Protein 1J4A (pdb70)

Structure (mmCIF, N/CA/C/O backbone):
data_1J4A
#
_entry.id   1J4A
#
_cell.length_a   94.300
_cell.length_b   188.000
_cell.length_c   193.400
_cell.angle_alpha   90.00
_cell.angle_beta   90.00
_cell.angle_gamma   90.00
#
_symmetry.space_group_name_H-M   'C 2 2 21'
#
loop_
_entity.id
_entity.type
_entity.pdbx_description
1 polymer 'D-LACTATE DEHYDROGENASE'
2 non-polymer 'SULFATE ION'
3 water water
#
loop_
_atom_site.group_PDB
_atom_site.id
_atom_site.type_symbol
_atom_site.label_atom_id
_atom_site.label_alt_id
_atom_site.label_comp_id
_atom_site.label_asym_id
_atom_site.label_entity_id
_atom_site.label_seq_id
_atom_site.pdbx_PDB_ins_code
_atom_site.Cartn_x
_atom_site.Cartn_y
_atom_site.Cartn_z
_atom_site.occupancy
_atom_site.B_iso_or_equiv
_atom_site.auth_seq_id
_atom_site.auth_comp_id
_atom_site.auth_asym_id
_atom_site.auth_atom_id
_atom_site.pdbx_PDB_model_num
ATOM 1 N N . THR A 1 2 ? -41.367 66.383 87.629 1.00 45.82 2 THR A N 1
ATOM 2 C CA . THR A 1 2 ? -40.376 67.493 87.503 1.00 44.87 2 THR A CA 1
ATOM 3 C C . THR A 1 2 ? -39.763 67.526 86.108 1.00 41.92 2 THR A C 1
ATOM 4 O O . THR A 1 2 ? -39.332 66.486 85.612 1.00 43.01 2 THR A O 1
ATOM 8 N N . LYS A 1 3 ? -39.804 68.684 85.458 1.00 40.30 3 LYS A N 1
ATOM 9 C CA . LYS A 1 3 ? -39.290 68.804 84.105 1.00 40.96 3 LYS A CA 1
ATOM 10 C C . LYS A 1 3 ? -38.380 70.024 83.931 1.00 40.48 3 LYS A C 1
ATOM 11 O O . LYS A 1 3 ? -38.703 71.138 84.354 1.00 40.16 3 LYS A O 1
ATOM 17 N N . ILE A 1 4 ? -37.297 69.812 83.188 1.00 37.47 4 ILE A N 1
ATOM 18 C CA . ILE A 1 4 ? -36.394 70.902 82.804 1.00 34.59 4 ILE A CA 1
ATOM 19 C C . ILE A 1 4 ? -36.213 70.912 81.291 1.00 31.34 4 ILE A C 1
ATOM 20 O O . ILE A 1 4 ? -35.973 69.839 80.720 1.00 34.75 4 ILE A O 1
ATOM 25 N N . PHE A 1 5 ? -36.405 72.032 80.622 1.00 28.33 5 PHE A N 1
ATOM 26 C CA . PHE A 1 5 ? -36.177 72.231 79.214 1.00 31.01 5 PHE A CA 1
ATOM 27 C C . PHE A 1 5 ? -34.907 73.056 78.946 1.00 31.22 5 PHE A C 1
ATOM 28 O O . PHE A 1 5 ? -34.825 74.241 79.304 1.00 30.75 5 PHE A O 1
ATOM 36 N N . ALA A 1 6 ? -34.031 72.522 78.093 1.00 30.77 6 ALA A N 1
ATOM 37 C CA . ALA A 1 6 ? -32.802 73.246 77.743 1.00 31.41 6 ALA A CA 1
ATOM 38 C C . ALA A 1 6 ? -32.807 73.818 76.340 1.00 29.62 6 ALA A C 1
ATOM 39 O O . ALA A 1 6 ? -33.283 73.177 75.396 1.00 30.36 6 ALA A O 1
ATOM 41 N N . TYR A 1 7 ? -32.198 74.992 76.174 1.00 28.32 7 TYR A N 1
ATOM 42 C CA . TYR A 1 7 ? -32.029 75.627 74.888 1.00 26.75 7 TYR A CA 1
ATOM 43 C C . TYR A 1 7 ? -30.568 75.641 74.406 1.00 28.55 7 TYR A C 1
ATOM 44 O O . TYR A 1 7 ? -29.654 75.626 75.221 1.00 25.71 7 TYR A O 1
ATOM 53 N N . ALA A 1 8 ? -30.401 75.807 73.106 1.00 30.38 8 ALA A N 1
ATOM 54 C CA . ALA A 1 8 ? -29.101 75.921 72.462 1.00 31.03 8 ALA A CA 1
ATOM 55 C C . ALA A 1 8 ? -28.166 74.765 72.766 1.00 29.96 8 ALA A C 1
ATOM 56 O O . ALA A 1 8 ? -26.945 74.953 72.815 1.00 30.78 8 ALA A O 1
ATOM 58 N N . ILE A 1 9 ? -28.720 73.571 72.944 1.00 29.71 9 ILE A N 1
ATOM 59 C CA . ILE A 1 9 ? -27.908 72.396 73.240 1.00 29.35 9 ILE A CA 1
ATOM 60 C C . ILE A 1 9 ? -27.112 71.990 72.002 1.00 30.68 9 ILE A C 1
ATOM 61 O O . ILE A 1 9 ? -27.624 72.047 70.879 1.00 30.34 9 ILE A O 1
ATOM 66 N N . ARG A 1 10 ? -25.797 71.848 72.197 1.00 28.75 10 ARG A N 1
ATOM 67 C CA . ARG A 1 10 ? -24.864 71.455 71.167 1.00 27.01 10 ARG A CA 1
ATOM 68 C C . ARG A 1 10 ? -24.621 69.952 71.224 1.00 24.69 10 ARG A C 1
ATOM 69 O O . ARG A 1 10 ? -24.737 69.309 72.278 1.00 24.61 10 ARG A O 1
ATOM 77 N N . GLU A 1 11 ? -24.177 69.398 70.099 1.00 25.03 11 GLU A N 1
ATOM 78 C CA . GLU A 1 11 ? -23.804 67.985 70.051 1.00 25.80 11 GLU A CA 1
ATOM 79 C C . GLU A 1 11 ? -22.831 67.639 71.176 1.00 23.21 11 GLU A C 1
ATOM 80 O O . GLU A 1 11 ? -22.912 66.626 71.868 1.00 26.09 11 GLU A O 1
ATOM 86 N N . ASP A 1 12 ? -21.862 68.536 71.360 1.00 24.01 12 ASP A N 1
ATOM 87 C CA . ASP A 1 12 ? -20.802 68.347 72.337 1.00 23.59 12 ASP A CA 1
ATOM 88 C C . ASP A 1 12 ? -21.305 68.418 73.773 1.00 23.78 12 ASP A C 1
ATOM 89 O O . ASP A 1 12 ? -20.691 67.795 74.645 1.00 20.97 12 ASP A O 1
ATOM 94 N N . GLU A 1 13 ? -22.498 68.968 73.990 1.00 26.44 13 GLU A N 1
ATOM 95 C CA . GLU A 1 13 ? -23.068 69.005 75.338 1.00 26.29 13 GLU A CA 1
ATOM 96 C C . GLU A 1 13 ? -23.935 67.786 75.650 1.00 27.19 13 GLU A C 1
ATOM 97 O O . GLU A 1 13 ? -24.141 67.441 76.817 1.00 27.81 13 GLU A O 1
ATOM 103 N N . LYS A 1 14 ? -24.322 67.042 74.620 1.00 28.78 14 LYS A N 1
ATOM 104 C CA . LYS A 1 14 ? -25.220 65.899 74.782 1.00 30.40 14 LYS A CA 1
ATOM 105 C C . LYS A 1 14 ? -24.770 64.827 75.731 1.00 29.42 14 LYS A C 1
ATOM 106 O O . LYS A 1 14 ? -25.542 64.364 76.588 1.00 32.26 14 LYS A O 1
ATOM 112 N N . PRO A 1 15 ? -23.516 64.402 75.701 1.00 28.65 15 PRO A N 1
ATOM 113 C CA . PRO A 1 15 ? -22.994 63.391 76.594 1.00 29.17 15 PRO A CA 1
ATOM 114 C C . PRO A 1 15 ? -23.147 63.746 78.064 1.00 28.90 15 PRO A C 1
ATOM 115 O O . PRO A 1 15 ? -23.394 62.897 78.928 1.00 28.59 15 PRO A O 1
ATOM 119 N N . PHE A 1 16 ? -22.994 65.027 78.394 1.00 27.26 16 PHE A N 1
ATOM 120 C CA . PHE A 1 16 ? -23.093 65.499 79.774 1.00 24.98 16 PHE A CA 1
ATOM 121 C C . PHE A 1 16 ? -24.545 65.629 80.228 1.00 26.40 16 PHE A C 1
ATOM 122 O O . PHE A 1 16 ? -24.845 65.421 81.403 1.00 27.28 16 PHE A O 1
ATOM 130 N N . LEU A 1 17 ? -25.431 66.027 79.344 1.00 29.58 17 LEU A N 1
ATOM 131 C CA . LEU A 1 17 ? -26.873 66.025 79.572 1.00 35.25 17 LEU A CA 1
ATOM 132 C C . LEU A 1 17 ? -27.336 64.613 79.944 1.00 36.94 17 LEU A C 1
ATOM 133 O O . LEU A 1 17 ? -28.031 64.403 80.940 1.00 36.69 17 LEU A O 1
ATOM 138 N N . LYS A 1 18 ? -26.848 63.633 79.177 1.00 38.91 18 LYS A N 1
ATOM 139 C CA . LYS A 1 18 ? -27.187 62.237 79.446 1.00 38.72 18 LYS A CA 1
ATOM 140 C C . LYS A 1 18 ? -26.699 61.863 80.841 1.00 40.18 18 LYS A C 1
ATOM 141 O O . LYS A 1 18 ? -27.398 61.214 81.619 1.00 39.94 18 LYS A O 1
ATOM 147 N N . GLU A 1 19 ? -25.452 62.244 81.131 1.00 36.01 19 GLU A N 1
ATOM 148 C CA . GLU A 1 19 ? -24.888 61.914 82.428 1.00 36.56 19 GLU A CA 1
ATOM 149 C C . GLU A 1 19 ? -25.755 62.504 83.539 1.00 35.52 19 GLU A C 1
ATOM 150 O O . GLU A 1 19 ? -26.064 61.777 84.489 1.00 36.79 19 GLU A O 1
ATOM 156 N N . TRP A 1 20 ? -26.214 63.744 83.405 1.00 34.07 20 TRP A N 1
ATOM 157 C CA . TRP A 1 20 ? -27.069 64.315 84.442 1.00 33.98 20 TRP A CA 1
ATOM 158 C C . TRP A 1 20 ? -28.410 63.572 84.518 1.00 35.00 20 TRP A C 1
ATOM 159 O O . TRP A 1 20 ? -28.904 63.291 85.610 1.00 32.88 20 TRP A O 1
ATOM 170 N N . GLU A 1 21 ? -28.982 63.262 83.366 1.00 37.62 21 GLU A N 1
ATOM 171 C CA . GLU A 1 21 ? -30.234 62.521 83.292 1.00 40.42 21 GLU A CA 1
ATOM 172 C C . GLU A 1 21 ? -30.117 61.175 84.004 1.00 42.10 21 GLU A C 1
ATOM 173 O O . GLU A 1 21 ? -30.892 60.914 84.923 1.00 44.49 21 GLU A O 1
ATOM 179 N N . ASP A 1 22 ? -29.128 60.373 83.624 1.00 43.20 22 ASP A N 1
ATOM 180 C CA . ASP A 1 22 ? -28.898 59.090 84.267 1.00 44.46 22 ASP A CA 1
ATOM 181 C C . ASP A 1 22 ? -28.787 59.206 85.786 1.00 45.30 22 ASP A C 1
ATOM 182 O O . ASP A 1 22 ? -29.054 58.215 86.483 1.00 45.22 22 ASP A O 1
ATOM 187 N N . ALA A 1 23 ? -28.372 60.359 86.299 1.00 43.45 23 ALA A N 1
ATOM 188 C CA . ALA A 1 23 ? -28.242 60.570 87.734 1.00 44.04 23 ALA A CA 1
ATOM 189 C C . ALA A 1 23 ? -29.493 61.142 88.396 1.00 43.98 23 ALA A C 1
ATOM 190 O O . ALA A 1 23 ? -29.541 61.314 89.618 1.00 43.24 23 ALA A O 1
ATOM 192 N N . HIS A 1 24 ? -30.460 61.573 87.603 1.00 45.69 24 HIS A N 1
ATOM 193 C CA . HIS A 1 24 ? -31.702 62.153 88.102 1.00 46.04 24 HIS A CA 1
ATOM 194 C C . HIS A 1 24 ? -32.879 61.544 87.344 1.00 46.70 24 HIS A C 1
ATOM 195 O O . HIS A 1 24 ? -33.641 62.251 86.687 1.00 46.83 24 HIS A O 1
ATOM 202 N N . LYS A 1 25 ? -32.978 60.217 87.375 1.00 49.65 25 LYS A N 1
ATOM 203 C CA . LYS A 1 25 ? -33.981 59.496 86.602 1.00 51.47 25 LYS A CA 1
ATOM 204 C C . LYS A 1 25 ? -35.407 59.950 86.896 1.00 52.16 25 LYS A C 1
ATOM 205 O O . LYS A 1 25 ? -36.279 59.813 86.033 1.00 52.37 25 LYS A O 1
ATOM 211 N N . ASP A 1 26 ? -35.634 60.535 88.067 1.00 50.90 26 ASP A N 1
ATOM 212 C CA . ASP A 1 26 ? -36.946 61.054 88.425 1.00 51.74 26 ASP A CA 1
ATOM 213 C C . ASP A 1 26 ? -37.267 62.397 87.783 1.00 50.92 26 ASP A C 1
ATOM 214 O O . ASP A 1 26 ? -38.345 62.958 88.012 1.00 51.28 26 ASP A O 1
ATOM 219 N N . VAL A 1 27 ? -36.353 62.957 86.998 1.00 48.52 27 VAL A N 1
ATOM 220 C CA . VAL A 1 27 ? -36.582 64.254 86.368 1.00 45.29 27 VAL A CA 1
ATOM 221 C C . VAL A 1 27 ? -36.657 64.093 84.852 1.00 44.76 27 VAL A C 1
ATOM 222 O O . VAL A 1 27 ? -35.826 63.391 84.266 1.00 44.71 27 VAL A O 1
ATOM 226 N N . GLU A 1 28 ? -37.640 64.718 84.221 1.00 42.88 28 GLU A N 1
ATOM 227 C CA . GLU A 1 28 ? -37.757 64.681 82.774 1.00 44.33 28 GLU A CA 1
ATOM 228 C C . GLU A 1 28 ? -36.927 65.801 82.149 1.00 41.72 28 GLU A C 1
ATOM 229 O O . GLU A 1 28 ? -37.113 66.967 82.500 1.00 42.94 28 GLU A O 1
ATOM 235 N N . VAL A 1 29 ? -36.102 65.470 81.157 1.00 41.19 29 VAL A N 1
ATOM 236 C CA . VAL A 1 29 ? -35.342 66.504 80.461 1.00 38.46 29 VAL A CA 1
ATOM 237 C C . VAL A 1 29 ? -35.598 66.482 78.963 1.00 36.06 29 VAL A C 1
ATOM 238 O O . VAL A 1 29 ? -35.518 65.426 78.341 1.00 37.39 29 VAL A O 1
ATOM 242 N N . GLU A 1 30 ? -36.015 67.603 78.398 1.00 33.25 30 GLU A N 1
ATOM 243 C CA . GLU A 1 30 ? -36.125 67.758 76.961 1.00 37.08 30 GLU A CA 1
ATOM 244 C C . GLU A 1 30 ? -35.336 69.005 76.552 1.00 37.85 30 GLU A C 1
ATOM 245 O O . GLU A 1 30 ? -35.030 69.860 77.385 1.00 35.32 30 GLU A O 1
ATOM 251 N N . TYR A 1 31 ? -34.983 69.082 75.272 1.00 35.95 31 TYR A N 1
ATOM 252 C CA . TYR A 1 31 ? -34.226 70.243 74.813 1.00 35.02 31 TYR A CA 1
ATOM 253 C C . TYR A 1 31 ? -34.385 70.485 73.324 1.00 34.35 31 TYR A C 1
ATOM 254 O O . TYR A 1 31 ? -34.822 69.612 72.572 1.00 34.41 31 TYR A O 1
ATOM 263 N N . THR A 1 32 ? -33.876 71.628 72.892 1.00 33.24 32 THR A N 1
ATOM 264 C CA . THR A 1 32 ? -33.728 71.991 71.498 1.00 34.06 32 THR A CA 1
ATOM 265 C C . THR A 1 32 ? -32.348 72.595 71.204 1.00 35.39 32 THR A C 1
ATOM 266 O O . THR A 1 32 ? -31.667 73.051 72.125 1.00 34.91 32 THR A O 1
ATOM 270 N N . ASP A 1 33 ? -31.987 72.685 69.926 1.00 35.16 33 ASP A N 1
ATOM 271 C CA . ASP A 1 33 ? -30.715 73.298 69.540 1.00 35.97 33 ASP A CA 1
ATOM 272 C C . ASP A 1 33 ? -30.920 74.776 69.243 1.00 33.32 33 ASP A C 1
ATOM 273 O O . ASP A 1 33 ? -29.988 75.560 69.129 1.00 29.59 33 ASP A O 1
ATOM 278 N N . LYS A 1 34 ? -32.189 75.172 69.142 1.00 31.61 34 LYS A N 1
ATOM 279 C CA . LYS A 1 34 ? -32.521 76.558 68.866 1.00 32.01 34 LYS A CA 1
ATOM 280 C C . LYS A 1 34 ? -32.209 77.437 70.081 1.00 31.02 34 LYS A C 1
ATOM 281 O O . LYS A 1 34 ? -32.166 76.982 71.221 1.00 32.03 34 LYS A O 1
ATOM 287 N N . LEU A 1 35 ? -32.017 78.718 69.799 1.00 30.20 35 LEU A N 1
ATOM 288 C CA . LEU A 1 35 ? -31.856 79.718 70.845 1.00 33.62 35 LEU A CA 1
ATOM 289 C C . LEU A 1 35 ? -33.213 80.032 71.483 1.00 36.62 35 LEU A C 1
ATOM 290 O O . LEU A 1 35 ? -34.272 79.681 70.951 1.00 34.98 35 LEU A O 1
ATOM 295 N N . LEU A 1 36 ? -33.179 80.669 72.645 1.00 37.00 36 LEU A N 1
ATOM 296 C CA . LEU A 1 36 ? -34.399 81.094 73.320 1.00 38.35 36 LEU A CA 1
ATOM 297 C C . LEU A 1 36 ? -34.810 82.470 72.802 1.00 39.97 36 LEU A C 1
ATOM 298 O O . LEU A 1 36 ? -34.043 83.432 72.876 1.00 40.24 36 LEU A O 1
ATOM 303 N N . THR A 1 37 ? -35.962 82.518 72.143 1.00 39.83 37 THR A N 1
ATOM 304 C CA . THR A 1 37 ? -36.544 83.747 71.615 1.00 41.08 37 THR A CA 1
ATOM 305 C C . THR A 1 37 ? -38.006 83.800 72.055 1.00 40.41 37 THR A C 1
ATOM 306 O O . THR A 1 37 ? -38.501 82.891 72.719 1.00 40.17 37 THR A O 1
ATOM 310 N N . PRO A 1 38 ? -38.703 84.853 71.711 1.00 41.51 38 PRO A N 1
ATOM 311 C CA . PRO A 1 38 ? -40.124 84.996 72.033 1.00 42.96 38 PRO A CA 1
ATOM 312 C C . PRO A 1 38 ? -40.919 83.924 71.307 1.00 42.20 38 PRO A C 1
ATOM 313 O O . PRO A 1 38 ? -41.943 83.461 71.804 1.00 42.24 38 PRO A O 1
ATOM 317 N N . GLU A 1 39 ? -40.399 83.459 70.174 1.00 44.49 39 GLU A N 1
ATOM 318 C CA . GLU A 1 39 ? -41.039 82.411 69.389 1.00 46.33 39 GLU A CA 1
ATOM 319 C C . GLU A 1 39 ? -40.723 81.013 69.902 1.00 45.75 39 GLU A C 1
ATOM 320 O O . GLU A 1 39 ? -41.554 80.109 69.739 1.00 45.81 39 GLU A O 1
ATOM 326 N N . THR A 1 40 ? -39.567 80.806 70.540 1.00 42.75 40 THR A N 1
ATOM 327 C CA . THR A 1 40 ? -39.211 79.470 71.002 1.00 38.55 40 THR A CA 1
ATOM 328 C C . THR A 1 40 ? -39.553 79.232 72.461 1.00 37.02 40 THR A C 1
ATOM 329 O O . THR A 1 40 ? -39.456 78.098 72.954 1.00 36.35 40 THR A O 1
ATOM 333 N N . VAL A 1 41 ? -40.006 80.272 73.158 1.00 37.27 41 VAL A N 1
ATOM 334 C CA . VAL A 1 41 ? -40.406 80.122 74.552 1.00 35.55 41 VAL A CA 1
ATOM 335 C C . VAL A 1 41 ? -41.475 79.064 74.782 1.00 35.47 41 VAL A C 1
ATOM 336 O O . VAL A 1 41 ? -41.441 78.396 75.822 1.00 33.75 41 VAL A O 1
ATOM 340 N N . ALA A 1 42 ? -42.376 78.814 73.835 1.00 36.45 42 ALA A N 1
ATOM 341 C CA . ALA A 1 42 ? -43.463 77.853 74.026 1.00 35.88 42 ALA A CA 1
ATOM 342 C C . ALA A 1 42 ? -42.969 76.419 74.166 1.00 38.11 42 ALA A C 1
ATOM 343 O O . ALA A 1 42 ? -43.588 75.598 74.867 1.00 33.52 42 ALA A O 1
ATOM 345 N N . LEU A 1 43 ? -41.774 76.151 73.615 1.00 35.82 43 LEU A N 1
ATOM 346 C CA . LEU A 1 43 ? -41.195 74.815 73.748 1.00 35.38 43 LEU A CA 1
ATOM 347 C C . LEU A 1 43 ? -41.000 74.473 75.221 1.00 35.59 43 LEU A C 1
ATOM 348 O O . LEU A 1 43 ? -40.861 73.303 75.589 1.00 33.98 43 LEU A O 1
ATOM 353 N N . ALA A 1 44 ? -40.932 75.505 76.067 1.00 34.18 44 ALA A N 1
ATOM 354 C CA . ALA A 1 44 ? -40.725 75.282 77.494 1.00 37.23 44 ALA A CA 1
ATOM 355 C C . ALA A 1 44 ? -42.033 75.032 78.243 1.00 36.52 44 ALA A C 1
ATOM 356 O O . ALA A 1 44 ? -42.033 74.514 79.361 1.00 34.47 44 ALA A O 1
ATOM 358 N N . LYS A 1 45 ? -43.153 75.402 77.627 1.00 39.03 45 LYS A N 1
ATOM 359 C CA . LYS A 1 45 ? -44.451 75.186 78.263 1.00 40.11 45 LYS A CA 1
ATOM 360 C C . LYS A 1 45 ? -44.554 73.799 78.871 1.00 39.91 45 LYS A C 1
ATOM 361 O O . LYS A 1 45 ? -44.363 72.775 78.202 1.00 43.32 45 LYS A O 1
ATOM 367 N N . GLY A 1 46 ? -44.808 73.741 80.173 1.00 38.45 46 GLY A N 1
ATOM 368 C CA . GLY A 1 46 ? -44.933 72.479 80.887 1.00 37.16 46 GLY A CA 1
ATOM 369 C C . GLY A 1 46 ? -43.689 72.168 81.705 1.00 37.00 46 GLY A C 1
ATOM 370 O O . GLY A 1 46 ? -43.701 71.254 82.533 1.00 39.41 46 GLY A O 1
ATOM 371 N N . ALA A 1 47 ? -42.596 72.883 81.441 1.00 38.52 47 ALA A N 1
ATOM 372 C CA . ALA A 1 47 ? -41.377 72.681 82.236 1.00 41.66 47 ALA A CA 1
ATOM 373 C C . ALA A 1 47 ? -41.402 73.518 83.511 1.00 40.89 47 ALA A C 1
ATOM 374 O O . ALA A 1 47 ? -42.027 74.580 83.537 1.00 43.40 47 ALA A O 1
ATOM 376 N N . ASP A 1 48 ? -40.676 73.074 84.530 1.00 41.27 48 ASP A N 1
ATOM 377 C CA . ASP A 1 48 ? -40.587 73.818 85.786 1.00 42.08 48 ASP A CA 1
ATOM 378 C C . ASP A 1 48 ? -39.499 74.891 85.741 1.00 43.59 48 ASP A C 1
ATOM 379 O O . ASP A 1 48 ? -39.519 75.869 86.494 1.00 42.31 48 ASP A O 1
ATOM 384 N N . GLY A 1 49 ? -38.568 74.759 84.795 1.00 42.29 49 GLY A N 1
ATOM 385 C CA . GLY A 1 49 ? -37.477 75.729 84.645 1.00 40.17 49 GLY A CA 1
ATOM 386 C C . GLY A 1 49 ? -36.689 75.443 83.363 1.00 39.31 49 GLY A C 1
ATOM 387 O O . GLY A 1 49 ? -36.869 74.373 82.762 1.00 35.90 49 GLY A O 1
ATOM 388 N N . VAL A 1 50 ? -35.883 76.420 82.943 1.00 38.36 50 VAL A N 1
ATOM 389 C CA . VAL A 1 50 ? -35.071 76.264 81.744 1.00 37.90 50 VAL A CA 1
ATOM 390 C C . VAL A 1 50 ? -33.565 76.458 81.961 1.00 36.82 50 VAL A C 1
ATOM 391 O O . VAL A 1 50 ? -33.069 77.155 82.850 1.00 31.91 50 VAL A O 1
ATOM 395 N N . VAL A 1 51 ? -32.805 75.766 81.117 1.00 34.40 51 VAL A N 1
ATOM 396 C CA . VAL A 1 51 ? -31.336 75.848 81.106 1.00 31.69 51 VAL A CA 1
ATOM 397 C C . VAL A 1 51 ? -30.929 76.486 79.793 1.00 29.99 51 VAL A C 1
ATOM 398 O O . VAL A 1 51 ? -31.391 76.038 78.738 1.00 29.66 51 VAL A O 1
ATOM 402 N N . VAL A 1 52 ? -30.197 77.600 79.834 1.00 28.42 52 VAL A N 1
ATOM 403 C CA . VAL A 1 52 ? -29.900 78.359 78.633 1.00 28.17 52 VAL A CA 1
ATOM 404 C C . VAL A 1 52 ? -28.412 78.708 78.506 1.00 26.12 52 VAL A C 1
ATOM 405 O O . VAL A 1 52 ? -27.652 78.536 79.444 1.00 27.08 52 VAL A O 1
ATOM 409 N N . TYR A 1 53 ? -28.048 79.205 77.347 1.00 28.74 53 TYR A N 1
ATOM 410 C CA . TYR A 1 53 ? -26.690 79.654 77.023 1.00 30.58 53 TYR A CA 1
ATOM 411 C C . TYR A 1 53 ? -26.741 80.297 75.650 1.00 29.29 53 TYR A C 1
ATOM 412 O O . TYR A 1 53 ? -26.979 79.596 74.660 1.00 30.64 53 TYR A O 1
ATOM 421 N N . GLN A 1 54 ? -26.545 81.610 75.580 1.00 27.84 54 GLN A N 1
ATOM 422 C CA . GLN A 1 54 ? -26.583 82.289 74.293 1.00 29.11 54 GLN A CA 1
ATOM 423 C C . GLN A 1 54 ? -26.069 83.724 74.448 1.00 31.08 54 GLN A C 1
ATOM 424 O O . GLN A 1 54 ? -26.176 84.293 75.529 1.00 31.85 54 GLN A O 1
ATOM 430 N N . GLN A 1 55 ? -25.618 84.297 73.352 1.00 32.39 55 GLN A N 1
ATOM 431 C CA . GLN A 1 55 ? -25.258 85.709 73.308 1.00 38.72 55 GLN A CA 1
ATOM 432 C C . GLN A 1 55 ? -26.494 86.549 72.981 1.00 37.69 55 GLN A C 1
ATOM 433 O O . GLN A 1 55 ? -26.656 87.652 73.503 1.00 39.91 55 GLN A O 1
ATOM 439 N N . LEU A 1 56 ? -27.380 85.981 72.179 1.00 37.85 56 LEU A N 1
ATOM 440 C CA . LEU A 1 56 ? -28.682 86.604 71.892 1.00 39.77 56 LEU A CA 1
ATOM 441 C C . LEU A 1 56 ? -29.339 87.033 73.204 1.00 39.73 56 LEU A C 1
ATOM 442 O O . LEU A 1 56 ? -29.586 86.217 74.095 1.00 38.21 56 LEU A O 1
ATOM 447 N N . ASP A 1 57 ? -29.584 88.327 73.349 1.00 40.58 57 ASP A N 1
ATOM 448 C CA . ASP A 1 57 ? -30.150 88.888 74.563 1.00 42.07 57 ASP A CA 1
ATOM 449 C C . ASP A 1 57 ? -31.425 88.245 75.084 1.00 40.35 57 ASP A C 1
ATOM 450 O O . ASP A 1 57 ? -32.367 87.907 74.368 1.00 41.93 57 ASP A O 1
ATOM 455 N N . TYR A 1 58 ? -31.480 88.134 76.405 1.00 41.14 58 TYR A N 1
ATOM 456 C CA . TYR A 1 58 ? -32.691 87.682 77.097 1.00 41.36 58 TYR A CA 1
ATOM 457 C C . TYR A 1 58 ? -33.571 88.920 77.304 1.00 44.07 58 TYR A C 1
ATOM 458 O O . TYR A 1 58 ? -33.517 89.607 78.324 1.00 45.66 58 TYR A O 1
ATOM 467 N N . ILE A 1 59 ? -34.244 89.305 76.222 1.00 44.07 59 ILE A N 1
ATOM 468 C CA . ILE A 1 59 ? -35.055 90.519 76.202 1.00 44.32 59 ILE A CA 1
ATOM 469 C C . ILE A 1 59 ? -36.306 90.444 77.057 1.00 42.96 59 ILE A C 1
ATOM 470 O O . ILE A 1 59 ? -36.727 89.362 77.467 1.00 44.29 59 ILE A O 1
ATOM 475 N N . ALA A 1 60 ? -36.933 91.606 77.256 1.00 44.94 60 ALA A N 1
ATOM 476 C CA . ALA A 1 60 ? -38.171 91.692 78.023 1.00 43.46 60 ALA A CA 1
ATOM 477 C C . ALA A 1 60 ? -39.219 90.794 77.360 1.00 42.70 60 ALA A C 1
ATOM 478 O O . ALA A 1 60 ? -39.880 89.997 78.020 1.00 43.73 60 ALA A O 1
ATOM 480 N N . GLU A 1 61 ? -39.346 90.980 76.058 1.00 43.24 61 GLU A N 1
ATOM 481 C CA . GLU A 1 61 ? -40.280 90.157 75.281 1.00 45.15 61 GLU A CA 1
ATOM 482 C C . GLU A 1 61 ? -40.036 88.675 75.552 1.00 44.43 61 GLU A C 1
ATOM 483 O O . GLU A 1 61 ? -40.950 87.890 75.831 1.00 44.94 61 GLU A O 1
ATOM 494 N N . THR A 1 62 ? -38.758 88.278 75.471 1.00 42.58 62 THR A N 1
ATOM 495 C CA . THR A 1 62 ? -38.403 86.878 75.687 1.00 38.98 62 THR A CA 1
ATOM 496 C C . THR A 1 62 ? -38.701 86.447 77.113 1.00 39.77 62 THR A C 1
ATOM 497 O O . THR A 1 62 ? -39.244 85.356 77.329 1.00 40.29 62 THR A O 1
ATOM 501 N N . LEU A 1 63 ? -38.384 87.294 78.091 1.00 38.14 63 LEU A N 1
ATOM 502 C CA . LEU A 1 63 ? -38.690 86.943 79.477 1.00 40.68 63 LEU A CA 1
ATOM 503 C C . LEU A 1 63 ? -40.198 86.890 79.704 1.00 42.04 63 LEU A C 1
ATOM 504 O O . LEU A 1 63 ? -40.699 86.055 80.463 1.00 40.84 63 LEU A O 1
ATOM 509 N N . GLN A 1 64 ? -40.935 87.763 79.012 1.00 43.58 64 GLN A N 1
ATOM 510 C CA . GLN A 1 64 ? -42.391 87.739 79.115 1.00 44.95 64 GLN A CA 1
ATOM 511 C C . GLN A 1 64 ? -42.950 86.463 78.484 1.00 44.21 64 GLN A C 1
ATOM 512 O O . GLN A 1 64 ? -43.896 85.860 78.990 1.00 45.39 64 GLN A O 1
ATOM 518 N N . ALA A 1 65 ? -42.332 86.059 77.376 1.00 43.50 65 ALA A N 1
ATOM 519 C CA . ALA A 1 65 ? -42.821 84.869 76.666 1.00 42.63 65 ALA A CA 1
ATOM 520 C C . ALA A 1 65 ? -42.637 83.660 77.566 1.00 42.05 65 ALA A C 1
ATOM 521 O O . ALA A 1 65 ? -43.547 82.840 77.731 1.00 42.69 65 ALA A O 1
ATOM 523 N N . LEU A 1 66 ? -41.493 83.610 78.258 1.00 41.42 66 LEU A N 1
ATOM 524 C CA . LEU A 1 66 ? -41.234 82.531 79.200 1.00 39.22 66 LEU A CA 1
ATOM 525 C C . LEU A 1 66 ? -42.214 82.577 80.367 1.00 39.49 66 LEU A C 1
ATOM 526 O O . LEU A 1 66 ? -42.728 81.540 80.797 1.00 41.21 66 LEU A O 1
ATOM 531 N N . ALA A 1 67 ? -42.352 83.748 80.993 1.00 40.22 67 ALA A N 1
ATOM 532 C CA . ALA A 1 67 ? -43.293 83.880 82.112 1.00 41.40 67 ALA A CA 1
ATOM 533 C C . ALA A 1 67 ? -44.682 83.393 81.678 1.00 40.27 67 ALA A C 1
ATOM 534 O O . ALA A 1 67 ? -45.330 82.598 82.349 1.00 39.84 67 ALA A O 1
ATOM 536 N N . ASP A 1 68 ? -45.095 83.840 80.499 1.00 41.63 68 ASP A N 1
ATOM 537 C CA . ASP A 1 68 ? -46.390 83.469 79.940 1.00 43.38 68 ASP A CA 1
ATOM 538 C C . ASP A 1 68 ? -46.534 81.967 79.733 1.00 45.32 68 ASP A C 1
ATOM 539 O O . ASP A 1 68 ? -47.654 81.458 79.607 1.00 44.05 68 ASP A O 1
ATOM 544 N N . ASN A 1 69 ? -45.399 81.268 79.691 1.00 43.07 69 ASN A N 1
ATOM 545 C CA . ASN A 1 69 ? -45.397 79.833 79.474 1.00 42.31 69 ASN A CA 1
ATOM 546 C C . ASN A 1 69 ? -45.077 79.078 80.756 1.00 40.75 69 ASN A C 1
ATOM 547 O O . ASN A 1 69 ? -44.680 77.914 80.694 1.00 41.14 69 ASN A O 1
ATOM 552 N N . GLY A 1 70 ? -45.197 79.767 81.880 1.00 41.23 70 GLY A N 1
ATOM 553 C CA . GLY A 1 70 ? -45.013 79.192 83.186 1.00 38.41 70 GLY A CA 1
ATOM 554 C C . GLY A 1 70 ? -43.572 79.017 83.631 1.00 38.80 70 GLY A C 1
ATOM 555 O O . GLY A 1 70 ? -43.318 78.231 84.555 1.00 40.19 70 GLY A O 1
ATOM 556 N N . ILE A 1 71 ? -42.647 79.750 83.026 1.00 38.84 71 ILE A N 1
ATOM 557 C CA . ILE A 1 71 ? -41.242 79.623 83.403 1.00 39.39 71 ILE A CA 1
ATOM 558 C C . ILE A 1 71 ? -40.749 80.863 84.143 1.00 36.94 71 ILE A C 1
ATOM 559 O O . ILE A 1 71 ? -40.689 81.939 83.548 1.00 37.40 71 ILE A O 1
ATOM 564 N N . THR A 1 72 ? -40.269 80.645 85.359 1.00 37.19 72 THR A N 1
ATOM 565 C CA . THR A 1 72 ? -39.708 81.759 86.139 1.00 41.39 72 THR A CA 1
ATOM 566 C C . THR A 1 72 ? -38.378 81.395 86.788 1.00 42.17 72 THR A C 1
ATOM 567 O O . THR A 1 72 ? -37.829 82.132 87.618 1.00 42.32 72 THR A O 1
ATOM 571 N N . LYS A 1 73 ? -37.835 80.248 86.374 1.00 40.09 73 LYS A N 1
ATOM 572 C CA . LYS A 1 73 ? -36.569 79.724 86.876 1.00 39.03 73 LYS A CA 1
ATOM 573 C C . LYS A 1 73 ? -35.610 79.450 85.720 1.00 38.31 73 LYS A C 1
ATOM 574 O O . LYS A 1 73 ? -35.805 78.497 84.956 1.00 38.08 73 LYS A O 1
ATOM 580 N N . MET A 1 74 ? -34.575 80.277 85.577 1.00 37.29 74 MET A N 1
ATOM 581 C CA . MET A 1 74 ? -33.687 80.239 84.409 1.00 34.88 74 MET A CA 1
ATOM 582 C C . MET A 1 74 ? -32.218 80.107 84.813 1.00 36.98 74 MET A C 1
ATOM 583 O O . MET A 1 74 ? -31.700 80.955 85.543 1.00 35.40 74 MET A O 1
ATOM 592 N N . SER A 1 75 ? -31.581 79.022 84.354 1.00 34.90 75 SER A N 1
ATOM 593 C CA . SER A 1 75 ? -30.224 78.698 84.764 1.00 33.55 75 SER A CA 1
ATOM 594 C C . SER A 1 75 ? -29.252 78.708 83.588 1.00 33.19 75 SER A C 1
ATOM 595 O O . SER A 1 75 ? -29.383 77.920 82.647 1.00 32.38 75 SER A O 1
ATOM 598 N N . LEU A 1 76 ? -28.351 79.680 83.588 1.00 28.93 76 LEU A N 1
ATOM 599 C CA . LEU A 1 76 ? -27.374 79.836 82.534 1.00 28.70 76 LEU A CA 1
ATOM 600 C C . LEU A 1 76 ? -26.236 78.819 82.657 1.00 22.61 76 LEU A C 1
ATOM 601 O O . LEU A 1 76 ? -25.839 78.499 83.764 1.00 26.97 76 LEU A O 1
ATOM 606 N N . ARG A 1 77 ? -25.736 78.390 81.500 1.00 26.17 77 ARG A N 1
ATOM 607 C CA . ARG A 1 77 ? -24.604 77.456 81.487 1.00 23.78 77 ARG A CA 1
ATOM 608 C C . ARG A 1 77 ? -23.264 78.197 81.486 1.00 28.31 77 ARG A C 1
ATOM 609 O O . ARG A 1 77 ? -22.208 77.596 81.697 1.00 25.74 77 ARG A O 1
ATOM 617 N N . ASN A 1 78 ? -23.313 79.479 81.160 1.00 30.06 78 ASN A N 1
ATOM 618 C CA . ASN A 1 78 ? -22.115 80.309 81.061 1.00 30.38 78 ASN A CA 1
ATOM 619 C C . ASN A 1 78 ? -22.009 81.317 82.202 1.00 31.03 78 ASN A C 1
ATOM 620 O O . ASN A 1 78 ? -22.698 81.196 83.214 1.00 30.28 78 ASN A O 1
ATOM 625 N N . VAL A 1 79 ? -21.057 82.247 82.117 1.00 31.91 79 VAL A N 1
ATOM 626 C CA . VAL A 1 79 ? -20.796 83.159 83.225 1.00 34.29 79 VAL A CA 1
ATOM 627 C C . VAL A 1 79 ? -21.593 84.456 83.144 1.00 35.42 79 VAL A C 1
ATOM 628 O O . VAL A 1 79 ? -22.200 84.896 84.127 1.00 35.79 79 VAL A O 1
ATOM 632 N N . GLY A 1 80 ? -21.487 85.134 82.008 1.00 33.93 80 GLY A N 1
ATOM 633 C CA . GLY A 1 80 ? -22.050 86.458 81.834 1.00 37.54 80 GLY A CA 1
ATOM 634 C C . GLY A 1 80 ? -23.568 86.517 81.934 1.00 38.90 80 GLY A C 1
ATOM 635 O O . GLY A 1 80 ? -24.290 85.740 81.313 1.00 35.65 80 GLY A O 1
ATOM 636 N N . VAL A 1 81 ? -24.022 87.514 82.688 1.00 40.13 81 VAL A N 1
ATOM 637 C CA . VAL A 1 81 ? -25.441 87.794 82.876 1.00 41.51 81 VAL A CA 1
ATOM 638 C C . VAL A 1 81 ? -25.815 89.172 82.340 1.00 44.02 81 VAL A C 1
ATOM 639 O O . VAL A 1 81 ? -26.943 89.649 82.517 1.00 45.97 81 VAL A O 1
ATOM 643 N N . ASP A 1 82 ? -24.938 89.762 81.533 1.00 43.35 82 ASP A N 1
ATOM 644 C CA . ASP A 1 82 ? -25.099 91.112 81.047 1.00 44.60 82 ASP A CA 1
ATOM 645 C C . ASP A 1 82 ? -26.093 91.312 79.915 1.00 44.30 82 ASP A C 1
ATOM 646 O O . ASP A 1 82 ? -26.223 92.466 79.490 1.00 43.72 82 ASP A O 1
ATOM 651 N N . ASN A 1 83 ? -26.510 90.239 79.256 1.00 41.98 83 ASN A N 1
ATOM 652 C CA . ASN A 1 83 ? -27.431 90.381 78.132 1.00 39.02 83 ASN A CA 1
ATOM 653 C C . ASN A 1 83 ? -28.840 90.013 78.581 1.00 39.97 83 ASN A C 1
ATOM 654 O O . ASN A 1 83 ? -29.703 89.650 77.785 1.00 41.32 83 ASN A O 1
ATOM 659 N N . ILE A 1 84 ? -29.082 90.116 79.886 1.00 40.95 84 ILE A N 1
ATOM 660 C CA . ILE A 1 84 ? -30.391 89.905 80.473 1.00 41.97 84 ILE A CA 1
ATOM 661 C C . ILE A 1 84 ? -31.061 91.202 80.943 1.00 44.56 84 ILE A C 1
ATOM 662 O O . ILE A 1 84 ? -30.564 91.865 81.863 1.00 43.69 84 ILE A O 1
ATOM 667 N N . ASP A 1 85 ? -32.286 91.449 80.480 1.00 47.31 85 ASP A N 1
ATOM 668 C CA . ASP A 1 85 ? -33.075 92.588 80.994 1.00 47.22 85 ASP A CA 1
ATOM 669 C C . ASP A 1 85 ? -33.441 92.350 82.451 1.00 46.71 85 ASP A C 1
ATOM 670 O O . ASP A 1 85 ? -34.404 91.635 82.762 1.00 47.61 85 ASP A O 1
ATOM 675 N N . MET A 1 86 ? -32.643 92.888 83.367 1.00 47.44 86 MET A N 1
ATOM 676 C CA . MET A 1 86 ? -32.834 92.631 84.787 1.00 48.52 86 MET A CA 1
ATOM 677 C C . MET A 1 86 ? -34.105 93.246 85.362 1.00 48.73 86 MET A C 1
ATOM 678 O O . MET A 1 86 ? -34.712 92.676 86.274 1.00 47.91 86 MET A O 1
ATOM 683 N N . ALA A 1 87 ? -34.458 94.431 84.885 1.00 49.51 87 ALA A N 1
ATOM 684 C CA . ALA A 1 87 ? -35.678 95.088 85.370 1.00 50.72 87 ALA A CA 1
ATOM 685 C C . ALA A 1 87 ? -36.874 94.152 85.199 1.00 49.51 87 ALA A C 1
ATOM 686 O O . ALA A 1 87 ? -37.556 93.727 86.138 1.00 49.63 87 ALA A O 1
ATOM 688 N N . LYS A 1 88 ? -37.062 93.739 83.946 1.00 50.60 88 LYS A N 1
ATOM 689 C CA . LYS A 1 88 ? -38.169 92.868 83.578 1.00 51.27 88 LYS A CA 1
ATOM 690 C C . LYS A 1 88 ? -38.150 91.559 84.350 1.00 52.01 88 LYS A C 1
ATOM 691 O O . LYS A 1 88 ? -39.202 91.016 84.713 1.00 52.95 88 LYS A O 1
ATOM 697 N N . ALA A 1 89 ? -36.932 91.041 84.536 1.00 50.40 89 ALA A N 1
ATOM 698 C CA . ALA A 1 89 ? -36.763 89.766 85.224 1.00 48.70 89 ALA A CA 1
ATOM 699 C C . ALA A 1 89 ? -37.274 89.866 86.656 1.00 47.41 89 ALA A C 1
ATOM 700 O O . ALA A 1 89 ? -37.993 88.984 87.125 1.00 48.42 89 ALA A O 1
ATOM 702 N N . LYS A 1 90 ? -36.801 90.888 87.358 1.00 47.48 90 LYS A N 1
ATOM 703 C CA . LYS A 1 90 ? -37.268 91.168 88.715 1.00 46.84 90 LYS A CA 1
ATOM 704 C C . LYS A 1 90 ? -38.769 91.481 88.690 1.00 45.39 90 LYS A C 1
ATOM 705 O O . LYS A 1 90 ? -39.522 90.847 89.407 1.00 43.89 90 LYS A O 1
ATOM 711 N N . GLU A 1 91 ? -39.230 92.256 87.713 1.00 47.52 91 GLU A N 1
ATOM 712 C CA . GLU A 1 91 ? -40.681 92.479 87.589 1.00 48.96 91 GLU A CA 1
ATOM 713 C C . GLU A 1 91 ? -41.459 91.160 87.617 1.00 49.43 91 GLU A C 1
ATOM 714 O O . GLU A 1 91 ? -42.423 90.994 88.367 1.00 48.91 91 GLU A O 1
ATOM 720 N N . LEU A 1 92 ? -40.928 90.147 86.924 1.00 48.12 92 LEU A N 1
ATOM 721 C CA . LEU A 1 92 ? -41.600 88.867 86.766 1.00 46.10 92 LEU A CA 1
ATOM 722 C C . LEU A 1 92 ? -41.302 87.843 87.840 1.00 45.59 92 LEU A C 1
ATOM 723 O O . LEU A 1 92 ? -41.868 86.742 87.821 1.00 46.41 92 LEU A O 1
ATOM 728 N N . GLY A 1 93 ? -40.463 88.161 88.817 1.00 44.64 93 GLY A N 1
ATOM 729 C CA . GLY A 1 93 ? -40.174 87.230 89.904 1.00 45.17 93 GLY A CA 1
ATOM 730 C C . GLY A 1 93 ? -39.174 86.156 89.488 1.00 45.51 93 GLY A C 1
ATOM 731 O O . GLY A 1 93 ? -39.204 85.036 90.003 1.00 45.79 93 GLY A O 1
ATOM 732 N N . PHE A 1 94 ? -38.310 86.482 88.527 1.00 45.80 94 PHE A N 1
ATOM 733 C CA . PHE A 1 94 ? -37.324 85.502 88.068 1.00 45.42 94 PHE A CA 1
ATOM 734 C C . PHE A 1 94 ? -36.283 85.174 89.137 1.00 43.62 94 PHE A C 1
ATOM 735 O O . PHE A 1 94 ? -35.826 86.002 89.920 1.00 39.74 94 PHE A O 1
ATOM 743 N N . GLN A 1 95 ? -35.914 83.902 89.178 1.00 42.71 95 GLN A N 1
ATOM 744 C CA . GLN A 1 95 ? -34.765 83.383 89.902 1.00 41.30 95 GLN A CA 1
ATOM 745 C C . GLN A 1 95 ? -33.767 82.918 88.830 1.00 42.65 95 GLN A C 1
ATOM 746 O O . GLN A 1 95 ? -34.138 82.127 87.953 1.00 42.84 95 GLN A O 1
ATOM 752 N N . ILE A 1 96 ? -32.582 83.514 88.806 1.00 42.67 96 ILE A N 1
ATOM 753 C CA . ILE A 1 96 ? -31.606 83.218 87.761 1.00 38.95 96 ILE A CA 1
ATOM 754 C C . ILE A 1 96 ? -30.288 82.744 88.351 1.00 40.63 96 ILE A C 1
ATOM 755 O O . ILE A 1 96 ? -29.838 83.277 89.367 1.00 40.53 96 ILE A O 1
ATOM 760 N N . THR A 1 97 ? -29.697 81.720 87.731 1.00 38.41 97 THR A N 1
ATOM 761 C CA . THR A 1 97 ? -28.409 81.185 88.154 1.00 35.37 97 THR A CA 1
ATOM 762 C C . THR A 1 97 ? -27.415 81.166 86.991 1.00 33.53 97 THR A C 1
ATOM 763 O O . THR A 1 97 ? -27.788 81.390 85.836 1.00 34.53 97 THR A O 1
ATOM 767 N N . ASN A 1 98 ? -26.139 81.006 87.329 1.00 31.59 98 ASN A N 1
ATOM 768 C CA . ASN A 1 98 ? -25.111 80.938 86.285 1.00 30.52 98 ASN A CA 1
ATOM 769 C C . ASN A 1 98 ? -24.050 79.928 86.699 1.00 27.05 98 ASN A C 1
ATOM 770 O O . ASN A 1 98 ? -24.254 79.137 87.620 1.00 27.70 98 ASN A O 1
ATOM 775 N N . VAL A 1 99 ? -23.006 79.793 85.872 1.00 29.20 99 VAL A N 1
ATOM 776 C CA . VAL A 1 99 ? -21.929 78.861 86.185 1.00 26.26 99 VAL A CA 1
ATOM 777 C C . VAL A 1 99 ? -20.616 79.636 86.098 1.00 29.03 99 VAL A C 1
ATOM 778 O O . VAL A 1 99 ? -20.013 79.763 85.040 1.00 28.60 99 VAL A O 1
ATOM 782 N N . PRO A 1 100 ? -20.233 80.213 87.219 1.00 29.15 100 PRO A N 1
ATOM 783 C CA . PRO A 1 100 ? -19.123 81.130 87.301 1.00 29.27 100 PRO A CA 1
ATOM 784 C C . PRO A 1 100 ? -17.792 80.426 87.097 1.00 28.18 100 PRO A C 1
ATOM 785 O O . PRO A 1 100 ? -16.842 81.089 86.687 1.00 28.73 100 PRO A O 1
ATOM 789 N N . VAL A 1 101 ? -17.705 79.199 87.588 1.00 29.95 101 VAL A N 1
ATOM 790 C CA . VAL A 1 101 ? -16.454 78.439 87.561 1.00 30.17 101 VAL A CA 1
ATOM 791 C C . VAL A 1 101 ? -16.689 77.063 86.944 1.00 30.24 101 VAL A C 1
ATOM 792 O O . VAL A 1 101 ? -17.651 76.374 87.292 1.00 28.05 101 VAL A O 1
ATOM 796 N N . TYR A 1 102 ? -15.813 76.658 86.023 1.00 28.49 102 TYR A N 1
ATOM 797 C CA . TYR A 1 102 ? -15.978 75.377 85.352 1.00 26.86 102 TYR A CA 1
ATOM 798 C C . TYR A 1 102 ? -14.683 74.658 84.988 1.00 24.99 102 TYR A C 1
ATOM 799 O O . TYR A 1 102 ? -14.753 73.447 84.799 1.00 24.45 102 TYR A O 1
ATOM 808 N N . SER A 1 103 ? -13.570 75.367 84.838 1.00 24.13 103 SER A N 1
ATOM 809 C CA . SER A 1 103 ? -12.262 74.791 84.589 1.00 19.92 103 SER A CA 1
ATOM 810 C C . SER A 1 103 ? -11.226 75.890 84.334 1.00 18.27 103 SER A C 1
ATOM 811 O O . SER A 1 103 ? -11.057 76.396 83.213 1.00 20.70 103 SER A O 1
ATOM 814 N N . PRO A 1 104 ? -10.558 76.320 85.379 1.00 19.02 104 PRO A N 1
ATOM 815 C CA . PRO A 1 104 ? -9.483 77.315 85.276 1.00 18.64 104 PRO A CA 1
ATOM 816 C C . PRO A 1 104 ? -8.377 76.745 84.383 1.00 16.19 104 PRO A C 1
ATOM 817 O O . PRO A 1 104 ? -7.739 77.479 83.616 1.00 18.36 104 PRO A O 1
ATOM 821 N N . ASN A 1 105 ? -8.246 75.436 84.376 1.00 16.93 105 ASN A N 1
ATOM 822 C CA . ASN A 1 105 ? -7.228 74.736 83.595 1.00 19.73 105 ASN A CA 1
ATOM 823 C C . ASN A 1 105 ? -7.458 74.868 82.101 1.00 17.31 105 ASN A C 1
ATOM 824 O O . ASN A 1 105 ? -6.502 74.983 81.324 1.00 16.50 105 ASN A O 1
ATOM 829 N N . ALA A 1 106 ? -8.698 74.800 81.650 1.00 14.03 106 ALA A N 1
ATOM 830 C CA . ALA A 1 106 ? -9.039 75.046 80.254 1.00 15.63 106 ALA A CA 1
ATOM 831 C C . ALA A 1 106 ? -8.344 76.288 79.723 1.00 16.45 106 ALA A C 1
ATOM 832 O O . ALA A 1 106 ? -7.679 76.299 78.686 1.00 13.88 106 ALA A O 1
ATOM 834 N N . ILE A 1 107 ? -8.518 77.386 80.466 1.00 15.07 107 ILE A N 1
ATOM 835 C CA . ILE A 1 107 ? -7.955 78.669 80.055 1.00 14.28 107 ILE A CA 1
ATOM 836 C C . ILE A 1 107 ? -6.448 78.726 80.241 1.00 15.64 107 ILE A C 1
ATOM 837 O O . ILE A 1 107 ? -5.759 79.218 79.333 1.00 14.03 107 ILE A O 1
ATOM 842 N N . ALA A 1 108 ? -5.934 78.274 81.373 1.00 15.21 108 ALA A N 1
ATOM 843 C CA . ALA A 1 108 ? -4.506 78.328 81.645 1.00 16.07 108 ALA A CA 1
ATOM 844 C C . ALA A 1 108 ? -3.738 77.446 80.652 1.00 16.49 108 ALA A C 1
ATOM 845 O O . ALA A 1 108 ? -2.646 77.830 80.206 1.00 16.11 108 ALA A O 1
ATOM 847 N N . GLU A 1 109 ? -4.287 76.269 80.353 1.00 14.44 109 GLU A N 1
ATOM 848 C CA . GLU A 1 109 ? -3.636 75.370 79.393 1.00 15.64 109 GLU A CA 1
ATOM 849 C C . GLU A 1 109 ? -3.554 75.997 78.017 1.00 14.06 109 GLU A C 1
ATOM 850 O O . GLU A 1 109 ? -2.497 75.966 77.354 1.00 14.51 109 GLU A O 1
ATOM 856 N N . HIS A 1 110 ? -4.608 76.691 77.584 1.00 13.49 110 HIS A N 1
ATOM 857 C CA . HIS A 1 110 ? -4.609 77.360 76.293 1.00 13.77 110 HIS A CA 1
ATOM 858 C C . HIS A 1 110 ? -3.518 78.436 76.268 1.00 15.34 110 HIS A C 1
ATOM 859 O O . HIS A 1 110 ? -2.727 78.482 75.332 1.00 13.58 110 HIS A O 1
ATOM 866 N N . ALA A 1 111 ? -3.411 79.225 77.323 1.00 13.01 111 ALA A N 1
ATOM 867 C CA . ALA A 1 111 ? -2.373 80.249 77.406 1.00 15.18 111 ALA A CA 1
ATOM 868 C C . ALA A 1 111 ? -0.976 79.644 77.327 1.00 13.69 111 ALA A C 1
ATOM 869 O O . ALA A 1 111 ? -0.112 80.158 76.623 1.00 13.69 111 ALA A O 1
ATOM 871 N N . ALA A 1 112 ? -0.701 78.584 78.078 1.00 13.86 112 ALA A N 1
ATOM 872 C CA . ALA A 1 112 ? 0.572 77.909 78.097 1.00 12.56 112 ALA A CA 1
ATOM 873 C C . ALA A 1 112 ? 0.947 77.295 76.748 1.00 15.09 112 ALA A C 1
ATOM 874 O O . ALA A 1 112 ? 2.083 77.451 76.279 1.00 13.35 112 ALA A O 1
ATOM 876 N N . ILE A 1 113 ? 0.004 76.607 76.136 1.00 12.48 113 ILE A N 1
ATOM 877 C CA . ILE A 1 113 ? 0.233 75.992 74.832 1.00 13.30 113 ILE A CA 1
ATOM 878 C C . ILE A 1 113 ? 0.589 77.071 73.812 1.00 15.31 113 ILE A C 1
ATOM 879 O O . ILE A 1 113 ? 1.548 76.932 73.034 1.00 13.42 113 ILE A O 1
ATOM 884 N N . GLN A 1 114 ? -0.215 78.129 73.743 1.00 12.31 114 GLN A N 1
ATOM 885 C CA . GLN A 1 114 ? 0.020 79.173 72.759 1.00 13.15 114 GLN A CA 1
ATOM 886 C C . GLN A 1 114 ? 1.362 79.868 72.984 1.00 13.52 114 GLN A C 1
ATOM 887 O O . GLN A 1 114 ? 2.074 80.159 72.023 1.00 13.49 114 GLN A O 1
ATOM 893 N N . ALA A 1 115 ? 1.731 80.111 74.240 1.00 13.33 115 ALA A N 1
ATOM 894 C CA . ALA A 1 115 ? 2.988 80.754 74.562 1.00 12.47 115 ALA A CA 1
ATOM 895 C C . ALA A 1 115 ? 4.154 79.873 74.089 1.00 14.81 115 ALA A C 1
ATOM 896 O O . ALA A 1 115 ? 5.133 80.363 73.519 1.00 14.45 115 ALA A O 1
ATOM 898 N N . ALA A 1 116 ? 4.059 78.593 74.404 1.00 13.81 116 ALA A N 1
ATOM 899 C CA . ALA A 1 116 ? 5.108 77.635 74.049 1.00 15.10 116 ALA A CA 1
ATOM 900 C C . ALA A 1 116 ? 5.261 77.547 72.525 1.00 14.25 116 ALA A C 1
ATOM 901 O O . ALA A 1 116 ? 6.397 77.547 72.036 1.00 11.56 116 ALA A O 1
ATOM 903 N N . ARG A 1 117 ? 4.155 77.662 71.803 1.00 14.44 117 ARG A N 1
ATOM 904 C CA . ARG A 1 117 ? 4.191 77.590 70.342 1.00 13.73 117 ARG A CA 1
ATOM 905 C C . ARG A 1 117 ? 4.836 78.836 69.738 1.00 17.18 117 ARG A C 1
ATOM 906 O O . ARG A 1 117 ? 5.586 78.721 68.765 1.00 13.41 117 ARG A O 1
ATOM 914 N N . ILE A 1 118 ? 4.502 80.000 70.306 1.00 13.24 118 ILE A N 1
ATOM 915 C CA . ILE A 1 118 ? 5.110 81.247 69.848 1.00 16.01 118 ILE A CA 1
ATOM 916 C C . ILE A 1 118 ? 6.623 81.181 70.082 1.00 14.46 118 ILE A C 1
ATOM 917 O O . ILE A 1 118 ? 7.364 81.509 69.156 1.00 14.89 118 ILE A O 1
ATOM 922 N N . LEU A 1 119 ? 7.071 80.832 71.277 1.00 12.37 119 LEU A N 1
ATOM 923 C CA . LEU A 1 119 ? 8.471 80.627 71.565 1.00 15.28 119 LEU A CA 1
ATOM 924 C C . LEU A 1 119 ? 9.178 79.664 70.612 1.00 18.61 119 LEU A C 1
ATOM 925 O O . LEU A 1 119 ? 10.312 79.965 70.194 1.00 15.26 119 LEU A O 1
ATOM 930 N N . ARG A 1 120 ? 8.482 78.609 70.208 1.00 15.74 120 ARG A N 1
ATOM 931 C CA . ARG A 1 120 ? 9.101 77.608 69.332 1.00 16.39 120 ARG A CA 1
ATOM 932 C C . ARG A 1 120 ? 9.173 78.104 67.889 1.00 15.52 120 ARG A C 1
ATOM 933 O O . ARG A 1 120 ? 9.857 77.431 67.111 1.00 15.61 120 ARG A O 1
ATOM 941 N N . GLN A 1 121 ? 8.396 79.114 67.529 1.00 14.49 121 GLN A N 1
ATOM 942 C CA . GLN A 1 121 ? 8.188 79.533 66.152 1.00 16.45 121 GLN A CA 1
ATOM 943 C C . GLN A 1 121 ? 7.530 78.374 65.390 1.00 16.65 121 GLN A C 1
ATOM 944 O O . GLN A 1 121 ? 7.730 78.175 64.187 1.00 17.35 121 GLN A O 1
ATOM 950 N N . ASP A 1 122 ? 6.629 77.643 66.051 1.00 16.68 122 ASP A N 1
ATOM 951 C CA . ASP A 1 122 ? 5.946 76.513 65.508 1.00 15.59 122 ASP A CA 1
ATOM 952 C C . ASP A 1 122 ? 5.105 76.894 64.307 1.00 16.42 122 ASP A C 1
ATOM 953 O O . ASP A 1 122 ? 5.122 76.135 63.309 1.00 16.91 122 ASP A O 1
ATOM 958 N N . LYS A 1 123 ? 4.437 78.042 64.280 1.00 15.98 123 LYS A N 1
ATOM 959 C CA . LYS A 1 123 ? 3.639 78.418 63.103 1.00 15.81 123 LYS A CA 1
ATOM 960 C C . LYS A 1 123 ? 4.503 78.712 61.877 1.00 16.26 123 LYS A C 1
ATOM 961 O O . LYS A 1 123 ? 4.186 78.277 60.764 1.00 16.08 123 LYS A O 1
ATOM 967 N N . ALA A 1 124 ? 5.635 79.379 62.044 1.00 15.56 124 ALA A N 1
ATOM 968 C CA . ALA A 1 124 ? 6.588 79.590 60.952 1.00 16.67 124 ALA A CA 1
ATOM 969 C C . ALA A 1 124 ? 7.059 78.243 60.394 1.00 18.13 124 ALA A C 1
ATOM 970 O O . ALA A 1 124 ? 7.125 78.056 59.177 1.00 17.53 124 ALA A O 1
ATOM 972 N N . MET A 1 125 ? 7.335 77.303 61.298 1.00 14.68 125 MET A N 1
ATOM 973 C CA . MET A 1 125 ? 7.769 75.970 60.853 1.00 15.11 125 MET A CA 1
ATOM 974 C C . MET A 1 125 ? 6.642 75.287 60.094 1.00 17.69 125 MET A C 1
ATOM 975 O O . MET A 1 125 ? 6.853 74.751 58.991 1.00 17.26 125 MET A O 1
ATOM 980 N N . ASP A 1 126 ? 5.415 75.333 60.615 1.00 16.77 126 ASP A N 1
ATOM 981 C CA . ASP A 1 126 ? 4.276 74.678 59.987 1.00 16.86 126 ASP A CA 1
ATOM 982 C C . ASP A 1 126 ? 4.004 75.280 58.607 1.00 18.69 126 ASP A C 1
ATOM 983 O O . ASP A 1 126 ? 3.703 74.567 57.648 1.00 17.89 126 ASP A O 1
ATOM 988 N N . GLU A 1 127 ? 4.161 76.591 58.475 1.00 18.61 127 GLU A N 1
ATOM 989 C CA . GLU A 1 127 ? 3.884 77.215 57.167 1.00 19.33 127 GLU A CA 1
ATOM 990 C C . GLU A 1 127 ? 4.903 76.776 56.133 1.00 18.04 127 GLU A C 1
ATOM 991 O O . GLU A 1 127 ? 4.521 76.493 54.990 1.00 20.05 127 GLU A O 1
ATOM 997 N N . LYS A 1 128 ? 6.154 76.627 56.527 1.00 17.88 128 LYS A N 1
ATOM 998 C CA . LYS A 1 128 ? 7.219 76.145 55.669 1.00 21.08 128 LYS A CA 1
ATOM 999 C C . LYS A 1 128 ? 6.940 74.714 55.225 1.00 20.42 128 LYS A C 1
ATOM 1000 O O . LYS A 1 128 ? 6.989 74.387 54.030 1.00 18.41 128 LYS A O 1
ATOM 1006 N N . VAL A 1 129 ? 6.682 73.874 56.219 1.00 17.09 129 VAL A N 1
ATOM 1007 C CA . VAL A 1 129 ? 6.416 72.460 55.955 1.00 18.07 129 VAL A CA 1
ATOM 1008 C C . VAL A 1 129 ? 5.202 72.252 55.071 1.00 18.68 129 VAL A C 1
ATOM 1009 O O . VAL A 1 129 ? 5.198 71.384 54.173 1.00 16.98 129 VAL A O 1
ATOM 1013 N N . ALA A 1 130 ? 4.167 73.080 55.219 1.00 17.76 130 ALA A N 1
ATOM 1014 C CA . ALA A 1 130 ? 2.952 72.911 54.425 1.00 19.03 130 ALA A CA 1
ATOM 1015 C C . ALA A 1 130 ? 3.218 73.269 52.954 1.00 22.10 130 ALA A C 1
ATOM 1016 O O . ALA A 1 130 ? 2.570 72.698 52.088 1.00 21.70 130 ALA A O 1
ATOM 1018 N N . ARG A 1 131 ? 4.203 74.113 52.718 1.00 20.55 131 ARG A N 1
ATOM 1019 C CA . ARG A 1 131 ? 4.636 74.546 51.391 1.00 24.75 131 ARG A CA 1
ATOM 1020 C C . ARG A 1 131 ? 5.697 73.595 50.843 1.00 24.17 131 ARG A C 1
ATOM 1021 O O . ARG A 1 131 ? 6.232 73.803 49.747 1.00 24.13 131 ARG A O 1
ATOM 1029 N N . HIS A 1 132 ? 6.153 72.653 51.664 1.00 19.41 132 HIS A N 1
ATOM 1030 C CA . HIS A 1 132 ? 7.145 71.657 51.367 1.00 20.41 132 HIS A CA 1
ATOM 1031 C C . HIS A 1 132 ? 8.591 72.121 51.403 1.00 22.57 132 HIS A C 1
ATOM 1032 O O . HIS A 1 132 ? 9.509 71.466 50.867 1.00 24.26 132 HIS A O 1
ATOM 1039 N N . ASP A 1 133 ? 8.829 73.186 52.159 1.00 21.71 133 ASP A N 1
ATOM 1040 C CA . ASP A 1 133 ? 10.178 73.580 52.546 1.00 20.32 133 ASP A CA 1
ATOM 1041 C C . ASP A 1 133 ? 10.450 72.856 53.872 1.00 18.98 133 ASP A C 1
ATOM 1042 O O . ASP A 1 133 ? 9.950 73.295 54.919 1.00 17.38 133 ASP A O 1
ATOM 1047 N N . LEU A 1 134 ? 11.167 71.762 53.817 1.00 18.03 134 LEU A N 1
ATOM 1048 C CA . LEU A 1 134 ? 11.449 70.965 55.005 1.00 19.34 134 LEU A CA 1
ATOM 1049 C C . LEU A 1 134 ? 12.803 71.248 55.635 1.00 18.01 134 LEU A C 1
ATOM 1050 O O . LEU A 1 134 ? 13.263 70.440 56.453 1.00 17.53 134 LEU A O 1
ATOM 1055 N N . ARG A 1 135 ? 13.436 72.367 55.338 1.00 19.67 135 ARG A N 1
ATOM 1056 C CA . ARG A 1 135 ? 14.652 72.806 56.012 1.00 20.33 135 ARG A CA 1
ATOM 1057 C C . ARG A 1 135 ? 14.318 73.297 57.426 1.00 19.14 135 ARG A C 1
ATOM 1058 O O . ARG A 1 135 ? 13.415 74.116 57.564 1.00 17.83 135 ARG A O 1
ATOM 1066 N N . TRP A 1 136 ? 15.018 72.841 58.460 1.00 20.20 136 TRP A N 1
ATOM 1067 C CA . TRP A 1 136 ? 14.713 73.383 59.796 1.00 22.29 136 TRP A CA 1
ATOM 1068 C C . TRP A 1 136 ? 15.250 74.795 59.975 1.00 23.32 136 TRP A C 1
ATOM 1069 O O . TRP A 1 136 ? 14.528 75.664 60.472 1.00 21.15 136 TRP A O 1
ATOM 1080 N N . ALA A 1 137 ? 16.489 75.051 59.540 1.00 22.33 137 ALA A N 1
ATOM 1081 C CA . ALA A 1 137 ? 17.056 76.399 59.671 1.00 21.81 137 ALA A CA 1
ATOM 1082 C C . ALA A 1 137 ? 16.367 77.370 58.742 1.00 23.91 137 ALA A C 1
ATOM 1083 O O . ALA A 1 137 ? 15.911 76.946 57.672 1.00 22.48 137 ALA A O 1
ATOM 1085 N N . PRO A 1 138 ? 16.233 78.612 59.164 1.00 22.79 138 PRO A N 1
ATOM 1086 C CA . PRO A 1 138 ? 16.750 79.198 60.380 1.00 23.27 138 PRO A CA 1
ATOM 1087 C C . PRO A 1 138 ? 15.694 79.438 61.473 1.00 24.34 138 PRO A C 1
ATOM 1088 O O . PRO A 1 138 ? 15.838 80.268 62.393 1.00 21.02 138 PRO A O 1
ATOM 1092 N N . THR A 1 139 ? 14.677 78.602 61.446 1.00 19.02 139 THR A N 1
ATOM 1093 C CA . THR A 1 139 ? 13.491 78.695 62.287 1.00 20.11 139 THR A CA 1
ATOM 1094 C C . THR A 1 139 ? 13.688 78.063 63.641 1.00 16.75 139 THR A C 1
ATOM 1095 O O . THR A 1 139 ? 13.061 77.071 64.040 1.00 15.64 139 THR A O 1
ATOM 1099 N N . ILE A 1 140 ? 14.616 78.629 64.408 1.00 18.12 140 ILE A N 1
ATOM 1100 C CA . ILE A 1 140 ? 15.087 78.010 65.642 1.00 15.96 140 ILE A CA 1
ATOM 1101 C C . ILE A 1 140 ? 14.136 78.249 66.806 1.00 17.02 140 ILE A C 1
ATOM 1102 O O . ILE A 1 140 ? 13.553 79.328 66.942 1.00 17.00 140 ILE A O 1
ATOM 1107 N N . GLY A 1 141 ? 13.979 77.267 67.684 1.00 15.87 141 GLY A N 1
ATOM 1108 C CA . GLY A 1 141 ? 13.045 77.392 68.801 1.00 17.40 141 GLY A CA 1
ATOM 1109 C C . GLY A 1 141 ? 13.669 77.973 70.058 1.00 17.82 141 GLY A C 1
ATOM 1110 O O . GLY A 1 141 ? 14.864 77.814 70.301 1.00 15.32 141 GLY A O 1
ATOM 1111 N N . ARG A 1 142 ? 12.816 78.589 70.889 1.00 16.32 142 ARG A N 1
ATOM 1112 C CA . ARG A 1 142 ? 13.221 79.012 72.230 1.00 12.84 142 ARG A CA 1
ATOM 1113 C C . ARG A 1 142 ? 12.499 78.153 73.262 1.00 15.63 142 ARG A C 1
ATOM 1114 O O . ARG A 1 142 ? 11.260 78.023 73.258 1.00 16.11 142 ARG A O 1
ATOM 1122 N N . GLU A 1 143 ? 13.257 77.425 74.060 1.00 15.69 143 GLU A N 1
ATOM 1123 C CA . GLU A 1 143 ? 12.743 76.550 75.099 1.00 14.64 143 GLU A CA 1
ATOM 1124 C C . GLU A 1 143 ? 12.001 77.319 76.189 1.00 16.28 143 GLU A C 1
ATOM 1125 O O . GLU A 1 143 ? 12.491 78.345 76.646 1.00 15.33 143 GLU A O 1
ATOM 1131 N N . VAL A 1 144 ? 10.865 76.780 76.643 1.00 15.26 144 VAL A N 1
ATOM 1132 C CA . VAL A 1 144 ? 10.099 77.353 77.731 1.00 13.88 144 VAL A CA 1
ATOM 1133 C C . VAL A 1 144 ? 10.989 77.442 78.979 1.00 15.85 144 VAL A C 1
ATOM 1134 O O . VAL A 1 144 ? 10.987 78.468 79.667 1.00 15.40 144 VAL A O 1
ATOM 1138 N N . ARG A 1 145 ? 11.764 76.402 79.270 1.00 17.59 145 ARG A N 1
ATOM 1139 C CA . ARG A 1 145 ? 12.614 76.395 80.454 1.00 17.08 145 ARG A CA 1
ATOM 1140 C C . ARG A 1 145 ? 13.665 77.491 80.451 1.00 20.44 145 ARG A C 1
ATOM 1141 O O . ARG A 1 145 ? 14.180 77.824 81.523 1.00 21.47 145 ARG A O 1
ATOM 1149 N N . ASP A 1 146 ? 13.970 78.139 79.331 1.00 17.01 146 ASP A N 1
ATOM 1150 C CA . ASP A 1 146 ? 14.979 79.181 79.303 1.00 19.46 146 ASP A CA 1
ATOM 1151 C C . ASP A 1 146 ? 14.381 80.549 79.621 1.00 20.31 146 ASP A C 1
ATOM 1152 O O . ASP A 1 146 ? 15.082 81.563 79.605 1.00 21.08 146 ASP A O 1
ATOM 1157 N N . GLN A 1 147 ? 13.061 80.657 79.775 1.00 17.82 147 GLN A N 1
ATOM 1158 C CA . GLN A 1 147 ? 12.425 81.962 79.837 1.00 16.40 147 GLN A CA 1
ATOM 1159 C C . GLN A 1 147 ? 12.111 82.399 81.272 1.00 16.47 147 GLN A C 1
ATOM 1160 O O . GLN A 1 147 ? 11.838 81.564 82.114 1.00 16.97 147 GLN A O 1
ATOM 1166 N N . VAL A 1 148 ? 12.003 83.707 81.448 1.00 16.51 148 VAL A N 1
ATOM 1167 C CA . VAL A 1 148 ? 11.411 84.247 82.669 1.00 17.92 148 VAL A CA 1
ATOM 1168 C C . VAL A 1 148 ? 9.948 84.533 82.299 1.00 13.78 148 VAL A C 1
ATOM 1169 O O . VAL A 1 148 ? 9.726 85.241 81.338 1.00 15.82 148 VAL A O 1
ATOM 1173 N N . VAL A 1 149 ? 9.026 83.820 82.924 1.00 14.98 149 VAL A N 1
ATOM 1174 C CA . VAL A 1 149 ? 7.610 84.018 82.597 1.00 16.00 149 VAL A CA 1
ATOM 1175 C C . VAL A 1 149 ? 6.937 84.905 83.655 1.00 15.40 149 VAL A C 1
ATOM 1176 O O . VAL A 1 149 ? 6.898 84.533 84.832 1.00 18.58 149 VAL A O 1
ATOM 1180 N N . GLY A 1 150 ? 6.325 85.963 83.188 1.00 15.26 150 GLY A N 1
ATOM 1181 C CA . GLY A 1 150 ? 5.637 86.951 84.003 1.00 19.49 150 GLY A CA 1
ATOM 1182 C C . GLY A 1 150 ? 4.125 86.768 83.899 1.00 17.66 150 GLY A C 1
ATOM 1183 O O . GLY A 1 150 ? 3.529 86.820 82.827 1.00 17.81 150 GLY A O 1
ATOM 1184 N N . VAL A 1 151 ? 3.501 86.518 85.048 1.00 15.88 151 VAL A N 1
ATOM 1185 C CA . VAL A 1 151 ? 2.061 86.294 85.098 1.00 16.97 151 VAL A CA 1
ATOM 1186 C C . VAL A 1 151 ? 1.376 87.495 85.739 1.00 20.20 151 VAL A C 1
ATOM 1187 O O . VAL A 1 151 ? 1.726 87.810 86.878 1.00 19.73 151 VAL A O 1
ATOM 1191 N N . VAL A 1 152 ? 0.536 88.165 84.984 1.00 18.58 152 VAL A N 1
ATOM 1192 C CA . VAL A 1 152 ? -0.207 89.336 85.410 1.00 19.80 152 VAL A CA 1
ATOM 1193 C C . VAL A 1 152 ? -1.609 88.893 85.841 1.00 19.84 152 VAL A C 1
ATOM 1194 O O . VAL A 1 152 ? -2.497 88.657 85.029 1.00 19.24 152 VAL A O 1
ATOM 1198 N N . GLY A 1 153 ? -1.759 88.752 87.149 1.00 18.33 153 GLY A N 1
ATOM 1199 C CA . GLY A 1 153 ? -3.032 88.313 87.728 1.00 19.87 153 GLY A CA 1
ATOM 1200 C C . GLY A 1 153 ? -2.815 86.942 88.355 1.00 21.73 153 GLY A C 1
ATOM 1201 O O . GLY A 1 153 ? -2.397 86.001 87.671 1.00 19.22 153 GLY A O 1
ATOM 1202 N N . THR A 1 154 ? -3.015 86.837 89.659 1.00 17.31 154 THR A N 1
ATOM 1203 C CA . THR A 1 154 ? -2.789 85.630 90.404 1.00 16.44 154 THR A CA 1
ATOM 1204 C C . THR A 1 154 ? -4.081 85.078 91.014 1.00 19.83 154 THR A C 1
ATOM 1205 O O . THR A 1 154 ? -4.083 84.558 92.129 1.00 22.19 154 THR A O 1
ATOM 1209 N N . GLY A 1 155 ? -5.143 85.105 90.225 1.00 19.49 155 GLY A N 1
ATOM 1210 C CA . GLY A 1 155 ? -6.392 84.435 90.585 1.00 22.23 155 GLY A CA 1
ATOM 1211 C C . GLY A 1 155 ? -6.279 82.936 90.294 1.00 21.42 155 GLY A C 1
ATOM 1212 O O . GLY A 1 155 ? -5.182 82.399 90.190 1.00 20.91 155 GLY A O 1
ATOM 1213 N N . HIS A 1 156 ? -7.389 82.237 90.164 1.00 20.00 156 HIS A N 1
ATOM 1214 C CA . HIS A 1 156 ? -7.407 80.794 89.926 1.00 23.29 156 HIS A CA 1
ATOM 1215 C C . HIS A 1 156 ? -6.724 80.420 88.607 1.00 19.36 156 HIS A C 1
ATOM 1216 O O . HIS A 1 156 ? -5.864 79.525 88.581 1.00 17.12 156 HIS A O 1
ATOM 1223 N N . ILE A 1 157 ? -7.067 81.140 87.550 1.00 17.31 157 ILE A N 1
ATOM 1224 C CA . ILE A 1 157 ? -6.444 80.866 86.245 1.00 16.83 157 ILE A CA 1
ATOM 1225 C C . ILE A 1 157 ? -4.957 81.180 86.223 1.00 18.58 157 ILE A C 1
ATOM 1226 O O . ILE A 1 157 ? -4.155 80.346 85.797 1.00 15.73 157 ILE A O 1
ATOM 1231 N N . GLY A 1 158 ? -4.560 82.359 86.670 1.00 17.63 158 GLY A N 1
ATOM 1232 C CA . GLY A 1 158 ? -3.149 82.724 86.751 1.00 18.44 158 GLY A CA 1
ATOM 1233 C C . GLY A 1 158 ? -2.344 81.715 87.545 1.00 17.10 158 GLY A C 1
ATOM 1234 O O . GLY A 1 158 ? -1.223 81.381 87.153 1.00 14.96 158 GLY A O 1
ATOM 1235 N N . GLN A 1 159 ? -2.857 81.207 88.671 1.00 15.96 159 GLN A N 1
ATOM 1236 C CA . GLN A 1 159 ? -2.123 80.218 89.452 1.00 17.07 159 GLN A CA 1
ATOM 1237 C C . GLN A 1 159 ? -1.951 78.885 88.731 1.00 16.75 159 GLN A C 1
ATOM 1238 O O . GLN A 1 159 ? -0.893 78.236 88.826 1.00 16.46 159 GLN A O 1
ATOM 1244 N N . VAL A 1 160 ? -2.954 78.448 87.972 1.00 15.72 160 VAL A N 1
ATOM 1245 C CA . VAL A 1 160 ? -2.746 77.234 87.166 1.00 16.43 160 VAL A CA 1
ATOM 1246 C C . VAL A 1 160 ? -1.704 77.511 86.076 1.00 14.86 160 VAL A C 1
ATOM 1247 O O . VAL A 1 160 ? -0.841 76.661 85.836 1.00 18.86 160 VAL A O 1
ATOM 1251 N N . PHE A 1 161 ? -1.719 78.676 85.455 1.00 16.94 161 PHE A N 1
ATOM 1252 C CA . PHE A 1 161 ? -0.688 78.992 84.456 1.00 17.25 161 PHE A CA 1
ATOM 1253 C C . PHE A 1 161 ? 0.694 78.978 85.076 1.00 18.63 161 PHE A C 1
ATOM 1254 O O . PHE A 1 161 ? 1.651 78.463 84.493 1.00 14.87 161 PHE A O 1
ATOM 1262 N N . MET A 1 162 ? 0.857 79.533 86.282 1.00 16.48 162 MET A N 1
ATOM 1263 C CA . MET A 1 162 ? 2.118 79.470 87.008 1.00 16.13 162 MET A CA 1
ATOM 1264 C C . MET A 1 162 ? 2.600 78.048 87.204 1.00 16.22 162 MET A C 1
ATOM 1265 O O . MET A 1 162 ? 3.770 77.735 86.957 1.00 16.41 162 MET A O 1
ATOM 1270 N N . GLN A 1 163 ? 1.726 77.116 87.574 1.00 16.20 163 GLN A N 1
ATOM 1271 C CA . GLN A 1 163 ? 2.040 75.722 87.796 1.00 17.46 163 GLN A CA 1
ATOM 1272 C C . GLN A 1 163 ? 2.538 75.024 86.518 1.00 16.00 163 GLN A C 1
ATOM 1273 O O . GLN A 1 163 ? 3.556 74.314 86.552 1.00 17.76 163 GLN A O 1
ATOM 1279 N N . ILE A 1 164 ? 1.827 75.277 85.434 1.00 15.50 164 ILE A N 1
ATOM 1280 C CA . ILE A 1 164 ? 2.235 74.703 84.153 1.00 15.45 164 ILE A CA 1
ATOM 1281 C C . ILE A 1 164 ? 3.605 75.223 83.744 1.00 16.56 164 ILE A C 1
ATOM 1282 O O . ILE A 1 164 ? 4.433 74.403 83.340 1.00 17.99 164 ILE A O 1
ATOM 1287 N N . MET A 1 165 ? 3.849 76.523 83.825 1.00 17.61 165 MET A N 1
ATOM 1288 C CA . MET A 1 165 ? 5.149 77.055 83.423 1.00 18.04 165 MET A CA 1
ATOM 1289 C C . MET A 1 165 ? 6.280 76.551 84.299 1.00 18.37 165 MET A C 1
ATOM 1290 O O . MET A 1 165 ? 7.376 76.294 83.778 1.00 18.83 165 MET A O 1
ATOM 1295 N N . GLU A 1 166 ? 6.030 76.390 85.599 1.00 19.50 166 GLU A N 1
ATOM 1296 C CA . GLU A 1 166 ? 7.042 75.843 86.491 1.00 22.03 166 GLU A CA 1
ATOM 1297 C C . GLU A 1 166 ? 7.295 74.375 86.171 1.00 21.47 166 GLU A C 1
ATOM 1298 O O . GLU A 1 166 ? 8.429 73.920 86.319 1.00 22.81 166 GLU A O 1
ATOM 1304 N N . GLY A 1 167 ? 6.306 73.660 85.663 1.00 20.01 167 GLY A N 1
ATOM 1305 C CA . GLY A 1 167 ? 6.485 72.255 85.302 1.00 18.55 167 GLY A CA 1
ATOM 1306 C C . GLY A 1 167 ? 7.483 72.142 84.155 1.00 18.80 167 GLY A C 1
ATOM 1307 O O . GLY A 1 167 ? 8.137 71.132 83.970 1.00 19.91 167 GLY A O 1
ATOM 1308 N N . PHE A 1 168 ? 7.528 73.166 83.300 1.00 17.63 168 PHE A N 1
ATOM 1309 C CA . PHE A 1 168 ? 8.438 73.192 82.175 1.00 20.77 168 PHE A CA 1
ATOM 1310 C C . PHE A 1 168 ? 9.841 73.558 82.665 1.00 22.23 168 PHE A C 1
ATOM 1311 O O . PHE A 1 168 ? 10.802 73.370 81.933 1.00 22.62 168 PHE A O 1
ATOM 1319 N N . GLY A 1 169 ? 9.926 74.141 83.863 1.00 21.36 169 GLY A N 1
ATOM 1320 C CA . GLY A 1 169 ? 11.213 74.538 84.423 1.00 22.24 169 GLY A CA 1
ATOM 1321 C C . GLY A 1 169 ? 11.523 76.019 84.228 1.00 22.01 169 GLY A C 1
ATOM 1322 O O . GLY A 1 169 ? 12.648 76.459 84.427 1.00 21.82 169 GLY A O 1
ATOM 1323 N N . ALA A 1 170 ? 10.557 76.813 83.781 1.00 19.60 170 ALA A N 1
ATOM 1324 C CA . ALA A 1 170 ? 10.730 78.222 83.571 1.00 16.66 170 ALA A CA 1
ATOM 1325 C C . ALA A 1 170 ? 10.793 78.910 84.951 1.00 20.94 170 ALA A C 1
ATOM 1326 O O . ALA A 1 170 ? 10.200 78.433 85.906 1.00 19.38 170 ALA A O 1
ATOM 1328 N N . LYS A 1 171 ? 11.435 80.066 84.970 1.00 19.89 171 LYS A N 1
ATOM 1329 C CA . LYS A 1 171 ? 11.382 80.901 86.182 1.00 19.82 171 LYS A CA 1
ATOM 1330 C C . LYS A 1 171 ? 10.071 81.665 86.138 1.00 15.03 171 LYS A C 1
ATOM 1331 O O . LYS A 1 171 ? 9.874 82.425 85.176 1.00 20.67 171 LYS A O 1
ATOM 1342 N N . VAL A 1 172 ? 9.212 81.599 87.136 1.00 15.80 172 VAL A N 1
ATOM 1343 C CA . VAL A 1 172 ? 7.932 82.302 87.089 1.00 17.29 172 VAL A CA 1
ATOM 1344 C C . VAL A 1 172 ? 7.909 83.457 88.093 1.00 18.64 172 VAL A C 1
ATOM 1345 O O . VAL A 1 172 ? 8.253 83.272 89.270 1.00 18.14 172 VAL A O 1
ATOM 1349 N N . ILE A 1 173 ? 7.509 84.616 87.640 1.00 17.91 173 ILE A N 1
ATOM 1350 C CA . ILE A 1 173 ? 7.329 85.785 88.497 1.00 20.49 173 ILE A CA 1
ATOM 1351 C C . ILE A 1 173 ? 5.911 86.276 88.263 1.00 19.69 173 ILE A C 1
ATOM 1352 O O . ILE A 1 173 ? 5.344 85.974 87.207 1.00 17.84 173 ILE A O 1
ATOM 1357 N N . THR A 1 174 ? 5.387 87.101 89.167 1.00 19.87 174 THR A N 1
ATOM 1358 C CA . THR A 1 174 ? 4.003 87.535 89.012 1.00 18.14 174 THR A CA 1
ATOM 1359 C C . THR A 1 174 ? 3.737 88.925 89.575 1.00 22.66 174 THR A C 1
ATOM 1360 O O . THR A 1 174 ? 4.547 89.472 90.319 1.00 23.71 174 THR A O 1
ATOM 1364 N N . TYR A 1 175 ? 2.686 89.553 89.066 1.00 20.52 175 TYR A N 1
ATOM 1365 C CA . TYR A 1 175 ? 2.224 90.821 89.577 1.00 23.73 175 TYR A CA 1
ATOM 1366 C C . TYR A 1 175 ? 0.706 90.809 89.743 1.00 24.90 175 TYR A C 1
ATOM 1367 O O . TYR A 1 175 ? -0.001 90.437 88.807 1.00 23.09 175 TYR A O 1
ATOM 1376 N N . ASP A 1 176 ? 0.217 91.309 90.882 1.00 23.06 176 ASP A N 1
ATOM 1377 C CA . ASP A 1 176 ? -1.203 91.483 91.082 1.00 23.06 176 ASP A CA 1
ATOM 1378 C C . ASP A 1 176 ? -1.333 92.658 92.109 1.00 23.74 176 ASP A C 1
ATOM 1379 O O . ASP A 1 176 ? -0.501 92.615 93.011 1.00 22.32 176 ASP A O 1
ATOM 1384 N N . ILE A 1 177 ? -2.206 93.596 91.889 1.00 28.75 177 ILE A N 1
ATOM 1385 C CA . ILE A 1 177 ? -2.392 94.663 92.878 1.00 34.73 177 ILE A CA 1
ATOM 1386 C C . ILE A 1 177 ? -2.951 94.101 94.191 1.00 36.01 177 ILE A C 1
ATOM 1387 O O . ILE A 1 177 ? -2.857 94.754 95.242 1.00 36.08 177 ILE A O 1
ATOM 1392 N N . PHE A 1 178 ? -3.570 92.932 94.123 1.00 35.36 178 PHE A N 1
ATOM 1393 C CA . PHE A 1 178 ? -3.964 92.185 95.306 1.00 36.66 178 PHE A CA 1
ATOM 1394 C C . PHE A 1 178 ? -3.029 91.020 95.558 1.00 35.31 178 PHE A C 1
ATOM 1395 O O . PHE A 1 178 ? -2.959 90.124 94.704 1.00 37.65 178 PHE A O 1
ATOM 1403 N N . ARG A 1 179 ? -2.318 91.002 96.667 1.00 35.63 179 ARG A N 1
ATOM 1404 C CA . ARG A 1 179 ? -1.315 89.980 96.900 1.00 34.36 179 ARG A CA 1
ATOM 1405 C C . ARG A 1 179 ? -1.733 88.776 97.726 1.00 36.36 179 ARG A C 1
ATOM 1406 O O . ARG A 1 179 ? -1.659 88.817 98.969 1.00 36.40 179 ARG A O 1
ATOM 1414 N N . ASN A 1 180 ? -1.805 87.646 97.024 1.00 28.52 180 ASN A N 1
ATOM 1415 C CA . ASN A 1 180 ? -2.046 86.391 97.729 1.00 27.17 180 ASN A CA 1
ATOM 1416 C C . ASN A 1 180 ? -0.891 86.144 98.677 1.00 29.18 180 ASN A C 1
ATOM 1417 O O . ASN A 1 180 ? 0.262 86.036 98.257 1.00 26.73 180 ASN A O 1
ATOM 1422 N N . PRO A 1 181 ? -1.189 86.041 99.962 1.00 33.52 181 PRO A N 1
ATOM 1423 C CA . PRO A 1 181 ? -0.229 85.832 101.026 1.00 33.35 181 PRO A CA 1
ATOM 1424 C C . PRO A 1 181 ? 0.626 84.598 100.840 1.00 31.18 181 PRO A C 1
ATOM 1425 O O . PRO A 1 181 ? 1.824 84.613 101.139 1.00 31.88 181 PRO A O 1
ATOM 1429 N N . GLU A 1 182 ? 0.074 83.486 100.373 1.00 29.92 182 GLU A N 1
ATOM 1430 C CA . GLU A 1 182 ? 0.874 82.293 100.125 1.00 31.03 182 GLU A CA 1
ATOM 1431 C C . GLU A 1 182 ? 1.867 82.503 98.980 1.00 30.23 182 GLU A C 1
ATOM 1432 O O . GLU A 1 182 ? 3.017 82.056 99.050 1.00 30.63 182 GLU A O 1
ATOM 1438 N N . LEU A 1 183 ? 1.422 83.137 97.898 1.00 28.40 183 LEU A N 1
ATOM 1439 C CA . LEU A 1 183 ? 2.323 83.364 96.759 1.00 27.19 183 LEU A CA 1
ATOM 1440 C C . LEU A 1 183 ? 3.420 84.345 97.141 1.00 25.54 183 LEU A C 1
ATOM 1441 O O . LEU A 1 183 ? 4.586 84.247 96.752 1.00 25.49 183 LEU A O 1
ATOM 1446 N N . GLU A 1 184 ? 3.047 85.316 97.971 1.00 26.70 184 GLU A N 1
ATOM 1447 C CA . GLU A 1 184 ? 3.976 86.314 98.461 1.00 27.72 184 GLU A CA 1
ATOM 1448 C C . GLU A 1 184 ? 5.068 85.664 99.302 1.00 29.42 184 GLU A C 1
ATOM 1449 O O . GLU A 1 184 ? 6.250 85.842 99.021 1.00 30.10 184 GLU A O 1
ATOM 1455 N N . LYS A 1 185 ? 4.687 84.741 100.172 1.00 31.53 185 LYS A N 1
ATOM 1456 C CA . LYS A 1 185 ? 5.623 83.994 100.998 1.00 34.03 185 LYS A CA 1
ATOM 1457 C C . LYS A 1 185 ? 6.649 83.232 100.170 1.00 36.13 185 LYS A C 1
ATOM 1458 O O . LYS A 1 185 ? 7.813 83.098 100.556 1.00 35.56 185 LYS A O 1
ATOM 1464 N N . LYS A 1 186 ? 6.170 82.621 99.089 1.00 34.37 186 LYS A N 1
ATOM 1465 C CA . LYS A 1 186 ? 7.047 81.871 98.193 1.00 34.21 186 LYS A CA 1
ATOM 1466 C C . LYS A 1 186 ? 7.915 82.801 97.358 1.00 32.22 186 LYS A C 1
ATOM 1467 O O . LYS A 1 186 ? 8.792 82.331 96.625 1.00 37.71 186 LYS A O 1
ATOM 1477 N N . GLY A 1 187 ? 7.677 84.102 97.366 1.00 31.37 187 GLY A N 1
ATOM 1478 C CA . GLY A 1 187 ? 8.505 85.073 96.665 1.00 29.98 187 GLY A CA 1
ATOM 1479 C C . GLY A 1 187 ? 8.211 85.249 95.189 1.00 30.63 187 GLY A C 1
ATOM 1480 O O . GLY A 1 187 ? 9.072 85.709 94.434 1.00 30.30 187 GLY A O 1
ATOM 1481 N N . TYR A 1 188 ? 6.969 85.020 94.755 1.00 26.52 188 TYR A N 1
ATOM 1482 C CA . TYR A 1 188 ? 6.637 85.125 93.338 1.00 25.85 188 TYR A CA 1
ATOM 1483 C C . TYR A 1 188 ? 6.453 86.532 92.826 1.00 23.84 188 TYR A C 1
ATOM 1484 O O . TYR A 1 188 ? 6.564 86.807 91.623 1.00 23.20 188 TYR A O 1
ATOM 1493 N N . TYR A 1 189 ? 6.060 87.437 93.725 1.00 22.94 189 TYR A N 1
ATOM 1494 C CA . TYR A 1 189 ? 5.695 88.787 93.342 1.00 22.35 189 TYR A CA 1
ATOM 1495 C C . TYR A 1 189 ? 6.865 89.734 93.123 1.00 23.99 189 TYR A C 1
ATOM 1496 O O . TYR A 1 189 ? 7.749 89.887 93.969 1.00 26.11 189 TYR A O 1
ATOM 1505 N N . VAL A 1 190 ? 6.818 90.465 92.010 1.00 23.67 190 VAL A N 1
ATOM 1506 C CA . VAL A 1 190 ? 7.762 91.530 91.737 1.00 24.48 190 VAL A CA 1
ATOM 1507 C C . VAL A 1 190 ? 7.181 92.823 92.352 1.00 24.69 190 VAL A C 1
ATOM 1508 O O . VAL A 1 190 ? 6.056 92.823 92.867 1.00 21.53 190 VAL A O 1
ATOM 1512 N N . ASP A 1 191 ? 8.050 93.811 92.460 1.00 24.34 191 ASP A N 1
ATOM 1513 C CA . ASP A 1 191 ? 7.729 95.011 93.243 1.00 30.28 191 ASP A CA 1
ATOM 1514 C C . ASP A 1 191 ? 6.731 95.909 92.537 1.00 29.49 191 ASP A C 1
ATOM 1515 O O . ASP A 1 191 ? 6.027 96.714 93.162 1.00 28.02 191 ASP A O 1
ATOM 1520 N N . SER A 1 192 ? 6.681 95.816 91.211 1.00 28.96 192 SER A N 1
ATOM 1521 C CA . SER A 1 192 ? 5.787 96.624 90.399 1.00 26.56 192 SER A CA 1
ATOM 1522 C C . SER A 1 192 ? 5.551 95.953 89.042 1.00 26.38 192 SER A C 1
ATOM 1523 O O . SER A 1 192 ? 6.379 95.152 88.618 1.00 25.39 192 SER A O 1
ATOM 1526 N N . LEU A 1 193 ? 4.530 96.417 88.348 1.00 24.27 193 LEU A N 1
ATOM 1527 C CA . LEU A 1 193 ? 4.252 95.992 86.981 1.00 26.31 193 LEU A CA 1
ATOM 1528 C C . LEU A 1 193 ? 5.434 96.334 86.088 1.00 28.74 193 LEU A C 1
ATOM 1529 O O . LEU A 1 193 ? 5.926 95.511 85.316 1.00 25.43 193 LEU A O 1
ATOM 1534 N N . ASP A 1 194 ? 5.975 97.547 86.229 1.00 27.27 194 ASP A N 1
ATOM 1535 C CA . ASP A 1 194 ? 7.151 97.921 85.437 1.00 26.89 194 ASP A CA 1
ATOM 1536 C C . ASP A 1 194 ? 8.299 96.971 85.697 1.00 25.01 194 ASP A C 1
ATOM 1537 O O . ASP A 1 194 ? 9.095 96.655 84.797 1.00 26.95 194 ASP A O 1
ATOM 1542 N N . ASP A 1 195 ? 8.421 96.427 86.901 1.00 23.13 195 ASP A N 1
ATOM 1543 C CA . ASP A 1 195 ? 9.480 95.473 87.219 1.00 23.20 195 ASP A CA 1
ATOM 1544 C C . ASP A 1 195 ? 9.282 94.133 86.495 1.00 25.25 195 ASP A C 1
ATOM 1545 O O . ASP A 1 195 ? 10.237 93.435 86.163 1.00 23.88 195 ASP A O 1
ATOM 1550 N N . LEU A 1 196 ? 8.016 93.792 86.295 1.00 21.21 196 LEU A N 1
ATOM 1551 C CA . LEU A 1 196 ? 7.688 92.543 85.585 1.00 20.86 196 LEU A CA 1
ATOM 1552 C C . LEU A 1 196 ? 8.030 92.747 84.096 1.00 19.26 196 LEU A C 1
ATOM 1553 O O . LEU A 1 196 ? 8.672 91.885 83.505 1.00 20.93 196 LEU A O 1
ATOM 1562 N N . TYR A 1 197 ? 7.713 93.902 83.547 1.00 21.03 197 TYR A N 1
ATOM 1563 C CA . TYR A 1 197 ? 8.047 94.238 82.168 1.00 23.15 197 TYR A CA 1
ATOM 1564 C C . TYR A 1 197 ? 9.557 94.197 81.925 1.00 24.80 197 TYR A C 1
ATOM 1565 O O . TYR A 1 197 ? 10.066 93.700 80.896 1.00 23.19 197 TYR A O 1
ATOM 1574 N N . LYS A 1 198 ? 10.311 94.643 82.921 1.00 22.28 198 LYS A N 1
ATOM 1575 C CA . LYS A 1 198 ? 11.756 94.620 82.864 1.00 26.37 198 LYS A CA 1
ATOM 1576 C C . LYS A 1 198 ? 12.336 93.218 82.868 1.00 25.64 198 LYS A C 1
ATOM 1577 O O . LYS A 1 198 ? 13.405 93.030 82.286 1.00 27.68 198 LYS A O 1
ATOM 1583 N N . GLN A 1 199 ? 11.762 92.257 83.549 1.00 22.15 199 GLN A N 1
ATOM 1584 C CA . GLN A 1 199 ? 12.303 90.937 83.784 1.00 21.09 199 GLN A CA 1
ATOM 1585 C C . GLN A 1 199 ? 11.732 89.861 82.863 1.00 21.51 199 GLN A C 1
ATOM 1586 O O . GLN A 1 199 ? 12.413 88.872 82.602 1.00 20.64 199 GLN A O 1
ATOM 1592 N N . ALA A 1 200 ? 10.533 90.049 82.310 1.00 20.97 200 ALA A N 1
ATOM 1593 C CA . ALA A 1 200 ? 9.884 88.923 81.630 1.00 19.32 200 ALA A CA 1
ATOM 1594 C C . ALA A 1 200 ? 10.155 88.761 80.145 1.00 16.72 200 ALA A C 1
ATOM 1595 O O . ALA A 1 200 ? 9.983 89.684 79.350 1.00 21.88 200 ALA A O 1
ATOM 1597 N N . ASP A 1 201 ? 10.393 87.511 79.741 1.00 18.02 201 ASP A N 1
ATOM 1598 C CA . ASP A 1 201 ? 10.506 87.155 78.326 1.00 18.45 201 ASP A CA 1
ATOM 1599 C C . ASP A 1 201 ? 9.138 86.836 77.735 1.00 17.00 201 ASP A C 1
ATOM 1600 O O . ASP A 1 201 ? 8.864 86.904 76.529 1.00 16.32 201 ASP A O 1
ATOM 1605 N N . VAL A 1 202 ? 8.254 86.356 78.602 1.00 15.12 202 VAL A N 1
ATOM 1606 C CA . VAL A 1 202 ? 6.888 85.990 78.258 1.00 14.41 202 VAL A CA 1
ATOM 1607 C C . VAL A 1 202 ? 5.944 86.699 79.226 1.00 13.68 202 VAL A C 1
ATOM 1608 O O . VAL A 1 202 ? 6.115 86.558 80.431 1.00 17.26 202 VAL A O 1
ATOM 1612 N N . ILE A 1 203 ? 4.899 87.338 78.721 1.00 13.82 203 ILE A N 1
ATOM 1613 C CA . ILE A 1 203 ? 3.888 87.941 79.586 1.00 16.23 203 ILE A CA 1
ATOM 1614 C C . ILE A 1 203 ? 2.512 87.404 79.217 1.00 14.07 203 ILE A C 1
ATOM 1615 O O . ILE A 1 203 ? 2.092 87.488 78.052 1.00 18.48 203 ILE A O 1
ATOM 1620 N N . SER A 1 204 ? 1.816 86.851 80.204 1.00 15.07 204 SER A N 1
ATOM 1621 C CA . SER A 1 204 ? 0.473 86.320 80.015 1.00 14.70 204 SER A CA 1
ATOM 1622 C C . SER A 1 204 ? -0.507 87.043 80.955 1.00 16.47 204 SER A C 1
ATOM 1623 O O . SER A 1 204 ? -0.211 87.209 82.137 1.00 18.07 204 SER A O 1
ATOM 1626 N N . LEU A 1 205 ? -1.567 87.596 80.395 1.00 14.92 205 LEU A N 1
ATOM 1627 C CA . LEU A 1 205 ? -2.533 88.369 81.146 1.00 15.26 205 LEU A CA 1
ATOM 1628 C C . LEU A 1 205 ? -3.680 87.510 81.660 1.00 16.84 205 LEU A C 1
ATOM 1629 O O . LEU A 1 205 ? -4.360 86.831 80.888 1.00 16.74 205 LEU A O 1
ATOM 1634 N N . HIS A 1 206 ? -3.925 87.619 82.953 1.00 16.87 206 HIS A N 1
ATOM 1635 C CA . HIS A 1 206 ? -4.994 86.903 83.648 1.00 16.36 206 HIS A CA 1
ATOM 1636 C C . HIS A 1 206 ? -5.693 87.848 84.636 1.00 18.34 206 HIS A C 1
ATOM 1637 O O . HIS A 1 206 ? -5.874 87.506 85.795 1.00 18.15 206 HIS A O 1
ATOM 1644 N N . VAL A 1 207 ? -6.030 89.059 84.206 1.00 22.23 207 VAL A N 1
ATOM 1645 C CA . VAL A 1 207 ? -6.712 90.042 85.061 1.00 21.27 207 VAL A CA 1
ATOM 1646 C C . VAL A 1 207 ? -7.973 90.489 84.337 1.00 23.80 207 VAL A C 1
ATOM 1647 O O . VAL A 1 207 ? -8.082 90.420 83.095 1.00 22.80 207 VAL A O 1
ATOM 1651 N N . PRO A 1 208 ? -8.959 91.002 85.061 1.00 25.42 208 PRO A N 1
ATOM 1652 C CA . PRO A 1 208 ? -10.176 91.551 84.449 1.00 24.62 208 PRO A CA 1
ATOM 1653 C C . PRO A 1 208 ? -9.927 92.891 83.791 1.00 24.33 208 PRO A C 1
ATOM 1654 O O . PRO A 1 208 ? -8.980 93.582 84.158 1.00 25.88 208 PRO A O 1
ATOM 1658 N N . ASP A 1 209 ? -10.701 93.290 82.789 1.00 25.77 209 ASP A N 1
ATOM 1659 C CA . ASP A 1 209 ? -10.567 94.595 82.177 1.00 28.38 209 ASP A CA 1
ATOM 1660 C C . ASP A 1 209 ? -11.354 95.687 82.927 1.00 29.26 209 ASP A C 1
ATOM 1661 O O . ASP A 1 209 ? -12.212 96.356 82.379 1.00 30.57 209 ASP A O 1
ATOM 1666 N N . VAL A 1 210 ? -10.951 95.918 84.159 1.00 30.11 210 VAL A N 1
ATOM 1667 C CA . VAL A 1 210 ? -11.476 97.062 84.920 1.00 31.56 210 VAL A CA 1
ATOM 1668 C C . VAL A 1 210 ? -10.832 98.293 84.309 1.00 32.86 210 VAL A C 1
ATOM 1669 O O . VAL A 1 210 ? -9.805 98.224 83.612 1.00 30.88 210 VAL A O 1
ATOM 1673 N N . PRO A 1 211 ? -11.469 99.438 84.467 1.00 33.98 211 PRO A N 1
ATOM 1674 C CA . PRO A 1 211 ? -11.023 100.699 83.913 1.00 32.30 211 PRO A CA 1
ATOM 1675 C C . PRO A 1 211 ? -9.528 100.894 84.003 1.00 29.11 211 PRO A C 1
ATOM 1676 O O . PRO A 1 211 ? -8.885 101.233 83.001 1.00 30.61 211 PRO A O 1
ATOM 1680 N N . ALA A 1 212 ? -8.878 100.589 85.121 1.00 29.19 212 ALA A N 1
ATOM 1681 C CA . ALA A 1 212 ? -7.441 100.818 85.213 1.00 28.88 212 ALA A CA 1
ATOM 1682 C C . ALA A 1 212 ? -6.628 99.900 84.293 1.00 29.58 212 ALA A C 1
ATOM 1683 O O . ALA A 1 212 ? -5.443 100.190 84.097 1.00 27.73 212 ALA A O 1
ATOM 1685 N N . ASN A 1 213 ? -7.200 98.786 83.846 1.00 27.99 213 ASN A N 1
ATOM 1686 C CA . ASN A 1 213 ? -6.442 97.801 83.069 1.00 27.36 213 ASN A CA 1
ATOM 1687 C C . ASN A 1 213 ? -6.726 97.942 81.585 1.00 27.76 213 ASN A C 1
ATOM 1688 O O . ASN A 1 213 ? -6.202 97.189 80.762 1.00 27.51 213 ASN A O 1
ATOM 1693 N N . VAL A 1 214 ? -7.599 98.875 81.222 1.00 26.44 214 VAL A N 1
ATOM 1694 C CA . VAL A 1 214 ? -7.931 99.053 79.811 1.00 26.45 214 VAL A CA 1
ATOM 1695 C C . VAL A 1 214 ? -6.722 99.597 79.060 1.00 26.80 214 VAL A C 1
ATOM 1696 O O . VAL A 1 214 ? -6.053 100.516 79.507 1.00 27.34 214 VAL A O 1
ATOM 1700 N N . HIS A 1 215 ? -6.322 98.883 78.012 1.00 27.92 215 HIS A N 1
ATOM 1701 C CA . HIS A 1 215 ? -5.175 99.222 77.190 1.00 25.13 215 HIS A CA 1
ATOM 1702 C C . HIS A 1 215 ? -3.919 99.322 78.036 1.00 23.15 215 HIS A C 1
ATOM 1703 O O . HIS A 1 215 ? -3.056 100.151 77.752 1.00 23.50 215 HIS A O 1
ATOM 1710 N N . MET A 1 216 ? -3.790 98.455 79.027 1.00 18.94 216 MET A N 1
ATOM 1711 C CA . MET A 1 216 ? -2.594 98.372 79.852 1.00 19.28 216 MET A CA 1
ATOM 1712 C C . MET A 1 216 ? -1.398 97.958 78.989 1.00 22.26 216 MET A C 1
ATOM 1713 O O . MET A 1 216 ? -0.253 98.320 79.288 1.00 21.76 216 MET A O 1
ATOM 1718 N N . ILE A 1 217 ? -1.658 97.207 77.922 1.00 20.87 217 ILE A N 1
ATOM 1719 C CA . ILE A 1 217 ? -0.667 96.850 76.922 1.00 19.67 217 ILE A CA 1
ATOM 1720 C C . ILE A 1 217 ? -0.756 97.882 75.784 1.00 21.78 217 ILE A C 1
ATOM 1721 O O . ILE A 1 217 ? -1.739 97.923 75.049 1.00 21.88 217 ILE A O 1
ATOM 1726 N N . ASN A 1 218 ? 0.226 98.799 75.786 1.00 25.13 218 ASN A N 1
ATOM 1727 C CA . ASN A 1 218 ? 0.169 99.948 74.881 1.00 23.09 218 ASN A CA 1
ATOM 1728 C C . ASN A 1 218 ? 1.582 100.340 74.481 1.00 25.00 218 ASN A C 1
ATOM 1729 O O . ASN A 1 218 ? 2.544 99.659 74.843 1.00 25.89 218 ASN A O 1
ATOM 1734 N N . ASP A 1 219 ? 1.728 101.442 73.742 1.00 25.52 219 ASP A N 1
ATOM 1735 C CA . ASP A 1 219 ? 3.044 101.859 73.280 1.00 24.37 219 ASP A CA 1
ATOM 1736 C C . ASP A 1 219 ? 4.047 101.961 74.402 1.00 22.26 219 ASP A C 1
ATOM 1737 O O . ASP A 1 219 ? 5.205 101.573 74.280 1.00 21.26 219 ASP A O 1
ATOM 1742 N N . GLU A 1 220 ? 3.654 102.558 75.524 1.00 26.25 220 GLU A N 1
ATOM 1743 C CA . GLU A 1 220 ? 4.554 102.775 76.647 1.00 25.54 220 GLU A CA 1
ATOM 1744 C C . GLU A 1 220 ? 4.929 101.543 77.427 1.00 25.11 220 GLU A C 1
ATOM 1745 O O . GLU A 1 220 ? 6.104 101.391 77.785 1.00 21.12 220 GLU A O 1
ATOM 1751 N N . SER A 1 221 ? 3.961 100.636 77.652 1.00 22.43 221 SER A N 1
ATOM 1752 C CA . SER A 1 221 ? 4.391 99.383 78.304 1.00 23.87 221 SER A CA 1
ATOM 1753 C C . SER A 1 221 ? 5.178 98.474 77.369 1.00 17.71 221 SER A C 1
ATOM 1754 O O . SER A 1 221 ? 6.166 97.870 77.810 1.00 20.52 221 SER A O 1
ATOM 1757 N N . ILE A 1 222 ? 4.914 98.420 76.078 1.00 22.43 222 ILE A N 1
ATOM 1758 C CA . ILE A 1 222 ? 5.713 97.581 75.164 1.00 21.95 222 ILE A CA 1
ATOM 1759 C C . ILE A 1 222 ? 7.138 98.103 75.047 1.00 25.09 222 ILE A C 1
ATOM 1760 O O . ILE A 1 222 ? 8.122 97.346 75.023 1.00 23.47 222 ILE A O 1
ATOM 1765 N N . ALA A 1 223 ? 7.259 99.438 75.122 1.00 22.29 223 ALA A N 1
ATOM 1766 C CA . ALA A 1 223 ? 8.593 100.031 75.135 1.00 20.50 223 ALA A CA 1
ATOM 1767 C C . ALA A 1 223 ? 9.321 99.634 76.402 1.00 19.96 223 ALA A C 1
ATOM 1768 O O . ALA A 1 223 ? 10.523 99.394 76.317 1.00 23.50 223 ALA A O 1
ATOM 1770 N N . LYS A 1 224 ? 8.684 99.390 77.549 1.00 20.72 224 LYS A N 1
ATOM 1771 C CA . LYS A 1 224 ? 9.369 98.923 78.739 1.00 19.43 224 LYS A CA 1
ATOM 1772 C C . LYS A 1 224 ? 9.738 97.449 78.738 1.00 22.24 224 LYS A C 1
ATOM 1773 O O . LYS A 1 224 ? 10.525 96.969 79.550 1.00 21.63 224 LYS A O 1
ATOM 1779 N N . MET A 1 225 ? 9.029 96.657 77.938 1.00 24.65 225 MET A N 1
ATOM 1780 C CA . MET A 1 225 ? 9.279 95.216 77.917 1.00 23.57 225 MET A CA 1
ATOM 1781 C C . MET A 1 225 ? 10.654 94.878 77.339 1.00 24.45 225 MET A C 1
ATOM 1782 O O . MET A 1 225 ? 11.353 95.671 76.711 1.00 21.52 225 MET A O 1
ATOM 1787 N N . LYS A 1 226 ? 11.053 93.636 77.545 1.00 21.57 226 LYS A N 1
ATOM 1788 C CA . LYS A 1 226 ? 12.271 93.054 77.012 1.00 22.81 226 LYS A CA 1
ATOM 1789 C C . LYS A 1 226 ? 12.173 92.851 75.517 1.00 19.81 226 LYS A C 1
ATOM 1790 O O . LYS A 1 226 ? 11.108 92.606 74.913 1.00 20.20 226 LYS A O 1
ATOM 1796 N N . GLN A 1 227 ? 13.342 92.990 74.892 1.00 20.11 227 GLN A N 1
ATOM 1797 C CA . GLN A 1 227 ? 13.454 92.673 73.463 1.00 18.84 227 GLN A CA 1
ATOM 1798 C C . GLN A 1 227 ? 13.041 91.189 73.328 1.00 14.99 227 GLN A C 1
ATOM 1799 O O . GLN A 1 227 ? 13.369 90.359 74.177 1.00 18.37 227 GLN A O 1
ATOM 1805 N N . ASP A 1 228 ? 12.338 90.861 72.272 1.00 18.97 228 ASP A N 1
ATOM 1806 C CA . ASP A 1 228 ? 11.839 89.530 71.927 1.00 17.77 228 ASP A CA 1
ATOM 1807 C C . ASP A 1 228 ? 10.816 88.997 72.911 1.00 19.08 228 ASP A C 1
ATOM 1808 O O . ASP A 1 228 ? 10.602 87.782 73.070 1.00 17.97 228 ASP A O 1
ATOM 1813 N N . VAL A 1 229 ? 10.072 89.921 73.535 1.00 18.73 229 VAL A N 1
ATOM 1814 C CA . VAL A 1 229 ? 9.021 89.525 74.463 1.00 17.73 229 VAL A CA 1
ATOM 1815 C C . VAL A 1 229 ? 7.879 88.843 73.720 1.00 15.47 229 VAL A C 1
ATOM 1816 O O . VAL A 1 229 ? 7.571 89.157 72.570 1.00 18.46 229 VAL A O 1
ATOM 1820 N N . VAL A 1 230 ? 7.337 87.813 74.358 1.00 16.06 230 VAL A N 1
ATOM 1821 C CA . VAL A 1 230 ? 6.163 87.100 73.888 1.00 16.05 230 VAL A CA 1
ATOM 1822 C C . VAL A 1 230 ? 4.945 87.477 74.755 1.00 15.25 230 VAL A C 1
ATOM 1823 O O . VAL A 1 230 ? 4.939 87.353 75.988 1.00 16.93 230 VAL A O 1
ATOM 1827 N N . ILE A 1 231 ? 3.947 88.038 74.110 1.00 17.01 231 ILE A N 1
ATOM 1828 C CA . ILE A 1 231 ? 2.723 88.485 74.786 1.00 16.51 231 ILE A CA 1
ATOM 1829 C C . ILE A 1 231 ? 1.576 87.517 74.539 1.00 15.17 231 ILE A C 1
ATOM 1830 O O . ILE A 1 231 ? 1.212 87.191 73.405 1.00 15.94 231 ILE A O 1
ATOM 1835 N N . VAL A 1 232 ? 0.903 87.127 75.620 1.00 16.10 232 VAL A N 1
ATOM 1836 C CA . VAL A 1 232 ? -0.267 86.257 75.554 1.00 13.91 232 VAL A CA 1
ATOM 1837 C C . VAL A 1 232 ? -1.479 86.891 76.247 1.00 16.66 232 VAL A C 1
ATOM 1838 O O . VAL A 1 232 ? -1.358 87.401 77.368 1.00 16.87 232 VAL A O 1
ATOM 1842 N N . ASN A 1 233 ? -2.617 86.912 75.568 1.00 15.87 233 ASN A N 1
ATOM 1843 C CA . ASN A 1 233 ? -3.855 87.395 76.130 1.00 17.58 233 ASN A CA 1
ATOM 1844 C C . ASN A 1 233 ? -5.017 86.442 75.832 1.00 16.38 233 ASN A C 1
ATOM 1845 O O . ASN A 1 233 ? -5.586 86.405 74.746 1.00 17.25 233 ASN A O 1
ATOM 1850 N N . VAL A 1 234 ? -5.408 85.679 76.860 1.00 15.21 234 VAL A N 1
ATOM 1851 C CA . VAL A 1 234 ? -6.580 84.822 76.823 1.00 14.89 234 VAL A CA 1
ATOM 1852 C C . VAL A 1 234 ? -7.649 85.319 77.808 1.00 18.19 234 VAL A C 1
ATOM 1853 O O . VAL A 1 234 ? -8.669 84.671 78.051 1.00 20.32 234 VAL A O 1
ATOM 1857 N N . SER A 1 235 ? -7.443 86.530 78.321 1.00 17.52 235 SER A N 1
ATOM 1858 C CA . SER A 1 235 ? -8.322 87.060 79.361 1.00 20.86 235 SER A CA 1
ATOM 1859 C C . SER A 1 235 ? -9.393 87.998 78.828 1.00 21.78 235 SER A C 1
ATOM 1860 O O . SER A 1 235 ? -10.560 87.602 78.804 1.00 19.91 235 SER A O 1
ATOM 1863 N N . ARG A 1 236 ? -9.074 89.234 78.459 1.00 19.54 236 ARG A N 1
ATOM 1864 C CA . ARG A 1 236 ? -10.145 90.140 77.999 1.00 21.61 236 ARG A CA 1
ATOM 1865 C C . ARG A 1 236 ? -9.628 91.021 76.877 1.00 17.90 236 ARG A C 1
ATOM 1866 O O . ARG A 1 236 ? -8.499 91.507 76.987 1.00 18.82 236 ARG A O 1
ATOM 1874 N N . GLY A 1 237 ? -10.406 91.223 75.828 1.00 20.76 237 GLY A N 1
ATOM 1875 C CA . GLY A 1 237 ? -10.034 92.063 74.696 1.00 21.79 237 GLY A CA 1
ATOM 1876 C C . GLY A 1 237 ? -9.460 93.432 74.993 1.00 24.97 237 GLY A C 1
ATOM 1877 O O . GLY A 1 237 ? -8.396 93.875 74.528 1.00 22.17 237 GLY A O 1
ATOM 1878 N N . PRO A 1 238 ? -10.178 94.236 75.772 1.00 25.33 238 PRO A N 1
ATOM 1879 C CA . PRO A 1 238 ? -9.836 95.626 76.044 1.00 24.59 238 PRO A CA 1
ATOM 1880 C C . PRO A 1 238 ? -8.540 95.804 76.800 1.00 23.73 238 PRO A C 1
ATOM 1881 O O . PRO A 1 238 ? -7.961 96.908 76.872 1.00 21.15 238 PRO A O 1
ATOM 1885 N N . LEU A 1 239 ? -7.956 94.712 77.328 1.00 22.28 239 LEU A N 1
ATOM 1886 C CA . LEU A 1 239 ? -6.674 94.841 78.016 1.00 20.29 239 LEU A CA 1
ATOM 1887 C C . LEU A 1 239 ? -5.542 95.312 77.102 1.00 19.18 239 LEU A C 1
ATOM 1888 O O . LEU A 1 239 ? -4.496 95.833 77.541 1.00 20.25 239 LEU A O 1
ATOM 1893 N N . VAL A 1 240 ? -5.685 95.017 75.828 1.00 19.76 240 VAL A N 1
ATOM 1894 C CA . VAL A 1 240 ? -4.672 95.251 74.817 1.00 21.54 240 VAL A CA 1
ATOM 1895 C C . VAL A 1 240 ? -5.119 96.295 73.798 1.00 22.77 240 VAL A C 1
ATOM 1896 O O . VAL A 1 240 ? -6.140 96.158 73.137 1.00 25.26 240 VAL A O 1
ATOM 1900 N N . ASP A 1 241 ? -4.276 97.290 73.594 1.00 22.60 241 ASP A N 1
ATOM 1901 C CA . ASP A 1 241 ? -4.383 98.220 72.475 1.00 22.06 241 ASP A CA 1
ATOM 1902 C C . ASP A 1 241 ? -3.757 97.493 71.279 1.00 19.76 241 ASP A C 1
ATOM 1903 O O . ASP A 1 241 ? -2.536 97.331 71.178 1.00 20.61 241 ASP A O 1
ATOM 1908 N N . THR A 1 242 ? -4.614 96.943 70.450 1.00 20.24 242 THR A N 1
ATOM 1909 C CA . THR A 1 242 ? -4.192 96.112 69.330 1.00 23.55 242 THR A CA 1
ATOM 1910 C C . THR A 1 242 ? -3.234 96.825 68.394 1.00 23.97 242 THR A C 1
ATOM 1911 O O . THR A 1 242 ? -2.303 96.217 67.851 1.00 23.22 242 THR A O 1
ATOM 1915 N N . ASP A 1 243 ? -3.475 98.110 68.155 1.00 24.11 243 ASP A N 1
ATOM 1916 C CA . ASP A 1 243 ? -2.580 98.834 67.240 1.00 25.15 243 ASP A CA 1
ATOM 1917 C C . ASP A 1 243 ? -1.185 98.906 67.837 1.00 22.35 243 ASP A C 1
ATOM 1918 O O . ASP A 1 243 ? -0.188 98.814 67.121 1.00 24.70 243 ASP A O 1
ATOM 1923 N N . ALA A 1 244 ? -1.071 99.038 69.154 1.00 21.95 244 ALA A N 1
ATOM 1924 C CA . ALA A 1 244 ? 0.226 99.094 69.814 1.00 19.57 244 ALA A CA 1
ATOM 1925 C C . ALA A 1 244 ? 0.962 97.759 69.708 1.00 20.80 244 ALA A C 1
ATOM 1926 O O . ALA A 1 244 ? 2.169 97.730 69.463 1.00 19.94 244 ALA A O 1
ATOM 1928 N N . VAL A 1 245 ? 0.238 96.641 69.853 1.00 19.17 245 VAL A N 1
ATOM 1929 C CA . VAL A 1 245 ? 0.873 95.343 69.685 1.00 19.82 245 VAL A CA 1
ATOM 1930 C C . VAL A 1 245 ? 1.289 95.166 68.229 1.00 20.22 245 VAL A C 1
ATOM 1931 O O . VAL A 1 245 ? 2.418 94.733 67.998 1.00 20.71 245 VAL A O 1
ATOM 1935 N N . ILE A 1 246 ? 0.460 95.616 67.288 1.00 22.51 246 ILE A N 1
ATOM 1936 C CA . ILE A 1 246 ? 0.875 95.484 65.888 1.00 24.43 246 ILE A CA 1
ATOM 1937 C C . ILE A 1 246 ? 2.104 96.334 65.601 1.00 24.51 246 ILE A C 1
ATOM 1938 O O . ILE A 1 246 ? 3.011 95.867 64.893 1.00 25.58 246 ILE A O 1
ATOM 1943 N N . ARG A 1 247 ? 2.225 97.506 66.214 1.00 23.84 247 ARG A N 1
ATOM 1944 C CA . ARG A 1 247 ? 3.445 98.308 66.039 1.00 21.48 247 ARG A CA 1
ATOM 1945 C C . ARG A 1 247 ? 4.636 97.604 66.656 1.00 23.31 247 ARG A C 1
ATOM 1946 O O . ARG A 1 247 ? 5.753 97.619 66.125 1.00 24.41 247 ARG A O 1
ATOM 1954 N N . GLY A 1 248 ? 4.438 96.902 67.776 1.00 22.60 248 GLY A N 1
ATOM 1955 C CA . GLY A 1 248 ? 5.543 96.185 68.426 1.00 19.60 248 GLY A CA 1
ATOM 1956 C C . GLY A 1 248 ? 6.011 95.000 67.577 1.00 19.54 248 GLY A C 1
ATOM 1957 O O . GLY A 1 248 ? 7.206 94.683 67.542 1.00 20.18 248 GLY A O 1
ATOM 1958 N N . LEU A 1 249 ? 5.072 94.341 66.923 1.00 19.94 249 LEU A N 1
ATOM 1959 C CA . LEU A 1 249 ? 5.381 93.217 66.019 1.00 21.56 249 LEU A CA 1
ATOM 1960 C C . LEU A 1 249 ? 6.107 93.710 64.751 1.00 21.51 249 LEU A C 1
ATOM 1961 O O . LEU A 1 249 ? 7.187 93.201 64.381 1.00 21.11 249 LEU A O 1
ATOM 1966 N N . ASP A 1 250 ? 5.546 94.769 64.180 1.00 22.34 250 ASP A N 1
ATOM 1967 C CA . ASP A 1 250 ? 6.105 95.370 62.963 1.00 24.67 250 ASP A CA 1
ATOM 1968 C C . ASP A 1 250 ? 7.526 95.860 63.201 1.00 24.15 250 ASP A C 1
ATOM 1969 O O . ASP A 1 250 ? 8.464 95.620 62.428 1.00 22.81 250 ASP A O 1
ATOM 1974 N N . SER A 1 251 ? 7.774 96.465 64.362 1.00 22.68 251 SER A N 1
ATOM 1975 C CA . SER A 1 251 ? 9.096 96.972 64.697 1.00 25.91 251 SER A CA 1
ATOM 1976 C C . SER A 1 251 ? 10.097 95.899 65.074 1.00 22.79 251 SER A C 1
ATOM 1977 O O . SER A 1 251 ? 11.304 96.141 65.116 1.00 24.82 251 SER A O 1
ATOM 1980 N N . GLY A 1 252 ? 9.625 94.702 65.418 1.00 23.90 252 GLY A N 1
ATOM 1981 C CA . GLY A 1 252 ? 10.451 93.595 65.841 1.00 19.01 252 GLY A CA 1
ATOM 1982 C C . GLY A 1 252 ? 10.727 93.554 67.323 1.00 22.24 252 GLY A C 1
ATOM 1983 O O . GLY A 1 252 ? 11.490 92.709 67.829 1.00 24.28 252 GLY A O 1
ATOM 1984 N N . LYS A 1 253 ? 10.153 94.492 68.077 1.00 23.31 253 LYS A N 1
ATOM 1985 C CA . LYS A 1 253 ? 10.336 94.486 69.535 1.00 21.02 253 LYS A CA 1
ATOM 1986 C C . LYS A 1 253 ? 9.645 93.247 70.142 1.00 18.82 253 LYS A C 1
ATOM 1987 O O . LYS A 1 253 ? 10.214 92.628 71.017 1.00 20.19 253 LYS A O 1
ATOM 1993 N N . ILE A 1 254 ? 8.473 92.933 69.671 1.00 19.06 254 ILE A N 1
ATOM 1994 C CA . ILE A 1 254 ? 7.677 91.813 70.191 1.00 19.92 254 ILE A CA 1
ATOM 1995 C C . ILE A 1 254 ? 7.882 90.607 69.275 1.00 18.41 254 ILE A C 1
ATOM 1996 O O . ILE A 1 254 ? 7.702 90.702 68.049 1.00 20.57 254 ILE A O 1
ATOM 2001 N N . PHE A 1 255 ? 8.306 89.514 69.885 1.00 19.84 255 PHE A N 1
ATOM 2002 C CA . PHE A 1 255 ? 8.647 88.307 69.115 1.00 19.62 255 PHE A CA 1
ATOM 2003 C C . PHE A 1 255 ? 7.413 87.636 68.536 1.00 21.09 255 PHE A C 1
ATOM 2004 O O . PHE A 1 255 ? 7.454 87.059 67.438 1.00 18.83 255 PHE A O 1
ATOM 2012 N N . GLY A 1 256 ? 6.299 87.708 69.267 1.00 20.08 256 GLY A N 1
ATOM 2013 C CA . GLY A 1 256 ? 5.049 87.107 68.806 1.00 20.83 256 GLY A CA 1
ATOM 2014 C C . GLY A 1 256 ? 3.924 87.437 69.796 1.00 17.85 256 GLY A C 1
ATOM 2015 O O . GLY A 1 256 ? 4.187 87.905 70.909 1.00 18.15 256 GLY A O 1
ATOM 2016 N N . TYR A 1 257 ? 2.714 87.063 69.409 1.00 17.87 257 TYR A N 1
ATOM 2017 C CA . TYR A 1 257 ? 1.514 87.419 70.163 1.00 17.33 257 TYR A CA 1
ATOM 2018 C C . TYR A 1 257 ? 0.436 86.348 69.979 1.00 17.27 257 TYR A C 1
ATOM 2019 O O . TYR A 1 257 ? 0.156 85.958 68.853 1.00 17.53 257 TYR A O 1
ATOM 2028 N N . ALA A 1 258 ? -0.086 85.846 71.086 1.00 15.96 258 ALA A N 1
ATOM 2029 C CA . ALA A 1 258 ? -1.187 84.894 71.086 1.00 15.72 258 ALA A CA 1
ATOM 2030 C C . ALA A 1 258 ? -2.403 85.598 71.682 1.00 15.50 258 ALA A C 1
ATOM 2031 O O . ALA A 1 258 ? -2.353 86.074 72.821 1.00 17.75 258 ALA A O 1
ATOM 2033 N N . MET A 1 259 ? -3.469 85.655 70.899 1.00 13.99 259 MET A N 1
ATOM 2034 C CA . MET A 1 259 ? -4.689 86.318 71.359 1.00 16.87 259 MET A CA 1
ATOM 2035 C C . MET A 1 259 ? -5.900 85.414 71.162 1.00 16.20 259 MET A C 1
ATOM 2036 O O . MET A 1 259 ? -6.097 84.880 70.063 1.00 16.94 259 MET A O 1
ATOM 2041 N N . ASP A 1 260 ? -6.617 85.162 72.228 1.00 15.33 260 ASP A N 1
ATOM 2042 C CA . ASP A 1 260 ? -7.843 84.378 72.242 1.00 17.31 260 ASP A CA 1
ATOM 2043 C C . ASP A 1 260 ? -9.026 85.338 72.439 1.00 19.17 260 ASP A C 1
ATOM 2044 O O . ASP A 1 260 ? -10.176 84.941 72.496 1.00 19.97 260 ASP A O 1
ATOM 2049 N N . VAL A 1 261 ? -8.689 86.613 72.606 1.00 19.93 261 VAL A N 1
ATOM 2050 C CA . VAL A 1 261 ? -9.652 87.685 72.814 1.00 19.97 261 VAL A CA 1
ATOM 2051 C C . VAL A 1 261 ? -9.247 88.910 71.998 1.00 22.22 261 VAL A C 1
ATOM 2052 O O . VAL A 1 261 ? -8.054 89.099 71.684 1.00 21.36 261 VAL A O 1
ATOM 2056 N N . TYR A 1 262 ? -10.232 89.748 71.697 1.00 20.44 262 TYR A N 1
ATOM 2057 C CA . TYR A 1 262 ? -9.968 90.894 70.803 1.00 22.09 262 TYR A CA 1
ATOM 2058 C C . TYR A 1 262 ? -11.009 92.003 70.964 1.00 24.74 262 TYR A C 1
ATOM 2059 O O . TYR A 1 262 ? -12.205 91.732 70.969 1.00 23.93 262 TYR A O 1
ATOM 2068 N N . GLU A 1 263 ? -10.526 93.210 71.237 1.00 27.16 263 GLU A N 1
ATOM 2069 C CA . GLU A 1 263 ? -11.406 94.376 71.330 1.00 29.50 263 GLU A CA 1
ATOM 2070 C C . GLU A 1 263 ? -11.984 94.550 69.927 1.00 31.97 263 GLU A C 1
ATOM 2071 O O . GLU A 1 263 ? -11.214 94.713 68.974 1.00 34.95 263 GLU A O 1
ATOM 2082 N N . GLY A 1 264 ? -13.244 94.227 69.707 1.00 34.20 264 GLY A N 1
ATOM 2083 C CA . GLY A 1 264 ? -13.785 94.246 68.346 1.00 35.37 264 GLY A CA 1
ATOM 2084 C C . GLY A 1 264 ? -14.231 92.841 67.972 1.00 34.11 264 GLY A C 1
ATOM 2085 O O . GLY A 1 264 ? -14.728 92.576 66.870 1.00 34.50 264 GLY A O 1
ATOM 2086 N N . GLU A 1 265 ? -14.093 91.926 68.928 1.00 33.29 265 GLU A N 1
ATOM 2087 C CA . GLU A 1 265 ? -14.521 90.553 68.698 1.00 30.13 265 GLU A CA 1
ATOM 2088 C C . GLU A 1 265 ? -16.028 90.394 68.562 1.00 32.89 265 GLU A C 1
ATOM 2089 O O . GLU A 1 265 ? -16.477 89.442 67.914 1.00 29.58 265 GLU A O 1
ATOM 2095 N N . VAL A 1 266 ? -16.836 91.226 69.222 1.00 31.31 266 VAL A N 1
ATOM 2096 C CA . VAL A 1 266 ? -18.280 91.024 69.278 1.00 31.85 266 VAL A CA 1
ATOM 2097 C C . VAL A 1 266 ? -18.908 91.092 67.903 1.00 33.62 266 VAL A C 1
ATOM 2098 O O . VAL A 1 266 ? -18.542 91.944 67.086 1.00 34.95 266 VAL A O 1
ATOM 2102 N N . GLY A 1 267 ? -19.672 90.080 67.522 1.00 34.36 267 GLY A N 1
ATOM 2103 C CA . GLY A 1 267 ? -20.258 90.002 66.193 1.00 36.75 267 GLY A CA 1
ATOM 2104 C C . GLY A 1 267 ? -19.321 89.470 65.118 1.00 37.81 267 GLY A C 1
ATOM 2105 O O . GLY A 1 267 ? -19.664 89.453 63.925 1.00 35.89 267 GLY A O 1
ATOM 2106 N N . ILE A 1 268 ? -18.085 89.129 65.479 1.00 34.44 268 ILE A N 1
ATOM 2107 C CA . ILE A 1 268 ? -17.111 88.657 64.496 1.00 33.10 268 ILE A CA 1
ATOM 2108 C C . ILE A 1 268 ? -16.651 87.249 64.863 1.00 31.94 268 ILE A C 1
ATOM 2109 O O . ILE A 1 268 ? -16.791 86.340 64.063 1.00 28.34 268 ILE A O 1
ATOM 2114 N N . PHE A 1 269 ? -16.121 87.156 66.090 1.00 31.36 269 PHE A N 1
ATOM 2115 C CA . PHE A 1 269 ? -15.788 85.849 66.648 1.00 28.89 269 PHE A CA 1
ATOM 2116 C C . PHE A 1 269 ? -17.061 85.007 66.701 1.00 29.47 269 PHE A C 1
ATOM 2117 O O . PHE A 1 269 ? -18.144 85.571 66.887 1.00 28.54 269 PHE A O 1
ATOM 2125 N N . ASN A 1 270 ? -16.940 83.706 66.596 1.00 26.87 270 ASN A N 1
ATOM 2126 C CA . ASN A 1 270 ? -18.002 82.733 66.634 1.00 29.37 270 ASN A CA 1
ATOM 2127 C C . ASN A 1 270 ? -19.043 82.975 65.538 1.00 30.53 270 ASN A C 1
ATOM 2128 O O . ASN A 1 270 ? -20.218 82.639 65.727 1.00 32.18 270 ASN A O 1
ATOM 2133 N N . GLU A 1 271 ? -18.610 83.551 64.436 1.00 30.21 271 GLU A N 1
ATOM 2134 C CA . GLU A 1 271 ? -19.404 83.651 63.226 1.00 33.03 271 GLU A CA 1
ATOM 2135 C C . GLU A 1 271 ? -18.586 83.097 62.054 1.00 32.24 271 GLU A C 1
ATOM 2136 O O . GLU A 1 271 ? -17.362 83.214 62.002 1.00 27.85 271 GLU A O 1
ATOM 2142 N N . ASP A 1 272 ? -19.306 82.544 61.087 1.00 32.50 272 ASP A N 1
ATOM 2143 C CA . ASP A 1 272 ? -18.686 81.993 59.887 1.00 31.23 272 ASP A CA 1
ATOM 2144 C C . ASP A 1 272 ? -18.630 83.062 58.810 1.00 31.31 272 ASP A C 1
ATOM 2145 O O . ASP A 1 272 ? -19.671 83.460 58.289 1.00 31.70 272 ASP A O 1
ATOM 2150 N N . TRP A 1 273 ? -17.425 83.478 58.439 1.00 29.87 273 TRP A N 1
ATOM 2151 C CA . TRP A 1 273 ? -17.210 84.459 57.398 1.00 32.65 273 TRP A CA 1
ATOM 2152 C C . TRP A 1 273 ? -16.620 83.825 56.140 1.00 31.39 273 TRP A C 1
ATOM 2153 O O . TRP A 1 273 ? -16.100 84.545 55.282 1.00 30.30 273 TRP A O 1
ATOM 2164 N N . GLU A 1 274 ? -16.636 82.500 56.112 1.00 34.18 274 GLU A N 1
ATOM 2165 C CA . GLU A 1 274 ? -16.005 81.812 54.985 1.00 39.92 274 GLU A CA 1
ATOM 2166 C C . GLU A 1 274 ? -16.810 82.033 53.710 1.00 41.18 274 GLU A C 1
ATOM 2167 O O . GLU A 1 274 ? -17.988 81.671 53.684 1.00 42.42 274 GLU A O 1
ATOM 2173 N N . GLY A 1 275 ? -16.182 82.632 52.711 1.00 41.93 275 GLY A N 1
ATOM 2174 C CA . GLY A 1 275 ? -16.872 82.838 51.435 1.00 46.67 275 GLY A CA 1
ATOM 2175 C C . GLY A 1 275 ? -17.597 84.177 51.434 1.00 47.83 275 GLY A C 1
ATOM 2176 O O . GLY A 1 275 ? -18.210 84.562 50.441 1.00 50.94 275 GLY A O 1
ATOM 2177 N N . LYS A 1 276 ? -17.477 84.904 52.542 1.00 47.11 276 LYS A N 1
ATOM 2178 C CA . LYS A 1 276 ? -18.082 86.222 52.659 1.00 46.80 276 LYS A CA 1
ATOM 2179 C C . LYS A 1 276 ? -16.976 87.264 52.778 1.00 45.84 276 LYS A C 1
ATOM 2180 O O . LYS A 1 276 ? -15.799 86.900 52.854 1.00 42.40 276 LYS A O 1
ATOM 2191 N N . GLU A 1 277 ? -17.367 88.532 52.758 1.00 44.93 277 GLU A N 1
ATOM 2192 C CA . GLU A 1 277 ? -16.358 89.588 52.889 1.00 44.45 277 GLU A CA 1
ATOM 2193 C C . GLU A 1 277 ? -16.057 89.780 54.375 1.00 43.08 277 GLU A C 1
ATOM 2194 O O . GLU A 1 277 ? -17.008 89.788 55.157 1.00 42.94 277 GLU A O 1
ATOM 2200 N N . PHE A 1 278 ? -14.783 89.704 54.754 1.00 40.62 278 PHE A N 1
ATOM 2201 C CA . PHE A 1 278 ? -14.370 89.759 56.149 1.00 38.01 278 PHE A CA 1
ATOM 2202 C C . PHE A 1 278 ? -14.528 91.182 56.709 1.00 36.44 278 PHE A C 1
ATOM 2203 O O . PHE A 1 278 ? -13.794 92.070 56.272 1.00 40.32 278 PHE A O 1
ATOM 2211 N N . PRO A 1 279 ? -15.233 91.283 57.804 1.00 36.63 279 PRO A N 1
ATOM 2212 C CA . PRO A 1 279 ? -15.610 92.526 58.445 1.00 37.21 279 PRO A CA 1
ATOM 2213 C C . PRO A 1 279 ? -14.487 93.409 58.941 1.00 39.37 279 PRO A C 1
ATOM 2214 O O . PRO A 1 279 ? -14.653 94.629 59.067 1.00 39.01 279 PRO A O 1
ATOM 2218 N N . ASP A 1 280 ? -13.317 92.826 59.240 1.00 35.09 280 ASP A N 1
ATOM 2219 C CA . ASP A 1 280 ? -12.301 93.592 59.961 1.00 34.30 280 ASP A CA 1
ATOM 2220 C C . ASP A 1 280 ? -10.953 93.238 59.377 1.00 33.95 280 ASP A C 1
ATOM 2221 O O . ASP A 1 280 ? -10.456 92.173 59.741 1.00 33.65 280 ASP A O 1
ATOM 2226 N N . ALA A 1 281 ? -10.362 94.193 58.665 1.00 34.03 281 ALA A N 1
ATOM 2227 C CA . ALA A 1 281 ? -9.095 93.953 57.983 1.00 33.32 281 ALA A CA 1
ATOM 2228 C C . ALA A 1 281 ? -7.958 93.719 58.969 1.00 32.08 281 ALA A C 1
ATOM 2229 O O . ALA A 1 281 ? -6.976 93.058 58.652 1.00 28.06 281 ALA A O 1
ATOM 2231 N N . ARG A 1 282 ? -8.005 94.453 60.075 1.00 30.16 282 ARG A N 1
ATOM 2232 C CA . ARG A 1 282 ? -6.929 94.367 61.061 1.00 28.95 282 ARG A CA 1
ATOM 2233 C C . ARG A 1 282 ? -6.867 92.959 61.648 1.00 26.61 282 ARG A C 1
ATOM 2234 O O . ARG A 1 282 ? -5.798 92.357 61.695 1.00 26.17 282 ARG A O 1
ATOM 2242 N N . LEU A 1 283 ? -8.018 92.394 61.990 1.00 27.30 283 LEU A N 1
ATOM 2243 C CA . LEU A 1 283 ? -8.127 91.041 62.487 1.00 25.41 283 LEU A CA 1
ATOM 2244 C C . LEU A 1 283 ? -7.695 90.026 61.421 1.00 29.36 283 LEU A C 1
ATOM 2245 O O . LEU A 1 283 ? -6.959 89.072 61.723 1.00 23.37 283 LEU A O 1
ATOM 2250 N N . ALA A 1 284 ? -8.069 90.255 60.155 1.00 25.91 284 ALA A N 1
ATOM 2251 C CA . ALA A 1 284 ? -7.687 89.297 59.106 1.00 26.35 284 ALA A CA 1
ATOM 2252 C C . ALA A 1 284 ? -6.173 89.255 58.955 1.00 27.14 284 ALA A C 1
ATOM 2253 O O . ALA A 1 284 ? -5.580 88.215 58.680 1.00 27.41 284 ALA A O 1
ATOM 2255 N N . ASP A 1 285 ? -5.555 90.427 59.100 1.00 24.93 285 ASP A N 1
ATOM 2256 C CA . ASP A 1 285 ? -4.111 90.517 58.996 1.00 25.08 285 ASP A CA 1
ATOM 2257 C C . ASP A 1 285 ? -3.421 89.791 60.157 1.00 25.50 285 ASP A C 1
ATOM 2258 O O . ASP A 1 285 ? -2.466 89.040 59.951 1.00 24.08 285 ASP A O 1
ATOM 2263 N N . LEU A 1 286 ? -3.933 89.999 61.368 1.00 23.58 286 LEU A N 1
ATOM 2264 C CA . LEU A 1 286 ? -3.397 89.302 62.533 1.00 20.67 286 LEU A CA 1
ATOM 2265 C C . LEU A 1 286 ? -3.502 87.795 62.373 1.00 20.90 286 LEU A C 1
ATOM 2266 O O . LEU A 1 286 ? -2.521 87.100 62.668 1.00 21.63 286 LEU A O 1
ATOM 2271 N N . ILE A 1 287 ? -4.623 87.317 61.863 1.00 20.30 287 ILE A N 1
ATOM 2272 C CA . ILE A 1 287 ? -4.859 85.879 61.709 1.00 21.58 287 ILE A CA 1
ATOM 2273 C C . ILE A 1 287 ? -3.744 85.229 60.900 1.00 22.82 287 ILE A C 1
ATOM 2274 O O . ILE A 1 287 ? -3.288 84.115 61.186 1.00 19.00 287 ILE A O 1
ATOM 2279 N N . ALA A 1 288 ? -3.348 85.921 59.834 1.00 21.24 288 ALA A N 1
ATOM 2280 C CA . ALA A 1 288 ? -2.388 85.385 58.874 1.00 24.23 288 ALA A CA 1
ATOM 2281 C C . ALA A 1 288 ? -0.928 85.556 59.237 1.00 21.36 288 ALA A C 1
ATOM 2282 O O . ALA A 1 288 ? -0.060 84.991 58.552 1.00 21.67 288 ALA A O 1
ATOM 2284 N N . ARG A 1 289 ? -0.558 86.331 60.241 1.00 20.27 289 ARG A N 1
ATOM 2285 C CA . ARG A 1 289 ? 0.857 86.555 60.562 1.00 20.66 289 ARG A CA 1
ATOM 2286 C C . ARG A 1 289 ? 1.492 85.276 61.074 1.00 19.99 289 ARG A C 1
ATOM 2287 O O . ARG A 1 289 ? 0.850 84.473 61.767 1.00 20.30 289 ARG A O 1
ATOM 2295 N N . PRO A 1 290 ? 2.768 85.070 60.792 1.00 19.01 290 PRO A N 1
ATOM 2296 C CA . PRO A 1 290 ? 3.490 83.854 61.101 1.00 20.99 290 PRO A CA 1
ATOM 2297 C C . PRO A 1 290 ? 3.814 83.757 62.590 1.00 19.91 290 PRO A C 1
ATOM 2298 O O . PRO A 1 290 ? 4.081 82.673 63.110 1.00 20.05 290 PRO A O 1
ATOM 2302 N N . ASN A 1 291 ? 3.795 84.885 63.280 1.00 18.32 291 ASN A N 1
ATOM 2303 C CA . ASN A 1 291 ? 4.138 84.965 64.687 1.00 17.02 291 ASN A CA 1
ATOM 2304 C C . ASN A 1 291 ? 2.954 85.417 65.533 1.00 16.57 291 ASN A C 1
ATOM 2305 O O . ASN A 1 291 ? 3.106 85.932 66.639 1.00 17.21 291 ASN A O 1
ATOM 2310 N N . VAL A 1 292 ? 1.748 85.224 65.020 1.00 16.84 292 VAL A N 1
ATOM 2311 C CA . VAL A 1 292 ? 0.541 85.517 65.777 1.00 18.62 292 VAL A CA 1
ATOM 2312 C C . VAL A 1 292 ? -0.385 84.301 65.717 1.00 18.75 292 VAL A C 1
ATOM 2313 O O . VAL A 1 292 ? -0.614 83.757 64.629 1.00 19.13 292 VAL A O 1
ATOM 2317 N N . LEU A 1 293 ? -0.961 83.967 66.866 1.00 14.38 293 LEU A N 1
ATOM 2318 C CA . LEU A 1 293 ? -1.937 82.902 66.958 1.00 15.08 293 LEU A CA 1
ATOM 2319 C C . LEU A 1 293 ? -3.272 83.492 67.406 1.00 16.07 293 LEU A C 1
ATOM 2320 O O . LEU A 1 293 ? -3.388 83.952 68.555 1.00 16.19 293 LEU A O 1
ATOM 2325 N N . VAL A 1 294 ? -4.222 83.532 66.483 1.00 14.85 294 VAL A N 1
ATOM 2326 C CA . VAL A 1 294 ? -5.559 84.020 66.826 1.00 17.96 294 VAL A CA 1
ATOM 2327 C C . VAL A 1 294 ? -6.500 82.843 67.028 1.00 16.16 294 VAL A C 1
ATOM 2328 O O . VAL A 1 294 ? -6.592 81.992 66.122 1.00 17.45 294 VAL A O 1
ATOM 2332 N N . THR A 1 295 ? -7.215 82.802 68.126 1.00 15.27 295 THR A N 1
ATOM 2333 C CA . THR A 1 295 ? -8.328 81.878 68.344 1.00 16.51 295 THR A CA 1
ATOM 2334 C C . THR A 1 295 ? -9.527 82.732 68.784 1.00 18.50 295 THR A C 1
ATOM 2335 O O . THR A 1 295 ? -9.347 83.772 69.416 1.00 17.58 295 THR A O 1
ATOM 2339 N N . PRO A 1 296 ? -10.719 82.296 68.443 1.00 21.02 296 PRO A N 1
ATOM 2340 C CA . PRO A 1 296 ? -11.948 83.071 68.576 1.00 21.06 296 PRO A CA 1
ATOM 2341 C C . PRO A 1 296 ? -12.655 82.903 69.895 1.00 20.38 296 PRO A C 1
ATOM 2342 O O . PRO A 1 296 ? -13.800 82.472 69.980 1.00 21.20 296 PRO A O 1
ATOM 2346 N N . LYS A 1 297 ? -11.958 83.205 70.991 1.00 22.01 297 LYS A N 1
ATOM 2347 C CA . LYS A 1 297 ? -12.418 83.030 72.351 1.00 20.20 297 LYS A CA 1
ATOM 2348 C C . LYS A 1 297 ? -12.849 81.600 72.631 1.00 21.17 297 LYS A C 1
ATOM 2349 O O . LYS A 1 297 ? -13.954 81.278 73.070 1.00 20.48 297 LYS A O 1
ATOM 2355 N N . THR A 1 298 ? -11.880 80.690 72.458 1.00 19.49 298 THR A N 1
ATOM 2356 C CA . THR A 1 298 ? -12.083 79.257 72.670 1.00 17.29 298 THR A CA 1
ATOM 2357 C C . THR A 1 298 ? -11.298 78.726 73.851 1.00 16.55 298 THR A C 1
ATOM 2358 O O . THR A 1 298 ? -11.246 77.514 74.085 1.00 16.78 298 THR A O 1
ATOM 2365 N N . ALA A 1 299 ? -10.678 79.597 74.650 1.00 18.56 299 ALA A N 1
ATOM 2366 C CA . ALA A 1 299 ? -9.911 79.113 75.799 1.00 17.36 299 ALA A CA 1
ATOM 2367 C C . ALA A 1 299 ? -10.793 78.265 76.710 1.00 19.03 299 ALA A C 1
ATOM 2368 O O . ALA A 1 299 ? -10.321 77.283 77.290 1.00 18.07 299 ALA A O 1
ATOM 2370 N N . PHE A 1 300 ? -12.077 78.615 76.837 1.00 18.50 300 PHE A N 1
ATOM 2371 C CA . PHE A 1 300 ? -12.933 77.844 77.731 1.00 18.19 300 PHE A CA 1
ATOM 2372 C C . PHE A 1 300 ? -13.263 76.456 77.189 1.00 18.44 300 PHE A C 1
ATOM 2373 O O . PHE A 1 300 ? -13.750 75.611 77.922 1.00 16.71 300 PHE A O 1
ATOM 2381 N N . TYR A 1 301 ? -13.140 76.286 75.883 1.00 19.98 301 TYR A N 1
ATOM 2382 C CA . TYR A 1 301 ? -13.813 75.243 75.134 1.00 19.87 301 TYR A CA 1
ATOM 2383 C C . TYR A 1 301 ? -13.100 73.907 75.137 1.00 19.05 301 TYR A C 1
ATOM 2384 O O . TYR A 1 301 ? -12.447 73.462 74.194 1.00 19.79 301 TYR A O 1
ATOM 2393 N N . THR A 1 302 ? -13.245 73.217 76.257 1.00 16.78 302 THR A N 1
ATOM 2394 C CA . THR A 1 302 ? -12.797 71.864 76.468 1.00 16.85 302 THR A CA 1
ATOM 2395 C C . THR A 1 302 ? -13.927 70.976 77.001 1.00 20.14 302 THR A C 1
ATOM 2396 O O . THR A 1 302 ? -14.901 71.467 77.580 1.00 19.40 302 THR A O 1
ATOM 2400 N N . THR A 1 303 ? -13.716 69.659 76.960 1.00 17.89 303 THR A N 1
ATOM 2401 C CA . THR A 1 303 ? -14.714 68.722 77.478 1.00 20.60 303 THR A CA 1
ATOM 2402 C C . THR A 1 303 ? -14.879 68.775 78.981 1.00 21.74 303 THR A C 1
ATOM 2403 O O . THR A 1 303 ? -16.012 68.686 79.479 1.00 19.91 303 THR A O 1
ATOM 2407 N N . HIS A 1 304 ? -13.812 68.988 79.748 1.00 17.69 304 HIS A N 1
ATOM 2408 C CA . HIS A 1 304 ? -13.917 69.191 81.184 1.00 19.85 304 HIS A CA 1
ATOM 2409 C C . HIS A 1 304 ? -14.798 70.404 81.483 1.00 20.09 304 HIS A C 1
ATOM 2410 O O . HIS A 1 304 ? -15.690 70.390 82.354 1.00 19.64 304 HIS A O 1
ATOM 2417 N N . ALA A 1 305 ? -14.493 71.521 80.826 1.00 19.12 305 ALA A N 1
ATOM 2418 C CA . ALA A 1 305 ? -15.248 72.749 81.044 1.00 21.64 305 ALA A CA 1
ATOM 2419 C C . ALA A 1 305 ? -16.726 72.584 80.682 1.00 24.49 305 ALA A C 1
ATOM 2420 O O . ALA A 1 305 ? -17.611 72.985 81.440 1.00 23.30 305 ALA A O 1
ATOM 2422 N N . VAL A 1 306 ? -16.972 72.126 79.459 1.00 20.36 306 VAL A N 1
ATOM 2423 C CA . VAL A 1 306 ? -18.328 71.967 78.961 1.00 20.93 306 VAL A CA 1
ATOM 2424 C C . VAL A 1 306 ? -19.144 71.029 79.826 1.00 22.54 306 VAL A C 1
ATOM 2425 O O . VAL A 1 306 ? -20.326 71.326 80.073 1.00 26.55 306 VAL A O 1
ATOM 2429 N N . ARG A 1 307 ? -18.558 69.974 80.360 1.00 23.30 307 ARG A N 1
ATOM 2430 C CA . ARG A 1 307 ? -19.263 69.059 81.257 1.00 23.58 307 ARG A CA 1
ATOM 2431 C C . ARG A 1 307 ? -19.753 69.815 82.488 1.00 27.34 307 ARG A C 1
ATOM 2432 O O . ARG A 1 307 ? -20.899 69.657 82.937 1.00 23.37 307 ARG A O 1
ATOM 2440 N N . ASN A 1 308 ? -18.863 70.631 83.047 1.00 24.41 308 ASN A N 1
ATOM 2441 C CA . ASN A 1 308 ? -19.210 71.412 84.230 1.00 25.27 308 ASN A CA 1
ATOM 2442 C C . ASN A 1 308 ? -20.225 72.498 83.907 1.00 23.24 308 ASN A C 1
ATOM 2443 O O . ASN A 1 308 ? -21.063 72.751 84.788 1.00 26.15 308 ASN A O 1
ATOM 2448 N N . MET A 1 309 ? -20.263 73.036 82.701 1.00 22.50 309 MET A N 1
ATOM 2449 C CA . MET A 1 309 ? -21.217 74.080 82.360 1.00 23.71 309 MET A CA 1
ATOM 2450 C C . MET A 1 309 ? -22.634 73.471 82.297 1.00 27.30 309 MET A C 1
ATOM 2451 O O . MET A 1 309 ? -23.614 74.053 82.778 1.00 25.03 309 MET A O 1
ATOM 2456 N N . VAL A 1 310 ? -22.676 72.241 81.795 1.00 23.08 310 VAL A N 1
ATOM 2457 C CA . VAL A 1 310 ? -23.928 71.512 81.666 1.00 26.39 310 VAL A CA 1
ATOM 2458 C C . VAL A 1 310 ? -24.460 71.044 83.015 1.00 26.67 310 VAL A C 1
ATOM 2459 O O . VAL A 1 310 ? -25.546 71.452 83.418 1.00 28.40 310 VAL A O 1
ATOM 2463 N N . VAL A 1 311 ? -23.654 70.269 83.714 1.00 26.49 311 VAL A N 1
ATOM 2464 C CA . VAL A 1 311 ? -24.011 69.674 84.984 1.00 29.11 311 VAL A CA 1
ATOM 2465 C C . VAL A 1 311 ? -24.280 70.701 86.078 1.00 31.02 311 VAL A C 1
ATOM 2466 O O . VAL A 1 311 ? -25.163 70.453 86.914 1.00 29.55 311 VAL A O 1
ATOM 2470 N N . LYS A 1 312 ? -23.481 71.768 86.123 1.00 26.87 312 LYS A N 1
ATOM 2471 C CA . LYS A 1 312 ? -23.682 72.764 87.170 1.00 29.45 312 LYS A CA 1
ATOM 2472 C C . LYS A 1 312 ? -24.976 73.531 86.944 1.00 28.47 312 LYS A C 1
ATOM 2473 O O . LYS A 1 312 ? -25.622 73.935 87.913 1.00 32.09 312 LYS A O 1
ATOM 2479 N N . ALA A 1 313 ? -25.276 73.882 85.702 1.00 29.00 313 ALA A N 1
ATOM 2480 C CA . ALA A 1 313 ? -26.478 74.626 85.366 1.00 28.35 313 ALA A CA 1
ATOM 2481 C C . ALA A 1 313 ? -27.739 73.809 85.660 1.00 32.07 313 ALA A C 1
ATOM 2482 O O . ALA A 1 313 ? -28.670 74.334 86.275 1.00 31.49 313 ALA A O 1
ATOM 2484 N N . PHE A 1 314 ? -27.740 72.526 85.329 1.00 29.60 314 PHE A N 1
ATOM 2485 C CA . PHE A 1 314 ? -28.875 71.659 85.627 1.00 33.35 314 PHE A CA 1
ATOM 2486 C C . PHE A 1 314 ? -29.056 71.514 87.133 1.00 34.77 314 PHE A C 1
ATOM 2487 O O . PHE A 1 314 ? -30.188 71.639 87.608 1.00 35.56 314 PHE A O 1
ATOM 2495 N N . ASP A 1 315 ? -27.975 71.310 87.867 1.00 34.45 315 ASP A N 1
ATOM 2496 C CA . ASP A 1 315 ? -28.016 71.198 89.318 1.00 35.30 315 ASP A CA 1
ATOM 2497 C C . ASP A 1 315 ? -28.645 72.447 89.934 1.00 36.92 315 ASP A C 1
ATOM 2498 O O . ASP A 1 315 ? -29.458 72.341 90.853 1.00 37.63 315 ASP A O 1
ATOM 2503 N N . ASN A 1 316 ? -28.199 73.616 89.472 1.00 34.19 316 ASN A N 1
ATOM 2504 C CA . ASN A 1 316 ? -28.753 74.866 89.953 1.00 34.80 316 ASN A CA 1
ATOM 2505 C C . ASN A 1 316 ? -30.246 74.954 89.602 1.00 36.53 316 ASN A C 1
ATOM 2506 O O . ASN A 1 316 ? -31.038 75.440 90.408 1.00 36.58 316 ASN A O 1
ATOM 2511 N N . ASN A 1 317 ? -30.584 74.552 88.382 1.00 34.21 317 ASN A N 1
ATOM 2512 C CA . ASN A 1 317 ? -31.974 74.653 87.939 1.00 38.55 317 ASN A CA 1
ATOM 2513 C C . ASN A 1 317 ? -32.866 73.736 88.767 1.00 37.16 317 ASN A C 1
ATOM 2514 O O . ASN A 1 317 ? -33.851 74.198 89.358 1.00 40.24 317 ASN A O 1
ATOM 2519 N N . LEU A 1 318 ? -32.450 72.503 88.992 1.00 38.56 318 LEU A N 1
ATOM 2520 C CA . LEU A 1 318 ? -33.185 71.589 89.850 1.00 39.76 318 LEU A CA 1
ATOM 2521 C C . LEU A 1 318 ? -33.328 72.144 91.269 1.00 43.89 318 LEU A C 1
ATOM 2522 O O . LEU A 1 318 ? -34.348 71.917 91.938 1.00 41.13 318 LEU A O 1
ATOM 2527 N N . GLU A 1 319 ? -32.293 72.850 91.727 1.00 41.65 319 GLU A N 1
ATOM 2528 C CA . GLU A 1 319 ? -32.317 73.437 93.063 1.00 42.01 319 GLU A CA 1
ATOM 2529 C C . GLU A 1 319 ? -33.434 74.467 93.138 1.00 41.91 319 GLU A C 1
ATOM 2530 O O . GLU A 1 319 ? -34.338 74.342 93.973 1.00 42.90 319 GLU A O 1
ATOM 2536 N N . LEU A 1 320 ? -33.442 75.417 92.213 1.00 41.54 320 LEU A N 1
ATOM 2537 C CA . LEU A 1 320 ? -34.533 76.390 92.157 1.00 41.26 320 LEU A CA 1
ATOM 2538 C C . LEU A 1 320 ? -35.878 75.667 92.210 1.00 44.91 320 LEU A C 1
ATOM 2539 O O . LEU A 1 320 ? -36.691 75.846 93.119 1.00 44.96 320 LEU A O 1
ATOM 2544 N N . VAL A 1 321 ? -36.121 74.768 91.272 1.00 44.01 321 VAL A N 1
ATOM 2545 C CA . VAL A 1 321 ? -37.348 73.988 91.161 1.00 44.06 321 VAL A CA 1
ATOM 2546 C C . VAL A 1 321 ? -37.723 73.371 92.504 1.00 44.88 321 VAL A C 1
ATOM 2547 O O . VAL A 1 321 ? -38.928 73.403 92.872 1.00 47.27 321 VAL A O 1
ATOM 2551 N N . GLU A 1 322 ? -36.850 72.703 93.221 1.00 43.25 322 GLU A N 1
ATOM 2552 C CA . GLU A 1 322 ? -37.126 71.988 94.450 1.00 44.61 322 GLU A CA 1
ATOM 2553 C C . GLU A 1 322 ? -37.149 72.887 95.679 1.00 46.51 322 GLU A C 1
ATOM 2554 O O . GLU A 1 322 ? -37.214 72.419 96.817 1.00 46.65 322 GLU A O 1
ATOM 2560 N N . GLY A 1 323 ? -37.067 74.195 95.468 1.00 46.29 323 GLY A N 1
ATOM 2561 C CA . GLY A 1 323 ? -37.057 75.147 96.572 1.00 48.35 323 GLY A CA 1
ATOM 2562 C C . GLY A 1 323 ? -35.794 75.018 97.411 1.00 48.21 323 GLY A C 1
ATOM 2563 O O . GLY A 1 323 ? -35.778 75.346 98.598 1.00 46.06 323 GLY A O 1
ATOM 2564 N N . LYS A 1 324 ? -34.739 74.507 96.784 1.00 49.61 324 LYS A N 1
ATOM 2565 C CA . LYS A 1 324 ? -33.447 74.371 97.455 1.00 49.38 324 LYS A CA 1
ATOM 2566 C C . LYS A 1 324 ? -32.595 75.600 97.169 1.00 49.11 324 LYS A C 1
ATOM 2567 O O . LYS A 1 324 ? -32.832 76.310 96.189 1.00 51.70 324 LYS A O 1
ATOM 2573 N N . GLU A 1 325 ? -31.668 75.897 98.072 1.00 48.92 325 GLU A N 1
ATOM 2574 C CA . GLU A 1 325 ? -30.796 77.057 97.908 1.00 46.86 325 GLU A CA 1
ATOM 2575 C C . GLU A 1 325 ? -29.885 76.827 96.702 1.00 45.87 325 GLU A C 1
ATOM 2576 O O . GLU A 1 325 ? -29.259 75.766 96.631 1.00 45.47 325 GLU A O 1
ATOM 2582 N N . ALA A 1 326 ? -29.905 77.736 95.738 1.00 45.30 326 ALA A N 1
ATOM 2583 C CA . ALA A 1 326 ? -29.042 77.596 94.567 1.00 45.04 326 ALA A CA 1
ATOM 2584 C C . ALA A 1 326 ? -27.549 77.626 94.916 1.00 44.17 326 ALA A C 1
ATOM 2585 O O . ALA A 1 326 ? -27.123 78.335 95.827 1.00 44.70 326 ALA A O 1
ATOM 2587 N N . GLU A 1 327 ? -26.737 76.895 94.159 1.00 42.76 327 GLU A N 1
ATOM 2588 C CA . GLU A 1 327 ? -25.299 76.848 94.390 1.00 41.79 327 GLU A CA 1
ATOM 2589 C C . GLU A 1 327 ? -24.629 78.149 93.968 1.00 37.29 327 GLU A C 1
ATOM 2590 O O . GLU A 1 327 ? -23.910 78.774 94.747 1.00 39.02 327 GLU A O 1
ATOM 2596 N N . THR A 1 328 ? -24.973 78.628 92.777 1.00 33.34 328 THR A N 1
ATOM 2597 C CA . THR A 1 328 ? -24.406 79.847 92.223 1.00 33.05 328 THR A CA 1
ATOM 2598 C C . THR A 1 328 ? -25.488 80.731 91.640 1.00 35.66 328 THR A C 1
ATOM 2599 O O . THR A 1 328 ? -25.736 80.851 90.434 1.00 35.01 328 THR A O 1
ATOM 2603 N N . PRO A 1 329 ? -26.192 81.418 92.531 1.00 37.58 329 PRO A N 1
ATOM 2604 C CA . PRO A 1 329 ? -27.280 82.305 92.192 1.00 37.88 329 PRO A CA 1
ATOM 2605 C C . PRO A 1 329 ? -26.777 83.598 91.581 1.00 37.80 329 PRO A C 1
ATOM 2606 O O . PRO A 1 329 ? -25.675 84.054 91.867 1.00 37.90 329 PRO A O 1
ATOM 2610 N N . VAL A 1 330 ? -27.631 84.184 90.759 1.00 38.53 330 VAL A N 1
ATOM 2611 C CA . VAL A 1 330 ? -27.375 85.483 90.151 1.00 41.25 330 VAL A CA 1
ATOM 2612 C C . VAL A 1 330 ? -28.302 86.498 90.823 1.00 44.49 330 VAL A C 1
ATOM 2613 O O . VAL A 1 330 ? -29.378 86.114 91.301 1.00 43.47 330 VAL A O 1
ATOM 2617 N N . LYS A 1 331 ? -27.831 87.733 90.928 1.00 46.06 331 LYS A N 1
ATOM 2618 C CA . LYS A 1 331 ? -28.613 88.784 91.557 1.00 46.17 331 LYS A CA 1
ATOM 2619 C C . LYS A 1 331 ? -29.558 89.428 90.553 1.00 45.48 331 LYS A C 1
ATOM 2620 O O . LYS A 1 331 ? -29.079 89.982 89.559 1.00 45.53 331 LYS A O 1
ATOM 2626 N N . VAL A 1 332 ? -30.860 89.283 90.765 1.00 45.53 332 VAL A N 1
ATOM 2627 C CA . VAL A 1 332 ? -31.803 89.858 89.810 1.00 48.81 332 VAL A CA 1
ATOM 2628 C C . VAL A 1 332 ? -32.504 91.088 90.379 1.00 50.30 332 VAL A C 1
ATOM 2629 O O . VAL A 1 332 ? -33.307 90.905 91.331 1.00 52.33 332 VAL A O 1
ATOM 2633 N N . THR B 1 2 ? 47.439 78.473 69.517 1.00 44.87 2 THR B N 1
ATOM 2634 C CA . THR B 1 2 ? 46.353 77.506 69.207 1.00 43.56 2 THR B CA 1
ATOM 2635 C C . THR B 1 2 ? 45.288 78.135 68.327 1.00 41.41 2 THR B C 1
ATOM 2636 O O . THR B 1 2 ? 44.931 79.304 68.471 1.00 41.75 2 THR B O 1
ATOM 2640 N N . LYS B 1 3 ? 44.881 77.362 67.319 1.00 39.20 3 LYS B N 1
ATOM 2641 C CA . LYS B 1 3 ? 43.873 77.811 66.369 1.00 36.22 3 LYS B CA 1
ATOM 2642 C C . LYS B 1 3 ? 42.902 76.669 66.049 1.00 35.89 3 LYS B C 1
ATOM 2643 O O . LYS B 1 3 ? 43.283 75.493 66.017 1.00 35.59 3 LYS B O 1
ATOM 2649 N N . ILE B 1 4 ? 41.629 77.032 65.967 1.00 35.53 4 ILE B N 1
ATOM 2650 C CA . ILE B 1 4 ? 40.551 76.084 65.690 1.00 32.71 4 ILE B CA 1
ATOM 2651 C C . ILE B 1 4 ? 39.758 76.627 64.507 1.00 30.93 4 ILE B C 1
ATOM 2652 O O . ILE B 1 4 ? 39.478 77.817 64.443 1.00 32.60 4 ILE B O 1
ATOM 2657 N N . PHE B 1 5 ? 39.543 75.822 63.468 1.00 30.71 5 PHE B N 1
ATOM 2658 C CA . PHE B 1 5 ? 38.818 76.253 62.290 1.00 27.60 5 PHE B CA 1
ATOM 2659 C C . PHE B 1 5 ? 37.523 75.423 62.204 1.00 29.26 5 PHE B C 1
ATOM 2660 O O . PHE B 1 5 ? 37.583 74.218 62.441 1.00 27.13 5 PHE B O 1
ATOM 2668 N N . ALA B 1 6 ? 36.414 76.096 61.957 1.00 28.90 6 ALA B N 1
ATOM 2669 C CA . ALA B 1 6 ? 35.098 75.457 61.963 1.00 28.86 6 ALA B CA 1
ATOM 2670 C C . ALA B 1 6 ? 34.422 75.579 60.604 1.00 25.61 6 ALA B C 1
ATOM 2671 O O . ALA B 1 6 ? 34.560 76.574 59.905 1.00 27.38 6 ALA B O 1
ATOM 2673 N N . TYR B 1 7 ? 33.656 74.540 60.263 1.00 26.78 7 TYR B N 1
ATOM 2674 C CA . TYR B 1 7 ? 32.952 74.493 58.998 1.00 23.51 7 TYR B CA 1
ATOM 2675 C C . TYR B 1 7 ? 31.435 74.418 59.250 1.00 25.92 7 TYR B C 1
ATOM 2676 O O . TYR B 1 7 ? 30.980 74.025 60.323 1.00 25.83 7 TYR B O 1
ATOM 2685 N N . ALA B 1 8 ? 30.716 74.809 58.231 1.00 27.39 8 ALA B N 1
ATOM 2686 C CA . ALA B 1 8 ? 29.283 74.802 58.106 1.00 29.63 8 ALA B CA 1
ATOM 2687 C C . ALA B 1 8 ? 28.599 75.611 59.202 1.00 31.27 8 ALA B C 1
ATOM 2688 O O . ALA B 1 8 ? 27.499 75.250 59.629 1.00 29.72 8 ALA B O 1
ATOM 2690 N N . ILE B 1 9 ? 29.219 76.733 59.550 1.00 29.81 9 ILE B N 1
ATOM 2691 C CA . ILE B 1 9 ? 28.694 77.589 60.612 1.00 28.56 9 ILE B CA 1
ATOM 2692 C C . ILE B 1 9 ? 27.459 78.331 60.158 1.00 26.91 9 ILE B C 1
ATOM 2693 O O . ILE B 1 9 ? 27.461 78.932 59.075 1.00 28.71 9 ILE B O 1
ATOM 2698 N N . ARG B 1 10 ? 26.372 78.200 60.924 1.00 24.93 10 ARG B N 1
ATOM 2699 C CA . ARG B 1 10 ? 25.136 78.885 60.561 1.00 25.37 10 ARG B CA 1
ATOM 2700 C C . ARG B 1 10 ? 25.039 80.217 61.301 1.00 23.69 10 ARG B C 1
ATOM 2701 O O . ARG B 1 10 ? 25.594 80.401 62.384 1.00 27.84 10 ARG B O 1
ATOM 2709 N N . GLU B 1 11 ? 24.192 81.100 60.809 1.00 26.72 11 GLU B N 1
ATOM 2710 C CA . GLU B 1 11 ? 23.895 82.373 61.465 1.00 25.80 11 GLU B CA 1
ATOM 2711 C C . GLU B 1 11 ? 23.464 82.152 62.912 1.00 28.67 11 GLU B C 1
ATOM 2712 O O . GLU B 1 11 ? 23.965 82.851 63.803 1.00 27.76 11 GLU B O 1
ATOM 2718 N N . ASP B 1 12 ? 22.648 81.126 63.196 1.00 26.06 12 ASP B N 1
ATOM 2719 C CA . ASP B 1 12 ? 22.149 80.899 64.548 1.00 25.63 12 ASP B CA 1
ATOM 2720 C C . ASP B 1 12 ? 23.204 80.371 65.500 1.00 24.56 12 ASP B C 1
ATOM 2721 O O . ASP B 1 12 ? 23.032 80.369 66.720 1.00 24.02 12 ASP B O 1
ATOM 2726 N N . GLU B 1 13 ? 24.311 79.880 64.945 1.00 24.80 13 GLU B N 1
ATOM 2727 C CA . GLU B 1 13 ? 25.405 79.361 65.746 1.00 22.53 13 GLU B CA 1
ATOM 2728 C C . GLU B 1 13 ? 26.422 80.464 66.076 1.00 22.68 13 GLU B C 1
ATOM 2729 O O . GLU B 1 13 ? 27.175 80.281 67.031 1.00 24.47 13 GLU B O 1
ATOM 2735 N N . LYS B 1 14 ? 26.396 81.587 65.385 1.00 24.56 14 LYS B N 1
ATOM 2736 C CA . LYS B 1 14 ? 27.393 82.641 65.591 1.00 30.51 14 LYS B CA 1
ATOM 2737 C C . LYS B 1 14 ? 27.493 83.204 66.992 1.00 31.85 14 LYS B C 1
ATOM 2738 O O . LYS B 1 14 ? 28.590 83.290 67.569 1.00 32.39 14 LYS B O 1
ATOM 2744 N N . PRO B 1 15 ? 26.385 83.471 67.656 1.00 32.30 15 PRO B N 1
ATOM 2745 C CA . PRO B 1 15 ? 26.364 84.000 69.010 1.00 30.72 15 PRO B CA 1
ATOM 2746 C C . PRO B 1 15 ? 27.113 83.124 69.982 1.00 28.59 15 PRO B C 1
ATOM 2747 O O . PRO B 1 15 ? 27.776 83.603 70.907 1.00 28.94 15 PRO B O 1
ATOM 2751 N N . PHE B 1 16 ? 27.019 81.801 69.830 1.00 25.50 16 PHE B N 1
ATOM 2752 C CA . PHE B 1 16 ? 27.631 80.861 70.742 1.00 26.24 16 PHE B CA 1
ATOM 2753 C C . PHE B 1 16 ? 29.110 80.638 70.403 1.00 27.51 16 PHE B C 1
ATOM 2754 O O . PHE B 1 16 ? 29.880 80.362 71.316 1.00 25.19 16 PHE B O 1
ATOM 2762 N N . LEU B 1 17 ? 29.466 80.870 69.150 1.00 28.85 17 LEU B N 1
ATOM 2763 C CA . LEU B 1 17 ? 30.886 80.818 68.753 1.00 33.98 17 LEU B CA 1
ATOM 2764 C C . LEU B 1 17 ? 31.583 82.050 69.352 1.00 34.32 17 LEU B C 1
ATOM 2765 O O . LEU B 1 17 ? 32.640 81.929 69.966 1.00 35.66 17 LEU B O 1
ATOM 2770 N N . LYS B 1 18 ? 30.907 83.184 69.346 1.00 33.03 18 LYS B N 1
ATOM 2771 C CA . LYS B 1 18 ? 31.375 84.417 69.971 1.00 37.63 18 LYS B CA 1
ATOM 2772 C C . LYS B 1 18 ? 31.602 84.216 71.465 1.00 38.30 18 LYS B C 1
ATOM 2773 O O . LYS B 1 18 ? 32.624 84.602 72.040 1.00 39.69 18 LYS B O 1
ATOM 2779 N N . GLU B 1 19 ? 30.651 83.542 72.113 1.00 35.61 19 GLU B N 1
ATOM 2780 C CA . GLU B 1 19 ? 30.716 83.290 73.543 1.00 33.95 19 GLU B CA 1
ATOM 2781 C C . GLU B 1 19 ? 31.873 82.374 73.906 1.00 34.76 19 GLU B C 1
ATOM 2782 O O . GLU B 1 19 ? 32.551 82.555 74.927 1.00 32.90 19 GLU B O 1
ATOM 2788 N N . TRP B 1 20 ? 32.095 81.352 73.073 1.00 29.52 20 TRP B N 1
ATOM 2789 C CA . TRP B 1 20 ? 33.229 80.470 73.317 1.00 29.39 20 TRP B CA 1
ATOM 2790 C C . TRP B 1 20 ? 34.552 81.236 73.151 1.00 28.50 20 TRP B C 1
ATOM 2791 O O . TRP B 1 20 ? 35.420 81.109 74.020 1.00 30.26 20 TRP B O 1
ATOM 2802 N N . GLU B 1 21 ? 34.690 82.044 72.123 1.00 29.44 21 GLU B N 1
ATOM 2803 C CA . GLU B 1 21 ? 35.885 82.861 71.927 1.00 35.26 21 GLU B CA 1
ATOM 2804 C C . GLU B 1 21 ? 36.215 83.712 73.151 1.00 37.93 21 GLU B C 1
ATOM 2805 O O . GLU B 1 21 ? 37.299 83.619 73.736 1.00 36.13 21 GLU B O 1
ATOM 2811 N N . ASP B 1 22 ? 35.223 84.490 73.596 1.00 37.13 22 ASP B N 1
ATOM 2812 C CA . ASP B 1 22 ? 35.367 85.375 74.737 1.00 39.15 22 ASP B CA 1
ATOM 2813 C C . ASP B 1 22 ? 35.818 84.630 75.980 1.00 37.89 22 ASP B C 1
ATOM 2814 O O . ASP B 1 22 ? 36.490 85.216 76.832 1.00 40.84 22 ASP B O 1
ATOM 2819 N N . ALA B 1 23 ? 35.514 83.347 76.103 1.00 35.85 23 ALA B N 1
ATOM 2820 C CA . ALA B 1 23 ? 35.956 82.581 77.262 1.00 34.39 23 ALA B CA 1
ATOM 2821 C C . ALA B 1 23 ? 37.323 81.924 77.060 1.00 34.90 23 ALA B C 1
ATOM 2822 O O . ALA B 1 23 ? 37.842 81.261 77.964 1.00 34.65 23 ALA B O 1
ATOM 2824 N N . HIS B 1 24 ? 37.856 82.002 75.850 1.00 35.37 24 HIS B N 1
ATOM 2825 C CA . HIS B 1 24 ? 39.121 81.365 75.476 1.00 35.92 24 HIS B CA 1
ATOM 2826 C C . HIS B 1 24 ? 39.892 82.314 74.564 1.00 36.96 24 HIS B C 1
ATOM 2827 O O . HIS B 1 24 ? 40.085 82.097 73.364 1.00 38.15 24 HIS B O 1
ATOM 2834 N N . LYS B 1 25 ? 40.273 83.452 75.143 1.00 35.69 25 LYS B N 1
ATOM 2835 C CA . LYS B 1 25 ? 40.904 84.534 74.408 1.00 36.53 25 LYS B CA 1
ATOM 2836 C C . LYS B 1 25 ? 42.273 84.164 73.845 1.00 33.74 25 LYS B C 1
ATOM 2837 O O . LYS B 1 25 ? 42.721 84.800 72.900 1.00 33.53 25 LYS B O 1
ATOM 2843 N N . ASP B 1 26 ? 42.888 83.145 74.405 1.00 35.34 26 ASP B N 1
ATOM 2844 C CA . ASP B 1 26 ? 44.175 82.629 73.970 1.00 38.91 26 ASP B CA 1
ATOM 2845 C C . ASP B 1 26 ? 44.061 81.805 72.690 1.00 39.97 26 ASP B C 1
ATOM 2846 O O . ASP B 1 26 ? 45.038 81.691 71.948 1.00 38.55 26 ASP B O 1
ATOM 2851 N N . VAL B 1 27 ? 42.850 81.343 72.356 1.00 39.92 27 VAL B N 1
ATOM 2852 C CA . VAL B 1 27 ? 42.662 80.550 71.137 1.00 35.79 27 VAL B CA 1
ATOM 2853 C C . VAL B 1 27 ? 42.204 81.400 69.974 1.00 37.48 27 VAL B C 1
ATOM 2854 O O . VAL B 1 27 ? 41.292 82.218 70.136 1.00 39.85 27 VAL B O 1
ATOM 2858 N N . GLU B 1 28 ? 42.767 81.203 68.783 1.00 35.52 28 GLU B N 1
ATOM 2859 C CA . GLU B 1 28 ? 42.284 81.885 67.590 1.00 36.99 28 GLU B CA 1
ATOM 2860 C C . GLU B 1 28 ? 41.216 80.995 66.930 1.00 35.50 28 GLU B C 1
ATOM 2861 O O . GLU B 1 28 ? 41.408 79.778 66.879 1.00 36.36 28 GLU B O 1
ATOM 2867 N N . VAL B 1 29 ? 40.103 81.602 66.553 1.00 36.04 29 VAL B N 1
ATOM 2868 C CA . VAL B 1 29 ? 39.000 80.893 65.923 1.00 36.25 29 VAL B CA 1
ATOM 2869 C C . VAL B 1 29 ? 38.636 81.546 64.604 1.00 33.53 29 VAL B C 1
ATOM 2870 O O . VAL B 1 29 ? 38.436 82.757 64.489 1.00 36.95 29 VAL B O 1
ATOM 2874 N N . GLU B 1 30 ? 38.537 80.740 63.551 1.00 31.92 30 GLU B N 1
ATOM 2875 C CA . GLU B 1 30 ? 38.091 81.244 62.258 1.00 32.51 30 GLU B CA 1
ATOM 2876 C C . GLU B 1 30 ? 37.068 80.235 61.716 1.00 29.02 30 GLU B C 1
ATOM 2877 O O . GLU B 1 30 ? 37.074 79.124 62.221 1.00 26.87 30 GLU B O 1
ATOM 2883 N N . TYR B 1 31 ? 36.245 80.633 60.756 1.00 30.71 31 TYR B N 1
ATOM 2884 C CA . TYR B 1 31 ? 35.250 79.683 60.261 1.00 33.29 31 TYR B CA 1
ATOM 2885 C C . TYR B 1 31 ? 34.799 80.057 58.860 1.00 33.34 31 TYR B C 1
ATOM 2886 O O . TYR B 1 31 ? 35.087 81.122 58.329 1.00 35.49 31 TYR B O 1
ATOM 2895 N N . THR B 1 32 ? 34.030 79.134 58.296 1.00 31.02 32 THR B N 1
ATOM 2896 C CA . THR B 1 32 ? 33.367 79.300 57.023 1.00 27.67 32 THR B CA 1
ATOM 2897 C C . THR B 1 32 ? 31.940 78.747 57.136 1.00 25.77 32 THR B C 1
ATOM 2898 O O . THR B 1 32 ? 31.726 77.876 57.989 1.00 27.23 32 THR B O 1
ATOM 2902 N N . ASP B 1 33 ? 31.061 79.147 56.246 1.00 27.85 33 ASP B N 1
ATOM 2903 C CA . ASP B 1 33 ? 29.737 78.524 56.157 1.00 33.62 33 ASP B CA 1
ATOM 2904 C C . ASP B 1 33 ? 29.767 77.332 55.196 1.00 34.08 33 ASP B C 1
ATOM 2905 O O . ASP B 1 33 ? 28.848 76.512 55.149 1.00 32.04 33 ASP B O 1
ATOM 2910 N N . LYS B 1 34 ? 30.890 77.180 54.489 1.00 34.92 34 LYS B N 1
ATOM 2911 C CA . LYS B 1 34 ? 31.078 76.089 53.541 1.00 34.21 34 LYS B CA 1
ATOM 2912 C C . LYS B 1 34 ? 31.177 74.749 54.251 1.00 31.55 34 LYS B C 1
ATOM 2913 O O . LYS B 1 34 ? 31.589 74.646 55.410 1.00 28.77 34 LYS B O 1
ATOM 2919 N N . LEU B 1 35 ? 30.792 73.696 53.535 1.00 30.18 35 LEU B N 1
ATOM 2920 C CA . LEU B 1 35 ? 30.967 72.335 54.027 1.00 29.72 35 LEU B CA 1
ATOM 2921 C C . LEU B 1 35 ? 32.432 71.914 53.921 1.00 29.39 35 LEU B C 1
ATOM 2922 O O . LEU B 1 35 ? 33.220 72.583 53.244 1.00 32.39 35 LEU B O 1
ATOM 2927 N N . LEU B 1 36 ? 32.819 70.862 54.624 1.00 30.80 36 LEU B N 1
ATOM 2928 C CA . LEU B 1 36 ? 34.174 70.348 54.544 1.00 31.48 36 LEU B CA 1
ATOM 2929 C C . LEU B 1 36 ? 34.274 69.327 53.401 1.00 33.57 36 LEU B C 1
ATOM 2930 O O . LEU B 1 36 ? 33.684 68.254 53.438 1.00 32.04 36 LEU B O 1
ATOM 2935 N N . THR B 1 37 ? 35.039 69.692 52.384 1.00 34.32 37 THR B N 1
ATOM 2936 C CA . THR B 1 37 ? 35.317 68.846 51.226 1.00 34.36 37 THR B CA 1
ATOM 2937 C C . THR B 1 37 ? 36.832 68.792 51.024 1.00 37.02 37 THR B C 1
ATOM 2938 O O . THR B 1 37 ? 37.600 69.492 51.693 1.00 34.53 37 THR B O 1
ATOM 2942 N N . PRO B 1 38 ? 37.277 67.977 50.088 1.00 36.95 38 PRO B N 1
ATOM 2943 C CA . PRO B 1 38 ? 38.679 67.804 49.770 1.00 38.90 38 PRO B CA 1
ATOM 2944 C C . PRO B 1 38 ? 39.344 69.142 49.489 1.00 37.53 38 PRO B C 1
ATOM 2945 O O . PRO B 1 38 ? 40.447 69.421 49.958 1.00 41.06 38 PRO B O 1
ATOM 2949 N N . GLU B 1 39 ? 38.648 70.008 48.779 1.00 41.39 39 GLU B N 1
ATOM 2950 C CA . GLU B 1 39 ? 39.143 71.304 48.371 1.00 43.18 39 GLU B CA 1
ATOM 2951 C C . GLU B 1 39 ? 38.977 72.371 49.445 1.00 44.08 39 GLU B C 1
ATOM 2952 O O . GLU B 1 39 ? 39.817 73.279 49.509 1.00 43.53 39 GLU B O 1
ATOM 2958 N N . THR B 1 40 ? 37.957 72.280 50.311 1.00 40.67 40 THR B N 1
ATOM 2959 C CA . THR B 1 40 ? 37.821 73.272 51.375 1.00 36.59 40 THR B CA 1
ATOM 2960 C C . THR B 1 40 ? 38.660 72.912 52.596 1.00 35.10 40 THR B C 1
ATOM 2961 O O . THR B 1 40 ? 38.862 73.722 53.508 1.00 36.38 40 THR B O 1
ATOM 2965 N N . VAL B 1 41 ? 39.187 71.700 52.625 1.00 35.45 41 VAL B N 1
ATOM 2966 C CA . VAL B 1 41 ? 40.060 71.264 53.710 1.00 38.57 41 VAL B CA 1
ATOM 2967 C C . VAL B 1 41 ? 41.233 72.239 53.873 1.00 40.15 41 VAL B C 1
ATOM 2968 O O . VAL B 1 41 ? 41.776 72.426 54.962 1.00 39.99 41 VAL B O 1
ATOM 2972 N N . ALA B 1 42 ? 41.656 72.827 52.759 1.00 40.25 42 ALA B N 1
ATOM 2973 C CA . ALA B 1 42 ? 42.775 73.760 52.732 1.00 43.04 42 ALA B CA 1
ATOM 2974 C C . ALA B 1 42 ? 42.529 74.959 53.640 1.00 43.40 42 ALA B C 1
ATOM 2975 O O . ALA B 1 42 ? 43.455 75.548 54.197 1.00 42.34 42 ALA B O 1
ATOM 2977 N N . LEU B 1 43 ? 41.243 75.280 53.820 1.00 43.57 43 LEU B N 1
ATOM 2978 C CA . LEU B 1 43 ? 40.859 76.407 54.659 1.00 39.28 43 LEU B CA 1
ATOM 2979 C C . LEU B 1 43 ? 41.353 76.226 56.083 1.00 37.52 43 LEU B C 1
ATOM 2980 O O . LEU B 1 43 ? 41.587 77.229 56.763 1.00 41.47 43 LEU B O 1
ATOM 2985 N N . ALA B 1 44 ? 41.586 75.002 56.540 1.00 34.61 44 ALA B N 1
ATOM 2986 C CA . ALA B 1 44 ? 42.038 74.756 57.892 1.00 34.34 44 ALA B CA 1
ATOM 2987 C C . ALA B 1 44 ? 43.556 74.762 58.064 1.00 35.43 44 ALA B C 1
ATOM 2988 O O . ALA B 1 44 ? 44.030 74.600 59.191 1.00 32.96 44 ALA B O 1
ATOM 2990 N N . LYS B 1 45 ? 44.319 74.924 56.988 1.00 38.14 45 LYS B N 1
ATOM 2991 C CA . LYS B 1 45 ? 45.783 74.901 57.144 1.00 39.18 45 LYS B CA 1
ATOM 2992 C C . LYS B 1 45 ? 46.235 75.970 58.132 1.00 37.54 45 LYS B C 1
ATOM 2993 O O . LYS B 1 45 ? 45.846 77.123 57.985 1.00 39.12 45 LYS B O 1
ATOM 2999 N N . GLY B 1 46 ? 47.004 75.580 59.134 1.00 39.84 46 GLY B N 1
ATOM 3000 C CA . GLY B 1 46 ? 47.482 76.534 60.142 1.00 42.20 46 GLY B CA 1
ATOM 3001 C C . GLY B 1 46 ? 46.768 76.289 61.471 1.00 42.73 46 GLY B C 1
ATOM 3002 O O . GLY B 1 46 ? 47.243 76.635 62.554 1.00 41.20 46 GLY B O 1
ATOM 3003 N N . ALA B 1 47 ? 45.604 75.635 61.362 1.00 40.49 47 ALA B N 1
ATOM 3004 C CA . ALA B 1 47 ? 44.807 75.318 62.539 1.00 37.08 47 ALA B CA 1
ATOM 3005 C C . ALA B 1 47 ? 45.308 74.036 63.172 1.00 35.68 47 ALA B C 1
ATOM 3006 O O . ALA B 1 47 ? 45.950 73.224 62.505 1.00 37.77 47 ALA B O 1
ATOM 3008 N N . ASP B 1 48 ? 45.002 73.814 64.437 1.00 31.29 48 ASP B N 1
ATOM 3009 C CA . ASP B 1 48 ? 45.344 72.606 65.160 1.00 31.18 48 ASP B CA 1
ATOM 3010 C C . ASP B 1 48 ? 44.191 71.616 65.223 1.00 31.79 48 ASP B C 1
ATOM 3011 O O . ASP B 1 48 ? 44.360 70.462 65.626 1.00 33.10 48 ASP B O 1
ATOM 3016 N N . GLY B 1 49 ? 42.979 72.077 64.919 1.00 33.70 49 GLY B N 1
ATOM 3017 C CA . GLY B 1 49 ? 41.817 71.179 65.037 1.00 31.92 49 GLY B CA 1
ATOM 3018 C C . GLY B 1 49 ? 40.668 71.730 64.216 1.00 30.74 49 GLY B C 1
ATOM 3019 O O . GLY B 1 49 ? 40.651 72.934 63.951 1.00 28.89 49 GLY B O 1
ATOM 3020 N N . VAL B 1 50 ? 39.692 70.872 63.860 1.00 31.43 50 VAL B N 1
ATOM 3021 C CA . VAL B 1 50 ? 38.551 71.420 63.131 1.00 30.88 50 VAL B CA 1
ATOM 3022 C C . VAL B 1 50 ? 37.229 71.079 63.833 1.00 26.30 50 VAL B C 1
ATOM 3023 O O . VAL B 1 50 ? 37.123 70.048 64.485 1.00 26.45 50 VAL B O 1
ATOM 3027 N N . VAL B 1 51 ? 36.276 71.983 63.661 1.00 27.19 51 VAL B N 1
ATOM 3028 C CA . VAL B 1 51 ? 34.926 71.767 64.225 1.00 25.25 51 VAL B CA 1
ATOM 3029 C C . VAL B 1 51 ? 33.955 71.673 63.065 1.00 23.03 51 VAL B C 1
ATOM 3030 O O . VAL B 1 51 ? 33.959 72.539 62.185 1.00 24.74 51 VAL B O 1
ATOM 3034 N N . VAL B 1 52 ? 33.204 70.568 62.982 1.00 25.14 52 VAL B N 1
ATOM 3035 C CA . VAL B 1 52 ? 32.391 70.329 61.787 1.00 23.19 52 VAL B CA 1
ATOM 3036 C C . VAL B 1 52 ? 30.959 69.893 62.115 1.00 24.13 52 VAL B C 1
ATOM 3037 O O . VAL B 1 52 ? 30.687 69.455 63.225 1.00 21.95 52 VAL B O 1
ATOM 3041 N N . TYR B 1 53 ? 30.118 69.929 61.103 1.00 23.36 53 TYR B N 1
ATOM 3042 C CA . TYR B 1 53 ? 28.708 69.515 61.205 1.00 26.00 53 TYR B CA 1
ATOM 3043 C C . TYR B 1 53 ? 28.140 69.429 59.790 1.00 21.02 53 TYR B C 1
ATOM 3044 O O . TYR B 1 53 ? 27.887 70.457 59.168 1.00 22.21 53 TYR B O 1
ATOM 3053 N N . GLN B 1 54 ? 27.954 68.206 59.291 1.00 23.44 54 GLN B N 1
ATOM 3054 C CA . GLN B 1 54 ? 27.379 68.033 57.960 1.00 21.97 54 GLN B CA 1
ATOM 3055 C C . GLN B 1 54 ? 26.945 66.597 57.671 1.00 20.29 54 GLN B C 1
ATOM 3056 O O . GLN B 1 54 ? 27.388 65.633 58.279 1.00 23.12 54 GLN B O 1
ATOM 3062 N N . GLN B 1 55 ? 26.025 66.451 56.723 1.00 24.03 55 GLN B N 1
ATOM 3063 C CA . GLN B 1 55 ? 25.559 65.187 56.174 1.00 26.70 55 GLN B CA 1
ATOM 3064 C C . GLN B 1 55 ? 26.494 64.650 55.075 1.00 26.36 55 GLN B C 1
ATOM 3065 O O . GLN B 1 55 ? 26.761 63.444 54.964 1.00 25.54 55 GLN B O 1
ATOM 3071 N N . LEU B 1 56 ? 27.034 65.552 54.281 1.00 26.01 56 LEU B N 1
ATOM 3072 C CA . LEU B 1 56 ? 28.048 65.258 53.267 1.00 28.48 56 LEU B CA 1
ATOM 3073 C C . LEU B 1 56 ? 29.176 64.422 53.854 1.00 29.35 56 LEU B C 1
ATOM 3074 O O . LEU B 1 56 ? 29.823 64.776 54.841 1.00 30.34 56 LEU B O 1
ATOM 3079 N N . ASP B 1 57 ? 29.387 63.236 53.289 1.00 27.34 57 ASP B N 1
ATOM 3080 C CA . ASP B 1 57 ? 30.293 62.255 53.842 1.00 27.83 57 ASP B CA 1
ATOM 3081 C C . ASP B 1 57 ? 31.707 62.819 54.042 1.00 25.04 57 ASP B C 1
ATOM 3082 O O . ASP B 1 57 ? 32.150 63.667 53.275 1.00 28.24 57 ASP B O 1
ATOM 3087 N N . TYR B 1 58 ? 32.313 62.345 55.116 1.00 26.68 58 TYR B N 1
ATOM 3088 C CA . TYR B 1 58 ? 33.714 62.612 55.411 1.00 30.51 58 TYR B CA 1
ATOM 3089 C C . TYR B 1 58 ? 34.526 61.429 54.842 1.00 27.40 58 TYR B C 1
ATOM 3090 O O . TYR B 1 58 ? 34.826 60.468 55.542 1.00 26.96 58 TYR B O 1
ATOM 3099 N N . ILE B 1 59 ? 34.717 61.504 53.545 1.00 30.96 59 ILE B N 1
ATOM 3100 C CA . ILE B 1 59 ? 35.364 60.439 52.788 1.00 34.80 59 ILE B CA 1
ATOM 3101 C C . ILE B 1 59 ? 36.846 60.276 53.108 1.00 37.18 59 ILE B C 1
ATOM 3102 O O . ILE B 1 59 ? 37.478 61.154 53.705 1.00 34.93 59 ILE B O 1
ATOM 3107 N N . ALA B 1 60 ? 37.416 59.216 52.530 1.00 34.75 60 ALA B N 1
ATOM 3108 C CA . ALA B 1 60 ? 38.853 58.971 52.637 1.00 34.30 60 ALA B CA 1
ATOM 3109 C C . ALA B 1 60 ? 39.632 60.144 52.060 1.00 32.94 60 ALA B C 1
ATOM 3110 O O . ALA B 1 60 ? 40.663 60.540 52.593 1.00 34.82 60 ALA B O 1
ATOM 3112 N N . GLU B 1 61 ? 39.124 60.748 51.000 1.00 33.41 61 GLU B N 1
ATOM 3113 C CA . GLU B 1 61 ? 39.742 61.886 50.352 1.00 34.49 61 GLU B CA 1
ATOM 3114 C C . GLU B 1 61 ? 39.711 63.130 51.241 1.00 37.89 61 GLU B C 1
ATOM 3115 O O . GLU B 1 61 ? 40.632 63.952 51.243 1.00 33.26 61 GLU B O 1
ATOM 3121 N N . THR B 1 62 ? 38.579 63.324 51.925 1.00 34.39 62 THR B N 1
ATOM 3122 C CA . THR B 1 62 ? 38.427 64.495 52.798 1.00 31.51 62 THR B CA 1
ATOM 3123 C C . THR B 1 62 ? 39.347 64.357 53.999 1.00 28.58 62 THR B C 1
ATOM 3124 O O . THR B 1 62 ? 40.008 65.333 54.372 1.00 31.50 62 THR B O 1
ATOM 3128 N N . LEU B 1 63 ? 39.407 63.198 54.639 1.00 27.32 63 LEU B N 1
ATOM 3129 C CA . LEU B 1 63 ? 40.272 62.968 55.778 1.00 32.62 63 LEU B CA 1
ATOM 3130 C C . LEU B 1 63 ? 41.744 63.076 55.367 1.00 35.13 63 LEU B C 1
ATOM 3131 O O . LEU B 1 63 ? 42.548 63.643 56.103 1.00 34.93 63 LEU B O 1
ATOM 3136 N N . GLN B 1 64 ? 42.051 62.552 54.183 1.00 34.82 64 GLN B N 1
ATOM 3137 C CA . GLN B 1 64 ? 43.415 62.630 53.655 1.00 35.90 64 GLN B CA 1
ATOM 3138 C C . GLN B 1 64 ? 43.838 64.089 53.502 1.00 34.43 64 GLN B C 1
ATOM 3139 O O . GLN B 1 64 ? 44.912 64.465 53.967 1.00 35.10 64 GLN B O 1
ATOM 3145 N N . ALA B 1 65 ? 42.956 64.891 52.899 1.00 32.82 65 ALA B N 1
ATOM 3146 C CA . ALA B 1 65 ? 43.218 66.296 52.661 1.00 33.01 65 ALA B CA 1
ATOM 3147 C C . ALA B 1 65 ? 43.324 67.098 53.957 1.00 36.75 65 ALA B C 1
ATOM 3148 O O . ALA B 1 65 ? 44.063 68.097 54.009 1.00 39.08 65 ALA B O 1
ATOM 3150 N N . LEU B 1 66 ? 42.590 66.689 54.987 1.00 35.96 66 LEU B N 1
ATOM 3151 C CA . LEU B 1 66 ? 42.714 67.367 56.276 1.00 36.83 66 LEU B CA 1
ATOM 3152 C C . LEU B 1 66 ? 44.123 67.075 56.810 1.00 38.91 66 LEU B C 1
ATOM 3153 O O . LEU B 1 66 ? 44.849 67.982 57.218 1.00 40.75 66 LEU B O 1
ATOM 3158 N N . ALA B 1 67 ? 44.464 65.793 56.825 1.00 39.94 67 ALA B N 1
ATOM 3159 C CA . ALA B 1 67 ? 45.784 65.367 57.278 1.00 41.45 67 ALA B CA 1
ATOM 3160 C C . ALA B 1 67 ? 46.890 66.044 56.473 1.00 42.27 67 ALA B C 1
ATOM 3161 O O . ALA B 1 67 ? 47.843 66.553 57.065 1.00 43.35 67 ALA B O 1
ATOM 3163 N N . ASP B 1 68 ? 46.686 66.264 55.178 1.00 42.64 68 ASP B N 1
ATOM 3164 C CA . ASP B 1 68 ? 47.673 66.970 54.377 1.00 43.02 68 ASP B CA 1
ATOM 3165 C C . ASP B 1 68 ? 47.797 68.435 54.776 1.00 44.92 68 ASP B C 1
ATOM 3166 O O . ASP B 1 68 ? 48.813 69.062 54.442 1.00 46.59 68 ASP B O 1
ATOM 3171 N N . ASN B 1 69 ? 46.794 69.005 55.431 1.00 43.64 69 ASN B N 1
ATOM 3172 C CA . ASN B 1 69 ? 46.872 70.411 55.822 1.00 41.01 69 ASN B CA 1
ATOM 3173 C C . ASN B 1 69 ? 47.179 70.532 57.307 1.00 40.41 69 ASN B C 1
ATOM 3174 O O . ASN B 1 69 ? 46.994 71.593 57.904 1.00 42.57 69 ASN B O 1
ATOM 3179 N N . GLY B 1 70 ? 47.579 69.422 57.905 1.00 38.36 70 GLY B N 1
ATOM 3180 C CA . GLY B 1 70 ? 48.000 69.343 59.281 1.00 39.38 70 GLY B CA 1
ATOM 3181 C C . GLY B 1 70 ? 46.911 69.069 60.298 1.00 39.40 70 GLY B C 1
ATOM 3182 O O . GLY B 1 70 ? 47.161 69.191 61.501 1.00 40.00 70 GLY B O 1
ATOM 3183 N N . ILE B 1 71 ? 45.727 68.641 59.873 1.00 38.93 71 ILE B N 1
ATOM 3184 C CA . ILE B 1 71 ? 44.624 68.377 60.798 1.00 35.68 71 ILE B CA 1
ATOM 3185 C C . ILE B 1 71 ? 44.313 66.899 60.957 1.00 35.48 71 ILE B C 1
ATOM 3186 O O . ILE B 1 71 ? 44.005 66.200 59.986 1.00 37.83 71 ILE B O 1
ATOM 3191 N N . THR B 1 72 ? 44.355 66.389 62.171 1.00 33.96 72 THR B N 1
ATOM 3192 C CA . THR B 1 72 ? 43.939 65.034 62.492 1.00 32.46 72 THR B CA 1
ATOM 3193 C C . THR B 1 72 ? 43.025 65.060 63.720 1.00 30.23 72 THR B C 1
ATOM 3194 O O . THR B 1 72 ? 42.921 64.078 64.449 1.00 31.49 72 THR B O 1
ATOM 3198 N N . LYS B 1 73 ? 42.496 66.239 64.032 1.00 30.34 73 LYS B N 1
ATOM 3199 C CA . LYS B 1 73 ? 41.664 66.409 65.230 1.00 30.74 73 LYS B CA 1
ATOM 3200 C C . LYS B 1 73 ? 40.365 67.110 64.831 1.00 26.32 73 LYS B C 1
ATOM 3201 O O . LYS B 1 73 ? 40.368 68.207 64.294 1.00 27.76 73 LYS B O 1
ATOM 3207 N N . MET B 1 74 ? 39.285 66.319 64.858 1.00 30.35 74 MET B N 1
ATOM 3208 C CA . MET B 1 74 ? 37.992 66.667 64.304 1.00 27.97 74 MET B CA 1
ATOM 3209 C C . MET B 1 74 ? 36.848 66.493 65.301 1.00 25.50 74 MET B C 1
ATOM 3210 O O . MET B 1 74 ? 36.698 65.464 65.955 1.00 27.75 74 MET B O 1
ATOM 3215 N N . SER B 1 75 ? 36.101 67.568 65.496 1.00 27.31 75 SER B N 1
ATOM 3216 C CA . SER B 1 75 ? 35.076 67.643 66.541 1.00 25.18 75 SER B CA 1
ATOM 3217 C C . SER B 1 75 ? 33.713 67.982 65.947 1.00 20.62 75 SER B C 1
ATOM 3218 O O . SER B 1 75 ? 33.504 69.051 65.399 1.00 23.17 75 SER B O 1
ATOM 3221 N N . LEU B 1 76 ? 32.797 67.025 66.004 1.00 23.06 76 LEU B N 1
ATOM 3222 C CA . LEU B 1 76 ? 31.462 67.204 65.434 1.00 24.11 76 LEU B CA 1
ATOM 3223 C C . LEU B 1 76 ? 30.586 67.968 66.438 1.00 21.90 76 LEU B C 1
ATOM 3224 O O . LEU B 1 76 ? 30.735 67.743 67.634 1.00 23.21 76 LEU B O 1
ATOM 3229 N N . ARG B 1 77 ? 29.740 68.847 65.945 1.00 23.84 77 ARG B N 1
ATOM 3230 C CA . ARG B 1 77 ? 28.732 69.516 66.772 1.00 21.85 77 ARG B CA 1
ATOM 3231 C C . ARG B 1 77 ? 27.461 68.687 66.903 1.00 25.50 77 ARG B C 1
ATOM 3232 O O . ARG B 1 77 ? 26.646 68.875 67.812 1.00 24.51 77 ARG B O 1
ATOM 3240 N N . ASN B 1 78 ? 27.336 67.687 66.022 1.00 24.08 78 ASN B N 1
ATOM 3241 C CA . ASN B 1 78 ? 26.198 66.787 66.048 1.00 25.62 78 ASN B CA 1
ATOM 3242 C C . ASN B 1 78 ? 26.530 65.442 66.661 1.00 25.81 78 ASN B C 1
ATOM 3243 O O . ASN B 1 78 ? 27.576 65.221 67.301 1.00 27.72 78 ASN B O 1
ATOM 3248 N N . VAL B 1 79 ? 25.558 64.525 66.595 1.00 24.81 79 VAL B N 1
ATOM 3249 C CA . VAL B 1 79 ? 25.704 63.219 67.204 1.00 26.14 79 VAL B CA 1
ATOM 3250 C C . VAL B 1 79 ? 26.263 62.186 66.214 1.00 26.62 79 VAL B C 1
ATOM 3251 O O . VAL B 1 79 ? 27.121 61.392 66.602 1.00 28.04 79 VAL B O 1
ATOM 3255 N N . GLY B 1 80 ? 25.651 62.074 65.046 1.00 25.51 80 GLY B N 1
ATOM 3256 C CA . GLY B 1 80 ? 25.904 60.981 64.121 1.00 24.75 80 GLY B CA 1
ATOM 3257 C C . GLY B 1 80 ? 27.335 60.909 63.580 1.00 25.09 80 GLY B C 1
ATOM 3258 O O . GLY B 1 80 ? 27.860 61.879 63.013 1.00 26.28 80 GLY B O 1
ATOM 3259 N N . VAL B 1 81 ? 27.851 59.688 63.560 1.00 28.04 81 VAL B N 1
ATOM 3260 C CA . VAL B 1 81 ? 29.165 59.378 63.021 1.00 27.47 81 VAL B CA 1
ATOM 3261 C C . VAL B 1 81 ? 29.111 58.309 61.938 1.00 31.80 81 VAL B C 1
ATOM 3262 O O . VAL B 1 81 ? 30.166 57.784 61.553 1.00 30.81 81 VAL B O 1
ATOM 3266 N N . ASP B 1 82 ? 27.932 58.034 61.375 1.00 29.95 82 ASP B N 1
ATOM 3267 C CA . ASP B 1 82 ? 27.827 57.014 60.337 1.00 29.83 82 ASP B CA 1
ATOM 3268 C C . ASP B 1 82 ? 28.298 57.487 58.975 1.00 26.52 82 ASP B C 1
ATOM 3269 O O . ASP B 1 82 ? 28.458 56.668 58.061 1.00 32.24 82 ASP B O 1
ATOM 3274 N N . ASN B 1 83 ? 28.561 58.767 58.770 1.00 28.20 83 ASN B N 1
ATOM 3275 C CA . ASN B 1 83 ? 29.004 59.285 57.496 1.00 23.81 83 ASN B CA 1
ATOM 3276 C C . ASN B 1 83 ? 30.516 59.570 57.509 1.00 24.31 83 ASN B C 1
ATOM 3277 O O . ASN B 1 83 ? 30.992 60.389 56.754 1.00 25.86 83 ASN B O 1
ATOM 3282 N N . ILE B 1 84 ? 31.251 58.843 58.322 1.00 25.81 84 ILE B N 1
ATOM 3283 C CA . ILE B 1 84 ? 32.695 58.979 58.438 1.00 28.54 84 ILE B CA 1
ATOM 3284 C C . ILE B 1 84 ? 33.401 57.698 57.983 1.00 25.55 84 ILE B C 1
ATOM 3285 O O . ILE B 1 84 ? 33.074 56.625 58.477 1.00 27.84 84 ILE B O 1
ATOM 3290 N N . ASP B 1 85 ? 34.432 57.859 57.160 1.00 29.13 85 ASP B N 1
ATOM 3291 C CA . ASP B 1 85 ? 35.240 56.723 56.717 1.00 30.46 85 ASP B CA 1
ATOM 3292 C C . ASP B 1 85 ? 36.212 56.378 57.839 1.00 31.22 85 ASP B C 1
ATOM 3293 O O . ASP B 1 85 ? 37.347 56.847 57.830 1.00 33.92 85 ASP B O 1
ATOM 3298 N N . MET B 1 86 ? 35.777 55.547 58.759 1.00 31.34 86 MET B N 1
ATOM 3299 C CA . MET B 1 86 ? 36.521 55.213 59.958 1.00 35.31 86 MET B CA 1
ATOM 3300 C C . MET B 1 86 ? 37.808 54.439 59.706 1.00 36.70 86 MET B C 1
ATOM 3301 O O . MET B 1 86 ? 38.713 54.543 60.536 1.00 36.72 86 MET B O 1
ATOM 3306 N N . ALA B 1 87 ? 37.815 53.561 58.707 1.00 37.92 87 ALA B N 1
ATOM 3307 C CA . ALA B 1 87 ? 39.022 52.787 58.408 1.00 39.48 87 ALA B CA 1
ATOM 3308 C C . ALA B 1 87 ? 40.136 53.740 57.992 1.00 37.90 87 ALA B C 1
ATOM 3309 O O . ALA B 1 87 ? 41.259 53.635 58.470 1.00 40.68 87 ALA B O 1
ATOM 3311 N N . LYS B 1 88 ? 39.799 54.752 57.202 1.00 38.09 88 LYS B N 1
ATOM 3312 C CA . LYS B 1 88 ? 40.782 55.750 56.811 1.00 38.64 88 LYS B CA 1
ATOM 3313 C C . LYS B 1 88 ? 41.150 56.635 58.003 1.00 40.28 88 LYS B C 1
ATOM 3314 O O . LYS B 1 88 ? 42.317 57.006 58.159 1.00 36.85 88 LYS B O 1
ATOM 3320 N N . ALA B 1 89 ? 40.165 56.952 58.852 1.00 36.69 89 ALA B N 1
ATOM 3321 C CA . ALA B 1 89 ? 40.441 57.832 59.985 1.00 37.17 89 ALA B CA 1
ATOM 3322 C C . ALA B 1 89 ? 41.473 57.181 60.899 1.00 36.96 89 ALA B C 1
ATOM 3323 O O . ALA B 1 89 ? 42.429 57.835 61.316 1.00 37.38 89 ALA B O 1
ATOM 3325 N N . LYS B 1 90 ? 41.237 55.919 61.222 1.00 36.30 90 LYS B N 1
ATOM 3326 C CA . LYS B 1 90 ? 42.144 55.157 62.066 1.00 41.14 90 LYS B CA 1
ATOM 3327 C C . LYS B 1 90 ? 43.534 55.097 61.429 1.00 44.55 90 LYS B C 1
ATOM 3328 O O . LYS B 1 90 ? 44.547 55.391 62.072 1.00 45.61 90 LYS B O 1
ATOM 3334 N N . GLU B 1 91 ? 43.560 54.806 60.130 1.00 44.95 91 GLU B N 1
ATOM 3335 C CA . GLU B 1 91 ? 44.828 54.736 59.406 1.00 46.76 91 GLU B CA 1
ATOM 3336 C C . GLU B 1 91 ? 45.586 56.051 59.527 1.00 45.57 91 GLU B C 1
ATOM 3337 O O . GLU B 1 91 ? 46.791 56.053 59.805 1.00 43.01 91 GLU B O 1
ATOM 3343 N N . LEU B 1 92 ? 44.882 57.170 59.373 1.00 44.40 92 LEU B N 1
ATOM 3344 C CA . LEU B 1 92 ? 45.497 58.487 59.439 1.00 40.46 92 LEU B CA 1
ATOM 3345 C C . LEU B 1 92 ? 45.719 58.989 60.854 1.00 37.93 92 LEU B C 1
ATOM 3346 O O . LEU B 1 92 ? 46.190 60.116 61.003 1.00 37.60 92 LEU B O 1
ATOM 3351 N N . GLY B 1 93 ? 45.450 58.198 61.879 1.00 38.83 93 GLY B N 1
ATOM 3352 C CA . GLY B 1 93 ? 45.669 58.597 63.257 1.00 39.00 93 GLY B CA 1
ATOM 3353 C C . GLY B 1 93 ? 44.695 59.635 63.802 1.00 39.75 93 GLY B C 1
ATOM 3354 O O . GLY B 1 93 ? 44.995 60.294 64.806 1.00 39.14 93 GLY B O 1
ATOM 3355 N N . PHE B 1 94 ? 43.505 59.752 63.230 1.00 36.35 94 PHE B N 1
ATOM 3356 C CA . PHE B 1 94 ? 42.522 60.730 63.665 1.00 34.02 94 PHE B CA 1
ATOM 3357 C C . PHE B 1 94 ? 41.986 60.552 65.071 1.00 31.39 94 PHE B C 1
ATOM 3358 O O . PHE B 1 94 ? 41.741 59.486 65.631 1.00 31.24 94 PHE B O 1
ATOM 3366 N N . GLN B 1 95 ? 41.753 61.725 65.689 1.00 32.72 95 GLN B N 1
ATOM 3367 C CA . GLN B 1 95 ? 41.044 61.793 66.966 1.00 32.16 95 GLN B CA 1
ATOM 3368 C C . GLN B 1 95 ? 39.733 62.543 66.677 1.00 29.56 95 GLN B C 1
ATOM 3369 O O . GLN B 1 95 ? 39.745 63.578 66.022 1.00 30.29 95 GLN B O 1
ATOM 3375 N N . ILE B 1 96 ? 38.621 61.918 67.038 1.00 31.07 96 ILE B N 1
ATOM 3376 C CA . ILE B 1 96 ? 37.313 62.465 66.689 1.00 30.64 96 ILE B CA 1
ATOM 3377 C C . ILE B 1 96 ? 36.413 62.559 67.913 1.00 25.98 96 ILE B C 1
ATOM 3378 O O . ILE B 1 96 ? 36.358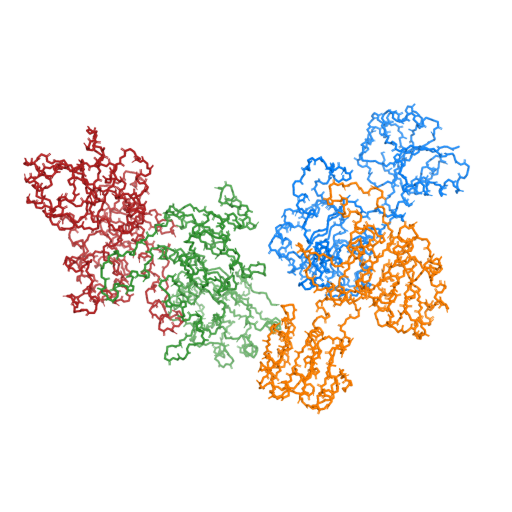 61.642 68.723 1.00 27.77 96 ILE B O 1
ATOM 3383 N N . THR B 1 97 ? 35.650 63.650 67.989 1.00 28.77 97 THR B N 1
ATOM 3384 C CA . THR B 1 97 ? 34.664 63.780 69.056 1.00 26.96 97 THR B CA 1
ATOM 3385 C C . THR B 1 97 ? 33.306 64.146 68.437 1.00 26.08 97 THR B C 1
ATOM 3386 O O . THR B 1 97 ? 33.244 64.611 67.297 1.00 27.38 97 THR B O 1
ATOM 3390 N N . ASN B 1 98 ? 32.272 64.034 69.249 1.00 26.88 98 ASN B N 1
ATOM 3391 C CA . ASN B 1 98 ? 30.924 64.468 68.856 1.00 26.42 98 ASN B CA 1
ATOM 3392 C C . ASN B 1 98 ? 30.219 65.114 70.055 1.00 27.05 98 ASN B C 1
ATOM 3393 O O . ASN B 1 98 ? 30.865 65.409 71.071 1.00 26.61 98 ASN B O 1
ATOM 3398 N N . VAL B 1 99 ? 28.922 65.389 69.936 1.00 25.78 99 VAL B N 1
ATOM 3399 C CA . VAL B 1 99 ? 28.169 65.980 71.051 1.00 24.28 99 VAL B CA 1
ATOM 3400 C C . VAL B 1 99 ? 26.879 65.180 71.241 1.00 25.30 99 VAL B C 1
ATOM 3401 O O . VAL B 1 99 ? 25.852 65.479 70.618 1.00 24.43 99 VAL B O 1
ATOM 3405 N N . PRO B 1 100 ? 26.933 64.156 72.053 1.00 27.22 100 PRO B N 1
ATOM 3406 C CA . PRO B 1 100 ? 25.860 63.191 72.214 1.00 28.56 100 PRO B CA 1
ATOM 3407 C C . PRO B 1 100 ? 24.701 63.723 73.048 1.00 28.03 100 PRO B C 1
ATOM 3408 O O . PRO B 1 100 ? 23.571 63.262 72.896 1.00 28.02 100 PRO B O 1
ATOM 3412 N N . VAL B 1 101 ? 24.978 64.701 73.887 1.00 28.03 101 VAL B N 1
ATOM 3413 C CA . VAL B 1 101 ? 24.016 65.314 74.788 1.00 29.69 101 VAL B CA 1
ATOM 3414 C C . VAL B 1 101 ? 24.045 66.832 74.660 1.00 30.52 101 VAL B C 1
ATOM 3415 O O . VAL B 1 101 ? 25.122 67.437 74.784 1.00 29.01 101 VAL B O 1
ATOM 3419 N N . TYR B 1 102 ? 22.880 67.474 74.488 1.00 28.44 102 TYR B N 1
ATOM 3420 C CA . TYR B 1 102 ? 22.856 68.924 74.349 1.00 26.05 102 TYR B CA 1
ATOM 3421 C C . TYR B 1 102 ? 21.677 69.633 75.013 1.00 25.73 102 TYR B C 1
ATOM 3422 O O . TYR B 1 102 ? 21.760 70.841 75.257 1.00 27.80 102 TYR B O 1
ATOM 3431 N N . SER B 1 103 ? 20.542 68.964 75.140 1.00 24.33 103 SER B N 1
ATOM 3432 C CA . SER B 1 103 ? 19.365 69.541 75.796 1.00 21.58 103 SER B CA 1
ATOM 3433 C C . SER B 1 103 ? 18.221 68.541 75.698 1.00 17.64 103 SER B C 1
ATOM 3434 O O . SER B 1 103 ? 17.612 68.437 74.636 1.00 19.46 103 SER B O 1
ATOM 3437 N N . PRO B 1 104 ? 18.014 67.753 76.716 1.00 19.69 104 PRO B N 1
ATOM 3438 C CA . PRO B 1 104 ? 16.920 66.803 76.771 1.00 18.82 104 PRO B CA 1
ATOM 3439 C C . PRO B 1 104 ? 15.592 67.550 76.656 1.00 20.16 104 PRO B C 1
ATOM 3440 O O . PRO B 1 104 ? 14.619 67.009 76.117 1.00 19.27 104 PRO B O 1
ATOM 3444 N N . ASN B 1 105 ? 15.546 68.728 77.265 1.00 17.25 105 ASN B N 1
ATOM 3445 C CA . ASN B 1 105 ? 14.372 69.585 77.275 1.00 16.78 105 ASN B CA 1
ATOM 3446 C C . ASN B 1 105 ? 13.922 69.991 75.883 1.00 17.12 105 ASN B C 1
ATOM 3447 O O . ASN B 1 105 ? 12.717 70.122 75.611 1.00 15.97 105 ASN B O 1
ATOM 3452 N N . ALA B 1 106 ? 14.862 70.249 74.976 1.00 16.24 106 ALA B N 1
ATOM 3453 C CA . ALA B 1 106 ? 14.513 70.570 73.610 1.00 18.05 106 ALA B CA 1
ATOM 3454 C C . ALA B 1 106 ? 13.507 69.530 73.100 1.00 17.59 106 ALA B C 1
ATOM 3455 O O . ALA B 1 106 ? 12.491 69.843 72.464 1.00 17.28 106 ALA B O 1
ATOM 3457 N N . ILE B 1 107 ? 13.912 68.281 73.247 1.00 16.14 107 ILE B N 1
ATOM 3458 C CA . ILE B 1 107 ? 13.158 67.170 72.697 1.00 16.40 107 ILE B CA 1
ATOM 3459 C C . ILE B 1 107 ? 11.882 66.904 73.476 1.00 17.27 107 ILE B C 1
ATOM 3460 O O . ILE B 1 107 ? 10.805 66.734 72.889 1.00 15.31 107 ILE B O 1
ATOM 3465 N N . ALA B 1 108 ? 11.977 66.858 74.795 1.00 15.07 108 ALA B N 1
ATOM 3466 C CA . ALA B 1 108 ? 10.812 66.637 75.641 1.00 17.36 108 ALA B CA 1
ATOM 3467 C C . ALA B 1 108 ? 9.770 67.747 75.487 1.00 17.08 108 ALA B C 1
ATOM 3468 O O . ALA B 1 108 ? 8.576 67.448 75.446 1.00 15.34 108 ALA B O 1
ATOM 3470 N N . GLU B 1 109 ? 10.200 68.990 75.375 1.00 15.55 109 GLU B N 1
ATOM 3471 C CA . GLU B 1 109 ? 9.268 70.102 75.223 1.00 15.66 109 GLU B CA 1
ATOM 3472 C C . GLU B 1 109 ? 8.534 70.007 73.881 1.00 16.00 109 GLU B C 1
ATOM 3473 O O . GLU B 1 109 ? 7.331 70.265 73.825 1.00 12.57 109 GLU B O 1
ATOM 3479 N N . HIS B 1 110 ? 9.239 69.546 72.841 1.00 14.43 110 HIS B N 1
ATOM 3480 C CA . HIS B 1 110 ? 8.579 69.431 71.534 1.00 15.15 110 HIS B CA 1
ATOM 3481 C C . HIS B 1 110 ? 7.479 68.369 71.610 1.00 13.76 110 HIS B C 1
ATOM 3482 O O . HIS B 1 110 ? 6.359 68.628 71.141 1.00 15.51 110 HIS B O 1
ATOM 3489 N N . ALA B 1 111 ? 7.806 67.222 72.210 1.00 14.13 111 ALA B N 1
ATOM 3490 C CA . ALA B 1 111 ? 6.807 66.180 72.414 1.00 14.05 111 ALA B CA 1
ATOM 3491 C C . ALA B 1 111 ? 5.596 66.679 73.195 1.00 13.77 111 ALA B C 1
ATOM 3492 O O . ALA B 1 111 ? 4.464 66.426 72.771 1.00 13.77 111 ALA B O 1
ATOM 3494 N N . ALA B 1 112 ? 5.820 67.422 74.278 1.00 13.37 112 ALA B N 1
ATOM 3495 C CA . ALA B 1 112 ? 4.760 67.919 75.125 1.00 12.02 112 ALA B CA 1
ATOM 3496 C C . ALA B 1 112 ? 3.897 68.964 74.405 1.00 11.52 112 ALA B C 1
ATOM 3497 O O . ALA B 1 112 ? 2.659 68.856 74.438 1.00 14.15 112 ALA B O 1
ATOM 3499 N N . ILE B 1 113 ? 4.530 69.875 73.695 1.00 12.57 113 ILE B N 1
ATOM 3500 C CA . ILE B 1 113 ? 3.806 70.874 72.933 1.00 13.48 113 ILE B CA 1
ATOM 3501 C C . ILE B 1 113 ? 2.968 70.232 71.830 1.00 15.21 113 ILE B C 1
ATOM 3502 O O . ILE B 1 113 ? 1.759 70.507 71.732 1.00 15.15 113 ILE B O 1
ATOM 3507 N N . GLN B 1 114 ? 3.543 69.276 71.095 1.00 12.36 114 GLN B N 1
ATOM 3508 C CA . GLN B 1 114 ? 2.763 68.660 70.007 1.00 13.28 114 GLN B CA 1
ATOM 3509 C C . GLN B 1 114 ? 1.580 67.867 70.557 1.00 11.29 114 GLN B C 1
ATOM 3510 O O . GLN B 1 114 ? 0.478 67.851 69.989 1.00 12.53 114 GLN B O 1
ATOM 3516 N N . ALA B 1 115 ? 1.820 67.122 71.620 1.00 13.47 115 ALA B N 1
ATOM 3517 C CA . ALA B 1 115 ? 0.784 66.324 72.277 1.00 15.36 115 ALA B CA 1
ATOM 3518 C C . ALA B 1 115 ? -0.400 67.187 72.704 1.00 16.69 115 ALA B C 1
ATOM 3519 O O . ALA B 1 115 ? -1.564 66.820 72.500 1.00 13.96 115 ALA B O 1
ATOM 3521 N N . ALA B 1 116 ? -0.103 68.275 73.400 1.00 13.68 116 ALA B N 1
ATOM 3522 C CA . ALA B 1 116 ? -1.089 69.219 73.879 1.00 13.95 116 ALA B CA 1
ATOM 3523 C C . ALA B 1 116 ? -1.892 69.796 72.727 1.00 13.21 116 ALA B C 1
ATOM 3524 O O . ALA B 1 116 ? -3.123 69.878 72.798 1.00 15.42 116 ALA B O 1
ATOM 3526 N N . ARG B 1 117 ? -1.220 70.095 71.615 1.00 15.43 117 ARG B N 1
ATOM 3527 C CA . ARG B 1 117 ? -1.842 70.646 70.438 1.00 13.32 117 ARG B CA 1
ATOM 3528 C C . ARG B 1 117 ? -2.807 69.635 69.809 1.00 14.07 117 ARG B C 1
ATOM 3529 O O . ARG B 1 117 ? -3.908 70.013 69.381 1.00 13.88 117 ARG B O 1
ATOM 3537 N N . ILE B 1 118 ? -2.393 68.388 69.679 1.00 14.57 118 ILE B N 1
ATOM 3538 C CA . ILE B 1 118 ? -3.272 67.365 69.096 1.00 16.81 118 ILE B CA 1
ATOM 3539 C C . ILE B 1 118 ? -4.517 67.183 69.973 1.00 15.13 118 ILE B C 1
ATOM 3540 O O . ILE B 1 118 ? -5.667 67.159 69.496 1.00 18.82 118 ILE B O 1
ATOM 3545 N N . LEU B 1 119 ? -4.331 67.111 71.275 1.00 15.86 119 LEU B N 1
ATOM 3546 C CA . LEU B 1 119 ? -5.429 67.036 72.233 1.00 15.37 119 LEU B CA 1
ATOM 3547 C C . LEU B 1 119 ? -6.415 68.184 72.114 1.00 17.77 119 LEU B C 1
ATOM 3548 O O . LEU B 1 119 ? -7.649 67.998 72.199 1.00 17.05 119 LEU B O 1
ATOM 3553 N N . ARG B 1 120 ? -5.901 69.400 71.926 1.00 13.15 120 ARG B N 1
ATOM 3554 C CA . ARG B 1 120 ? -6.709 70.593 71.834 1.00 13.98 120 ARG B CA 1
ATOM 3555 C C . ARG B 1 120 ? -7.467 70.703 70.518 1.00 16.16 120 ARG B C 1
ATOM 3556 O O . ARG B 1 120 ? -8.417 71.483 70.385 1.00 14.91 120 ARG B O 1
ATOM 3564 N N . GLN B 1 121 ? -7.067 69.959 69.499 1.00 16.56 121 GLN B N 1
ATOM 3565 C CA . GLN B 1 121 ? -7.524 70.093 68.130 1.00 18.57 121 GLN B CA 1
ATOM 3566 C C . GLN B 1 121 ? -7.131 71.472 67.593 1.00 18.43 121 GLN B C 1
ATOM 3567 O O . GLN B 1 121 ? -7.843 72.120 66.811 1.00 15.41 121 GLN B O 1
ATOM 3573 N N . ASP B 1 122 ? -5.936 71.952 67.988 1.00 16.92 122 ASP B N 1
ATOM 3574 C CA . ASP B 1 122 ? -5.506 73.273 67.657 1.00 14.98 122 ASP B CA 1
ATOM 3575 C C . ASP B 1 122 ? -5.369 73.457 66.160 1.00 15.01 122 ASP B C 1
ATOM 3576 O O . ASP B 1 122 ? -5.700 74.544 65.597 1.00 16.02 122 ASP B O 1
ATOM 3581 N N . LYS B 1 123 ? -4.847 72.489 65.429 1.00 15.73 123 LYS B N 1
ATOM 3582 C CA . LYS B 1 123 ? -4.651 72.571 63.987 1.00 14.62 123 LYS B CA 1
ATOM 3583 C C . LYS B 1 123 ? -5.978 72.650 63.240 1.00 14.82 123 LYS B C 1
ATOM 3584 O O . LYS B 1 123 ? -6.100 73.403 62.273 1.00 17.65 123 LYS B O 1
ATOM 3590 N N . ALA B 1 124 ? -7.002 71.950 63.681 1.00 15.32 124 ALA B N 1
ATOM 3591 C CA . ALA B 1 124 ? -8.348 72.012 63.112 1.00 18.57 124 ALA B CA 1
ATOM 3592 C C . ALA B 1 124 ? -8.997 73.376 63.329 1.00 17.97 124 ALA B C 1
ATOM 3593 O O . ALA B 1 124 ? -9.566 73.938 62.408 1.00 19.98 124 ALA B O 1
ATOM 3595 N N . MET B 1 125 ? -8.788 73.979 64.490 1.00 15.91 125 MET B N 1
ATOM 3596 C CA . MET B 1 125 ? -9.224 75.337 64.787 1.00 16.51 125 MET B CA 1
ATOM 3597 C C . MET B 1 125 ? -8.483 76.362 63.946 1.00 17.97 125 MET B C 1
ATOM 3598 O O . MET B 1 125 ? -9.054 77.277 63.338 1.00 19.18 125 MET B O 1
ATOM 3603 N N . ASP B 1 126 ? -7.156 76.225 63.852 1.00 15.71 126 ASP B N 1
ATOM 3604 C CA . ASP B 1 126 ? -6.344 77.111 63.048 1.00 16.47 126 ASP B CA 1
ATOM 3605 C C . ASP B 1 126 ? -6.781 77.074 61.581 1.00 17.91 126 ASP B C 1
ATOM 3606 O O . ASP B 1 126 ? -6.733 78.119 60.944 1.00 20.36 126 ASP B O 1
ATOM 3611 N N . GLU B 1 127 ? -7.058 75.880 61.071 1.00 19.03 127 GLU B N 1
ATOM 3612 C CA . GLU B 1 127 ? -7.490 75.784 59.671 1.00 21.62 127 GLU B CA 1
ATOM 3613 C C . GLU B 1 127 ? -8.822 76.487 59.443 1.00 20.53 127 GLU B C 1
ATOM 3614 O O . GLU B 1 127 ? -8.946 77.215 58.455 1.00 22.78 127 GLU B O 1
ATOM 3620 N N . LYS B 1 128 ? -9.757 76.376 60.375 1.00 20.50 128 LYS B N 1
ATOM 3621 C CA . LYS B 1 128 ? -11.038 77.084 60.300 1.00 22.96 128 LYS B CA 1
ATOM 3622 C C . LYS B 1 128 ? -10.857 78.590 60.356 1.00 24.46 128 LYS B C 1
ATOM 3623 O O . LYS B 1 128 ? -11.320 79.315 59.461 1.00 27.39 128 LYS B O 1
ATOM 3629 N N . VAL B 1 129 ? -10.071 79.053 61.330 1.00 23.18 129 VAL B N 1
ATOM 3630 C CA . VAL B 1 129 ? -9.768 80.467 61.500 1.00 23.69 129 VAL B CA 1
ATOM 3631 C C . VAL B 1 129 ? -9.079 81.040 60.270 1.00 25.87 129 VAL B C 1
ATOM 3632 O O . VAL B 1 129 ? -9.489 82.110 59.805 1.00 25.08 129 VAL B O 1
ATOM 3636 N N . ALA B 1 130 ? -8.145 80.279 59.695 1.00 21.48 130 ALA B N 1
ATOM 3637 C CA . ALA B 1 130 ? -7.480 80.749 58.481 1.00 23.80 130 ALA B CA 1
ATOM 3638 C C . ALA B 1 130 ? -8.467 80.927 57.321 1.00 23.39 130 ALA B C 1
ATOM 3639 O O . ALA B 1 130 ? -8.208 81.808 56.494 1.00 28.93 130 ALA B O 1
ATOM 3641 N N . ARG B 1 131 ? -9.500 80.114 57.211 1.00 24.03 131 ARG B N 1
ATOM 3642 C CA . ARG B 1 131 ? -10.526 80.244 56.180 1.00 26.92 131 ARG B CA 1
ATOM 3643 C C . ARG B 1 131 ? -11.656 81.191 56.607 1.00 30.14 131 ARG B C 1
ATOM 3644 O O . ARG B 1 131 ? -12.648 81.373 55.894 1.00 27.83 131 ARG B O 1
ATOM 3652 N N . HIS B 1 132 ? -11.533 81.803 57.782 1.00 27.81 132 HIS B N 1
ATOM 3653 C CA . HIS B 1 132 ? -12.446 82.812 58.275 1.00 27.44 132 HIS B CA 1
ATOM 3654 C C . HIS B 1 132 ? -13.724 82.259 58.878 1.00 27.67 132 HIS B C 1
ATOM 3655 O O . HIS B 1 132 ? -14.700 82.999 59.107 1.00 28.34 132 HIS B O 1
ATOM 3662 N N . ASP B 1 133 ? -13.700 80.982 59.211 1.00 26.00 133 ASP B N 1
ATOM 3663 C CA . ASP B 1 133 ? -14.778 80.367 59.987 1.00 27.60 133 ASP B CA 1
ATOM 3664 C C . ASP B 1 133 ? -14.355 80.492 61.459 1.00 30.64 133 ASP B C 1
ATOM 3665 O O . ASP B 1 133 ? -13.487 79.759 61.940 1.00 27.43 133 ASP B O 1
ATOM 3670 N N . LEU B 1 134 ? -14.904 81.526 62.108 1.00 26.87 134 LEU B N 1
ATOM 3671 C CA . LEU B 1 134 ? -14.529 81.803 63.487 1.00 26.11 134 LEU B CA 1
ATOM 3672 C C . LEU B 1 134 ? -15.447 81.190 64.529 1.00 24.00 134 LEU B C 1
ATOM 3673 O O . LEU B 1 134 ? -15.409 81.583 65.707 1.00 24.64 134 LEU B O 1
ATOM 3678 N N . ARG B 1 135 ? -16.220 80.197 64.141 1.00 23.63 135 ARG B N 1
ATOM 3679 C CA . ARG B 1 135 ? -17.060 79.445 65.074 1.00 27.79 135 ARG B CA 1
ATOM 3680 C C . ARG B 1 135 ? -16.213 78.415 65.816 1.00 26.61 135 ARG B C 1
ATOM 3681 O O . ARG B 1 135 ? -15.473 77.670 65.158 1.00 26.19 135 ARG B O 1
ATOM 3689 N N . TRP B 1 136 ? -16.331 78.380 67.130 1.00 27.27 136 TRP B N 1
ATOM 3690 C CA . TRP B 1 136 ? -15.518 77.421 67.888 1.00 27.18 136 TRP B CA 1
ATOM 3691 C C . TRP B 1 136 ? -16.080 76.022 67.798 1.00 26.71 136 TRP B C 1
ATOM 3692 O O . TRP B 1 136 ? -15.315 75.079 67.549 1.00 25.83 136 TRP B O 1
ATOM 3703 N N . ALA B 1 137 ? -17.401 75.845 67.909 1.00 23.74 137 ALA B N 1
ATOM 3704 C CA . ALA B 1 137 ? -17.972 74.507 67.820 1.00 21.71 137 ALA B CA 1
ATOM 3705 C C . ALA B 1 137 ? -17.843 73.963 66.407 1.00 21.18 137 ALA B C 1
ATOM 3706 O O . ALA B 1 137 ? -17.770 74.731 65.446 1.00 24.13 137 ALA B O 1
ATOM 3708 N N . PRO B 1 138 ? -17.711 72.661 66.265 1.00 22.00 138 PRO B N 1
ATOM 3709 C CA . PRO B 1 138 ? -17.667 71.661 67.304 1.00 20.55 138 PRO B CA 1
ATOM 3710 C C . PRO B 1 138 ? -16.254 71.223 67.688 1.00 19.92 138 PRO B C 1
ATOM 3711 O O . PRO B 1 138 ? -16.039 70.107 68.178 1.00 20.31 138 PRO B O 1
ATOM 3715 N N . THR B 1 139 ? -15.260 72.049 67.418 1.00 22.67 139 THR B N 1
ATOM 3716 C CA . THR B 1 139 ? -13.842 71.695 67.577 1.00 21.18 139 THR B CA 1
ATOM 3717 C C . THR B 1 139 ? -13.360 71.778 69.014 1.00 17.71 139 THR B C 1
ATOM 3718 O O . THR B 1 139 ? -12.588 72.667 69.414 1.00 20.17 139 THR B O 1
ATOM 3722 N N . ILE B 1 140 ? -13.914 70.941 69.864 1.00 17.32 140 ILE B N 1
ATOM 3723 C CA . ILE B 1 140 ? -13.725 70.986 71.301 1.00 18.49 140 ILE B CA 1
ATOM 3724 C C . ILE B 1 140 ? -12.374 70.413 71.703 1.00 18.96 140 ILE B C 1
ATOM 3725 O O . ILE B 1 140 ? -11.921 69.403 71.136 1.00 20.10 140 ILE B O 1
ATOM 3730 N N . GLY B 1 141 ? -11.735 71.027 72.688 1.00 17.84 141 GLY B N 1
ATOM 3731 C CA . GLY B 1 141 ? -10.431 70.575 73.148 1.00 18.77 141 GLY B CA 1
ATOM 3732 C C . GLY B 1 141 ? -10.483 69.569 74.280 1.00 18.41 141 GLY B C 1
ATOM 3733 O O . GLY B 1 141 ? -11.460 69.464 75.023 1.00 16.62 141 GLY B O 1
ATOM 3734 N N . ARG B 1 142 ? -9.416 68.767 74.376 1.00 14.97 142 ARG B N 1
ATOM 3735 C CA . ARG B 1 142 ? -9.219 67.844 75.486 1.00 16.31 142 ARG B CA 1
ATOM 3736 C C . ARG B 1 142 ? -8.097 68.394 76.350 1.00 18.13 142 ARG B C 1
ATOM 3737 O O . ARG B 1 142 ? -6.974 68.556 75.829 1.00 17.74 142 ARG B O 1
ATOM 3745 N N . GLU B 1 143 ? -8.367 68.633 77.637 1.00 17.50 143 GLU B N 1
ATOM 3746 C CA . GLU B 1 143 ? -7.324 69.147 78.511 1.00 17.40 143 GLU B CA 1
ATOM 3747 C C . GLU B 1 143 ? -6.224 68.133 78.763 1.00 17.44 143 GLU B C 1
ATOM 3748 O O . GLU B 1 143 ? -6.467 66.931 78.947 1.00 16.17 143 GLU B O 1
ATOM 3754 N N . VAL B 1 144 ? -4.982 68.624 78.865 1.00 16.01 144 VAL B N 1
ATOM 3755 C CA . VAL B 1 144 ? -3.890 67.693 79.182 1.00 15.30 144 VAL B CA 1
ATOM 3756 C C . VAL B 1 144 ? -4.131 67.052 80.544 1.00 15.29 144 VAL B C 1
ATOM 3757 O O . VAL B 1 144 ? -3.855 65.880 80.797 1.00 16.90 144 VAL B O 1
ATOM 3761 N N . ARG B 1 145 ? -4.657 67.839 81.490 1.00 18.29 145 ARG B N 1
ATOM 3762 C CA . ARG B 1 145 ? -4.822 67.347 82.852 1.00 17.00 145 ARG B CA 1
ATOM 3763 C C . ARG B 1 145 ? -5.853 66.226 82.934 1.00 17.65 145 ARG B C 1
ATOM 3764 O O . ARG B 1 145 ? -5.856 65.510 83.949 1.00 18.33 145 ARG B O 1
ATOM 3772 N N . ASP B 1 146 ? -6.655 66.034 81.911 1.00 17.03 146 ASP B N 1
ATOM 3773 C CA . ASP B 1 146 ? -7.682 64.999 81.914 1.00 20.07 146 ASP B CA 1
ATOM 3774 C C . ASP B 1 146 ? -7.139 63.671 81.402 1.00 20.62 146 ASP B C 1
ATOM 3775 O O . ASP B 1 146 ? -7.839 62.662 81.424 1.00 17.20 146 ASP B O 1
ATOM 3780 N N . GLN B 1 147 ? -5.889 63.673 80.926 1.00 18.57 147 GLN B N 1
ATOM 3781 C CA . GLN B 1 147 ? -5.355 62.450 80.349 1.00 18.16 147 GLN B CA 1
ATOM 3782 C C . GLN B 1 147 ? -4.505 61.614 81.282 1.00 17.95 147 GLN B C 1
ATOM 3783 O O . GLN B 1 147 ? -3.789 62.104 82.152 1.00 20.90 147 GLN B O 1
ATOM 3789 N N . VAL B 1 148 ? -4.453 60.324 80.955 1.00 17.19 148 VAL B N 1
ATOM 3790 C CA . VAL B 1 148 ? -3.406 59.433 81.423 1.00 17.47 148 VAL B CA 1
ATOM 3791 C C . VAL B 1 148 ? -2.312 59.418 80.353 1.00 17.23 148 VAL B C 1
ATOM 3792 O O . VAL B 1 148 ? -2.565 59.112 79.185 1.00 17.62 148 VAL B O 1
ATOM 3796 N N . VAL B 1 149 ? -1.103 59.830 80.709 1.00 19.46 149 VAL B N 1
ATOM 3797 C CA . VAL B 1 149 ? -0.017 59.953 79.739 1.00 18.13 149 VAL B CA 1
ATOM 3798 C C . VAL B 1 149 ? 0.979 58.825 79.951 1.00 17.86 149 VAL B C 1
ATOM 3799 O O . VAL B 1 149 ? 1.514 58.664 81.050 1.00 19.51 149 VAL B O 1
ATOM 3803 N N . GLY B 1 150 ? 1.157 58.002 78.915 1.00 20.90 150 GLY B N 1
ATOM 3804 C CA . GLY B 1 150 ? 2.118 56.909 78.998 1.00 18.12 150 GLY B CA 1
ATOM 3805 C C . GLY B 1 150 ? 3.434 57.190 78.301 1.00 17.42 150 GLY B C 1
ATOM 3806 O O . GLY B 1 150 ? 3.498 57.578 77.132 1.00 19.43 150 GLY B O 1
ATOM 3807 N N . VAL B 1 151 ? 4.522 57.109 79.063 1.00 14.82 151 VAL B N 1
ATOM 3808 C CA . VAL B 1 151 ? 5.855 57.426 78.588 1.00 17.21 151 VAL B CA 1
ATOM 3809 C C . VAL B 1 151 ? 6.699 56.178 78.360 1.00 17.95 151 VAL B C 1
ATOM 3810 O O . VAL B 1 151 ? 6.945 55.394 79.287 1.00 19.83 151 VAL B O 1
ATOM 3814 N N . VAL B 1 152 ? 7.024 55.923 77.104 1.00 17.86 152 VAL B N 1
ATOM 3815 C CA . VAL B 1 152 ? 7.781 54.708 76.751 1.00 18.14 152 VAL B CA 1
ATOM 3816 C C . VAL B 1 152 ? 9.270 55.057 76.731 1.00 17.89 152 VAL B C 1
ATOM 3817 O O . VAL B 1 152 ? 9.673 55.851 75.874 1.00 17.05 152 VAL B O 1
ATOM 3821 N N . GLY B 1 153 ? 9.994 54.701 77.774 1.00 18.32 153 GLY B N 1
ATOM 3822 C CA . GLY B 1 153 ? 11.398 55.081 77.935 1.00 19.32 153 GLY B CA 1
ATOM 3823 C C . GLY B 1 153 ? 11.542 56.167 78.998 1.00 21.99 153 GLY B C 1
ATOM 3824 O O . GLY B 1 153 ? 10.980 57.263 78.867 1.00 21.17 153 GLY B O 1
ATOM 3825 N N . THR B 1 154 ? 12.328 55.869 80.026 1.00 21.81 154 THR B N 1
ATOM 3826 C CA . THR B 1 154 ? 12.564 56.773 81.135 1.00 22.53 154 THR B CA 1
ATOM 3827 C C . THR B 1 154 ? 14.028 57.133 81.294 1.00 22.70 154 THR B C 1
ATOM 3828 O O . THR B 1 154 ? 14.539 57.203 82.423 1.00 24.60 154 THR B O 1
ATOM 3832 N N . GLY B 1 155 ? 14.690 57.449 80.195 1.00 21.45 155 GLY B N 1
ATOM 3833 C CA . GLY B 1 155 ? 16.031 58.035 80.173 1.00 20.52 155 GLY B CA 1
ATOM 3834 C C . GLY B 1 155 ? 15.872 59.541 80.426 1.00 22.14 155 GLY B C 1
ATOM 3835 O O . GLY B 1 155 ? 14.811 59.938 80.919 1.00 20.02 155 GLY B O 1
ATOM 3836 N N . HIS B 1 156 ? 16.853 60.370 80.104 1.00 22.81 156 HIS B N 1
ATOM 3837 C CA . HIS B 1 156 ? 16.774 61.780 80.449 1.00 24.52 156 HIS B CA 1
ATOM 3838 C C . HIS B 1 156 ? 15.591 62.482 79.778 1.00 21.92 156 HIS B C 1
ATOM 3839 O O . HIS B 1 156 ? 14.930 63.320 80.403 1.00 19.40 156 HIS B O 1
ATOM 3846 N N . ILE B 1 157 ? 15.421 62.243 78.477 1.00 19.81 157 ILE B N 1
ATOM 3847 C CA . ILE B 1 157 ? 14.329 62.922 77.773 1.00 20.42 157 ILE B CA 1
ATOM 3848 C C . ILE B 1 157 ? 12.967 62.531 78.306 1.00 20.16 157 ILE B C 1
ATOM 3849 O O . ILE B 1 157 ? 12.128 63.404 78.544 1.00 17.13 157 ILE B O 1
ATOM 3854 N N . GLY B 1 158 ? 12.748 61.227 78.460 1.00 17.58 158 GLY B N 1
ATOM 3855 C CA . GLY B 1 158 ? 11.500 60.699 78.979 1.00 19.00 158 GLY B CA 1
ATOM 3856 C C . GLY B 1 158 ? 11.152 61.324 80.333 1.00 18.74 158 GLY B C 1
ATOM 3857 O O . GLY B 1 158 ? 9.994 61.671 80.583 1.00 15.95 158 GLY B O 1
ATOM 3858 N N . GLN B 1 159 ? 12.155 61.480 81.181 1.00 20.53 159 GLN B N 1
ATOM 3859 C CA . GLN B 1 159 ? 11.967 62.051 82.514 1.00 20.69 159 GLN B CA 1
ATOM 3860 C C . GLN B 1 159 ? 11.617 63.528 82.479 1.00 17.72 159 GLN B C 1
ATOM 3861 O O . GLN B 1 159 ? 10.706 63.888 83.238 1.00 20.59 159 GLN B O 1
ATOM 3867 N N . VAL B 1 160 ? 12.147 64.316 81.560 1.00 17.88 160 VAL B N 1
ATOM 3868 C CA . VAL B 1 160 ? 11.692 65.694 81.407 1.00 17.24 160 VAL B CA 1
ATOM 3869 C C . VAL B 1 160 ? 10.252 65.748 80.915 1.00 14.63 160 VAL B C 1
ATOM 3870 O O . VAL B 1 160 ? 9.422 66.512 81.414 1.00 16.00 160 VAL B O 1
ATOM 3874 N N . PHE B 1 161 ? 9.890 64.854 79.992 1.00 16.13 161 PHE B N 1
ATOM 3875 C CA . PHE B 1 161 ? 8.532 64.818 79.451 1.00 13.46 161 PHE B CA 1
ATOM 3876 C C . PHE B 1 161 ? 7.559 64.477 80.572 1.00 16.11 161 PHE B C 1
ATOM 3877 O O . PHE B 1 161 ? 6.497 65.080 80.706 1.00 15.14 161 PHE B O 1
ATOM 3885 N N . MET B 1 162 ? 7.957 63.547 81.449 1.00 17.02 162 MET B N 1
ATOM 3886 C CA . MET B 1 162 ? 7.138 63.176 82.586 1.00 16.96 162 MET B CA 1
ATOM 3887 C C . MET B 1 162 ? 6.902 64.401 83.490 1.00 15.66 162 MET B C 1
ATOM 3888 O O . MET B 1 162 ? 5.780 64.634 83.938 1.00 17.53 162 MET B O 1
ATOM 3893 N N . GLN B 1 163 ? 7.945 65.176 83.706 1.00 17.14 163 GLN B N 1
ATOM 3894 C CA . GLN B 1 163 ? 7.887 66.368 84.550 1.00 19.13 163 GLN B CA 1
ATOM 3895 C C . GLN B 1 163 ? 6.957 67.414 83.972 1.00 17.90 163 GLN B C 1
ATOM 3896 O O . GLN B 1 163 ? 6.134 67.966 84.697 1.00 17.66 163 GLN B O 1
ATOM 3902 N N . ILE B 1 164 ? 7.024 67.618 82.647 1.00 16.17 164 ILE B N 1
ATOM 3903 C CA . ILE B 1 164 ? 6.145 68.594 82.025 1.00 16.57 164 ILE B CA 1
ATOM 3904 C C . ILE B 1 164 ? 4.689 68.181 82.109 1.00 16.09 164 ILE B C 1
ATOM 3905 O O . ILE B 1 164 ? 3.798 68.982 82.398 1.00 15.16 164 ILE B O 1
ATOM 3910 N N . MET B 1 165 ? 4.402 66.928 81.752 1.00 16.86 165 MET B N 1
ATOM 3911 C CA . MET B 1 165 ? 3.046 66.411 81.748 1.00 15.79 165 MET B CA 1
ATOM 3912 C C . MET B 1 165 ? 2.466 66.423 83.165 1.00 18.13 165 MET B C 1
ATOM 3913 O O . MET B 1 165 ? 1.297 66.790 83.336 1.00 18.60 165 MET B O 1
ATOM 3922 N N . GLU B 1 166 ? 3.283 66.124 84.175 1.00 20.33 166 GLU B N 1
ATOM 3923 C CA . GLU B 1 166 ? 2.825 66.209 85.557 1.00 23.29 166 GLU B CA 1
ATOM 3924 C C . GLU B 1 166 ? 2.548 67.649 85.976 1.00 21.71 166 GLU B C 1
ATOM 3925 O O . GLU B 1 166 ? 1.595 67.894 86.716 1.00 21.16 166 GLU B O 1
ATOM 3931 N N . GLY B 1 167 ? 3.291 68.609 85.451 1.00 20.12 167 GLY B N 1
ATOM 3932 C CA . GLY B 1 167 ? 3.059 70.020 85.721 1.00 20.48 167 GLY B CA 1
ATOM 3933 C C . GLY B 1 167 ? 1.704 70.491 85.199 1.00 20.99 167 GLY B C 1
ATOM 3934 O O . GLY B 1 167 ? 1.082 71.403 85.761 1.00 19.03 167 GLY B O 1
ATOM 3935 N N . PHE B 1 168 ? 1.204 69.861 84.145 1.00 18.60 168 PHE B N 1
ATOM 3936 C CA . PHE B 1 168 ? -0.119 70.092 83.608 1.00 19.36 168 PHE B CA 1
ATOM 3937 C C . PHE B 1 168 ? -1.170 69.427 84.504 1.00 20.13 168 PHE B C 1
ATOM 3938 O O . PHE B 1 168 ? -2.336 69.820 84.485 1.00 22.02 168 PHE B O 1
ATOM 3946 N N . GLY B 1 169 ? -0.791 68.417 85.280 1.00 19.60 169 GLY B N 1
ATOM 3947 C CA . GLY B 1 169 ? -1.750 67.766 86.175 1.00 20.87 169 GLY B CA 1
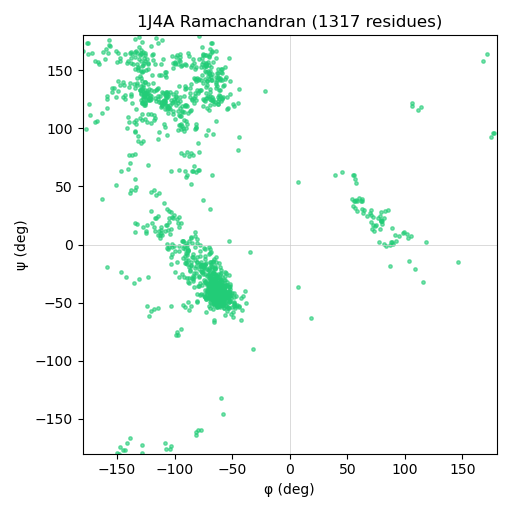ATOM 3948 C C . GLY B 1 169 ? -2.237 66.436 85.626 1.00 21.13 169 GLY B C 1
ATOM 3949 O O . GLY B 1 169 ? -3.154 65.819 86.161 1.00 21.33 169 GLY B O 1
ATOM 3950 N N . ALA B 1 170 ? -1.682 65.974 84.508 1.00 17.80 170 ALA B N 1
ATOM 3951 C CA . ALA B 1 170 ? -1.989 64.663 83.976 1.00 18.19 170 ALA B CA 1
ATOM 3952 C C . ALA B 1 170 ? -1.477 63.564 84.921 1.00 20.18 170 ALA B C 1
ATOM 3953 O O . ALA B 1 170 ? -0.473 63.782 85.594 1.00 20.47 170 ALA B O 1
ATOM 3955 N N . LYS B 1 171 ? -2.075 62.390 84.821 1.00 20.61 171 LYS B N 1
ATOM 3956 C CA . LYS B 1 171 ? -1.548 61.215 85.501 1.00 22.18 171 LYS B CA 1
ATOM 3957 C C . LYS B 1 171 ? -0.474 60.583 84.609 1.00 18.82 171 LYS B C 1
ATOM 3958 O O . LYS B 1 171 ? -0.728 60.389 83.414 1.00 21.66 171 LYS B O 1
ATOM 3964 N N . VAL B 1 172 ? 0.728 60.384 85.110 1.00 20.44 172 VAL B N 1
ATOM 3965 C CA . VAL B 1 172 ? 1.806 59.870 84.252 1.00 20.58 172 VAL B CA 1
ATOM 3966 C C . VAL B 1 172 ? 2.155 58.423 84.574 1.00 21.89 172 VAL B C 1
ATOM 3967 O O . VAL B 1 172 ? 2.303 58.079 85.756 1.00 22.86 172 VAL B O 1
ATOM 3971 N N . ILE B 1 173 ? 2.171 57.576 83.556 1.00 19.71 173 ILE B N 1
ATOM 3972 C CA . ILE B 1 173 ? 2.581 56.180 83.748 1.00 20.77 173 ILE B CA 1
ATOM 3973 C C . ILE B 1 173 ? 3.741 55.947 82.786 1.00 21.72 173 ILE B C 1
ATOM 3974 O O . ILE B 1 173 ? 3.913 56.725 81.830 1.00 18.67 173 ILE B O 1
ATOM 3979 N N . THR B 1 174 ? 4.588 54.972 83.066 1.00 20.28 174 THR B N 1
ATOM 3980 C CA . THR B 1 174 ? 5.778 54.768 82.259 1.00 18.32 174 THR B CA 1
ATOM 3981 C C . THR B 1 174 ? 6.107 53.285 82.078 1.00 22.23 174 THR B C 1
ATOM 3982 O O . THR B 1 174 ? 5.674 52.418 82.830 1.00 20.56 174 THR B O 1
ATOM 3986 N N . TYR B 1 175 ? 6.959 53.037 81.085 1.00 23.60 175 TYR B N 1
ATOM 3987 C CA . TYR B 1 175 ? 7.486 51.713 80.805 1.00 22.64 175 TYR B CA 1
ATOM 3988 C C . TYR B 1 175 ? 8.937 51.849 80.372 1.00 24.36 175 TYR B C 1
ATOM 3989 O O . TYR B 1 175 ? 9.258 52.694 79.539 1.00 22.07 175 TYR B O 1
ATOM 3998 N N . ASP B 1 176 ? 9.826 51.089 80.997 1.00 22.79 176 ASP B N 1
ATOM 3999 C CA . ASP B 1 176 ? 11.217 51.036 80.576 1.00 23.41 176 ASP B CA 1
ATOM 4000 C C . ASP B 1 176 ? 11.743 49.636 80.910 1.00 25.66 176 ASP B C 1
ATOM 4001 O O . ASP B 1 176 ? 11.335 49.090 81.939 1.00 23.35 176 ASP B O 1
ATOM 4006 N N . ILE B 1 177 ? 12.564 49.048 80.037 1.00 23.26 177 ILE B N 1
ATOM 4007 C CA . ILE B 1 177 ? 13.036 47.699 80.347 1.00 25.87 177 ILE B CA 1
ATOM 4008 C C . ILE B 1 177 ? 13.967 47.715 81.554 1.00 26.72 177 ILE B C 1
ATOM 4009 O O . ILE B 1 177 ? 13.978 46.744 82.311 1.00 29.69 177 ILE B O 1
ATOM 4014 N N . PHE B 1 178 ? 14.673 48.812 81.774 1.00 25.66 178 PHE B N 1
ATOM 4015 C CA . PHE B 1 178 ? 15.530 49.052 82.903 1.00 26.75 178 PHE B CA 1
ATOM 4016 C C . PHE B 1 178 ? 15.018 50.181 83.801 1.00 25.15 178 PHE B C 1
ATOM 4017 O O . PHE B 1 178 ? 15.387 51.348 83.662 1.00 23.63 178 PHE B O 1
ATOM 4025 N N . ARG B 1 179 ? 14.212 49.842 84.790 1.00 26.03 179 ARG B N 1
ATOM 4026 C CA . ARG B 1 179 ? 13.569 50.817 85.660 1.00 28.92 179 ARG B CA 1
ATOM 4027 C C . ARG B 1 179 ? 14.526 51.687 86.454 1.00 29.15 179 ARG B C 1
ATOM 4028 O O . ARG B 1 179 ? 15.447 51.214 87.117 1.00 30.41 179 ARG B O 1
ATOM 4036 N N . ASN B 1 180 ? 14.270 52.992 86.447 1.00 29.90 180 ASN B N 1
ATOM 4037 C CA . ASN B 1 180 ? 14.984 53.939 87.320 1.00 28.16 180 ASN B CA 1
ATOM 4038 C C . ASN B 1 180 ? 14.470 53.739 88.749 1.00 28.77 180 ASN B C 1
ATOM 4039 O O . ASN B 1 180 ? 13.261 53.606 88.961 1.00 27.41 180 ASN B O 1
ATOM 4044 N N . PRO B 1 181 ? 15.349 53.450 89.678 1.00 28.53 181 PRO B N 1
ATOM 4045 C CA . PRO B 1 181 ? 15.013 53.126 91.056 1.00 31.11 181 PRO B CA 1
ATOM 4046 C C . PRO B 1 181 ? 14.114 54.148 91.728 1.00 29.43 181 PRO B C 1
ATOM 4047 O O . PRO B 1 181 ? 13.101 53.769 92.324 1.00 30.70 181 PRO B O 1
ATOM 4051 N N . GLU B 1 182 ? 14.388 55.441 91.573 1.00 32.95 182 GLU B N 1
ATOM 4052 C CA . GLU B 1 182 ? 13.532 56.452 92.203 1.00 35.31 182 GLU B CA 1
ATOM 4053 C C . GLU B 1 182 ? 12.136 56.467 91.598 1.00 34.46 182 GLU B C 1
ATOM 4054 O O . GLU B 1 182 ? 11.132 56.563 92.311 1.00 35.12 182 GLU B O 1
ATOM 4060 N N . LEU B 1 183 ? 12.037 56.347 90.270 1.00 30.84 183 LEU B N 1
ATOM 4061 C CA . LEU B 1 183 ? 10.718 56.335 89.634 1.00 27.16 183 LEU B CA 1
ATOM 4062 C C . LEU B 1 183 ? 9.944 55.106 90.066 1.00 28.12 183 LEU B C 1
ATOM 4063 O O . LEU B 1 183 ? 8.717 55.095 90.239 1.00 26.28 183 LEU B O 1
ATOM 4068 N N . GLU B 1 184 ? 10.681 54.007 90.194 1.00 26.56 184 GLU B N 1
ATOM 4069 C CA . GLU B 1 184 ? 10.091 52.745 90.653 1.00 30.32 184 GLU B CA 1
ATOM 4070 C C . GLU B 1 184 ? 9.476 52.935 92.038 1.00 30.23 184 GLU B C 1
ATOM 4071 O O . GLU B 1 184 ? 8.320 52.608 92.281 1.00 30.34 184 GLU B O 1
ATOM 4077 N N . LYS B 1 185 ? 10.273 53.482 92.942 1.00 32.74 185 LYS B N 1
ATOM 4078 C CA . LYS B 1 185 ? 9.791 53.834 94.281 1.00 35.39 185 LYS B CA 1
ATOM 4079 C C . LYS B 1 185 ? 8.432 54.519 94.181 1.00 37.08 185 LYS B C 1
ATOM 4080 O O . LYS B 1 185 ? 7.382 54.082 94.682 1.00 37.64 185 LYS B O 1
ATOM 4086 N N . LYS B 1 186 ? 8.391 55.572 93.361 1.00 35.46 186 LYS B N 1
ATOM 4087 C CA . LYS B 1 186 ? 7.201 56.401 93.214 1.00 33.78 186 LYS B CA 1
ATOM 4088 C C . LYS B 1 186 ? 6.030 55.758 92.515 1.00 34.29 186 LYS B C 1
ATOM 4089 O O . LYS B 1 186 ? 4.963 56.381 92.445 1.00 36.20 186 LYS B O 1
ATOM 4095 N N . GLY B 1 187 ? 6.122 54.525 92.041 1.00 31.73 187 GLY B N 1
ATOM 4096 C CA . GLY B 1 187 ? 5.008 53.815 91.446 1.00 30.13 187 GLY B CA 1
ATOM 4097 C C . GLY B 1 187 ? 4.677 54.174 90.001 1.00 28.95 187 GLY B C 1
ATOM 4098 O O . GLY B 1 187 ? 3.568 53.862 89.552 1.00 28.82 187 GLY B O 1
ATOM 4099 N N . TYR B 1 188 ? 5.598 54.737 89.229 1.00 28.05 188 TYR B N 1
ATOM 4100 C CA . TYR B 1 188 ? 5.266 55.164 87.869 1.00 29.15 188 TYR B CA 1
ATOM 4101 C C . TYR B 1 188 ? 5.099 54.017 86.884 1.00 28.55 188 TYR B C 1
ATOM 4102 O O . TYR B 1 188 ? 4.379 54.148 85.886 1.00 26.49 188 TYR B O 1
ATOM 4111 N N . TYR B 1 189 ? 5.844 52.927 87.080 1.00 27.34 189 TYR B N 1
ATOM 4112 C CA . TYR B 1 189 ? 5.936 51.872 86.086 1.00 27.10 189 TYR B CA 1
ATOM 4113 C C . TYR B 1 189 ? 4.770 50.910 86.032 1.00 29.62 189 TYR B C 1
ATOM 4114 O O . TYR B 1 189 ? 4.142 50.546 87.024 1.00 30.70 189 TYR B O 1
ATOM 4123 N N . VAL B 1 190 ? 4.418 50.513 84.811 1.00 27.94 190 VAL B N 1
ATOM 4124 C CA . VAL B 1 190 ? 3.458 49.445 84.567 1.00 27.50 190 VAL B CA 1
ATOM 4125 C C . VAL B 1 190 ? 4.287 48.217 84.186 1.00 29.70 190 VAL B C 1
ATOM 4126 O O . VAL B 1 190 ? 5.472 48.364 83.881 1.00 29.17 190 VAL B O 1
ATOM 4130 N N . ASP B 1 191 ? 3.714 47.031 84.262 1.00 32.02 191 ASP B N 1
ATOM 4131 C CA . ASP B 1 191 ? 4.515 45.817 84.096 1.00 35.41 191 ASP B CA 1
ATOM 4132 C C . ASP B 1 191 ? 4.780 45.444 82.652 1.00 34.15 191 ASP B C 1
ATOM 4133 O O . ASP B 1 191 ? 5.765 44.751 82.391 1.00 35.41 191 ASP B O 1
ATOM 4138 N N . SER B 1 192 ? 3.923 45.881 81.738 1.00 32.24 192 SER B N 1
ATOM 4139 C CA . SER B 1 192 ? 4.137 45.549 80.333 1.00 30.97 192 SER B CA 1
ATOM 4140 C C . SER B 1 192 ? 3.643 46.658 79.416 1.00 31.01 192 SER B C 1
ATOM 4141 O O . SER B 1 192 ? 2.780 47.436 79.828 1.00 28.29 192 SER B O 1
ATOM 4144 N N . LEU B 1 193 ? 4.184 46.678 78.194 1.00 28.88 193 LEU B N 1
ATOM 4145 C CA . LEU B 1 193 ? 3.704 47.665 77.235 1.00 27.45 193 LEU B CA 1
ATOM 4146 C C . LEU B 1 193 ? 2.206 47.464 77.057 1.00 27.78 193 LEU B C 1
ATOM 4147 O O . LEU B 1 193 ? 1.478 48.427 76.874 1.00 26.08 193 LEU B O 1
ATOM 4152 N N . ASP B 1 194 ? 1.734 46.212 77.079 1.00 26.99 194 ASP B N 1
ATOM 4153 C CA . ASP B 1 194 ? 0.295 45.989 76.943 1.00 29.23 194 ASP B CA 1
ATOM 4154 C C . ASP B 1 194 ? -0.516 46.736 78.001 1.00 27.57 194 ASP B C 1
ATOM 4155 O O . ASP B 1 194 ? -1.622 47.220 77.731 1.00 27.87 194 ASP B O 1
ATOM 4160 N N . ASP B 1 195 ? 0.001 46.847 79.208 1.00 25.37 195 ASP B N 1
ATOM 4161 C CA . ASP B 1 195 ? -0.646 47.582 80.285 1.00 26.52 195 ASP B CA 1
ATOM 4162 C C . ASP B 1 195 ? -0.646 49.088 79.985 1.00 25.72 195 ASP B C 1
ATOM 4163 O O . ASP B 1 195 ? -1.607 49.792 80.286 1.00 26.39 195 ASP B O 1
ATOM 4168 N N . LEU B 1 196 ? 0.473 49.574 79.455 1.00 25.09 196 LEU B N 1
ATOM 4169 C CA . LEU B 1 196 ? 0.582 50.998 79.086 1.00 23.80 196 LEU B CA 1
ATOM 4170 C C . LEU B 1 196 ? -0.404 51.341 77.981 1.00 24.08 196 LEU B C 1
ATOM 4171 O O . LEU B 1 196 ? -1.168 52.321 78.065 1.00 25.07 196 LEU B O 1
ATOM 4176 N N . TYR B 1 197 ? -0.526 50.479 76.977 1.00 22.01 197 TYR B N 1
ATOM 4177 C CA . TYR B 1 197 ? -1.490 50.663 75.901 1.00 25.17 197 TYR B CA 1
ATOM 4178 C C . TYR B 1 197 ? -2.933 50.660 76.381 1.00 23.47 197 TYR B C 1
ATOM 4179 O O . TYR B 1 197 ? -3.807 51.407 75.892 1.00 22.41 197 TYR B O 1
ATOM 4188 N N . LYS B 1 198 ? -3.247 49.781 77.327 1.00 23.35 198 LYS B N 1
ATOM 4189 C CA . LYS B 1 198 ? -4.611 49.674 77.839 1.00 25.27 198 LYS B CA 1
ATOM 4190 C C . LYS B 1 198 ? -4.972 50.945 78.620 1.00 23.88 198 LYS B C 1
ATOM 4191 O O . LYS B 1 198 ? -6.121 51.365 78.672 1.00 25.77 198 LYS B O 1
ATOM 4202 N N . GLN B 1 199 ? -3.991 51.501 79.328 1.00 23.32 199 GLN B N 1
ATOM 4203 C CA . GLN B 1 199 ? -4.282 52.636 80.201 1.00 25.56 199 GLN B CA 1
ATOM 4204 C C . GLN B 1 199 ? -4.119 54.033 79.620 1.00 23.66 199 GLN B C 1
ATOM 4205 O O . GLN B 1 199 ? -4.708 54.957 80.198 1.00 23.16 199 GLN B O 1
ATOM 4211 N N . ALA B 1 200 ? -3.246 54.230 78.648 1.00 23.09 200 ALA B N 1
ATOM 4212 C CA . ALA B 1 200 ? -2.874 55.571 78.205 1.00 20.66 200 ALA B CA 1
ATOM 4213 C C . ALA B 1 200 ? -3.757 56.216 77.161 1.00 19.18 200 ALA B C 1
ATOM 4214 O O . ALA B 1 200 ? -4.156 55.616 76.161 1.00 21.86 200 ALA B O 1
ATOM 4216 N N . ASP B 1 201 ? -4.029 57.515 77.342 1.00 17.97 201 ASP B N 1
ATOM 4217 C CA . ASP B 1 201 ? -4.756 58.355 76.414 1.00 16.22 201 ASP B CA 1
ATOM 4218 C C . ASP B 1 201 ? -3.774 58.990 75.423 1.00 15.74 201 ASP B C 1
ATOM 4219 O O . ASP B 1 201 ? -4.108 59.302 74.281 1.00 16.60 201 ASP B O 1
ATOM 4224 N N . VAL B 1 202 ? -2.562 59.179 75.898 1.00 17.66 202 VAL B N 1
ATOM 4225 C CA . VAL B 1 202 ? -1.432 59.740 75.181 1.00 17.84 202 VAL B CA 1
ATOM 4226 C C . VAL B 1 202 ? -0.239 58.791 75.342 1.00 17.42 202 VAL B C 1
ATOM 4227 O O . VAL B 1 202 ? 0.112 58.399 76.449 1.00 16.40 202 VAL B O 1
ATOM 4231 N N . ILE B 1 203 ? 0.392 58.447 74.228 1.00 16.59 203 ILE B N 1
ATOM 4232 C CA . ILE B 1 203 ? 1.622 57.659 74.216 1.00 17.66 203 ILE B CA 1
ATOM 4233 C C . ILE B 1 203 ? 2.739 58.449 73.537 1.00 18.09 203 ILE B C 1
ATOM 4234 O O . ILE B 1 203 ? 2.577 58.964 72.416 1.00 16.92 203 ILE B O 1
ATOM 4239 N N . SER B 1 204 ? 3.866 58.622 74.219 1.00 16.85 204 SER B N 1
ATOM 4240 C CA . SER B 1 204 ? 5.004 59.346 73.652 1.00 16.62 204 SER B CA 1
ATOM 4241 C C . SER B 1 204 ? 6.232 58.444 73.779 1.00 16.97 204 SER B C 1
ATOM 4242 O O . SER B 1 204 ? 6.430 57.830 74.833 1.00 17.58 204 SER B O 1
ATOM 4245 N N . LEU B 1 205 ? 6.907 58.235 72.656 1.00 16.01 205 LEU B N 1
ATOM 4246 C CA . LEU B 1 205 ? 8.065 57.366 72.543 1.00 16.36 205 LEU B CA 1
ATOM 4247 C C . LEU B 1 205 ? 9.395 58.061 72.801 1.00 16.16 205 LEU B C 1
ATOM 4248 O O . LEU B 1 205 ? 9.766 59.044 72.160 1.00 17.58 205 LEU B O 1
ATOM 4253 N N . HIS B 1 206 ? 10.135 57.601 73.805 1.00 16.07 206 HIS B N 1
ATOM 4254 C CA . HIS B 1 206 ? 11.423 58.121 74.205 1.00 15.67 206 HIS B CA 1
ATOM 4255 C C . HIS B 1 206 ? 12.423 56.982 74.426 1.00 21.08 206 HIS B C 1
ATOM 4256 O O . HIS B 1 206 ? 13.133 56.927 75.430 1.00 19.85 206 HIS B O 1
ATOM 4263 N N . VAL B 1 207 ? 12.479 56.096 73.431 1.00 20.88 207 VAL B N 1
ATOM 4264 C CA . VAL B 1 207 ? 13.373 54.945 73.400 1.00 21.56 207 VAL B CA 1
ATOM 4265 C C . VAL B 1 207 ? 14.150 54.931 72.084 1.00 21.33 207 VAL B C 1
ATOM 4266 O O . VAL B 1 207 ? 13.688 55.433 71.048 1.00 20.71 207 VAL B O 1
ATOM 4270 N N . PRO B 1 208 ? 15.324 54.330 72.088 1.00 23.65 208 PRO B N 1
ATOM 4271 C CA . PRO B 1 208 ? 16.147 54.195 70.909 1.00 23.18 208 PRO B CA 1
ATOM 4272 C C . PRO B 1 208 ? 15.590 53.157 69.936 1.00 23.92 208 PRO B C 1
ATOM 4273 O O . PRO B 1 208 ? 14.853 52.242 70.285 1.00 20.74 208 PRO B O 1
ATOM 4277 N N . ASP B 1 209 ? 16.100 53.268 68.732 1.00 26.31 209 ASP B N 1
ATOM 4278 C CA . ASP B 1 209 ? 15.883 52.452 67.559 1.00 32.65 209 ASP B CA 1
ATOM 4279 C C . ASP B 1 209 ? 16.566 51.084 67.539 1.00 29.38 209 ASP B C 1
ATOM 4280 O O . ASP B 1 209 ? 16.870 50.600 66.432 1.00 33.78 209 ASP B O 1
ATOM 4285 N N . VAL B 1 210 ? 16.647 50.378 68.635 1.00 25.53 210 VAL B N 1
ATOM 4286 C CA . VAL B 1 210 ? 17.284 49.060 68.701 1.00 24.81 210 VAL B CA 1
ATOM 4287 C C . VAL B 1 210 ? 16.328 48.011 68.156 1.00 24.76 210 VAL B C 1
ATOM 4288 O O . VAL B 1 210 ? 15.117 48.229 68.020 1.00 22.84 210 VAL B O 1
ATOM 4292 N N . PRO B 1 211 ? 16.885 46.884 67.776 1.00 27.01 211 PRO B N 1
ATOM 4293 C CA . PRO B 1 211 ? 16.183 45.831 67.054 1.00 25.40 211 PRO B CA 1
ATOM 4294 C C . PRO B 1 211 ? 14.868 45.477 67.682 1.00 21.18 211 PRO B C 1
ATOM 4295 O O . PRO B 1 211 ? 13.888 45.419 66.938 1.00 23.80 211 PRO B O 1
ATOM 4299 N N . ALA B 1 212 ? 14.779 45.309 68.992 1.00 18.84 212 ALA B N 1
ATOM 4300 C CA . ALA B 1 212 ? 13.529 44.953 69.641 1.00 20.26 212 ALA B CA 1
ATOM 4301 C C . ALA B 1 212 ? 12.417 45.999 69.519 1.00 19.94 212 ALA B C 1
ATOM 4302 O O . ALA B 1 212 ? 11.226 45.708 69.706 1.00 19.53 212 ALA B O 1
ATOM 4304 N N . ASN B 1 213 ? 12.761 47.219 69.131 1.00 20.18 213 ASN B N 1
ATOM 4305 C CA . ASN B 1 213 ? 11.802 48.313 69.076 1.00 20.67 213 ASN B CA 1
ATOM 4306 C C . ASN B 1 213 ? 11.396 48.689 67.658 1.00 19.42 213 ASN B C 1
ATOM 4307 O O . ASN B 1 213 ? 10.525 49.554 67.545 1.00 18.35 213 ASN B O 1
ATOM 4312 N N . VAL B 1 214 ? 11.928 48.008 66.645 1.00 18.94 214 VAL B N 1
ATOM 4313 C CA . VAL B 1 214 ? 11.521 48.235 65.262 1.00 19.81 214 VAL B CA 1
ATOM 4314 C C . VAL B 1 214 ? 10.057 47.916 65.018 1.00 17.57 214 VAL B C 1
ATOM 4315 O O . VAL B 1 214 ? 9.569 46.828 65.316 1.00 20.02 214 VAL B O 1
ATOM 4319 N N . HIS B 1 215 ? 9.319 48.902 64.513 1.00 17.87 215 HIS B N 1
ATOM 4320 C CA . HIS B 1 215 ? 7.892 48.775 64.280 1.00 18.02 215 HIS B CA 1
ATOM 4321 C C . HIS B 1 215 ? 7.154 48.331 65.529 1.00 16.41 215 HIS B C 1
ATOM 4322 O O . HIS B 1 215 ? 6.166 47.611 65.439 1.00 18.87 215 HIS B O 1
ATOM 4329 N N . MET B 1 216 ? 7.542 48.850 66.709 1.00 16.75 216 MET B N 1
ATOM 4330 C CA . MET B 1 216 ? 6.805 48.568 67.929 1.00 15.74 216 MET B CA 1
ATOM 4331 C C . MET B 1 216 ? 5.404 49.166 67.878 1.00 15.72 216 MET B C 1
ATOM 4332 O O . MET B 1 216 ? 4.485 48.662 68.511 1.00 17.10 216 MET B O 1
ATOM 4337 N N . ILE B 1 217 ? 5.218 50.258 67.137 1.00 16.63 217 ILE B N 1
ATOM 4338 C CA . ILE B 1 217 ? 3.863 50.772 66.902 1.00 17.09 217 ILE B CA 1
ATOM 4339 C C . ILE B 1 217 ? 3.408 50.190 65.553 1.00 17.17 217 ILE B C 1
ATOM 4340 O O . ILE B 1 217 ? 4.013 50.496 64.512 1.00 15.33 217 ILE B O 1
ATOM 4345 N N . ASN B 1 218 ? 2.446 49.291 65.586 1.00 15.65 218 ASN B N 1
ATOM 4346 C CA . ASN B 1 218 ? 1.998 48.515 64.434 1.00 19.13 218 ASN B CA 1
ATOM 4347 C C . ASN B 1 218 ? 0.521 48.168 64.593 1.00 20.00 218 ASN B C 1
ATOM 4348 O O . ASN B 1 218 ? -0.103 48.597 65.572 1.00 18.49 218 ASN B O 1
ATOM 4353 N N . ASP B 1 219 ? -0.062 47.451 63.634 1.00 19.44 219 ASP B N 1
ATOM 4354 C CA . ASP B 1 219 ? -1.504 47.190 63.691 1.00 19.66 219 ASP B CA 1
ATOM 4355 C C . ASP B 1 219 ? -1.930 46.525 64.990 1.00 21.81 219 ASP B C 1
ATOM 4356 O O . ASP B 1 219 ? -2.978 46.862 65.566 1.00 19.24 219 ASP B O 1
ATOM 4361 N N . GLU B 1 220 ? -1.146 45.560 65.462 1.00 19.80 220 GLU B N 1
ATOM 4362 C CA . GLU B 1 220 ? -1.416 44.858 66.699 1.00 21.67 220 GLU B CA 1
ATOM 4363 C C . GLU B 1 220 ? -1.354 45.781 67.916 1.00 23.08 220 GLU B C 1
ATOM 4364 O O . GLU B 1 220 ? -2.207 45.663 68.800 1.00 23.23 220 GLU B O 1
ATOM 4370 N N . SER B 1 221 ? -0.256 46.537 68.053 1.00 21.63 221 SER B N 1
ATOM 4371 C CA . SER B 1 221 ? -0.164 47.408 69.231 1.00 20.70 221 SER B CA 1
ATOM 4372 C C . SER B 1 221 ? -1.215 48.512 69.187 1.00 19.33 221 SER B C 1
ATOM 4373 O O . SER B 1 221 ? -1.785 48.817 70.245 1.00 21.40 221 SER B O 1
ATOM 4376 N N . ILE B 1 222 ? -1.556 49.067 68.035 1.00 20.80 222 ILE B N 1
ATOM 4377 C CA . ILE B 1 222 ? -2.593 50.102 67.968 1.00 17.86 222 ILE B CA 1
ATOM 4378 C C . ILE B 1 222 ? -3.973 49.539 68.297 1.00 22.85 222 ILE B C 1
ATOM 4379 O O . ILE B 1 222 ? -4.815 50.266 68.862 1.00 20.40 222 ILE B O 1
ATOM 4384 N N . ALA B 1 223 ? -4.233 48.268 67.973 1.00 20.72 223 ALA B N 1
ATOM 4385 C CA . ALA B 1 223 ? -5.510 47.653 68.364 1.00 23.77 223 ALA B CA 1
ATOM 4386 C C . ALA B 1 223 ? -5.625 47.507 69.873 1.00 21.04 223 ALA B C 1
ATOM 4387 O O . ALA B 1 223 ? -6.720 47.561 70.426 1.00 23.76 223 ALA B O 1
ATOM 4389 N N . LYS B 1 224 ? -4.532 47.444 70.611 1.00 23.84 224 LYS B N 1
ATOM 4390 C CA . LYS B 1 224 ? -4.559 47.342 72.058 1.00 24.41 224 LYS B CA 1
ATOM 4391 C C . LYS B 1 224 ? -4.742 48.707 72.722 1.00 24.06 224 LYS B C 1
ATOM 4392 O O . LYS B 1 224 ? -4.961 48.786 73.929 1.00 23.30 224 LYS B O 1
ATOM 4398 N N . MET B 1 225 ? -4.422 49.763 71.967 1.00 23.15 225 MET B N 1
ATOM 4399 C CA . MET B 1 225 ? -4.484 51.108 72.524 1.00 20.27 225 MET B CA 1
ATOM 4400 C C . MET B 1 225 ? -5.937 51.507 72.786 1.00 20.93 225 MET B C 1
ATOM 4401 O O . MET B 1 225 ? -6.889 50.966 72.238 1.00 21.50 225 MET B O 1
ATOM 4406 N N . LYS B 1 226 ? -6.102 52.554 73.593 1.00 21.06 226 LYS B N 1
ATOM 4407 C CA . LYS B 1 226 ? -7.393 53.138 73.893 1.00 22.77 226 LYS B CA 1
ATOM 4408 C C . LYS B 1 226 ? -7.979 53.854 72.697 1.00 23.34 226 LYS B C 1
ATOM 4409 O O . LYS B 1 226 ? -7.245 54.423 71.880 1.00 23.58 226 LYS B O 1
ATOM 4415 N N . GLN B 1 227 ? -9.313 53.834 72.592 1.00 18.27 227 GLN B N 1
ATOM 4416 C CA . GLN B 1 227 ? -9.994 54.656 71.619 1.00 21.36 227 GLN B CA 1
ATOM 4417 C C . GLN B 1 227 ? -9.574 56.122 71.856 1.00 19.56 227 GLN B C 1
ATOM 4418 O O . GLN B 1 227 ? -9.407 56.512 73.021 1.00 19.59 227 GLN B O 1
ATOM 4424 N N . ASP B 1 228 ? -9.403 56.872 70.793 1.00 21.40 228 ASP B N 1
ATOM 4425 C CA . ASP B 1 228 ? -9.000 58.270 70.807 1.00 22.20 228 ASP B CA 1
ATOM 4426 C C . ASP B 1 228 ? -7.608 58.506 71.380 1.00 19.53 228 ASP B C 1
ATOM 4427 O O . ASP B 1 228 ? -7.293 59.620 71.847 1.00 21.31 228 ASP B O 1
ATOM 4432 N N . VAL B 1 229 ? -6.732 57.524 71.286 1.00 19.07 229 VAL B N 1
ATOM 4433 C CA . VAL B 1 229 ? -5.334 57.659 71.656 1.00 17.97 229 VAL B CA 1
ATOM 4434 C C . VAL B 1 229 ? -4.625 58.683 70.770 1.00 16.51 229 VAL B C 1
ATOM 4435 O O . VAL B 1 229 ? -4.888 58.871 69.582 1.00 14.37 229 VAL B O 1
ATOM 4439 N N . VAL B 1 230 ? -3.736 59.437 71.432 1.00 14.63 230 VAL B N 1
ATOM 4440 C CA . VAL B 1 230 ? -2.860 60.388 70.769 1.00 16.17 230 VAL B CA 1
ATOM 4441 C C . VAL B 1 230 ? -1.440 59.831 70.803 1.00 14.87 230 VAL B C 1
ATOM 4442 O O . VAL B 1 230 ? -0.929 59.484 71.870 1.00 15.33 230 VAL B O 1
ATOM 4446 N N . ILE B 1 231 ? -0.839 59.691 69.619 1.00 14.54 231 ILE B N 1
ATOM 4447 C CA . ILE B 1 231 ? 0.487 59.091 69.495 1.00 15.58 231 ILE B CA 1
ATOM 4448 C C . ILE B 1 231 ? 1.517 60.157 69.102 1.00 15.08 231 ILE B C 1
ATOM 4449 O O . ILE B 1 231 ? 1.305 60.941 68.179 1.00 15.31 231 ILE B O 1
ATOM 4454 N N . VAL B 1 232 ? 2.612 60.196 69.821 1.00 15.36 232 VAL B N 1
ATOM 4455 C CA . VAL B 1 232 ? 3.721 61.124 69.639 1.00 15.50 232 VAL B CA 1
ATOM 4456 C C . VAL B 1 232 ? 5.036 60.347 69.495 1.00 15.22 232 VAL B C 1
ATOM 4457 O O . VAL B 1 232 ? 5.402 59.485 70.295 1.00 15.67 232 VAL B O 1
ATOM 4461 N N . ASN B 1 233 ? 5.772 60.647 68.438 1.00 12.35 233 ASN B N 1
ATOM 4462 C CA . ASN B 1 233 ? 7.079 60.081 68.167 1.00 12.23 233 ASN B CA 1
ATOM 4463 C C . ASN B 1 233 ? 8.060 61.167 67.744 1.00 14.35 233 ASN B C 1
ATOM 4464 O O . ASN B 1 233 ? 8.079 61.566 66.572 1.00 15.64 233 ASN B O 1
ATOM 4469 N N . VAL B 1 234 ? 8.841 61.661 68.695 1.00 14.09 234 VAL B N 1
ATOM 4470 C CA . VAL B 1 234 ? 9.941 62.571 68.375 1.00 15.85 234 VAL B CA 1
ATOM 4471 C C . VAL B 1 234 ? 11.282 61.856 68.547 1.00 15.98 234 VAL B C 1
ATOM 4472 O O . VAL B 1 234 ? 12.353 62.474 68.578 1.00 19.17 234 VAL B O 1
ATOM 4476 N N . SER B 1 235 ? 11.267 60.527 68.599 1.00 17.64 235 SER B N 1
ATOM 4477 C CA . SER B 1 235 ? 12.463 59.739 68.863 1.00 16.65 235 SER B CA 1
ATOM 4478 C C . SER B 1 235 ? 13.138 59.203 67.594 1.00 17.43 235 SER B C 1
ATOM 4479 O O . SER B 1 235 ? 14.173 59.738 67.169 1.00 16.32 235 SER B O 1
ATOM 4484 N N . ARG B 1 236 ? 12.625 58.151 66.985 1.00 17.38 236 ARG B N 1
ATOM 4485 C CA . ARG B 1 236 ? 13.270 57.539 65.809 1.00 17.39 236 ARG B CA 1
ATOM 4486 C C . ARG B 1 236 ? 12.205 57.031 64.839 1.00 17.14 236 ARG B C 1
ATOM 4487 O O . ARG B 1 236 ? 11.223 56.415 65.249 1.00 16.00 236 ARG B O 1
ATOM 4495 N N . GLY B 1 237 ? 12.426 57.220 63.550 1.00 19.81 237 GLY B N 1
ATOM 4496 C CA . GLY B 1 237 ? 11.513 56.833 62.497 1.00 19.69 237 GLY B CA 1
ATOM 4497 C C . GLY B 1 237 ? 11.068 55.373 62.554 1.00 21.02 237 GLY B C 1
ATOM 4498 O O . GLY B 1 237 ? 9.876 55.067 62.597 1.00 17.85 237 GLY B O 1
ATOM 4499 N N . PRO B 1 238 ? 12.005 54.451 62.685 1.00 21.25 238 PRO B N 1
ATOM 4500 C CA . PRO B 1 238 ? 11.743 53.021 62.592 1.00 20.15 238 PRO B CA 1
ATOM 4501 C C . PRO B 1 238 ? 10.952 52.445 63.741 1.00 21.72 238 PRO B C 1
ATOM 4502 O O . PRO B 1 238 ? 10.478 51.296 63.697 1.00 20.18 238 PRO B O 1
ATOM 4506 N N . LEU B 1 239 ? 10.711 53.245 64.804 1.00 19.18 239 LEU B N 1
ATOM 4507 C CA . LEU B 1 239 ? 9.861 52.753 65.879 1.00 17.01 239 LEU B CA 1
ATOM 4508 C C . LEU B 1 239 ? 8.442 52.505 65.378 1.00 16.96 239 LEU B C 1
ATOM 4509 O O . LEU B 1 239 ? 7.657 51.769 65.998 1.00 17.98 239 LEU B O 1
ATOM 4514 N N . VAL B 1 240 ? 8.056 53.227 64.332 1.00 17.47 240 VAL B N 1
ATOM 4515 C CA . VAL B 1 240 ? 6.659 53.304 63.926 1.00 17.43 240 VAL B CA 1
ATOM 4516 C C . VAL B 1 240 ? 6.425 52.828 62.499 1.00 19.31 240 VAL B C 1
ATOM 4517 O O . VAL B 1 240 ? 7.011 53.351 61.543 1.00 19.22 240 VAL B O 1
ATOM 4521 N N . ASP B 1 241 ? 5.465 51.917 62.372 1.00 19.55 241 ASP B N 1
ATOM 4522 C CA . ASP B 1 241 ? 5.010 51.462 61.053 1.00 18.21 241 ASP B CA 1
ATOM 4523 C C . ASP B 1 241 ? 4.029 52.550 60.578 1.00 17.29 241 ASP B C 1
ATOM 4524 O O . ASP B 1 241 ? 2.906 52.606 61.100 1.00 17.11 241 ASP B O 1
ATOM 4529 N N . THR B 1 242 ? 4.475 53.433 59.708 1.00 16.54 242 THR B N 1
ATOM 4530 C CA . THR B 1 242 ? 3.679 54.593 59.311 1.00 19.94 242 THR B CA 1
ATOM 4531 C C . THR B 1 242 ? 2.312 54.210 58.763 1.00 20.83 242 THR B C 1
ATOM 4532 O O . THR B 1 242 ? 1.306 54.841 59.128 1.00 16.85 242 THR B O 1
ATOM 4536 N N . ASP B 1 243 ? 2.231 53.198 57.891 1.00 17.68 243 ASP B N 1
ATOM 4537 C CA . ASP B 1 243 ? 0.944 52.774 57.346 1.00 19.97 243 ASP B CA 1
ATOM 4538 C C . ASP B 1 243 ? -0.023 52.303 58.408 1.00 19.88 243 ASP B C 1
ATOM 4539 O O . ASP B 1 243 ? -1.249 52.421 58.266 1.00 21.23 243 ASP B O 1
ATOM 4544 N N . ALA B 1 244 ? 0.467 51.671 59.478 1.00 17.32 244 ALA B N 1
ATOM 4545 C CA . ALA B 1 244 ? -0.374 51.216 60.564 1.00 18.72 244 ALA B CA 1
ATOM 4546 C C . ALA B 1 244 ? -0.975 52.422 61.303 1.00 18.46 244 ALA B C 1
ATOM 4547 O O . ALA B 1 244 ? -2.166 52.409 61.639 1.00 17.17 244 ALA B O 1
ATOM 4549 N N . VAL B 1 245 ? -0.170 53.491 61.438 1.00 16.17 245 VAL B N 1
ATOM 4550 C CA . VAL B 1 245 ? -0.729 54.698 62.043 1.00 18.35 245 VAL B CA 1
ATOM 4551 C C . VAL B 1 245 ? -1.774 55.323 61.109 1.00 17.19 245 VAL B C 1
ATOM 4552 O O . VAL B 1 245 ? -2.815 55.762 61.591 1.00 16.19 245 VAL B O 1
ATOM 4556 N N . ILE B 1 246 ? -1.513 55.375 59.821 1.00 18.34 246 ILE B N 1
ATOM 4557 C CA . ILE B 1 246 ? -2.462 55.923 58.851 1.00 17.92 246 ILE B CA 1
ATOM 4558 C C . ILE B 1 246 ? -3.767 55.136 58.921 1.00 18.28 246 ILE B C 1
ATOM 4559 O O . ILE B 1 246 ? -4.854 55.717 58.954 1.00 19.60 246 ILE B O 1
ATOM 4564 N N . ARG B 1 247 ? -3.701 53.809 59.026 1.00 16.40 247 ARG B N 1
ATOM 4565 C CA . ARG B 1 247 ? -4.927 53.017 59.136 1.00 16.97 247 ARG B CA 1
ATOM 4566 C C . ARG B 1 247 ? -5.714 53.390 60.386 1.00 18.72 247 ARG B C 1
ATOM 4567 O O . ARG B 1 247 ? -6.938 53.503 60.370 1.00 20.01 247 ARG B O 1
ATOM 4575 N N . GLY B 1 248 ? -5.061 53.574 61.518 1.00 20.31 248 GLY B N 1
ATOM 4576 C CA . GLY B 1 248 ? -5.637 53.973 62.788 1.00 20.35 248 GLY B CA 1
ATOM 4577 C C . GLY B 1 248 ? -6.250 55.375 62.722 1.00 19.30 248 GLY B C 1
ATOM 4578 O O . GLY B 1 248 ? -7.299 55.614 63.356 1.00 19.46 248 GLY B O 1
ATOM 4579 N N . LEU B 1 249 ? -5.601 56.277 61.992 1.00 19.72 249 LEU B N 1
ATOM 4580 C CA . LEU B 1 249 ? -6.151 57.617 61.774 1.00 18.11 249 LEU B CA 1
ATOM 4581 C C . LEU B 1 249 ? -7.397 57.571 60.886 1.00 20.64 249 LEU B C 1
ATOM 4582 O O . LEU B 1 249 ? -8.445 58.115 61.251 1.00 18.77 249 LEU B O 1
ATOM 4587 N N . ASP B 1 250 ? -7.307 56.816 59.798 1.00 21.15 250 ASP B N 1
ATOM 4588 C CA . ASP B 1 250 ? -8.400 56.689 58.840 1.00 23.71 250 ASP B CA 1
ATOM 4589 C C . ASP B 1 250 ? -9.625 56.022 59.460 1.00 22.48 250 ASP B C 1
ATOM 4590 O O . ASP B 1 250 ? -10.751 56.368 59.096 1.00 21.96 250 ASP B O 1
ATOM 4595 N N . SER B 1 251 ? -9.434 55.086 60.376 1.00 21.37 251 SER B N 1
ATOM 4596 C CA . SER B 1 251 ? -10.560 54.429 61.036 1.00 23.26 251 SER B CA 1
ATOM 4597 C C . SER B 1 251 ? -11.150 55.263 62.158 1.00 24.72 251 SER B C 1
ATOM 4598 O O . SER B 1 251 ? -12.226 54.960 62.686 1.00 22.00 251 SER B O 1
ATOM 4601 N N . GLY B 1 252 ? -10.409 56.290 62.607 1.00 24.40 252 GLY B N 1
ATOM 4602 C CA . GLY B 1 252 ? -10.900 57.095 63.720 1.00 23.46 252 GLY B CA 1
ATOM 4603 C C . GLY B 1 252 ? -10.491 56.522 65.054 1.00 21.41 252 GLY B C 1
ATOM 4604 O O . GLY B 1 252 ? -10.768 57.093 66.107 1.00 26.64 252 GLY B O 1
ATOM 4605 N N . LYS B 1 253 ? -9.736 55.431 65.079 1.00 22.60 253 LYS B N 1
ATOM 4606 C CA . LYS B 1 253 ? -9.225 54.869 66.329 1.00 21.78 253 LYS B CA 1
ATOM 4607 C C . LYS B 1 253 ? -8.233 55.810 67.025 1.00 19.88 253 LYS B C 1
ATOM 4608 O O . LYS B 1 253 ? -8.196 55.985 68.238 1.00 21.21 253 LYS B O 1
ATOM 4614 N N . ILE B 1 254 ? -7.278 56.301 66.264 1.00 19.70 254 ILE B N 1
ATOM 4615 C CA . ILE B 1 254 ? -6.231 57.215 66.718 1.00 19.83 254 ILE B CA 1
ATOM 4616 C C . ILE B 1 254 ? -6.720 58.643 66.508 1.00 16.16 254 ILE B C 1
ATOM 4617 O O . ILE B 1 254 ? -7.078 59.003 65.386 1.00 19.87 254 ILE B O 1
ATOM 4622 N N . PHE B 1 255 ? -6.803 59.388 67.612 1.00 17.54 255 PHE B N 1
ATOM 4623 C CA . PHE B 1 255 ? -7.314 60.769 67.546 1.00 16.74 255 PHE B CA 1
ATOM 4624 C C . PHE B 1 255 ? -6.371 61.666 66.769 1.00 17.67 255 PHE B C 1
ATOM 4625 O O . PHE B 1 255 ? -6.769 62.595 66.055 1.00 16.36 255 PHE B O 1
ATOM 4633 N N . GLY B 1 256 ? -5.056 61.421 66.908 1.00 17.32 256 GLY B N 1
ATOM 4634 C CA . GLY B 1 256 ? -4.098 62.281 66.217 1.00 15.91 256 GLY B CA 1
ATOM 4635 C C . GLY B 1 256 ? -2.668 61.788 66.385 1.00 15.58 256 GLY B C 1
ATOM 4636 O O . GLY B 1 256 ? -2.439 60.892 67.191 1.00 16.52 256 GLY B O 1
ATOM 4637 N N . TYR B 1 257 ? -1.769 62.277 65.548 1.00 13.34 257 TYR B N 1
ATOM 4638 C CA . TYR B 1 257 ? -0.387 61.822 65.514 1.00 14.60 257 TYR B CA 1
ATOM 4639 C C . TYR B 1 257 ? 0.595 62.980 65.367 1.00 12.92 257 TYR B C 1
ATOM 4640 O O . TYR B 1 257 ? 0.457 63.785 64.441 1.00 14.67 257 TYR B O 1
ATOM 4649 N N . ALA B 1 258 ? 1.583 63.038 66.257 1.00 14.95 258 ALA B N 1
ATOM 4650 C CA . ALA B 1 258 ? 2.666 64.017 66.105 1.00 17.02 258 ALA B CA 1
ATOM 4651 C C . ALA B 1 258 ? 3.959 63.263 65.771 1.00 15.25 258 ALA B C 1
ATOM 4652 O O . ALA B 1 258 ? 4.410 62.437 66.555 1.00 17.41 258 ALA B O 1
ATOM 4654 N N . MET B 1 259 ? 4.543 63.567 64.621 1.00 15.37 259 MET B N 1
ATOM 4655 C CA . MET B 1 259 ? 5.762 62.923 64.163 1.00 15.89 259 MET B CA 1
ATOM 4656 C C . MET B 1 259 ? 6.853 63.934 63.837 1.00 15.63 259 MET B C 1
ATOM 4657 O O . MET B 1 259 ? 6.642 64.760 62.954 1.00 16.42 259 MET B O 1
ATOM 4662 N N . ASP B 1 260 ? 7.996 63.833 64.494 1.00 16.45 260 ASP B N 1
ATOM 4663 C CA . ASP B 1 260 ? 9.145 64.677 64.147 1.00 15.50 260 ASP B CA 1
ATOM 4664 C C . ASP B 1 260 ? 10.172 63.815 63.392 1.00 15.10 260 ASP B C 1
ATOM 4665 O O . ASP B 1 260 ? 11.248 64.285 63.056 1.00 17.63 260 ASP B O 1
ATOM 4670 N N . VAL B 1 261 ? 9.863 62.543 63.247 1.00 15.82 261 VAL B N 1
ATOM 4671 C CA . VAL B 1 261 ? 10.688 61.545 62.568 1.00 18.38 261 VAL B CA 1
ATOM 4672 C C . VAL B 1 261 ? 9.840 60.660 61.656 1.00 20.26 261 VAL B C 1
ATOM 4673 O O . VAL B 1 261 ? 8.634 60.497 61.860 1.00 19.79 261 VAL B O 1
ATOM 4677 N N . TYR B 1 262 ? 10.478 60.084 60.645 1.00 19.16 262 TYR B N 1
ATOM 4678 C CA . TYR B 1 262 ? 9.740 59.387 59.589 1.00 19.80 262 TYR B CA 1
ATOM 4679 C C . TYR B 1 262 ? 10.635 58.389 58.868 1.00 20.20 262 TYR B C 1
ATOM 4680 O O . TYR B 1 262 ? 11.699 58.759 58.361 1.00 17.35 262 TYR B O 1
ATOM 4689 N N . GLU B 1 263 ? 10.259 57.119 58.964 1.00 21.23 263 GLU B N 1
ATOM 4690 C CA . GLU B 1 263 ? 11.014 56.079 58.265 1.00 25.11 263 GLU B CA 1
ATOM 4691 C C . GLU B 1 263 ? 11.122 56.427 56.786 1.00 25.51 263 GLU B C 1
ATOM 4692 O O . GLU B 1 263 ? 10.099 56.540 56.100 1.00 22.66 263 GLU B O 1
ATOM 4698 N N . GLY B 1 264 ? 12.345 56.649 56.311 1.00 32.01 264 GLY B N 1
ATOM 4699 C CA . GLY B 1 264 ? 12.518 57.031 54.905 1.00 37.01 264 GLY B CA 1
ATOM 4700 C C . GLY B 1 264 ? 12.375 58.526 54.663 1.00 38.79 264 GLY B C 1
ATOM 4701 O O . GLY B 1 264 ? 11.985 58.995 53.588 1.00 43.51 264 GLY B O 1
ATOM 4702 N N . GLU B 1 265 ? 12.718 59.310 55.671 1.00 36.20 265 GLU B N 1
ATOM 4703 C CA . GLU B 1 265 ? 12.766 60.755 55.606 1.00 33.98 265 GLU B CA 1
ATOM 4704 C C . GLU B 1 265 ? 14.104 61.271 55.095 1.00 33.01 265 GLU B C 1
ATOM 4705 O O . GLU B 1 265 ? 14.197 62.455 54.758 1.00 30.10 265 GLU B O 1
ATOM 4711 N N . VAL B 1 266 ? 15.176 60.474 55.204 1.00 34.03 266 VAL B N 1
ATOM 4712 C CA . VAL B 1 266 ? 16.486 60.957 54.770 1.00 32.22 266 VAL B CA 1
ATOM 4713 C C . VAL B 1 266 ? 16.468 61.309 53.286 1.00 30.79 266 VAL B C 1
ATOM 4714 O O . VAL B 1 266 ? 15.886 60.627 52.446 1.00 34.96 266 VAL B O 1
ATOM 4718 N N . GLY B 1 267 ? 17.008 62.464 52.950 1.00 30.67 267 GLY B N 1
ATOM 4719 C CA . GLY B 1 267 ? 16.956 62.981 51.594 1.00 32.65 267 GLY B CA 1
ATOM 4720 C C . GLY B 1 267 ? 15.692 63.782 51.313 1.00 30.64 267 GLY B C 1
ATOM 4721 O O . GLY B 1 267 ? 15.695 64.508 50.320 1.00 31.70 267 GLY B O 1
ATOM 4722 N N . ILE B 1 268 ? 14.639 63.630 52.118 1.00 28.20 268 ILE B N 1
ATOM 4723 C CA . ILE B 1 268 ? 13.427 64.434 51.934 1.00 24.20 268 ILE B CA 1
ATOM 4724 C C . ILE B 1 268 ? 13.347 65.546 52.977 1.00 22.19 268 ILE B C 1
ATOM 4725 O O . ILE B 1 268 ? 13.189 66.738 52.690 1.00 21.02 268 ILE B O 1
ATOM 4730 N N . PHE B 1 269 ? 13.462 65.139 54.241 1.00 22.40 269 PHE B N 1
ATOM 4731 C CA . PHE B 1 269 ? 13.576 66.124 55.326 1.00 20.53 269 PHE B CA 1
ATOM 4732 C C . PHE B 1 269 ? 14.811 66.982 55.081 1.00 23.22 269 PHE B C 1
ATOM 4733 O O . PHE B 1 269 ? 15.817 66.521 54.547 1.00 24.90 269 PHE B O 1
ATOM 4741 N N . ASN B 1 270 ? 14.776 68.220 55.548 1.00 23.66 270 ASN B N 1
ATOM 4742 C CA . ASN B 1 270 ? 15.850 69.168 55.495 1.00 24.64 270 ASN B CA 1
ATOM 4743 C C . ASN B 1 270 ? 16.241 69.533 54.065 1.00 25.39 270 ASN B C 1
ATOM 4744 O O . ASN B 1 270 ? 17.393 69.893 53.829 1.00 24.70 270 ASN B O 1
ATOM 4749 N N . GLU B 1 271 ? 15.260 69.491 53.180 1.00 22.31 271 GLU B N 1
ATOM 4750 C CA . GLU B 1 271 ? 15.444 69.938 51.809 1.00 23.33 271 GLU B CA 1
ATOM 4751 C C . GLU B 1 271 ? 14.254 70.812 51.443 1.00 24.79 271 GLU B C 1
ATOM 4752 O O . GLU B 1 271 ? 13.154 70.686 52.007 1.00 21.58 271 GLU B O 1
ATOM 4758 N N . ASP B 1 272 ? 14.488 71.762 50.546 1.00 25.62 272 ASP B N 1
ATOM 4759 C CA . ASP B 1 272 ? 13.419 72.612 50.039 1.00 25.12 272 ASP B CA 1
ATOM 4760 C C . ASP B 1 272 ? 12.811 72.066 48.748 1.00 28.79 272 ASP B C 1
ATOM 4761 O O . ASP B 1 272 ? 13.448 72.070 47.689 1.00 26.77 272 ASP B O 1
ATOM 4766 N N . TRP B 1 273 ? 11.543 71.669 48.800 1.00 23.71 273 TRP B N 1
ATOM 4767 C CA . TRP B 1 273 ? 10.832 71.161 47.643 1.00 24.53 273 TRP B CA 1
ATOM 4768 C C . TRP B 1 273 ? 9.748 72.114 47.168 1.00 26.46 273 TRP B C 1
ATOM 4769 O O . TRP B 1 273 ? 8.982 71.809 46.254 1.00 29.35 273 TRP B O 1
ATOM 4780 N N . GLU B 1 274 ? 9.713 73.317 47.755 1.00 27.49 274 GLU B N 1
ATOM 4781 C CA . GLU B 1 274 ? 8.676 74.275 47.424 1.00 28.10 274 GLU B CA 1
ATOM 4782 C C . GLU B 1 274 ? 8.705 74.680 45.952 1.00 31.36 274 GLU B C 1
ATOM 4783 O O . GLU B 1 274 ? 9.755 74.999 45.411 1.00 33.18 274 GLU B O 1
ATOM 4789 N N . GLY B 1 275 ? 7.550 74.581 45.311 1.00 30.97 275 GLY B N 1
ATOM 4790 C CA . GLY B 1 275 ? 7.427 74.906 43.892 1.00 33.34 275 GLY B CA 1
ATOM 4791 C C . GLY B 1 275 ? 8.094 73.858 43.011 1.00 32.29 275 GLY B C 1
ATOM 4792 O O . GLY B 1 275 ? 8.373 74.123 41.833 1.00 31.85 275 GLY B O 1
ATOM 4793 N N . LYS B 1 276 ? 8.426 72.712 43.605 1.00 31.74 276 LYS B N 1
ATOM 4794 C CA . LYS B 1 276 ? 9.118 71.645 42.883 1.00 32.18 276 LYS B CA 1
ATOM 4795 C C . LYS B 1 276 ? 8.347 70.342 43.082 1.00 34.04 276 LYS B C 1
ATOM 4796 O O . LYS B 1 276 ? 7.400 70.326 43.873 1.00 35.52 276 LYS B O 1
ATOM 4802 N N . GLU B 1 277 ? 8.844 69.247 42.508 1.00 30.33 277 GLU B N 1
ATOM 4803 C CA . GLU B 1 277 ? 8.132 67.974 42.626 1.00 30.08 277 GLU B CA 1
ATOM 4804 C C . GLU B 1 277 ? 8.464 67.299 43.959 1.00 26.63 277 GLU B C 1
ATOM 4805 O O . GLU B 1 277 ? 9.655 67.114 44.216 1.00 31.23 277 GLU B O 1
ATOM 4811 N N . PHE B 1 278 ? 7.482 66.911 44.732 1.00 24.96 278 PHE B N 1
ATOM 4812 C CA . PHE B 1 278 ? 7.689 66.211 46.010 1.00 25.55 278 PHE B CA 1
ATOM 4813 C C . PHE B 1 278 ? 7.814 64.713 45.839 1.00 26.93 278 PHE B C 1
ATOM 4814 O O . PHE B 1 278 ? 6.998 64.085 45.157 1.00 30.72 278 PHE B O 1
ATOM 4822 N N . PRO B 1 279 ? 8.869 64.104 46.349 1.00 27.79 279 PRO B N 1
ATOM 4823 C CA . PRO B 1 279 ? 9.201 62.722 46.167 1.00 27.01 279 PRO B CA 1
ATOM 4824 C C . PRO B 1 279 ? 8.391 61.775 47.031 1.00 26.67 279 PRO B C 1
ATOM 4825 O O . PRO B 1 279 ? 8.615 60.596 46.817 1.00 25.48 279 PRO B O 1
ATOM 4829 N N . ASP B 1 280 ? 7.538 62.218 47.948 1.00 24.25 280 ASP B N 1
ATOM 4830 C CA . ASP B 1 280 ? 6.833 61.201 48.754 1.00 20.89 280 ASP B CA 1
ATOM 4831 C C . ASP B 1 280 ? 5.374 61.573 48.985 1.00 21.39 280 ASP B C 1
ATOM 4832 O O . ASP B 1 280 ? 5.044 62.373 49.863 1.00 18.82 280 ASP B O 1
ATOM 4837 N N . ALA B 1 281 ? 4.458 60.904 48.299 1.00 18.52 281 ALA B N 1
ATOM 4838 C CA . ALA B 1 281 ? 3.032 61.178 48.363 1.00 22.63 281 ALA B CA 1
ATOM 4839 C C . ALA B 1 281 ? 2.412 60.875 49.721 1.00 21.32 281 ALA B C 1
ATOM 4840 O O . ALA B 1 281 ? 1.477 61.554 50.172 1.00 19.12 281 ALA B O 1
ATOM 4842 N N . ARG B 1 282 ? 2.933 59.862 50.399 1.00 17.86 282 ARG B N 1
ATOM 4843 C CA . ARG B 1 282 ? 2.441 59.529 51.724 1.00 19.24 282 ARG B CA 1
ATOM 4844 C C . ARG B 1 282 ? 2.813 60.665 52.694 1.00 20.83 282 ARG B C 1
ATOM 4845 O O . ARG B 1 282 ? 1.955 61.056 53.491 1.00 19.37 282 ARG B O 1
ATOM 4853 N N . LEU B 1 283 ? 4.049 61.145 52.602 1.00 16.49 283 LEU B N 1
ATOM 4854 C CA . LEU B 1 283 ? 4.430 62.244 53.508 1.00 19.09 283 LEU B CA 1
ATOM 4855 C C . LEU B 1 283 ? 3.651 63.513 53.209 1.00 17.70 283 LEU B C 1
ATOM 4856 O O . LEU B 1 283 ? 3.247 64.213 54.150 1.00 18.52 283 LEU B O 1
ATOM 4861 N N . ALA B 1 284 ? 3.410 63.824 51.932 1.00 17.49 284 ALA B N 1
ATOM 4862 C CA . ALA B 1 284 ? 2.664 65.029 51.610 1.00 17.40 284 ALA B CA 1
ATOM 4863 C C . ALA B 1 284 ? 1.269 64.965 52.217 1.00 18.77 284 ALA B C 1
ATOM 4864 O O . ALA B 1 284 ? 0.781 65.971 52.745 1.00 18.47 284 ALA B O 1
ATOM 4866 N N . ASP B 1 285 ? 0.646 63.802 52.203 1.00 16.29 285 ASP B N 1
ATOM 4867 C CA . ASP B 1 285 ? -0.684 63.640 52.795 1.00 19.95 285 ASP B CA 1
ATOM 4868 C C . ASP B 1 285 ? -0.647 63.751 54.318 1.00 19.68 285 ASP B C 1
ATOM 4869 O O . ASP B 1 285 ? -1.536 64.390 54.880 1.00 17.13 285 ASP B O 1
ATOM 4874 N N . LEU B 1 286 ? 0.372 63.188 54.963 1.00 18.40 286 LEU B N 1
ATOM 4875 C CA . LEU B 1 286 ? 0.531 63.305 56.409 1.00 17.40 286 LEU B CA 1
ATOM 4876 C C . LEU B 1 286 ? 0.707 64.754 56.830 1.00 13.51 286 LEU B C 1
ATOM 4877 O O . LEU B 1 286 ? 0.070 65.203 57.779 1.00 18.09 286 LEU B O 1
ATOM 4882 N N . ILE B 1 287 ? 1.486 65.535 56.088 1.00 16.04 287 ILE B N 1
ATOM 4883 C CA . ILE B 1 287 ? 1.727 66.927 56.411 1.00 17.03 287 ILE B CA 1
ATOM 4884 C C . ILE B 1 287 ? 0.415 67.706 56.477 1.00 18.82 287 ILE B C 1
ATOM 4885 O O . ILE B 1 287 ? 0.237 68.554 57.361 1.00 19.75 287 ILE B O 1
ATOM 4890 N N . ALA B 1 288 ? -0.501 67.414 55.565 1.00 17.02 288 ALA B N 1
ATOM 4891 C CA . ALA B 1 288 ? -1.732 68.147 55.381 1.00 21.26 288 ALA B CA 1
ATOM 4892 C C . ALA B 1 288 ? -2.924 67.641 56.165 1.00 18.99 288 ALA B C 1
ATOM 4893 O O . ALA B 1 288 ? -3.935 68.351 56.219 1.00 20.95 288 ALA B O 1
ATOM 4895 N N . ARG B 1 289 ? -2.818 66.535 56.914 1.00 18.50 289 ARG B N 1
ATOM 4896 C CA . ARG B 1 289 ? -3.966 66.138 57.731 1.00 17.52 289 ARG B CA 1
ATOM 4897 C C . ARG B 1 289 ? -4.171 67.087 58.898 1.00 19.80 289 ARG B C 1
ATOM 4898 O O . ARG B 1 289 ? -3.207 67.510 59.538 1.00 19.95 289 ARG B O 1
ATOM 4906 N N . PRO B 1 290 ? -5.397 67.344 59.273 1.00 21.22 290 PRO B N 1
ATOM 4907 C CA . PRO B 1 290 ? -5.772 68.247 60.359 1.00 20.58 290 PRO B CA 1
ATOM 4908 C C . PRO B 1 290 ? -5.423 67.734 61.743 1.00 18.92 290 PRO B C 1
ATOM 4909 O O . PRO B 1 290 ? -5.302 68.484 62.732 1.00 18.88 290 PRO B O 1
ATOM 4913 N N . ASN B 1 291 ? -5.259 66.426 61.877 1.00 16.64 291 ASN B N 1
ATOM 4914 C CA . ASN B 1 291 ? -4.903 65.798 63.138 1.00 17.34 291 ASN B CA 1
ATOM 4915 C C . ASN B 1 291 ? -3.524 65.138 63.114 1.00 15.57 291 ASN B C 1
ATOM 4916 O O . ASN B 1 291 ? -3.192 64.250 63.910 1.00 16.29 291 ASN B O 1
ATOM 4921 N N . VAL B 1 292 ? -2.664 65.625 62.232 1.00 16.56 292 VAL B N 1
ATOM 4922 C CA . VAL B 1 292 ? -1.269 65.196 62.171 1.00 15.75 292 VAL B CA 1
ATOM 4923 C C . VAL B 1 292 ? -0.367 66.440 62.154 1.00 14.83 292 VAL B C 1
ATOM 4924 O O . VAL B 1 292 ? -0.682 67.443 61.501 1.00 15.93 292 VAL B O 1
ATOM 4928 N N . LEU B 1 293 ? 0.664 66.413 62.986 1.00 14.07 293 LEU B N 1
ATOM 4929 C CA . LEU B 1 293 ? 1.672 67.481 63.017 1.00 13.85 293 LEU B CA 1
ATOM 4930 C C . LEU B 1 293 ? 3.017 66.884 62.640 1.00 13.88 293 LEU B C 1
ATOM 4931 O O . LEU B 1 293 ? 3.659 66.131 63.399 1.00 14.77 293 LEU B O 1
ATOM 4936 N N . VAL B 1 294 ? 3.445 67.206 61.442 1.00 14.13 294 VAL B N 1
ATOM 4937 C CA . VAL B 1 294 ? 4.722 66.772 60.903 1.00 11.84 294 VAL B CA 1
ATOM 4938 C C . VAL B 1 294 ? 5.732 67.906 61.068 1.00 13.83 294 VAL B C 1
ATOM 4939 O O . VAL B 1 294 ? 5.440 69.040 60.679 1.00 15.48 294 VAL B O 1
ATOM 4943 N N . THR B 1 295 ? 6.874 67.603 61.658 1.00 12.79 295 THR B N 1
ATOM 4944 C CA . THR B 1 295 ? 8.004 68.505 61.733 1.00 12.67 295 THR B CA 1
ATOM 4945 C C . THR B 1 295 ? 9.228 67.719 61.268 1.00 13.32 295 THR B C 1
ATOM 4946 O O . THR B 1 295 ? 9.267 66.503 61.441 1.00 16.17 295 THR B O 1
ATOM 4950 N N . PRO B 1 296 ? 10.162 68.346 60.592 1.00 16.33 296 PRO B N 1
ATOM 4951 C CA . PRO B 1 296 ? 11.247 67.668 59.871 1.00 16.07 296 PRO B CA 1
ATOM 4952 C C . PRO B 1 296 ? 12.497 67.461 60.706 1.00 19.57 296 PRO B C 1
ATOM 4953 O O . PRO B 1 296 ? 13.567 68.016 60.457 1.00 18.95 296 PRO B O 1
ATOM 4957 N N . LYS B 1 297 ? 12.368 66.678 61.774 1.00 19.85 297 LYS B N 1
ATOM 4958 C CA . LYS B 1 297 ? 13.424 66.377 62.710 1.00 21.22 297 LYS B CA 1
ATOM 4959 C C . LYS B 1 297 ? 14.001 67.656 63.301 1.00 18.97 297 LYS B C 1
ATOM 4960 O O . LYS B 1 297 ? 15.204 67.873 63.322 1.00 18.96 297 LYS B O 1
ATOM 4966 N N . THR B 1 298 ? 13.120 68.443 63.903 1.00 18.03 298 THR B N 1
ATOM 4967 C CA . THR B 1 298 ? 13.504 69.729 64.490 1.00 17.56 298 THR B CA 1
ATOM 4968 C C . THR B 1 298 ? 13.381 69.720 66.005 1.00 16.44 298 THR B C 1
ATOM 4969 O O . THR B 1 298 ? 13.539 70.776 66.635 1.00 17.76 298 THR B O 1
ATOM 4976 N N . ALA B 1 299 ? 13.079 68.578 66.614 1.00 16.14 299 ALA B N 1
ATOM 4977 C CA . ALA B 1 299 ? 12.987 68.543 68.085 1.00 17.82 299 ALA B CA 1
ATOM 4978 C C . ALA B 1 299 ? 14.259 69.050 68.770 1.00 17.97 299 ALA B C 1
ATOM 4979 O O . ALA B 1 299 ? 14.199 69.664 69.841 1.00 18.11 299 ALA B O 1
ATOM 4981 N N . PHE B 1 300 ? 15.433 68.786 68.196 1.00 17.50 300 PHE B N 1
ATOM 4982 C CA . PHE B 1 300 ? 16.689 69.270 68.732 1.00 19.05 300 PHE B CA 1
ATOM 4983 C C . PHE B 1 300 ? 16.889 70.768 68.586 1.00 17.29 300 PHE B C 1
ATOM 4984 O O . PHE B 1 300 ? 17.798 71.300 69.240 1.00 20.80 300 PHE B O 1
ATOM 4992 N N . TYR B 1 301 ? 16.182 71.442 67.692 1.00 17.28 301 TYR B N 1
ATOM 4993 C CA . TYR B 1 301 ? 16.542 72.746 67.182 1.00 18.20 301 TYR B CA 1
ATOM 4994 C C . TYR B 1 301 ? 16.042 73.937 67.977 1.00 17.87 301 TYR B C 1
ATOM 4995 O O . TYR B 1 301 ? 15.064 74.626 67.670 1.00 16.23 301 TYR B O 1
ATOM 5004 N N . THR B 1 302 ? 16.748 74.145 69.092 1.00 16.88 302 THR B N 1
ATOM 5005 C CA . THR B 1 302 ? 16.482 75.260 69.985 1.00 18.52 302 THR B CA 1
ATOM 5006 C C . THR B 1 302 ? 17.784 76.015 70.273 1.00 18.64 302 THR B C 1
ATOM 5007 O O . THR B 1 302 ? 18.853 75.429 70.074 1.00 19.35 302 THR B O 1
ATOM 5011 N N . THR B 1 303 ? 17.664 77.230 70.803 1.00 17.82 303 THR B N 1
ATOM 5012 C CA . THR B 1 303 ? 18.870 78.008 71.127 1.00 18.70 303 THR B CA 1
ATOM 5013 C C . THR B 1 303 ? 19.668 77.401 72.253 1.00 18.82 303 THR B C 1
ATOM 5014 O O . THR B 1 303 ? 20.921 77.432 72.219 1.00 17.49 303 THR B O 1
ATOM 5018 N N . HIS B 1 304 ? 19.017 76.712 73.183 1.00 18.86 304 HIS B N 1
ATOM 5019 C CA . HIS B 1 304 ? 19.753 76.040 74.262 1.00 19.48 304 HIS B CA 1
ATOM 5020 C C . HIS B 1 304 ? 20.580 74.881 73.688 1.00 21.59 304 HIS B C 1
ATOM 5021 O O . HIS B 1 304 ? 21.726 74.635 74.080 1.00 19.15 304 HIS B O 1
ATOM 5028 N N . ALA B 1 305 ? 19.953 74.070 72.848 1.00 18.61 305 ALA B N 1
ATOM 5029 C CA . ALA B 1 305 ? 20.635 72.927 72.251 1.00 21.67 305 ALA B CA 1
ATOM 5030 C C . ALA B 1 305 ? 21.815 73.346 71.374 1.00 18.60 305 ALA B C 1
ATOM 5031 O O . ALA B 1 305 ? 22.886 72.751 71.490 1.00 21.95 305 ALA B O 1
ATOM 5033 N N . VAL B 1 306 ? 21.588 74.310 70.514 1.00 20.21 306 VAL B N 1
ATOM 5034 C CA . VAL B 1 306 ? 22.554 74.760 69.536 1.00 20.88 306 VAL B CA 1
ATOM 5035 C C . VAL B 1 306 ? 23.755 75.409 70.222 1.00 25.87 306 VAL B C 1
ATOM 5036 O O . VAL B 1 306 ? 24.913 75.136 69.885 1.00 23.23 306 VAL B O 1
ATOM 5040 N N . ARG B 1 307 ? 23.468 76.164 71.284 1.00 23.42 307 ARG B N 1
ATOM 5041 C CA . ARG B 1 307 ? 24.541 76.726 72.098 1.00 23.81 307 ARG B CA 1
ATOM 5042 C C . ARG B 1 307 ? 25.432 75.615 72.633 1.00 22.68 307 ARG B C 1
ATOM 5043 O O . ARG B 1 307 ? 26.667 75.670 72.495 1.00 24.18 307 ARG B O 1
ATOM 5051 N N . ASN B 1 308 ? 24.830 74.551 73.137 1.00 22.37 308 ASN B N 1
ATOM 5052 C CA . ASN B 1 308 ? 25.599 73.414 73.638 1.00 22.16 308 ASN B CA 1
ATOM 5053 C C . ASN B 1 308 ? 26.310 72.633 72.528 1.00 24.48 308 ASN B C 1
ATOM 5054 O O . ASN B 1 308 ? 27.406 72.096 72.750 1.00 24.91 308 ASN B O 1
ATOM 5059 N N . MET B 1 309 ? 25.691 72.480 71.361 1.00 24.09 309 MET B N 1
ATOM 5060 C CA . MET B 1 309 ? 26.376 71.816 70.250 1.00 23.48 309 MET B CA 1
ATOM 5061 C C . MET B 1 309 ? 27.663 72.592 69.913 1.00 24.14 309 MET B C 1
ATOM 5062 O O . MET B 1 309 ? 28.700 71.994 69.601 1.00 24.96 309 MET B O 1
ATOM 5067 N N . VAL B 1 310 ? 27.599 73.916 69.905 1.00 22.46 310 VAL B N 1
ATOM 5068 C CA . VAL B 1 310 ? 28.752 74.735 69.556 1.00 25.07 310 VAL B CA 1
ATOM 5069 C C . VAL B 1 310 ? 29.831 74.683 70.625 1.00 28.26 310 VAL B C 1
ATOM 5070 O O . VAL B 1 310 ? 30.974 74.266 70.409 1.00 30.02 310 VAL B O 1
ATOM 5074 N N . VAL B 1 311 ? 29.428 74.967 71.862 1.00 29.50 311 VAL B N 1
ATOM 5075 C CA . VAL B 1 311 ? 30.375 75.040 72.969 1.00 27.62 311 VAL B CA 1
ATOM 5076 C C . VAL B 1 311 ? 31.002 73.711 73.301 1.00 27.70 311 VAL B C 1
ATOM 5077 O O . VAL B 1 311 ? 32.211 73.651 73.579 1.00 25.32 311 VAL B O 1
ATOM 5081 N N . LYS B 1 312 ? 30.242 72.624 73.347 1.00 23.85 312 LYS B N 1
ATOM 5082 C CA . LYS B 1 312 ? 30.806 71.348 73.717 1.00 25.10 312 LYS B CA 1
ATOM 5083 C C . LYS B 1 312 ? 31.751 70.861 72.603 1.00 25.31 312 LYS B C 1
ATOM 5084 O O . LYS B 1 312 ? 32.733 70.194 72.930 1.00 26.42 312 LYS B O 1
ATOM 5095 N N . ALA B 1 313 ? 31.475 71.241 71.359 1.00 25.30 313 ALA B N 1
ATOM 5096 C CA . ALA B 1 313 ? 32.289 70.810 70.241 1.00 26.05 313 ALA B CA 1
ATOM 5097 C C . ALA B 1 313 ? 33.649 71.524 70.336 1.00 29.54 313 ALA B C 1
ATOM 5098 O O . ALA B 1 313 ? 34.663 70.840 70.275 1.00 30.01 313 ALA B O 1
ATOM 5100 N N . PHE B 1 314 ? 33.602 72.823 70.588 1.00 28.09 314 PHE B N 1
ATOM 5101 C CA . PHE B 1 314 ? 34.832 73.597 70.759 1.00 29.93 314 PHE B CA 1
ATOM 5102 C C . PHE B 1 314 ? 35.606 73.183 71.989 1.00 32.01 314 PHE B C 1
ATOM 5103 O O . PHE B 1 314 ? 36.817 72.906 71.916 1.00 34.51 314 PHE B O 1
ATOM 5111 N N . ASP B 1 315 ? 34.911 72.919 73.098 1.00 33.13 315 ASP B N 1
ATOM 5112 C CA . ASP B 1 315 ? 35.585 72.387 74.272 1.00 32.15 315 ASP B CA 1
ATOM 5113 C C . ASP B 1 315 ? 36.306 71.074 73.956 1.00 36.06 315 ASP B C 1
ATOM 5114 O O . ASP B 1 315 ? 37.424 70.854 74.448 1.00 31.91 315 ASP B O 1
ATOM 5119 N N . ASN B 1 316 ? 35.606 70.124 73.321 1.00 32.23 316 ASN B N 1
ATOM 5120 C CA . ASN B 1 316 ? 36.197 68.831 73.029 1.00 31.56 316 ASN B CA 1
ATOM 5121 C C . ASN B 1 316 ? 37.422 68.968 72.113 1.00 28.62 316 ASN B C 1
ATOM 5122 O O . ASN B 1 316 ? 38.416 68.286 72.373 1.00 31.89 316 ASN B O 1
ATOM 5127 N N . ASN B 1 317 ? 37.348 69.817 71.103 1.00 30.78 317 ASN B N 1
ATOM 5128 C CA . ASN B 1 317 ? 38.467 70.006 70.206 1.00 31.45 317 ASN B CA 1
ATOM 5129 C C . ASN B 1 317 ? 39.665 70.556 70.952 1.00 35.43 317 ASN B C 1
ATOM 5130 O O . ASN B 1 317 ? 40.773 70.030 70.843 1.00 32.13 317 ASN B O 1
ATOM 5135 N N . LEU B 1 318 ? 39.420 71.535 71.829 1.00 32.25 318 LEU B N 1
ATOM 5136 C CA . LEU B 1 318 ? 40.493 72.170 72.580 1.00 32.96 318 LEU B CA 1
ATOM 5137 C C . LEU B 1 318 ? 41.195 71.153 73.460 1.00 34.41 318 LEU B C 1
ATOM 5138 O O . LEU B 1 318 ? 42.430 71.136 73.533 1.00 34.72 318 LEU B O 1
ATOM 5143 N N . GLU B 1 319 ? 40.418 70.251 74.050 1.00 34.28 319 GLU B N 1
ATOM 5144 C CA . GLU B 1 319 ? 40.949 69.168 74.843 1.00 33.92 319 GLU B CA 1
ATOM 5145 C C . GLU B 1 319 ? 41.845 68.265 73.992 1.00 39.35 319 GLU B C 1
ATOM 5146 O O . GLU B 1 319 ? 42.965 67.941 74.409 1.00 38.19 319 GLU B O 1
ATOM 5152 N N . LEU B 1 320 ? 41.389 67.877 72.796 1.00 39.01 320 LEU B N 1
ATOM 5153 C CA . LEU B 1 320 ? 42.242 67.065 71.929 1.00 37.90 320 LEU B CA 1
ATOM 5154 C C . LEU B 1 320 ? 43.559 67.814 71.682 1.00 37.55 320 LEU B C 1
ATOM 5155 O O . LEU B 1 320 ? 44.632 67.251 71.886 1.00 38.50 320 LEU B O 1
ATOM 5160 N N . VAL B 1 321 ? 43.471 69.038 71.212 1.00 37.07 321 VAL B N 1
ATOM 5161 C CA . VAL B 1 321 ? 44.595 69.883 70.827 1.00 39.34 321 VAL B CA 1
ATOM 5162 C C . VAL B 1 321 ? 45.585 70.026 71.977 1.00 42.50 321 VAL B C 1
ATOM 5163 O O . VAL B 1 321 ? 46.816 69.997 71.735 1.00 42.50 321 VAL B O 1
ATOM 5167 N N . GLU B 1 322 ? 45.113 70.210 73.194 1.00 42.08 322 GLU B N 1
ATOM 5168 C CA . GLU B 1 322 ? 45.959 70.396 74.363 1.00 41.67 322 GLU B CA 1
ATOM 5169 C C . GLU B 1 322 ? 46.400 69.085 74.990 1.00 42.28 322 GLU B C 1
ATOM 5170 O O . GLU B 1 322 ? 46.953 69.069 76.093 1.00 44.58 322 GLU B O 1
ATOM 5176 N N . GLY B 1 323 ? 46.081 67.959 74.370 1.00 42.82 323 GLY B N 1
ATOM 5177 C CA . GLY B 1 323 ? 46.448 66.647 74.862 1.00 42.16 323 GLY B CA 1
ATOM 5178 C C . GLY B 1 323 ? 45.694 66.158 76.077 1.00 45.95 323 GLY B C 1
ATOM 5179 O O . GLY B 1 323 ? 46.118 65.193 76.725 1.00 46.52 323 GLY B O 1
ATOM 5180 N N . LYS B 1 324 ? 44.560 66.769 76.396 1.00 47.34 324 LYS B N 1
ATOM 5181 C CA . LYS B 1 324 ? 43.725 66.359 77.519 1.00 47.97 324 LYS B CA 1
ATOM 5182 C C . LYS B 1 324 ? 42.738 65.284 77.070 1.00 48.72 324 LYS B C 1
ATOM 5183 O O . LYS B 1 324 ? 42.551 65.112 75.867 1.00 50.73 324 LYS B O 1
ATOM 5189 N N . GLU B 1 325 ? 42.157 64.557 78.009 1.00 49.58 325 GLU B N 1
ATOM 5190 C CA . GLU B 1 325 ? 41.138 63.557 77.712 1.00 49.98 325 GLU B CA 1
ATOM 5191 C C . GLU B 1 325 ? 39.834 64.241 77.296 1.00 46.76 325 GLU B C 1
ATOM 5192 O O . GLU B 1 325 ? 39.276 65.018 78.074 1.00 46.43 325 GLU B O 1
ATOM 5198 N N . ALA B 1 326 ? 39.399 64.005 76.066 1.00 43.18 326 ALA B N 1
ATOM 5199 C CA . ALA B 1 326 ? 38.208 64.663 75.528 1.00 40.82 326 ALA B CA 1
ATOM 5200 C C . ALA B 1 326 ? 36.961 64.289 76.315 1.00 36.77 326 ALA B C 1
ATOM 5201 O O . ALA B 1 326 ? 36.866 63.187 76.859 1.00 37.39 326 ALA B O 1
ATOM 5203 N N . GLU B 1 327 ? 36.012 65.217 76.425 1.00 36.38 327 GLU B N 1
ATOM 5204 C CA . GLU B 1 327 ? 34.799 64.889 77.184 1.00 36.04 327 GLU B CA 1
ATOM 5205 C C . GLU B 1 327 ? 33.984 63.774 76.544 1.00 30.17 327 GLU B C 1
ATOM 5206 O O . GLU B 1 327 ? 33.475 62.905 77.243 1.00 32.81 327 GLU B O 1
ATOM 5212 N N . THR B 1 328 ? 33.764 63.828 75.232 1.00 32.51 328 THR B N 1
ATOM 5213 C CA . THR B 1 328 ? 32.912 62.839 74.570 1.00 30.34 328 THR B CA 1
ATOM 5214 C C . THR B 1 328 ? 33.499 62.362 73.246 1.00 31.52 328 THR B C 1
ATOM 5215 O O . THR B 1 328 ? 33.101 62.765 72.163 1.00 29.50 328 THR B O 1
ATOM 5219 N N . PRO B 1 329 ? 34.488 61.491 73.337 1.00 32.79 329 PRO B N 1
ATOM 5220 C CA . PRO B 1 329 ? 35.208 60.954 72.202 1.00 33.91 329 PRO B CA 1
ATOM 5221 C C . PRO B 1 329 ? 34.406 59.892 71.465 1.00 32.51 329 PRO B C 1
ATOM 5222 O O . PRO B 1 329 ? 33.556 59.223 72.043 1.00 35.08 329 PRO B O 1
ATOM 5226 N N . VAL B 1 330 ? 34.722 59.729 70.198 1.00 35.13 330 VAL B N 1
ATOM 5227 C CA . VAL B 1 330 ? 34.170 58.703 69.324 1.00 38.90 330 VAL B CA 1
ATOM 5228 C C . VAL B 1 330 ? 35.249 57.650 69.034 1.00 40.89 330 VAL B C 1
ATOM 5229 O O . VAL B 1 330 ? 36.363 58.028 68.659 1.00 39.17 330 VAL B O 1
ATOM 5233 N N . LYS B 1 331 ? 34.939 56.380 69.231 1.00 41.23 331 LYS B N 1
ATOM 5234 C CA . LYS B 1 331 ? 35.855 55.299 68.884 1.00 44.16 331 LYS B CA 1
ATOM 5235 C C . LYS B 1 331 ? 36.115 55.324 67.381 1.00 44.42 331 LYS B C 1
ATOM 5236 O O . LYS B 1 331 ? 35.170 55.301 66.595 1.00 45.20 331 LYS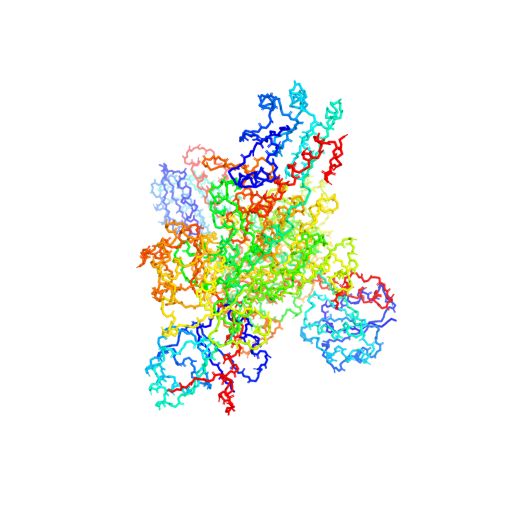 B O 1
ATOM 5242 N N . VAL B 1 332 ? 37.368 55.467 66.977 1.00 45.22 332 VAL B N 1
ATOM 5243 C CA . VAL B 1 332 ? 37.745 55.578 65.578 1.00 46.56 332 VAL B CA 1
ATOM 5244 C C . VAL B 1 332 ? 38.200 54.243 64.994 1.00 49.81 332 VAL B C 1
ATOM 5245 O O . VAL B 1 332 ? 37.561 53.798 64.009 1.00 50.76 332 VAL B O 1
ATOM 5249 N N . THR C 1 2 ? 33.420 123.576 96.044 0.00 74.21 2 THR C N 1
ATOM 5250 C CA . THR C 1 2 ? 32.920 122.828 94.924 1.00 69.89 2 THR C CA 1
ATOM 5251 C C . THR C 1 2 ? 34.096 122.688 93.960 1.00 69.98 2 THR C C 1
ATOM 5252 O O . THR C 1 2 ? 34.632 123.674 93.450 1.00 68.29 2 THR C O 1
ATOM 5256 N N . LYS C 1 3 ? 34.523 121.450 93.732 1.00 70.13 3 LYS C N 1
ATOM 5257 C CA . LYS C 1 3 ? 35.643 121.181 92.836 1.00 70.16 3 LYS C CA 1
ATOM 5258 C C . LYS C 1 3 ? 35.246 120.171 91.762 1.00 70.34 3 LYS C C 1
ATOM 5259 O O . LYS C 1 3 ? 35.281 118.961 92.001 1.00 71.51 3 LYS C O 1
ATOM 5265 N N . ILE C 1 4 ? 35.350 120.624 90.499 0.00 71.44 4 ILE C N 1
ATOM 5266 C CA . ILE C 1 4 ? 34.940 119.744 89.377 1.00 64.97 4 ILE C CA 1
ATOM 5267 C C . ILE C 1 4 ? 36.189 119.575 88.512 1.00 64.83 4 ILE C C 1
ATOM 5268 O O . ILE C 1 4 ? 36.816 120.565 88.129 1.00 65.01 4 ILE C O 1
ATOM 5273 N N . PHE C 1 5 ? 36.547 118.328 88.219 1.00 64.82 5 PHE C N 1
ATOM 5274 C CA . PHE C 1 5 ? 37.678 118.055 87.346 1.00 65.02 5 PHE C CA 1
ATOM 5275 C C . PHE C 1 5 ? 37.181 117.532 86.001 1.00 65.27 5 PHE C C 1
ATOM 5276 O O . PHE C 1 5 ? 36.149 116.862 85.926 1.00 65.53 5 PHE C O 1
ATOM 5284 N N . ALA C 1 6 ? 37.903 117.887 84.941 1.00 64.64 6 ALA C N 1
ATOM 5285 C CA . ALA C 1 6 ? 37.478 117.513 83.595 1.00 63.79 6 ALA C CA 1
ATOM 5286 C C . ALA C 1 6 ? 38.575 116.818 82.802 1.00 62.62 6 ALA C C 1
ATOM 5287 O O . ALA C 1 6 ? 39.726 117.257 82.770 1.00 62.46 6 ALA C O 1
ATOM 5289 N N . TYR C 1 7 ? 38.188 115.744 82.120 1.00 61.79 7 TYR C N 1
ATOM 5290 C CA . TYR C 1 7 ? 39.115 114.994 81.285 1.00 62.14 7 TYR C CA 1
ATOM 5291 C C . TYR C 1 7 ? 38.940 115.333 79.803 1.00 62.12 7 TYR C C 1
ATOM 5292 O O . TYR C 1 7 ? 37.853 115.675 79.343 1.00 61.83 7 TYR C O 1
ATOM 5301 N N . ALA C 1 8 ? 40.034 115.189 79.064 1.00 60.91 8 ALA C N 1
ATOM 5302 C CA . ALA C 1 8 ? 40.070 115.372 77.626 1.00 57.82 8 ALA C CA 1
ATOM 5303 C C . ALA C 1 8 ? 39.326 116.624 77.179 1.00 56.98 8 ALA C C 1
ATOM 5304 O O . ALA C 1 8 ? 38.349 116.541 76.428 1.00 57.34 8 ALA C O 1
ATOM 5306 N N . ILE C 1 9 ? 39.798 117.781 77.631 1.00 54.37 9 ILE C N 1
ATOM 5307 C CA . ILE C 1 9 ? 39.192 119.040 77.212 1.00 53.43 9 ILE C CA 1
ATOM 5308 C C . ILE C 1 9 ? 39.887 119.562 75.960 1.00 52.02 9 ILE C C 1
ATOM 5309 O O . ILE C 1 9 ? 41.029 120.018 76.017 1.00 53.97 9 ILE C O 1
ATOM 5314 N N . ARG C 1 10 ? 39.200 119.448 74.821 1.00 49.37 10 ARG C N 1
ATOM 5315 C CA . ARG C 1 10 ? 39.738 119.913 73.550 1.00 43.63 10 ARG C CA 1
ATOM 5316 C C . ARG C 1 10 ? 39.808 121.433 73.465 1.00 41.39 10 ARG C C 1
ATOM 5317 O O . ARG C 1 10 ? 39.045 122.149 74.104 1.00 40.26 10 ARG C O 1
ATOM 5325 N N . GLU C 1 11 ? 40.622 121.922 72.532 1.00 43.67 11 GLU C N 1
ATOM 5326 C CA . GLU C 1 11 ? 40.710 123.352 72.257 1.00 42.57 11 GLU C CA 1
ATOM 5327 C C . GLU C 1 11 ? 39.349 123.919 71.875 1.00 41.56 11 GLU C C 1
ATOM 5328 O O . GLU C 1 11 ? 38.977 124.987 72.360 1.00 43.76 11 GLU C O 1
ATOM 5334 N N . ASP C 1 12 ? 38.576 123.183 71.079 1.00 41.30 12 ASP C N 1
ATOM 5335 C CA . ASP C 1 12 ? 37.262 123.647 70.654 1.00 40.64 12 ASP C CA 1
ATOM 5336 C C . ASP C 1 12 ? 36.256 123.696 71.793 1.00 39.50 12 ASP C C 1
ATOM 5337 O O . ASP C 1 12 ? 35.258 124.415 71.688 1.00 38.69 12 ASP C O 1
ATOM 5342 N N . GLU C 1 13 ? 36.520 122.995 72.888 1.00 41.58 13 GLU C N 1
ATOM 5343 C CA . GLU C 1 13 ? 35.622 122.959 74.037 1.00 41.44 13 GLU C CA 1
ATOM 5344 C C . GLU C 1 13 ? 35.873 124.096 75.018 1.00 41.57 13 GLU C C 1
ATOM 5345 O O . GLU C 1 13 ? 34.982 124.505 75.769 1.00 42.45 13 GLU C O 1
ATOM 5351 N N . LYS C 1 14 ? 37.067 124.662 74.985 1.00 42.90 14 LYS C N 1
ATOM 5352 C CA . LYS C 1 14 ? 37.471 125.700 75.918 1.00 43.63 14 LYS C CA 1
ATOM 5353 C C . LYS C 1 14 ? 36.503 126.853 76.074 1.00 45.63 14 LYS C C 1
ATOM 5354 O O . LYS C 1 14 ? 36.150 127.255 77.192 1.00 44.06 14 LYS C O 1
ATOM 5360 N N . PRO C 1 15 ? 36.126 127.484 74.980 1.00 44.58 15 PRO C N 1
ATOM 5361 C CA . PRO C 1 15 ? 35.246 128.635 74.976 1.00 44.87 15 PRO C CA 1
ATOM 5362 C C . PRO C 1 15 ? 33.959 128.383 75.741 1.00 45.68 15 PRO C C 1
ATOM 5363 O O . PRO C 1 15 ? 33.459 129.280 76.427 1.00 49.08 15 PRO C O 1
ATOM 5367 N N . PHE C 1 16 ? 33.412 127.175 75.663 1.00 47.02 16 PHE C N 1
ATOM 5368 C CA . PHE C 1 16 ? 32.164 126.862 76.372 1.00 45.13 16 PHE C CA 1
ATOM 5369 C C . PHE C 1 16 ? 32.454 126.572 77.835 1.00 47.98 16 PHE C C 1
ATOM 5370 O O . PHE C 1 16 ? 31.721 127.001 78.726 1.00 48.07 16 PHE C O 1
ATOM 5378 N N . LEU C 1 17 ? 33.587 125.932 78.103 1.00 50.23 17 LEU C N 1
ATOM 5379 C CA . LEU C 1 17 ? 34.046 125.724 79.476 1.00 53.21 17 LEU C CA 1
ATOM 5380 C C . LEU C 1 17 ? 34.151 127.089 80.160 1.00 54.96 17 LEU C C 1
ATOM 5381 O O . LEU C 1 17 ? 33.426 127.426 81.100 1.00 54.13 17 LEU C O 1
ATOM 5386 N N . LYS C 1 18 ? 35.017 127.914 79.571 1.00 54.48 18 LYS C N 1
ATOM 5387 C CA . LYS C 1 18 ? 35.197 129.287 80.026 1.00 55.83 18 LYS C CA 1
ATOM 5388 C C . LYS C 1 18 ? 33.838 129.917 80.301 1.00 56.75 18 LYS C C 1
ATOM 5389 O O . LYS C 1 18 ? 33.584 130.360 81.420 1.00 56.86 18 LYS C O 1
ATOM 5395 N N . GLU C 1 19 ? 32.941 129.849 79.318 1.00 58.05 19 GLU C N 1
ATOM 5396 C CA . GLU C 1 19 ? 31.604 130.408 79.473 1.00 58.61 19 GLU C CA 1
ATOM 5397 C C . GLU C 1 19 ? 30.862 129.847 80.680 1.00 60.27 19 GLU C C 1
ATOM 5398 O O . GLU C 1 19 ? 30.057 130.561 81.291 1.00 61.65 19 GLU C O 1
ATOM 5404 N N . TRP C 1 20 ? 31.053 128.568 80.992 1.00 61.03 20 TRP C N 1
ATOM 5405 C CA . TRP C 1 20 ? 30.318 127.969 82.107 1.00 62.75 20 TRP C CA 1
ATOM 5406 C C . TRP C 1 20 ? 30.795 128.574 83.426 1.00 64.05 20 TRP C C 1
ATOM 5407 O O . TRP C 1 20 ? 30.008 129.071 84.232 1.00 64.00 20 TRP C O 1
ATOM 5418 N N . GLU C 1 21 ? 32.111 128.577 83.605 1.00 64.56 21 GLU C N 1
ATOM 5419 C CA . GLU C 1 21 ? 32.741 129.142 84.787 1.00 65.53 21 GLU C CA 1
ATOM 5420 C C . GLU C 1 21 ? 32.280 130.579 85.038 1.00 66.13 21 GLU C C 1
ATOM 5421 O O . GLU C 1 21 ? 32.420 131.066 86.165 1.00 67.39 21 GLU C O 1
ATOM 5427 N N . ASP C 1 22 ? 31.464 131.159 84.398 0.00 69.62 22 ASP C N 1
ATOM 5428 C CA . ASP C 1 22 ? 31.059 132.557 84.680 0.00 70.50 22 ASP C CA 1
ATOM 5429 C C . ASP C 1 22 ? 29.592 132.657 85.077 0.00 70.72 22 ASP C C 1
ATOM 5430 O O . ASP C 1 22 ? 29.007 133.738 85.164 0.00 70.51 22 ASP C O 1
ATOM 5435 N N . ALA C 1 23 ? 28.986 131.510 85.339 0.00 70.90 23 ALA C N 1
ATOM 5436 C CA . ALA C 1 23 ? 27.607 131.408 85.816 0.00 71.17 23 ALA C CA 1
ATOM 5437 C C . ALA C 1 23 ? 27.682 130.539 87.080 0.00 71.17 23 ALA C C 1
ATOM 5438 O O . ALA C 1 23 ? 26.731 130.045 87.658 0.00 71.28 23 ALA C O 1
ATOM 5440 N N . HIS C 1 24 ? 28.935 130.475 87.461 0.00 71.14 24 HIS C N 1
ATOM 5441 C CA . HIS C 1 24 ? 29.402 129.686 88.570 0.00 71.50 24 HIS C CA 1
ATOM 5442 C C . HIS C 1 24 ? 30.803 130.260 88.900 0.00 71.58 24 HIS C C 1
ATOM 5443 O O . HIS C 1 24 ? 31.745 129.491 89.187 0.00 71.92 24 HIS C O 1
ATOM 5450 N N . LYS C 1 25 ? 30.820 131.644 88.791 0.00 71.68 25 LYS C N 1
ATOM 5451 C CA . LYS C 1 25 ? 32.011 132.551 89.066 0.00 76.13 25 LYS C CA 1
ATOM 5452 C C . LYS C 1 25 ? 32.580 131.988 89.990 0.00 76.27 25 LYS C C 1
ATOM 5453 O O . LYS C 1 25 ? 33.777 132.160 90.294 0.00 76.46 25 LYS C O 1
ATOM 5459 N N . ASP C 1 26 ? 31.799 130.860 90.480 0.00 76.36 26 ASP C N 1
ATOM 5460 C CA . ASP C 1 26 ? 32.451 130.610 91.938 0.00 87.23 26 ASP C CA 1
ATOM 5461 C C . ASP C 1 26 ? 32.976 129.185 92.077 0.00 87.26 26 ASP C C 1
ATOM 5462 O O . ASP C 1 26 ? 33.859 128.923 92.895 0.00 87.53 26 ASP C O 1
ATOM 5467 N N . VAL C 1 27 ? 32.307 128.098 91.264 0.00 87.21 27 VAL C N 1
ATOM 5468 C CA . VAL C 1 27 ? 32.766 126.718 91.123 0.00 86.87 27 VAL C CA 1
ATOM 5469 C C . VAL C 1 27 ? 34.202 126.687 90.606 0.00 86.69 27 VAL C C 1
ATOM 5470 O O . VAL C 1 27 ? 34.743 127.722 90.215 0.00 86.70 27 VAL C O 1
ATOM 5474 N N . GLU C 1 28 ? 34.887 125.571 90.980 0.00 86.83 28 GLU C N 1
ATOM 5475 C CA . GLU C 1 28 ? 36.259 125.340 90.546 0.00 86.16 28 GLU C CA 1
ATOM 5476 C C . GLU C 1 28 ? 36.364 124.387 89.374 0.00 76.70 28 GLU C C 1
ATOM 5477 O O . GLU C 1 28 ? 35.897 123.231 89.439 0.00 76.63 28 GLU C O 1
ATOM 5483 N N . VAL C 1 29 ? 36.994 124.904 88.351 0.00 76.52 29 VAL C N 1
ATOM 5484 C CA . VAL C 1 29 ? 37.306 124.124 87.182 0.00 73.19 29 VAL C CA 1
ATOM 5485 C C . VAL C 1 29 ? 38.731 124.263 86.881 1.00 71.85 29 VAL C C 1
ATOM 5486 O O . VAL C 1 29 ? 39.417 125.276 86.701 1.00 73.73 29 VAL C O 1
ATOM 5490 N N . GLU C 1 30 ? 39.319 123.088 87.086 1.00 72.25 30 GLU C N 1
ATOM 5491 C CA . GLU C 1 30 ? 40.578 122.740 86.438 1.00 71.62 30 GLU C CA 1
ATOM 5492 C C . GLU C 1 30 ? 40.339 121.542 85.525 1.00 71.34 30 GLU C C 1
ATOM 5493 O O . GLU C 1 30 ? 39.414 120.761 85.766 1.00 70.48 30 GLU C O 1
ATOM 5499 N N . TYR C 1 31 ? 41.176 121.400 84.503 1.00 70.52 31 TYR C N 1
ATOM 5500 C CA . TYR C 1 31 ? 40.985 120.298 83.565 1.00 70.42 31 TYR C CA 1
ATOM 5501 C C . TYR C 1 31 ? 42.307 119.863 82.952 1.00 70.63 31 TYR C C 1
ATOM 5502 O O . TYR C 1 31 ? 43.317 120.558 83.032 1.00 71.45 31 TYR C O 1
ATOM 5511 N N . THR C 1 32 ? 42.284 118.703 82.309 1.00 71.66 32 THR C N 1
ATOM 5512 C CA . THR C 1 32 ? 43.434 118.207 81.568 1.00 72.11 32 THR C CA 1
ATOM 5513 C C . THR C 1 32 ? 43.002 117.802 80.156 1.00 72.51 32 THR C C 1
ATOM 5514 O O . THR C 1 32 ? 41.816 117.599 79.900 1.00 72.21 32 THR C O 1
ATOM 5518 N N . ASP C 1 33 ? 43.978 117.628 79.272 1.00 73.41 33 ASP C N 1
ATOM 5519 C CA . ASP C 1 33 ? 43.692 117.168 77.916 1.00 72.98 33 ASP C CA 1
ATOM 5520 C C . ASP C 1 33 ? 43.891 115.657 77.856 1.00 72.55 33 ASP C C 1
ATOM 5521 O O . ASP C 1 33 ? 43.672 115.021 76.830 1.00 73.01 33 ASP C O 1
ATOM 5526 N N . LYS C 1 34 ? 44.296 115.087 78.988 1.00 73.13 34 LYS C N 1
ATOM 5527 C CA . LYS C 1 34 ? 44.537 113.651 79.077 1.00 72.47 34 LYS C CA 1
ATOM 5528 C C . LYS C 1 34 ? 43.234 112.887 79.286 1.00 72.21 34 LYS C C 1
ATOM 5529 O O . LYS C 1 34 ? 42.273 113.431 79.835 1.00 71.86 34 LYS C O 1
ATOM 5535 N N . LEU C 1 35 ? 43.206 111.634 78.837 1.00 70.91 35 LEU C N 1
ATOM 5536 C CA . LEU C 1 35 ? 42.040 110.784 79.033 1.00 70.75 35 LEU C CA 1
ATOM 5537 C C . LEU C 1 35 ? 41.722 110.657 80.526 1.00 71.54 35 LEU C C 1
ATOM 5538 O O . LEU C 1 35 ? 42.561 110.987 81.368 1.00 70.93 35 LEU C O 1
ATOM 5543 N N . LEU C 1 36 ? 41.201 109.367 80.805 0.00 78.27 36 LEU C N 1
ATOM 5544 C CA . LEU C 1 36 ? 40.953 109.006 82.197 0.00 78.89 36 LEU C CA 1
ATOM 5545 C C . LEU C 1 36 ? 41.073 107.518 82.480 0.00 79.13 36 LEU C C 1
ATOM 5546 O O . LEU C 1 36 ? 40.168 106.903 83.064 0.00 79.18 36 LEU C O 1
ATOM 5551 N N . THR C 1 37 ? 42.174 106.969 82.064 0.00 79.50 37 THR C N 1
ATOM 5552 C CA . THR C 1 37 ? 42.510 105.606 82.424 0.00 79.59 37 THR C CA 1
ATOM 5553 C C . THR C 1 37 ? 43.059 105.747 83.878 0.00 79.84 37 THR C C 1
ATOM 5554 O O . THR C 1 37 ? 43.054 106.827 84.449 0.00 79.93 37 THR C O 1
ATOM 5558 N N . PRO C 1 38 ? 43.490 104.711 84.611 0.00 81.99 38 PRO C N 1
ATOM 5559 C CA . PRO C 1 38 ? 44.040 104.858 86.077 0.00 81.94 38 PRO C CA 1
ATOM 5560 C C . PRO C 1 38 ? 45.475 105.628 86.593 0.00 81.89 38 PRO C C 1
ATOM 5561 O O . PRO C 1 38 ? 46.335 104.975 87.289 0.00 81.99 38 PRO C O 1
ATOM 5565 N N . GLU C 1 39 ? 45.855 107.027 86.409 0.00 83.02 39 GLU C N 1
ATOM 5566 C CA . GLU C 1 39 ? 47.069 107.836 87.123 1.00 86.66 39 GLU C CA 1
ATOM 5567 C C . GLU C 1 39 ? 46.945 109.355 87.138 1.00 87.08 39 GLU C C 1
ATOM 5568 O O . GLU C 1 39 ? 47.588 110.032 87.943 1.00 87.69 39 GLU C O 1
ATOM 5574 N N . THR C 1 40 ? 46.109 109.890 86.253 1.00 86.77 40 THR C N 1
ATOM 5575 C CA . THR C 1 40 ? 45.903 111.331 86.168 1.00 86.78 40 THR C CA 1
ATOM 5576 C C . THR C 1 40 ? 44.857 111.808 87.172 1.00 86.02 40 THR C C 1
ATOM 5577 O O . THR C 1 40 ? 44.899 112.941 87.646 1.00 85.67 40 THR C O 1
ATOM 5581 N N . VAL C 1 41 ? 43.920 110.929 87.494 1.00 85.78 41 VAL C N 1
ATOM 5582 C CA . VAL C 1 41 ? 42.829 111.204 88.413 1.00 84.99 41 VAL C CA 1
ATOM 5583 C C . VAL C 1 41 ? 43.204 112.190 89.514 1.00 84.76 41 VAL C C 1
ATOM 5584 O O . VAL C 1 41 ? 42.696 113.321 89.506 1.00 84.56 41 VAL C O 1
ATOM 5588 N N . ALA C 1 42 ? 43.714 111.681 90.633 1.00 83.34 42 ALA C N 1
ATOM 5589 C CA . ALA C 1 42 ? 44.367 112.066 91.686 0.00 80.48 42 ALA C CA 1
ATOM 5590 C C . ALA C 1 42 ? 44.266 113.497 91.362 0.00 80.34 42 ALA C C 1
ATOM 5591 O O . ALA C 1 42 ? 44.110 114.347 92.258 0.00 80.54 42 ALA C O 1
ATOM 5593 N N . LEU C 1 43 ? 44.359 113.605 90.068 0.00 80.35 43 LEU C N 1
ATOM 5594 C CA . LEU C 1 43 ? 44.144 114.821 89.412 0.00 80.04 43 LEU C CA 1
ATOM 5595 C C . LEU C 1 43 ? 42.845 115.330 89.992 0.00 79.71 43 LEU C C 1
ATOM 5596 O O . LEU C 1 43 ? 42.705 116.537 90.265 0.00 82.41 43 LEU C O 1
ATOM 5601 N N . ALA C 1 44 ? 41.962 114.365 90.127 0.00 79.84 44 ALA C N 1
ATOM 5602 C CA . ALA C 1 44 ? 40.666 114.553 90.754 0.00 79.87 44 ALA C CA 1
ATOM 5603 C C . ALA C 1 44 ? 40.903 114.558 92.294 0.00 79.99 44 ALA C C 1
ATOM 5604 O O . ALA C 1 44 ? 40.180 115.261 93.029 0.00 79.98 44 ALA C O 1
ATOM 5606 N N . LYS C 1 45 ? 41.952 113.740 92.795 0.00 79.81 45 LYS C N 1
ATOM 5607 C CA . LYS C 1 45 ? 42.348 113.740 94.296 0.00 79.79 45 LYS C CA 1
ATOM 5608 C C . LYS C 1 45 ? 42.368 115.248 94.608 0.00 79.55 45 LYS C C 1
ATOM 5609 O O . LYS C 1 45 ? 43.425 115.888 94.614 0.00 79.66 45 LYS C O 1
ATOM 5615 N N . GLY C 1 46 ? 41.181 115.801 94.860 0.00 79.39 46 GLY C N 1
ATOM 5616 C CA . GLY C 1 46 ? 41.046 117.236 95.202 0.00 78.84 46 GLY C CA 1
ATOM 5617 C C . GLY C 1 46 ? 39.735 117.838 94.665 0.00 78.79 46 GLY C C 1
ATOM 5618 O O . GLY C 1 46 ? 39.328 118.938 95.092 0.00 78.62 46 GLY C O 1
ATOM 5619 N N . ALA C 1 47 ? 39.135 117.086 93.747 0.00 78.34 47 ALA C N 1
ATOM 5620 C CA . ALA C 1 47 ? 37.861 117.440 93.076 0.00 78.30 47 ALA C CA 1
ATOM 5621 C C . ALA C 1 47 ? 36.732 116.732 93.774 0.00 77.91 47 ALA C C 1
ATOM 5622 O O . ALA C 1 47 ? 36.940 115.760 94.514 0.00 78.33 47 ALA C O 1
ATOM 5624 N N . ASP C 1 48 ? 35.584 117.237 93.487 0.00 77.76 48 ASP C N 1
ATOM 5625 C CA . ASP C 1 48 ? 34.306 116.778 94.252 1.00 60.19 48 ASP C CA 1
ATOM 5626 C C . ASP C 1 48 ? 32.998 116.214 93.699 1.00 59.80 48 ASP C C 1
ATOM 5627 O O . ASP C 1 48 ? 33.004 115.156 93.063 1.00 59.67 48 ASP C O 1
ATOM 5632 N N . GLY C 1 49 ? 33.880 116.080 91.885 0.00 75.92 49 GLY C N 1
ATOM 5633 C CA . GLY C 1 49 ? 33.226 115.373 90.716 0.00 74.88 49 GLY C CA 1
ATOM 5634 C C . GLY C 1 49 ? 34.041 115.770 89.594 1.00 66.85 49 GLY C C 1
ATOM 5635 O O . GLY C 1 49 ? 34.383 116.926 89.336 1.00 66.86 49 GLY C O 1
ATOM 5636 N N . VAL C 1 50 ? 33.872 114.863 88.636 1.00 67.45 50 VAL C N 1
ATOM 5637 C CA . VAL C 1 50 ? 34.565 114.977 87.358 1.00 68.27 50 VAL C CA 1
ATOM 5638 C C . VAL C 1 50 ? 33.599 115.073 86.181 1.00 67.96 50 VAL C C 1
ATOM 5639 O O . VAL C 1 50 ? 32.412 114.773 86.288 1.00 67.45 50 VAL C O 1
ATOM 5643 N N . VAL C 1 51 ? 34.119 115.517 85.042 1.00 67.80 51 VAL C N 1
ATOM 5644 C CA . VAL C 1 51 ? 33.358 115.570 83.795 1.00 67.41 51 VAL C CA 1
ATOM 5645 C C . VAL C 1 51 ? 34.228 114.985 82.684 1.00 67.94 51 VAL C C 1
ATOM 5646 O O . VAL C 1 51 ? 35.333 115.457 82.423 1.00 68.82 51 VAL C O 1
ATOM 5650 N N . VAL C 1 52 ? 33.769 113.878 82.110 1.00 68.63 52 VAL C N 1
ATOM 5651 C CA . VAL C 1 52 ? 34.568 113.134 81.158 1.00 69.33 52 VAL C CA 1
ATOM 5652 C C . VAL C 1 52 ? 34.005 113.064 79.742 1.00 69.17 52 VAL C C 1
ATOM 5653 O O . VAL C 1 52 ? 32.911 113.487 79.401 1.00 69.96 52 VAL C O 1
ATOM 5657 N N . TYR C 1 53 ? 34.820 112.413 78.923 1.00 68.63 53 TYR C N 1
ATOM 5658 C CA . TYR C 1 53 ? 34.591 112.186 77.509 1.00 68.71 53 TYR C CA 1
ATOM 5659 C C . TYR C 1 53 ? 35.704 111.286 76.972 1.00 68.54 53 TYR C C 1
ATOM 5660 O O . TYR C 1 53 ? 36.877 111.643 77.105 1.00 69.39 53 TYR C O 1
ATOM 5669 N N . GLN C 1 54 ? 35.344 110.133 76.424 1.00 69.47 54 GLN C N 1
ATOM 5670 C CA . GLN C 1 54 ? 36.355 109.214 75.907 1.00 70.54 54 GLN C CA 1
ATOM 5671 C C . GLN C 1 54 ? 35.763 107.869 75.509 1.00 70.62 54 GLN C C 1
ATOM 5672 O O . GLN C 1 54 ? 34.645 107.520 75.892 1.00 71.57 54 GLN C O 1
ATOM 5678 N N . GLN C 1 55 ? 36.527 107.102 74.738 1.00 71.21 55 GLN C N 1
ATOM 5679 C CA . GLN C 1 55 ? 36.096 105.787 74.282 1.00 71.40 55 GLN C CA 1
ATOM 5680 C C . GLN C 1 55 ? 36.812 104.671 75.034 1.00 71.87 55 GLN C C 1
ATOM 5681 O O . GLN C 1 55 ? 38.037 104.547 74.998 1.00 72.91 55 GLN C O 1
ATOM 5687 N N . LEU C 1 56 ? 37.723 105.300 75.877 0.00 79.19 56 LEU C N 1
ATOM 5688 C CA . LEU C 1 56 ? 38.793 104.637 76.673 0.00 79.60 56 LEU C CA 1
ATOM 5689 C C . LEU C 1 56 ? 38.119 103.896 77.768 0.00 80.04 56 LEU C C 1
ATOM 5690 O O . LEU C 1 56 ? 37.625 104.554 78.720 0.00 79.93 56 LEU C O 1
ATOM 5695 N N . ASP C 1 57 ? 38.033 102.624 77.374 0.00 80.39 57 ASP C N 1
ATOM 5696 C CA . ASP C 1 57 ? 37.216 101.636 78.281 1.00 81.55 57 ASP C CA 1
ATOM 5697 C C . ASP C 1 57 ? 37.240 102.361 79.622 1.00 81.24 57 ASP C C 1
ATOM 5698 O O . ASP C 1 57 ? 38.292 102.815 80.074 1.00 81.67 57 ASP C O 1
ATOM 5703 N N . TYR C 1 58 ? 36.076 102.475 80.253 1.00 81.20 58 TYR C N 1
ATOM 5704 C CA . TYR C 1 58 ? 35.973 103.156 81.539 1.00 80.50 58 TYR C CA 1
ATOM 5705 C C . TYR C 1 58 ? 35.866 101.721 82.437 0.00 82.02 58 TYR C C 1
ATOM 5706 O O . TYR C 1 58 ? 34.797 101.390 82.954 0.00 82.16 58 TYR C O 1
ATOM 5715 N N . ILE C 1 59 ? 36.381 101.022 82.600 1.00 79.93 59 ILE C N 1
ATOM 5716 C CA . ILE C 1 59 ? 37.001 99.917 83.317 1.00 80.17 59 ILE C CA 1
ATOM 5717 C C . ILE C 1 59 ? 37.414 100.310 84.732 1.00 80.39 59 ILE C C 1
ATOM 5718 O O . ILE C 1 59 ? 38.042 101.343 84.963 1.00 80.79 59 ILE C O 1
ATOM 5723 N N . ALA C 1 60 ? 37.084 99.445 85.685 1.00 80.79 60 ALA C N 1
ATOM 5724 C CA . ALA C 1 60 ? 37.423 99.662 87.086 1.00 81.44 60 ALA C CA 1
ATOM 5725 C C . ALA C 1 60 ? 38.077 99.741 87.748 0.00 82.39 60 ALA C C 1
ATOM 5726 O O . ALA C 1 60 ? 37.890 100.570 88.650 0.00 82.21 60 ALA C O 1
ATOM 5728 N N . GLU C 1 61 ? 39.272 99.352 87.349 0.00 82.40 61 GLU C N 1
ATOM 5729 C CA . GLU C 1 61 ? 40.478 99.960 87.909 0.00 82.54 61 GLU C CA 1
ATOM 5730 C C . GLU C 1 61 ? 40.238 101.438 88.033 0.00 82.63 61 GLU C C 1
ATOM 5731 O O . GLU C 1 61 ? 40.346 102.008 89.129 0.00 82.64 61 GLU C O 1
ATOM 5737 N N . THR C 1 62 ? 39.898 102.004 86.895 0.00 82.63 62 THR C N 1
ATOM 5738 C CA . THR C 1 62 ? 39.620 103.384 86.809 1.00 73.75 62 THR C CA 1
ATOM 5739 C C . THR C 1 62 ? 38.472 103.734 87.752 1.00 73.17 62 THR C C 1
ATOM 5740 O O . THR C 1 62 ? 38.488 104.779 88.406 1.00 73.22 62 THR C O 1
ATOM 5744 N N . LEU C 1 63 ? 37.382 102.984 87.606 1.00 73.00 63 LEU C N 1
ATOM 5745 C CA . LEU C 1 63 ? 36.420 103.562 88.429 0.00 83.13 63 LEU C CA 1
ATOM 5746 C C . LEU C 1 63 ? 37.000 103.638 89.845 0.00 83.35 63 LEU C C 1
ATOM 5747 O O . LEU C 1 63 ? 37.104 104.699 90.457 0.00 83.35 63 LEU C O 1
ATOM 5752 N N . GLN C 1 64 ? 37.490 102.489 90.298 0.00 83.46 64 GLN C N 1
ATOM 5753 C CA . GLN C 1 64 ? 38.120 102.337 91.601 0.00 83.63 64 GLN C CA 1
ATOM 5754 C C . GLN C 1 64 ? 39.053 103.497 91.926 0.00 83.61 64 GLN C C 1
ATOM 5755 O O . GLN C 1 64 ? 38.780 104.268 92.848 0.00 83.76 64 GLN C O 1
ATOM 5761 N N . ALA C 1 65 ? 40.127 103.631 91.154 0.00 83.52 65 ALA C N 1
ATOM 5762 C CA . ALA C 1 65 ? 41.081 104.721 91.355 0.00 83.51 65 ALA C CA 1
ATOM 5763 C C . ALA C 1 65 ? 40.360 106.009 91.740 0.00 83.34 65 ALA C C 1
ATOM 5764 O O . ALA C 1 65 ? 40.709 106.686 92.708 0.00 83.41 65 ALA C O 1
ATOM 5766 N N . LEU C 1 66 ? 39.351 106.359 90.948 0.00 83.23 66 LEU C N 1
ATOM 5767 C CA . LEU C 1 66 ? 38.545 107.547 91.192 0.00 83.18 66 LEU C CA 1
ATOM 5768 C C . LEU C 1 66 ? 38.041 107.582 92.632 0.00 82.84 66 LEU C C 1
ATOM 5769 O O . LEU C 1 66 ? 38.290 108.532 93.371 0.00 82.99 66 LEU C O 1
ATOM 5774 N N . ALA C 1 67 ? 37.278 106.554 92.994 0.00 82.71 67 ALA C N 1
ATOM 5775 C CA . ALA C 1 67 ? 36.722 106.478 94.346 0.00 82.59 67 ALA C CA 1
ATOM 5776 C C . ALA C 1 67 ? 37.834 106.552 95.389 0.00 82.29 67 ALA C C 1
ATOM 5777 O O . ALA C 1 67 ? 37.746 107.314 96.354 0.00 82.39 67 ALA C O 1
ATOM 5779 N N . ASP C 1 68 ? 38.919 105.818 95.143 0.00 82.01 68 ASP C N 1
ATOM 5780 C CA . ASP C 1 68 ? 40.066 105.872 96.049 0.00 81.65 68 ASP C CA 1
ATOM 5781 C C . ASP C 1 68 ? 40.555 107.355 96.158 0.00 81.19 68 ASP C C 1
ATOM 5782 O O . ASP C 1 68 ? 41.073 107.777 97.198 0.00 81.36 68 ASP C O 1
ATOM 5787 N N . ASN C 1 69 ? 40.376 108.153 95.070 0.00 80.56 69 ASN C N 1
ATOM 5788 C CA . ASN C 1 69 ? 40.757 109.622 95.063 0.00 79.57 69 ASN C CA 1
ATOM 5789 C C . ASN C 1 69 ? 39.545 110.469 95.365 0.00 79.27 69 ASN C C 1
ATOM 5790 O O . ASN C 1 69 ? 39.481 111.643 95.014 0.00 79.10 69 ASN C O 1
ATOM 5795 N N . GLY C 1 70 ? 38.611 109.828 96.028 0.00 78.61 70 GLY C N 1
ATOM 5796 C CA . GLY C 1 70 ? 37.395 110.490 96.517 0.00 78.00 70 GLY C CA 1
ATOM 5797 C C . GLY C 1 70 ? 36.392 110.841 95.605 1.00 73.60 70 GLY C C 1
ATOM 5798 O O . GLY C 1 70 ? 35.926 1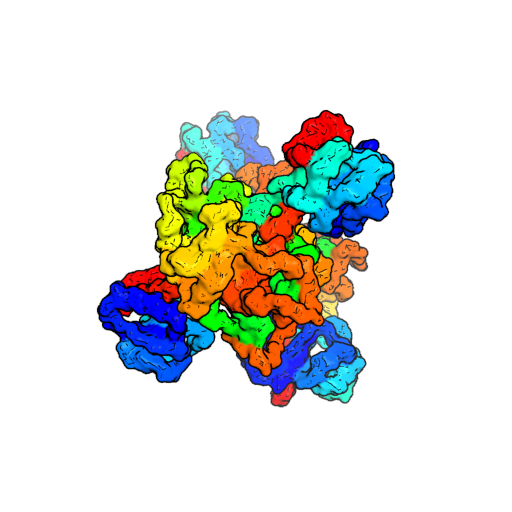11.981 95.646 1.00 71.92 70 GLY C O 1
ATOM 5799 N N . ILE C 1 71 ? 36.591 110.181 94.467 1.00 74.15 71 ILE C N 1
ATOM 5800 C CA . ILE C 1 71 ? 35.844 110.530 93.260 1.00 73.71 71 ILE C CA 1
ATOM 5801 C C . ILE C 1 71 ? 34.814 109.451 92.940 1.00 73.78 71 ILE C C 1
ATOM 5802 O O . ILE C 1 71 ? 35.153 108.392 92.412 1.00 73.60 71 ILE C O 1
ATOM 5807 N N . THR C 1 72 ? 33.559 109.730 93.285 1.00 73.65 72 THR C N 1
ATOM 5808 C CA . THR C 1 72 ? 32.486 108.766 93.061 1.00 74.09 72 THR C CA 1
ATOM 5809 C C . THR C 1 72 ? 31.366 109.359 92.216 1.00 74.95 72 THR C C 1
ATOM 5810 O O . THR C 1 72 ? 31.175 108.932 91.073 1.00 75.41 72 THR C O 1
ATOM 5814 N N . LYS C 1 73 ? 30.836 110.732 92.827 0.00 74.01 73 LYS C N 1
ATOM 5815 C CA . LYS C 1 73 ? 29.752 111.567 91.956 0.00 73.11 73 LYS C CA 1
ATOM 5816 C C . LYS C 1 73 ? 30.681 112.102 90.553 0.00 72.66 73 LYS C C 1
ATOM 5817 O O . LYS C 1 73 ? 31.711 112.664 90.769 0.00 72.61 73 LYS C O 1
ATOM 5823 N N . MET C 1 74 ? 30.464 111.927 88.915 0.00 72.07 74 MET C N 1
ATOM 5824 C CA . MET C 1 74 ? 31.458 112.349 87.362 0.00 70.98 74 MET C CA 1
ATOM 5825 C C . MET C 1 74 ? 30.513 112.436 86.356 1.00 61.97 74 MET C C 1
ATOM 5826 O O . MET C 1 74 ? 29.770 113.146 87.045 1.00 62.54 74 MET C O 1
ATOM 5831 N N . SER C 1 75 ? 30.857 112.807 85.114 1.00 59.34 75 SER C N 1
ATOM 5832 C CA . SER C 1 75 ? 29.799 113.346 84.257 1.00 58.52 75 SER C CA 1
ATOM 5833 C C . SER C 1 75 ? 30.194 113.335 82.785 1.00 56.05 75 SER C C 1
ATOM 5834 O O . SER C 1 75 ? 31.126 114.008 82.360 1.00 55.68 75 SER C O 1
ATOM 5837 N N . LEU C 1 76 ? 29.490 112.511 82.017 1.00 55.02 76 LEU C N 1
ATOM 5838 C CA . LEU C 1 76 ? 29.729 112.348 80.593 1.00 54.97 76 LEU C CA 1
ATOM 5839 C C . LEU C 1 76 ? 29.246 113.558 79.792 1.00 54.61 76 LEU C C 1
ATOM 5840 O O . LEU C 1 76 ? 28.154 114.086 80.034 1.00 53.63 76 LEU C O 1
ATOM 5845 N N . ARG C 1 77 ? 30.070 114.002 78.841 1.00 54.65 77 ARG C N 1
ATOM 5846 C CA . ARG C 1 77 ? 29.675 115.106 77.959 1.00 52.16 77 ARG C CA 1
ATOM 5847 C C . ARG C 1 77 ? 28.986 114.532 76.722 1.00 52.22 77 ARG C C 1
ATOM 5848 O O . ARG C 1 77 ? 28.349 115.226 75.933 1.00 51.08 77 ARG C O 1
ATOM 5856 N N . ASN C 1 78 ? 29.136 113.220 76.573 1.00 51.50 78 ASN C N 1
ATOM 5857 C CA . ASN C 1 78 ? 28.572 112.479 75.458 1.00 52.35 78 ASN C CA 1
ATOM 5858 C C . ASN C 1 78 ? 27.340 111.678 75.864 1.00 53.06 78 ASN C C 1
ATOM 5859 O O . ASN C 1 78 ? 26.859 111.774 76.994 1.00 52.78 78 ASN C O 1
ATOM 5864 N N . VAL C 1 79 ? 26.807 110.911 74.916 1.00 53.74 79 VAL C N 1
ATOM 5865 C CA . VAL C 1 79 ? 25.598 110.132 75.142 1.00 54.28 79 VAL C CA 1
ATOM 5866 C C . VAL C 1 79 ? 25.913 108.758 75.738 1.00 54.22 79 VAL C C 1
ATOM 5867 O O . VAL C 1 79 ? 25.264 108.369 76.712 1.00 54.03 79 VAL C O 1
ATOM 5871 N N . GLY C 1 80 ? 26.785 108.091 74.926 0.00 72.52 80 GLY C N 1
ATOM 5872 C CA . GLY C 1 80 ? 27.154 106.667 75.136 0.00 74.16 80 GLY C CA 1
ATOM 5873 C C . GLY C 1 80 ? 27.636 106.484 76.501 0.00 90.60 80 GLY C C 1
ATOM 5874 O O . GLY C 1 80 ? 28.673 106.924 76.999 0.00 90.81 80 GLY C O 1
ATOM 5875 N N . VAL C 1 81 ? 26.831 105.640 77.139 0.00 90.79 81 VAL C N 1
ATOM 5876 C CA . VAL C 1 81 ? 27.169 105.091 78.446 0.00 90.70 81 VAL C CA 1
ATOM 5877 C C . VAL C 1 81 ? 27.180 103.566 78.413 0.00 90.79 81 VAL C C 1
ATOM 5878 O O . VAL C 1 81 ? 26.323 102.926 79.023 0.00 90.69 81 VAL C O 1
ATOM 5882 N N . ASP C 1 82 ? 28.144 102.998 77.698 0.00 90.77 82 ASP C N 1
ATOM 5883 C CA . ASP C 1 82 ? 28.275 101.550 77.587 0.00 90.79 82 ASP C CA 1
ATOM 5884 C C . ASP C 1 82 ? 29.648 101.094 78.070 0.00 90.81 82 ASP C C 1
ATOM 5885 O O . ASP C 1 82 ? 29.758 100.362 79.054 0.00 91.06 82 ASP C O 1
ATOM 5890 N N . ASN C 1 83 ? 30.700 101.565 77.412 0.00 90.75 83 ASN C N 1
ATOM 5891 C CA . ASN C 1 83 ? 32.065 101.207 77.780 0.00 90.81 83 ASN C CA 1
ATOM 5892 C C . ASN C 1 83 ? 32.454 101.855 79.179 0.00 90.48 83 ASN C C 1
ATOM 5893 O O . ASN C 1 83 ? 33.627 102.181 79.425 0.00 90.39 83 ASN C O 1
ATOM 5898 N N . ILE C 1 84 ? 31.431 102.039 80.084 0.00 90.46 84 ILE C N 1
ATOM 5899 C CA . ILE C 1 84 ? 31.628 102.459 81.547 0.00 90.15 84 ILE C CA 1
ATOM 5900 C C . ILE C 1 84 ? 31.292 101.218 82.436 0.00 81.80 84 ILE C C 1
ATOM 5901 O O . ILE C 1 84 ? 30.115 100.865 82.617 0.00 81.41 84 ILE C O 1
ATOM 5906 N N . ASP C 1 85 ? 32.338 100.551 82.954 0.00 82.90 85 ASP C N 1
ATOM 5907 C CA . ASP C 1 85 ? 32.217 99.329 83.842 0.00 83.76 85 ASP C CA 1
ATOM 5908 C C . ASP C 1 85 ? 31.111 99.552 84.890 0.00 83.72 85 ASP C C 1
ATOM 5909 O O . ASP C 1 85 ? 31.358 100.081 85.983 0.00 83.85 85 ASP C O 1
ATOM 5914 N N . MET C 1 86 ? 29.915 99.119 84.528 0.00 84.04 86 MET C N 1
ATOM 5915 C CA . MET C 1 86 ? 28.700 99.344 85.335 0.00 84.27 86 MET C CA 1
ATOM 5916 C C . MET C 1 86 ? 28.771 98.754 86.732 0.00 84.41 86 MET C C 1
ATOM 5917 O O . MET C 1 86 ? 29.108 99.466 87.682 0.00 84.45 86 MET C O 1
ATOM 5922 N N . ALA C 1 87 ? 27.867 97.958 87.487 0.00 84.54 87 ALA C N 1
ATOM 5923 C CA . ALA C 1 87 ? 27.975 97.342 88.807 0.00 84.65 87 ALA C CA 1
ATOM 5924 C C . ALA C 1 87 ? 29.090 97.993 89.614 0.00 84.96 87 ALA C C 1
ATOM 5925 O O . ALA C 1 87 ? 28.846 98.577 90.682 0.00 84.80 87 ALA C O 1
ATOM 5927 N N . LYS C 1 88 ? 30.227 97.770 89.004 0.00 84.91 88 LYS C N 1
ATOM 5928 C CA . LYS C 1 88 ? 31.351 98.400 89.675 0.00 85.20 88 LYS C CA 1
ATOM 5929 C C . LYS C 1 88 ? 30.964 99.775 90.199 0.00 84.90 88 LYS C C 1
ATOM 5930 O O . LYS C 1 88 ? 31.311 100.177 91.282 0.00 85.14 88 LYS C O 1
ATOM 5936 N N . ALA C 1 89 ? 30.239 100.419 89.431 0.00 84.81 89 ALA C N 1
ATOM 5937 C CA . ALA C 1 89 ? 30.033 101.980 89.710 0.00 84.25 89 ALA C CA 1
ATOM 5938 C C . ALA C 1 89 ? 28.933 102.041 90.844 0.00 84.08 89 ALA C C 1
ATOM 5939 O O . ALA C 1 89 ? 29.105 102.763 91.851 0.00 83.77 89 ALA C O 1
ATOM 5941 N N . LYS C 1 90 ? 27.833 101.230 90.528 0.00 83.82 90 LYS C N 1
ATOM 5942 C CA . LYS C 1 90 ? 26.562 100.958 91.356 0.00 83.60 90 LYS C CA 1
ATOM 5943 C C . LYS C 1 90 ? 26.943 100.032 92.957 1.00 78.36 90 LYS C C 1
ATOM 5944 O O . LYS C 1 90 ? 26.914 100.888 93.847 1.00 78.26 90 LYS C O 1
ATOM 5950 N N . GLU C 1 91 ? 28.075 99.390 92.669 1.00 77.49 91 GLU C N 1
ATOM 5951 C CA . GLU C 1 91 ? 29.072 99.137 93.700 1.00 76.98 91 GLU C CA 1
ATOM 5952 C C . GLU C 1 91 ? 29.408 100.392 94.497 1.00 75.78 91 GLU C C 1
ATOM 5953 O O . GLU C 1 91 ? 29.277 100.563 95.737 0.00 81.78 91 GLU C O 1
ATOM 5959 N N . LEU C 1 92 ? 29.940 101.413 93.841 1.00 74.24 92 LEU C N 1
ATOM 5960 C CA . LEU C 1 92 ? 30.870 102.351 94.460 1.00 72.73 92 LEU C CA 1
ATOM 5961 C C . LEU C 1 92 ? 30.143 103.464 95.199 1.00 72.31 92 LEU C C 1
ATOM 5962 O O . LEU C 1 92 ? 30.541 104.257 95.803 0.00 78.71 92 LEU C O 1
ATOM 5967 N N . GLY C 1 93 ? 28.816 103.423 95.211 1.00 70.55 93 GLY C N 1
ATOM 5968 C CA . GLY C 1 93 ? 27.747 103.967 94.814 0.00 76.35 93 GLY C CA 1
ATOM 5969 C C . GLY C 1 93 ? 27.707 105.122 93.810 1.00 71.20 93 GLY C C 1
ATOM 5970 O O . GLY C 1 93 ? 27.965 106.201 94.347 1.00 70.68 93 GLY C O 1
ATOM 5971 N N . PHE C 1 94 ? 28.351 104.875 92.665 0.00 74.85 94 PHE C N 1
ATOM 5972 C CA . PHE C 1 94 ? 28.634 105.869 91.687 1.00 72.50 94 PHE C CA 1
ATOM 5973 C C . PHE C 1 94 ? 27.430 106.658 91.183 1.00 71.63 94 PHE C C 1
ATOM 5974 O O . PHE C 1 94 ? 26.436 106.074 90.749 1.00 72.07 94 PHE C O 1
ATOM 5982 N N . GLN C 1 95 ? 27.535 107.980 91.253 1.00 72.20 95 GLN C N 1
ATOM 5983 C CA . GLN C 1 95 ? 26.480 108.858 90.760 1.00 72.46 95 GLN C CA 1
ATOM 5984 C C . GLN C 1 95 ? 26.847 109.417 89.386 1.00 72.28 95 GLN C C 1
ATOM 5985 O O . GLN C 1 95 ? 27.782 110.209 89.251 1.00 71.21 95 GLN C O 1
ATOM 5991 N N . ILE C 1 96 ? 26.109 108.992 88.367 1.00 72.64 96 ILE C N 1
ATOM 5992 C CA . ILE C 1 96 ? 26.357 109.452 87.005 1.00 73.07 96 ILE C CA 1
ATOM 5993 C C . ILE C 1 96 ? 25.064 109.878 86.314 1.00 72.11 96 ILE C C 1
ATOM 5994 O O . ILE C 1 96 ? 24.535 109.102 85.514 1.00 71.84 96 ILE C O 1
ATOM 5999 N N . THR C 1 97 ? 25.642 111.192 85.418 0.00 64.47 97 THR C N 1
ATOM 6000 C CA . THR C 1 97 ? 24.953 112.052 84.314 0.00 62.45 97 THR C CA 1
ATOM 6001 C C . THR C 1 97 ? 25.692 111.783 82.795 1.00 49.71 97 THR C C 1
ATOM 6002 O O . THR C 1 97 ? 26.747 111.170 82.601 1.00 49.66 97 THR C O 1
ATOM 6006 N N . ASN C 1 98 ? 24.771 111.854 81.820 1.00 48.26 98 ASN C N 1
ATOM 6007 C CA . ASN C 1 98 ? 25.236 112.036 80.446 1.00 46.55 98 ASN C CA 1
ATOM 6008 C C . ASN C 1 98 ? 24.522 113.205 79.785 1.00 46.62 98 ASN C C 1
ATOM 6009 O O . ASN C 1 98 ? 23.868 114.017 80.450 1.00 47.49 98 ASN C O 1
ATOM 6014 N N . VAL C 1 99 ? 24.742 113.368 78.481 1.00 46.52 99 VAL C N 1
ATOM 6015 C CA . VAL C 1 99 ? 24.094 114.442 77.723 1.00 43.35 99 VAL C CA 1
ATOM 6016 C C . VAL C 1 99 ? 23.457 113.822 76.485 1.00 43.38 99 VAL C C 1
ATOM 6017 O O . VAL C 1 99 ? 24.099 113.653 75.448 1.00 46.01 99 VAL C O 1
ATOM 6021 N N . PRO C 1 100 ? 22.232 113.366 76.626 1.00 43.46 100 PRO C N 1
ATOM 6022 C CA . PRO C 1 100 ? 21.500 112.624 75.617 1.00 44.03 100 PRO C CA 1
ATOM 6023 C C . PRO C 1 100 ? 21.104 113.428 74.393 1.00 42.59 100 PRO C C 1
ATOM 6024 O O . PRO C 1 100 ? 20.988 112.889 73.288 1.00 43.01 100 PRO C O 1
ATOM 6028 N N . VAL C 1 101 ? 20.810 114.703 74.572 1.00 41.68 101 VAL C N 1
ATOM 6029 C CA . VAL C 1 101 ? 20.353 115.589 73.507 1.00 42.08 101 VAL C CA 1
ATOM 6030 C C . VAL C 1 101 ? 21.219 116.841 73.470 1.00 41.65 101 VAL C C 1
ATOM 6031 O O . VAL C 1 101 ? 21.385 117.504 74.501 1.00 39.72 101 VAL C O 1
ATOM 6035 N N . TYR C 1 102 ? 21.852 117.124 72.327 1.00 39.45 102 TYR C N 1
ATOM 6036 C CA . TYR C 1 102 ? 22.733 118.290 72.288 1.00 38.97 102 TYR C CA 1
ATOM 6037 C C . TYR C 1 102 ? 22.480 119.193 71.090 1.00 35.99 102 TYR C C 1
ATOM 6038 O O . TYR C 1 102 ? 22.806 120.376 71.165 1.00 35.54 102 TYR C O 1
ATOM 6047 N N . SER C 1 103 ? 22.032 118.634 69.980 1.00 34.07 103 SER C N 1
ATOM 6048 C CA . SER C 1 103 ? 21.695 119.400 68.790 1.00 31.23 103 SER C CA 1
ATOM 6049 C C . SER C 1 103 ? 21.281 118.451 67.668 1.00 28.55 103 SER C C 1
ATOM 6050 O O . SER C 1 103 ? 22.145 117.923 66.978 1.00 28.60 103 SER C O 1
ATOM 6053 N N . PRO C 1 104 ? 19.992 118.244 67.505 1.00 27.32 104 PRO C N 1
ATOM 6054 C CA . PRO C 1 104 ? 19.431 117.438 66.445 1.00 27.24 104 PRO C CA 1
ATOM 6055 C C . PRO C 1 104 ? 19.779 118.061 65.093 1.00 27.24 104 PRO C C 1
ATOM 6056 O O . PRO C 1 104 ? 20.046 117.366 64.110 1.00 23.85 104 PRO C O 1
ATOM 6060 N N . ASN C 1 105 ? 19.786 119.398 65.056 1.00 22.71 105 ASN C N 1
ATOM 6061 C CA . ASN C 1 105 ? 20.113 120.105 63.832 1.00 23.70 105 ASN C CA 1
ATOM 6062 C C . ASN C 1 105 ? 21.510 119.778 63.331 1.00 20.85 105 ASN C C 1
ATOM 6063 O O . ASN C 1 105 ? 21.698 119.722 62.107 1.00 22.92 105 ASN C O 1
ATOM 6068 N N . ALA C 1 106 ? 22.477 119.590 64.224 1.00 17.63 106 ALA C N 1
ATOM 6069 C CA . ALA C 1 106 ? 23.829 119.287 63.761 1.00 18.60 106 ALA C CA 1
ATOM 6070 C C . ALA C 1 106 ? 23.793 118.111 62.781 1.00 24.46 106 ALA C C 1
ATOM 6071 O O . ALA C 1 106 ? 24.370 118.116 61.680 1.00 21.33 106 ALA C O 1
ATOM 6073 N N . ILE C 1 107 ? 23.074 117.085 63.241 1.00 20.15 107 ILE C N 1
ATOM 6074 C CA . ILE C 1 107 ? 22.969 115.833 62.487 1.00 21.55 107 ILE C CA 1
ATOM 6075 C C . ILE C 1 107 ? 22.084 115.955 61.267 1.00 17.74 107 ILE C C 1
ATOM 6076 O O . ILE C 1 107 ? 22.478 115.500 60.189 1.00 22.52 107 ILE C O 1
ATOM 6081 N N . ALA C 1 108 ? 20.926 116.562 61.372 1.00 17.92 108 ALA C N 1
ATOM 6082 C CA . ALA C 1 108 ? 20.023 116.744 60.252 1.00 19.58 108 ALA C CA 1
ATOM 6083 C C . ALA C 1 108 ? 20.695 117.631 59.201 1.00 21.41 108 ALA C C 1
ATOM 6084 O O . ALA C 1 108 ? 20.522 117.380 58.011 1.00 18.91 108 ALA C O 1
ATOM 6086 N N . GLU C 1 109 ? 21.376 118.692 59.658 1.00 18.99 109 GLU C N 1
ATOM 6087 C CA . GLU C 1 109 ? 22.017 119.588 58.698 1.00 20.76 109 GLU C CA 1
ATOM 6088 C C . GLU C 1 109 ? 23.038 118.828 57.879 1.00 16.98 109 GLU C C 1
ATOM 6089 O O . GLU C 1 109 ? 23.118 118.976 56.654 1.00 20.12 109 GLU C O 1
ATOM 6095 N N . HIS C 1 110 ? 23.809 117.971 58.561 1.00 19.69 110 HIS C N 1
ATOM 6096 C CA . HIS C 1 110 ? 24.854 117.222 57.860 1.00 18.21 110 HIS C CA 1
ATOM 6097 C C . HIS C 1 110 ? 24.278 116.329 56.770 1.00 20.06 110 HIS C C 1
ATOM 6098 O O . HIS C 1 110 ? 24.803 116.318 55.657 1.00 17.67 110 HIS C O 1
ATOM 6105 N N . ALA C 1 111 ? 23.196 115.633 57.115 1.00 19.99 111 ALA C N 1
ATOM 6106 C CA . ALA C 1 111 ? 22.513 114.776 56.150 1.00 19.05 111 ALA C CA 1
ATOM 6107 C C . ALA C 1 111 ? 22.010 115.582 54.956 1.00 21.38 111 ALA C C 1
ATOM 6108 O O . ALA C 1 111 ? 22.188 115.189 53.793 1.00 20.79 111 ALA C O 1
ATOM 6110 N N . ALA C 1 112 ? 21.408 116.747 55.204 1.00 20.02 112 ALA C N 1
ATOM 6111 C CA . ALA C 1 112 ? 20.887 117.550 54.113 1.00 21.89 112 ALA C CA 1
ATOM 6112 C C . ALA C 1 112 ? 21.998 118.044 53.187 1.00 21.72 112 ALA C C 1
ATOM 6113 O O . ALA C 1 112 ? 21.776 118.052 51.974 1.00 22.50 112 ALA C O 1
ATOM 6115 N N . ILE C 1 113 ? 23.077 118.539 53.760 1.00 20.61 113 ILE C N 1
ATOM 6116 C CA . ILE C 1 113 ? 24.198 119.058 52.991 1.00 20.73 113 ILE C CA 1
ATOM 6117 C C . ILE C 1 113 ? 24.788 117.964 52.118 1.00 20.62 113 ILE C C 1
ATOM 6118 O O . ILE C 1 113 ? 25.036 118.181 50.928 1.00 18.82 113 ILE C O 1
ATOM 6123 N N . GLN C 1 114 ? 25.009 116.785 52.699 1.00 19.69 114 GLN C N 1
ATOM 6124 C CA . GLN C 1 114 ? 25.646 115.701 51.951 1.00 17.83 114 GLN C CA 1
ATOM 6125 C C . GLN C 1 114 ? 24.743 115.235 50.816 1.00 19.14 114 GLN C C 1
ATOM 6126 O O . GLN C 1 114 ? 25.193 114.929 49.704 1.00 21.66 114 GLN C O 1
ATOM 6132 N N . ALA C 1 115 ? 23.447 115.187 51.105 1.00 19.33 115 ALA C N 1
ATOM 6133 C CA . ALA C 1 115 ? 22.458 114.821 50.095 1.00 19.78 115 ALA C CA 1
ATOM 6134 C C . ALA C 1 115 ? 22.500 115.799 48.923 1.00 21.43 115 ALA C C 1
ATOM 6135 O O . ALA C 1 115 ? 22.592 115.381 47.765 1.00 21.55 115 ALA C O 1
ATOM 6137 N N . ALA C 1 116 ? 22.442 117.091 49.228 1.00 17.17 116 ALA C N 1
ATOM 6138 C CA . ALA C 1 116 ? 22.444 118.132 48.216 1.00 19.78 116 ALA C CA 1
ATOM 6139 C C . ALA C 1 116 ? 23.713 118.082 47.375 1.00 19.05 116 ALA C C 1
ATOM 6140 O O . ALA C 1 116 ? 23.643 118.225 46.151 1.00 22.03 116 ALA C O 1
ATOM 6142 N N . ARG C 1 117 ? 24.860 117.855 48.002 1.00 17.04 117 ARG C N 1
ATOM 6143 C CA . ARG C 1 117 ? 26.120 117.733 47.286 1.00 17.74 117 ARG C CA 1
ATOM 6144 C C . ARG C 1 117 ? 26.134 116.506 46.362 1.00 21.68 117 ARG C C 1
ATOM 6145 O O . ARG C 1 117 ? 26.613 116.595 45.224 1.00 18.32 117 ARG C O 1
ATOM 6153 N N . ILE C 1 118 ? 25.587 115.394 46.837 1.00 18.49 118 ILE C N 1
ATOM 6154 C CA . ILE C 1 118 ? 25.572 114.190 46.005 1.00 18.68 118 ILE C CA 1
ATOM 6155 C C . ILE C 1 118 ? 24.758 114.446 44.738 1.00 18.05 118 ILE C C 1
ATOM 6156 O O . ILE C 1 118 ? 25.229 114.200 43.629 1.00 22.74 118 ILE C O 1
ATOM 6161 N N . LEU C 1 119 ? 23.587 115.013 44.926 1.00 19.55 119 LEU C N 1
ATOM 6162 C CA . LEU C 1 119 ? 22.661 115.392 43.879 1.00 20.64 119 LEU C CA 1
ATOM 6163 C C . LEU C 1 119 ? 23.295 116.350 42.869 1.00 23.48 119 LEU C C 1
ATOM 6164 O O . LEU C 1 119 ? 23.128 116.190 41.649 1.00 22.70 119 LEU C O 1
ATOM 6169 N N . ARG C 1 120 ? 24.075 117.294 43.372 1.00 23.25 120 ARG C N 1
ATOM 6170 C CA . ARG C 1 120 ? 24.731 118.291 42.514 1.00 24.54 120 ARG C CA 1
ATOM 6171 C C . ARG C 1 120 ? 25.917 117.729 41.751 1.00 21.73 120 ARG C C 1
ATOM 6172 O O . ARG C 1 120 ? 26.373 118.390 40.798 1.00 21.94 120 ARG C O 1
ATOM 6180 N N . GLN C 1 121 ? 26.486 116.603 42.147 1.00 19.04 121 GLN C N 1
ATOM 6181 C CA . GLN C 1 121 ? 27.729 116.040 41.671 1.00 19.47 121 GLN C CA 1
ATOM 6182 C C . GLN C 1 121 ? 28.878 117.007 41.993 1.00 21.99 121 GLN C C 1
ATOM 6183 O O . GLN C 1 121 ? 29.832 117.174 41.215 1.00 19.39 121 GLN C O 1
ATOM 6189 N N . ASP C 1 122 ? 28.810 117.625 43.187 1.00 20.87 122 ASP C N 1
ATOM 6190 C CA . ASP C 1 122 ? 29.738 118.640 43.570 1.00 20.65 122 ASP C CA 1
ATOM 6191 C C . ASP C 1 122 ? 31.143 118.090 43.704 1.00 22.52 122 ASP C C 1
ATOM 6192 O O . ASP C 1 122 ? 32.150 118.769 43.402 1.00 19.78 122 ASP C O 1
ATOM 6197 N N . LYS C 1 123 ? 31.258 116.853 44.178 1.00 19.42 123 LYS C N 1
ATOM 6198 C CA . LYS C 1 123 ? 32.540 116.196 44.332 1.00 19.44 123 LYS C CA 1
ATOM 6199 C C . LYS C 1 123 ? 33.168 115.930 42.968 1.00 19.31 123 LYS C C 1
ATOM 6200 O O . LYS C 1 123 ? 34.369 116.149 42.805 1.00 18.22 123 LYS C O 1
ATOM 6206 N N . ALA C 1 124 ? 32.381 115.539 41.980 1.00 19.61 124 ALA C N 1
ATOM 6207 C CA . ALA C 1 124 ? 32.938 115.352 40.645 1.00 22.66 124 ALA C CA 1
ATOM 6208 C C . ALA C 1 124 ? 33.405 116.705 40.083 1.00 21.27 124 ALA C C 1
ATOM 6209 O O . ALA C 1 124 ? 34.468 116.778 39.459 1.00 22.78 124 ALA C O 1
ATOM 6211 N N . MET C 1 125 ? 32.639 117.756 40.312 1.00 22.90 125 MET C N 1
ATOM 6212 C CA . MET C 1 125 ? 33.045 119.093 39.852 1.00 21.83 125 MET C CA 1
ATOM 6213 C C . MET C 1 125 ? 34.338 119.534 40.531 1.00 23.37 125 MET C C 1
ATOM 6214 O O . MET C 1 125 ? 35.293 120.008 39.896 1.00 20.52 125 MET C O 1
ATOM 6219 N N . ASP C 1 126 ? 34.420 119.370 41.857 1.00 22.25 126 ASP C N 1
ATOM 6220 C CA . ASP C 1 126 ? 35.604 119.801 42.585 1.00 20.61 126 ASP C CA 1
ATOM 6221 C C . ASP C 1 126 ? 36.852 119.082 42.096 1.00 21.95 126 ASP C C 1
ATOM 6222 O O . ASP C 1 126 ? 37.910 119.716 42.086 1.00 21.31 126 ASP C O 1
ATOM 6227 N N . GLU C 1 127 ? 36.767 117.792 41.815 1.00 21.00 127 GLU C N 1
ATOM 6228 C CA . GLU C 1 127 ? 37.915 117.018 41.373 1.00 22.75 127 GLU C CA 1
ATOM 6229 C C . GLU C 1 127 ? 38.438 117.502 40.027 1.00 22.03 127 GLU C C 1
ATOM 6230 O O . GLU C 1 127 ? 39.654 117.509 39.805 1.00 23.27 127 GLU C O 1
ATOM 6236 N N . LYS C 1 128 ? 37.544 117.867 39.127 1.00 21.76 128 LYS C N 1
ATOM 6237 C CA . LYS C 1 128 ? 37.874 118.408 37.819 1.00 24.01 128 LYS C CA 1
ATOM 6238 C C . LYS C 1 128 ? 38.569 119.770 37.960 1.00 21.20 128 LYS C C 1
ATOM 6239 O O . LYS C 1 128 ? 39.618 120.030 37.379 1.00 23.08 128 LYS C O 1
ATOM 6245 N N . VAL C 1 129 ? 37.933 120.615 38.757 1.00 21.46 129 VAL C N 1
ATOM 6246 C CA . VAL C 1 129 ? 38.428 121.970 38.987 1.00 20.72 129 VAL C CA 1
ATOM 6247 C C . VAL C 1 129 ? 39.803 121.944 39.641 1.00 20.63 129 VAL C C 1
ATOM 6248 O O . VAL C 1 129 ? 40.684 122.723 39.248 1.00 20.09 129 VAL C O 1
ATOM 6252 N N . ALA C 1 130 ? 39.999 121.080 40.638 1.00 20.24 130 ALA C N 1
ATOM 6253 C CA . ALA C 1 130 ? 41.282 120.984 41.324 1.00 21.23 130 ALA C CA 1
ATOM 6254 C C . ALA C 1 130 ? 42.413 120.610 40.371 1.00 24.65 130 ALA C C 1
ATOM 6255 O O . ALA C 1 130 ? 43.548 121.037 40.590 1.00 22.23 130 ALA C O 1
ATOM 6257 N N . ARG C 1 131 ? 42.085 119.855 39.323 1.00 24.41 131 ARG C N 1
ATOM 6258 C CA . ARG C 1 131 ? 43.028 119.445 38.298 1.00 25.40 131 ARG C CA 1
ATOM 6259 C C . ARG C 1 131 ? 43.034 120.439 37.129 1.00 24.40 131 ARG C C 1
ATOM 6260 O O . ARG C 1 131 ? 43.646 120.194 36.088 1.00 25.90 131 ARG C O 1
ATOM 6268 N N . HIS C 1 132 ? 42.275 121.505 37.247 1.00 22.17 132 HIS C N 1
ATOM 6269 C CA . HIS C 1 132 ? 42.219 122.611 36.311 1.00 23.31 132 HIS C CA 1
ATOM 6270 C C . HIS C 1 132 ? 41.444 122.340 35.030 1.00 24.66 132 HIS C C 1
ATOM 6271 O O . HIS C 1 132 ? 41.586 123.075 34.034 1.00 23.53 132 HIS C O 1
ATOM 6278 N N . ASP C 1 133 ? 40.539 121.358 35.090 1.00 22.51 133 ASP C N 1
ATOM 6279 C CA . ASP C 1 133 ? 39.574 121.216 33.997 1.00 23.83 133 ASP C CA 1
ATOM 6280 C C . ASP C 1 133 ? 38.387 122.096 34.387 1.00 21.10 133 ASP C C 1
ATOM 6281 O O . ASP C 1 133 ? 37.650 121.710 35.304 1.00 21.52 133 ASP C O 1
ATOM 6286 N N . LEU C 1 134 ? 38.254 123.269 33.770 1.00 19.87 134 LEU C N 1
ATOM 6287 C CA . LEU C 1 134 ? 37.232 124.219 34.180 1.00 20.42 134 LEU C CA 1
ATOM 6288 C C . LEU C 1 134 ? 36.007 124.245 33.287 1.00 19.96 134 LEU C C 1
ATOM 6289 O O . LEU C 1 134 ? 35.196 125.171 33.325 1.00 21.93 134 LEU C O 1
ATOM 6294 N N . ARG C 1 135 ? 35.777 123.157 32.563 1.00 23.16 135 ARG C N 1
ATOM 6295 C CA . ARG C 1 135 ? 34.582 122.997 31.744 1.00 22.27 135 ARG C CA 1
ATOM 6296 C C . ARG C 1 135 ? 33.429 122.517 32.631 1.00 23.25 135 ARG C C 1
ATOM 6297 O O . ARG C 1 135 ? 33.644 121.572 33.385 1.00 23.13 135 ARG C O 1
ATOM 6305 N N . TRP C 1 136 ? 32.279 123.159 32.551 1.00 23.12 136 TRP C N 1
ATOM 6306 C CA . TRP C 1 136 ? 31.120 122.736 33.331 1.00 26.19 136 TRP C CA 1
ATOM 6307 C C . TRP C 1 136 ? 30.522 121.423 32.839 1.00 26.59 136 TRP C C 1
ATOM 6308 O O . TRP C 1 136 ? 30.329 120.499 33.642 1.00 24.66 136 TRP C O 1
ATOM 6319 N N . ALA C 1 137 ? 30.351 121.246 31.526 1.00 26.73 137 ALA C N 1
ATOM 6320 C CA . ALA C 1 137 ? 29.799 119.967 31.032 1.00 26.43 137 ALA C CA 1
ATOM 6321 C C . ALA C 1 137 ? 30.820 118.852 31.142 1.00 26.14 137 ALA C C 1
ATOM 6322 O O . ALA C 1 137 ? 32.033 119.071 31.110 1.00 29.41 137 ALA C O 1
ATOM 6324 N N . PRO C 1 138 ? 30.381 117.628 31.372 1.00 25.47 138 PRO C N 1
ATOM 6325 C CA . PRO C 1 138 ? 28.993 117.204 31.440 1.00 23.78 138 PRO C CA 1
ATOM 6326 C C . PRO C 1 138 ? 28.536 116.903 32.857 1.00 26.67 138 PRO C C 1
ATOM 6327 O O . PRO C 1 138 ? 27.590 116.137 33.108 1.00 24.95 138 PRO C O 1
ATOM 6331 N N . THR C 1 139 ? 29.127 117.599 33.827 1.00 24.72 139 THR C N 1
ATOM 6332 C CA . THR C 1 139 ? 28.845 117.420 35.236 1.00 22.88 139 THR C CA 1
ATOM 6333 C C . THR C 1 139 ? 27.628 118.183 35.730 1.00 24.94 139 THR C C 1
ATOM 6334 O O . THR C 1 139 ? 27.714 119.136 36.521 1.00 21.79 139 THR C O 1
ATOM 6338 N N . ILE C 1 140 ? 26.454 117.769 35.268 1.00 20.70 140 ILE C N 1
ATOM 6339 C CA . ILE C 1 140 ? 25.195 118.453 35.522 1.00 22.08 140 ILE C CA 1
ATOM 6340 C C . ILE C 1 140 ? 24.612 118.098 36.884 1.00 23.50 140 ILE C C 1
ATOM 6341 O O . ILE C 1 140 ? 24.728 116.957 37.351 1.00 23.23 140 ILE C O 1
ATOM 6346 N N . GLY C 1 141 ? 24.013 119.083 37.553 1.00 21.18 141 GLY C N 1
ATOM 6347 C CA . GLY C 1 141 ? 23.481 118.827 38.895 1.00 20.69 141 GLY C CA 1
ATOM 6348 C C . GLY C 1 141 ? 21.966 118.582 38.847 1.00 24.44 141 GLY C C 1
ATOM 6349 O O . GLY C 1 141 ? 21.247 118.923 37.906 1.00 21.57 141 GLY C O 1
ATOM 6350 N N . ARG C 1 142 ? 21.508 117.870 39.858 1.00 19.84 142 ARG C N 1
ATOM 6351 C CA . ARG C 1 142 ? 20.089 117.641 40.119 1.00 22.27 142 ARG C CA 1
ATOM 6352 C C . ARG C 1 142 ? 19.680 118.555 41.269 1.00 20.69 142 ARG C C 1
ATOM 6353 O O . ARG C 1 142 ? 20.296 118.488 42.337 1.00 21.01 142 ARG C O 1
ATOM 6361 N N . GLU C 1 143 ? 18.685 119.376 41.078 1.00 19.64 143 GLU C N 1
ATOM 6362 C CA . GLU C 1 143 ? 18.175 120.280 42.090 1.00 21.53 143 GLU C CA 1
ATOM 6363 C C . GLU C 1 143 ? 17.416 119.504 43.172 1.00 23.12 143 GLU C C 1
ATOM 6364 O O . GLU C 1 143 ? 16.694 118.549 42.864 1.00 23.09 143 GLU C O 1
ATOM 6370 N N . VAL C 1 144 ? 17.606 119.937 44.402 1.00 23.18 144 VAL C N 1
ATOM 6371 C CA . VAL C 1 144 ? 16.942 119.366 45.558 1.00 22.39 144 VAL C CA 1
ATOM 6372 C C . VAL C 1 144 ? 15.429 119.507 45.413 1.00 25.76 144 VAL C C 1
ATOM 6373 O O . VAL C 1 144 ? 14.741 118.486 45.591 1.00 26.05 144 VAL C O 1
ATOM 6377 N N . ARG C 1 145 ? 14.992 120.645 44.886 1.00 24.76 145 ARG C N 1
ATOM 6378 C CA . ARG C 1 145 ? 13.562 120.859 44.729 1.00 22.69 145 ARG C CA 1
ATOM 6379 C C . ARG C 1 145 ? 12.922 119.930 43.712 1.00 24.02 145 ARG C C 1
ATOM 6380 O O . ARG C 1 145 ? 11.689 119.773 43.765 1.00 25.94 145 ARG C O 1
ATOM 6388 N N . ASP C 1 146 ? 13.701 119.263 42.872 1.00 21.16 146 ASP C N 1
ATOM 6389 C CA . ASP C 1 146 ? 13.103 118.378 41.873 1.00 23.98 146 ASP C CA 1
ATOM 6390 C C . ASP C 1 146 ? 12.942 116.950 42.393 1.00 24.51 146 ASP C C 1
ATOM 6391 O O . ASP C 1 146 ? 12.570 116.069 41.618 1.00 23.96 146 ASP C O 1
ATOM 6396 N N . GLN C 1 147 ? 13.320 116.724 43.649 1.00 24.15 147 GLN C N 1
ATOM 6397 C CA . GLN C 1 147 ? 13.334 115.394 44.219 1.00 25.67 147 GLN C CA 1
ATOM 6398 C C . GLN C 1 147 ? 12.147 115.078 45.124 1.00 24.28 147 GLN C C 1
ATOM 6399 O O . GLN C 1 147 ? 11.581 115.920 45.808 1.00 27.75 147 GLN C O 1
ATOM 6405 N N . VAL C 1 148 ? 11.878 113.776 45.234 1.00 24.98 148 VAL C N 1
ATOM 6406 C CA . VAL C 1 148 ? 10.982 113.231 46.241 1.00 24.20 148 VAL C CA 1
ATOM 6407 C C . VAL C 1 148 ? 11.930 112.664 47.317 1.00 21.56 148 VAL C C 1
ATOM 6408 O O . VAL C 1 148 ? 12.824 111.886 46.987 1.00 23.77 148 VAL C O 1
ATOM 6412 N N . VAL C 1 149 ? 11.896 113.241 48.509 1.00 22.56 149 VAL C N 1
ATOM 6413 C CA . VAL C 1 149 ? 12.841 112.895 49.562 1.00 21.40 149 VAL C CA 1
ATOM 6414 C C . VAL C 1 149 ? 12.125 112.051 50.625 1.00 21.94 149 VAL C C 1
ATOM 6415 O O . VAL C 1 149 ? 11.138 112.494 51.215 1.00 23.15 149 VAL C O 1
ATOM 6419 N N . GLY C 1 150 ? 12.602 110.827 50.773 1.00 22.73 150 GLY C N 1
ATOM 6420 C CA . GLY C 1 150 ? 12.006 109.889 51.725 1.00 23.75 150 GLY C CA 1
ATOM 6421 C C . GLY C 1 150 ? 12.785 109.837 53.028 1.00 22.19 150 GLY C C 1
ATOM 6422 O O . GLY C 1 150 ? 13.962 109.478 53.041 1.00 22.14 150 GLY C O 1
ATOM 6423 N N . VAL C 1 151 ? 12.096 110.175 54.115 1.00 22.33 151 VAL C N 1
ATOM 6424 C CA . VAL C 1 151 ? 12.713 110.171 55.434 1.00 20.76 151 VAL C CA 1
ATOM 6425 C C . VAL C 1 151 ? 12.271 108.969 56.281 1.00 22.84 151 VAL C C 1
ATOM 6426 O O . VAL C 1 151 ? 11.072 108.780 56.505 1.00 21.95 151 VAL C O 1
ATOM 6430 N N . VAL C 1 152 ? 13.223 108.121 56.628 1.00 23.18 152 VAL C N 1
ATOM 6431 C CA . VAL C 1 152 ? 12.963 106.939 57.443 1.00 21.69 152 VAL C CA 1
ATOM 6432 C C . VAL C 1 152 ? 13.277 107.266 58.899 1.00 21.64 152 VAL C C 1
ATOM 6433 O O . VAL C 1 152 ? 14.441 107.332 59.269 1.00 23.48 152 VAL C O 1
ATOM 6437 N N . GLY C 1 153 ? 12.243 107.498 59.693 1.00 22.58 153 GLY C N 1
ATOM 6438 C CA . GLY C 1 153 ? 12.398 107.845 61.105 1.00 24.36 153 GLY C CA 1
ATOM 6439 C C . GLY C 1 153 ? 11.967 109.312 61.285 1.00 25.64 153 GLY C C 1
ATOM 6440 O O . GLY C 1 153 ? 12.614 110.185 60.685 1.00 26.20 153 GLY C O 1
ATOM 6441 N N . THR C 1 154 ? 10.909 109.537 62.050 1.00 25.22 154 THR C N 1
ATOM 6442 C CA . THR C 1 154 ? 10.432 110.884 62.328 1.00 23.93 154 THR C CA 1
ATOM 6443 C C . THR C 1 154 ? 10.584 111.298 63.782 1.00 23.10 154 THR C C 1
ATOM 6444 O O . THR C 1 154 ? 9.705 111.950 64.353 1.00 25.29 154 THR C O 1
ATOM 6448 N N . GLY C 1 155 ? 11.735 111.012 64.378 1.00 23.26 155 GLY C N 1
ATOM 6449 C CA . GLY C 1 155 ? 12.098 111.532 65.688 1.00 26.84 155 GLY C CA 1
ATOM 6450 C C . GLY C 1 155 ? 12.539 113.004 65.534 1.00 27.14 155 GLY C C 1
ATOM 6451 O O . GLY C 1 155 ? 12.330 113.622 64.478 1.00 23.48 155 GLY C O 1
ATOM 6452 N N . HIS C 1 156 ? 13.274 113.528 66.497 1.00 27.15 156 HIS C N 1
ATOM 6453 C CA . HIS C 1 156 ? 13.749 114.910 66.466 1.00 26.98 156 HIS C CA 1
ATOM 6454 C C . HIS C 1 156 ? 14.617 115.222 65.249 1.00 24.34 156 HIS C C 1
ATOM 6455 O O . HIS C 1 156 ? 14.400 116.224 64.545 1.00 25.68 156 HIS C O 1
ATOM 6462 N N . ILE C 1 157 ? 15.603 114.373 64.996 1.00 21.82 157 ILE C N 1
ATOM 6463 C CA . ILE C 1 157 ? 16.510 114.531 63.860 1.00 22.22 157 ILE C CA 1
ATOM 6464 C C . ILE C 1 157 ? 15.772 114.414 62.542 1.00 24.25 157 ILE C C 1
ATOM 6465 O O . ILE C 1 157 ? 15.831 115.323 61.698 1.00 20.93 157 ILE C O 1
ATOM 6470 N N . GLY C 1 158 ? 14.982 113.355 62.340 1.00 22.46 158 GLY C N 1
ATOM 6471 C CA . GLY C 1 158 ? 14.224 113.199 61.109 1.00 23.20 158 GLY C CA 1
ATOM 6472 C C . GLY C 1 158 ? 13.267 114.351 60.825 1.00 23.78 158 GLY C C 1
ATOM 6473 O O . GLY C 1 158 ? 13.146 114.821 59.686 1.00 21.81 158 GLY C O 1
ATOM 6474 N N . GLN C 1 159 ? 12.688 114.950 61.866 1.00 22.33 159 GLN C N 1
ATOM 6475 C CA . GLN C 1 159 ? 11.814 116.102 61.686 1.00 23.22 159 GLN C CA 1
ATOM 6476 C C . GLN C 1 159 ? 12.559 117.354 61.209 1.00 23.82 159 GLN C C 1
ATOM 6477 O O . GLN C 1 159 ? 12.086 118.079 60.327 1.00 22.59 159 GLN C O 1
ATOM 6483 N N . VAL C 1 160 ? 13.758 117.567 61.728 1.00 25.13 160 VAL C N 1
ATOM 6484 C CA . VAL C 1 160 ? 14.553 118.709 61.256 1.00 22.38 160 VAL C CA 1
ATOM 6485 C C . VAL C 1 160 ? 14.959 118.480 59.806 1.00 23.19 160 VAL C C 1
ATOM 6486 O O . VAL C 1 160 ? 14.816 119.386 58.976 1.00 23.90 160 VAL C O 1
ATOM 6490 N N . PHE C 1 161 ? 15.391 117.264 59.473 1.00 20.03 161 PHE C N 1
ATOM 6491 C CA . PHE C 1 161 ? 15.701 116.932 58.090 1.00 19.80 161 PHE C CA 1
ATOM 6492 C C . PHE C 1 161 ? 14.545 117.257 57.161 1.00 22.98 161 PHE C C 1
ATOM 6493 O O . PHE C 1 161 ? 14.740 117.804 56.065 1.00 21.55 161 PHE C O 1
ATOM 6501 N N . MET C 1 162 ? 13.334 116.824 57.506 1.00 21.37 162 MET C N 1
ATOM 6502 C CA . MET C 1 162 ? 12.133 117.107 56.744 1.00 21.10 162 MET C CA 1
ATOM 6503 C C . MET C 1 162 ? 11.938 118.601 56.489 1.00 24.17 162 MET C C 1
ATOM 6504 O O . MET C 1 162 ? 11.725 118.990 55.343 1.00 22.63 162 MET C O 1
ATOM 6509 N N . GLN C 1 163 ? 12.123 119.388 57.535 1.00 23.11 163 GLN C N 1
ATOM 6510 C CA . GLN C 1 163 ? 11.995 120.836 57.457 1.00 24.16 163 GLN C CA 1
ATOM 6511 C C . GLN C 1 163 ? 13.001 121.439 56.473 1.00 23.80 163 GLN C C 1
ATOM 6512 O O . GLN C 1 163 ? 12.625 122.270 55.647 1.00 23.78 163 GLN C O 1
ATOM 6518 N N . ILE C 1 164 ? 14.263 121.027 56.583 1.00 23.02 164 ILE C N 1
ATOM 6519 C CA . ILE C 1 164 ? 15.291 121.531 55.682 1.00 22.69 164 ILE C CA 1
ATOM 6520 C C . ILE C 1 164 ? 14.983 121.183 54.235 1.00 23.89 164 ILE C C 1
ATOM 6521 O O . ILE C 1 164 ? 15.019 122.049 53.348 1.00 19.90 164 ILE C O 1
ATOM 6526 N N . MET C 1 165 ? 14.591 119.941 53.966 1.00 21.15 165 MET C N 1
ATOM 6527 C CA . MET C 1 165 ? 14.344 119.487 52.602 1.00 21.50 165 MET C CA 1
ATOM 6528 C C . MET C 1 165 ? 13.107 120.146 52.024 1.00 22.78 165 MET C C 1
ATOM 6529 O O . MET C 1 165 ? 13.064 120.625 50.877 1.00 25.55 165 MET C O 1
ATOM 6538 N N . GLU C 1 166 ? 12.117 120.355 52.878 1.00 25.18 166 GLU C N 1
ATOM 6539 C CA . GLU C 1 166 ? 10.936 121.096 52.478 1.00 27.66 166 GLU C CA 1
ATOM 6540 C C . GLU C 1 166 ? 11.275 122.556 52.187 1.00 27.09 166 GLU C C 1
ATOM 6541 O O . GLU C 1 166 ? 10.724 123.123 51.238 1.00 27.32 166 GLU C O 1
ATOM 6547 N N . GLY C 1 167 ? 12.210 123.140 52.925 1.00 27.74 167 GLY C N 1
ATOM 6548 C CA . GLY C 1 167 ? 12.681 124.492 52.671 1.00 27.40 167 GLY C CA 1
ATOM 6549 C C . GLY C 1 167 ? 13.317 124.662 51.301 1.00 27.17 167 GLY C C 1
ATOM 6550 O O . GLY C 1 167 ? 13.261 125.757 50.717 1.00 27.21 167 GLY C O 1
ATOM 6551 N N . PHE C 1 168 ? 13.936 123.610 50.774 1.00 25.48 168 PHE C N 1
ATOM 6552 C CA . PHE C 1 168 ? 14.479 123.612 49.421 1.00 25.17 168 PHE C CA 1
ATOM 6553 C C . PHE C 1 168 ? 13.398 123.512 48.344 1.00 26.98 168 PHE C C 1
ATOM 6554 O O . PHE C 1 168 ? 13.706 123.652 47.159 1.00 27.85 168 PHE C O 1
ATOM 6562 N N . GLY C 1 169 ? 12.195 123.077 48.710 1.00 27.76 169 GLY C N 1
ATOM 6563 C CA . GLY C 1 169 ? 11.112 122.906 47.757 1.00 25.21 169 GLY C CA 1
ATOM 6564 C C . GLY C 1 169 ? 10.879 121.464 47.356 1.00 24.94 169 GLY C C 1
ATOM 6565 O O . GLY C 1 169 ? 10.114 121.174 46.426 1.00 26.69 169 GLY C O 1
ATOM 6566 N N . ALA C 1 170 ? 11.542 120.523 48.034 1.00 24.77 170 ALA C N 1
ATOM 6567 C CA . ALA C 1 170 ? 11.337 119.123 47.667 1.00 24.50 170 ALA C CA 1
ATOM 6568 C C . ALA C 1 170 ? 10.002 118.624 48.224 1.00 24.79 170 ALA C C 1
ATOM 6569 O O . ALA C 1 170 ? 9.492 119.158 49.208 1.00 26.36 170 ALA C O 1
ATOM 6571 N N . LYS C 1 171 ? 9.446 117.634 47.545 1.00 26.70 171 LYS C N 1
ATOM 6572 C CA . LYS C 1 171 ? 8.313 116.879 48.079 1.00 26.60 171 LYS C CA 1
ATOM 6573 C C . LYS C 1 171 ? 8.867 115.943 49.156 1.00 24.23 171 LYS C C 1
ATOM 6574 O O . LYS C 1 171 ? 9.704 115.087 48.850 1.00 25.19 171 LYS C O 1
ATOM 6580 N N . VAL C 1 172 ? 8.414 116.099 50.394 1.00 27.49 172 VAL C N 1
ATOM 6581 C CA . VAL C 1 172 ? 8.928 115.237 51.457 1.00 24.55 172 VAL C CA 1
ATOM 6582 C C . VAL C 1 172 ? 7.892 114.191 51.873 1.00 25.61 172 VAL C C 1
ATOM 6583 O O . VAL C 1 172 ? 6.742 114.542 52.123 1.00 25.16 172 VAL C O 1
ATOM 6587 N N . ILE C 1 173 ? 8.325 112.952 51.935 1.00 24.34 173 ILE C N 1
ATOM 6588 C CA . ILE C 1 173 ? 7.523 111.839 52.419 1.00 27.39 173 ILE C CA 1
ATOM 6589 C C . ILE C 1 173 ? 8.269 111.091 53.514 1.00 24.93 173 ILE C C 1
ATOM 6590 O O . ILE C 1 173 ? 9.499 111.185 53.641 1.00 23.76 173 ILE C O 1
ATOM 6595 N N . THR C 1 174 ? 7.502 110.400 54.370 1.00 25.31 174 THR C N 1
ATOM 6596 C CA . THR C 1 174 ? 8.111 109.756 55.514 1.00 22.33 174 THR C CA 1
ATOM 6597 C C . THR C 1 174 ? 7.531 108.379 55.843 1.00 26.04 174 THR C C 1
ATOM 6598 O O . THR C 1 174 ? 6.346 108.141 55.597 1.00 28.39 174 THR C O 1
ATOM 6602 N N . TYR C 1 175 ? 8.353 107.614 56.547 1.00 24.39 175 TYR C N 1
ATOM 6603 C CA . TYR C 1 175 ? 7.908 106.334 57.101 1.00 23.14 175 TYR C CA 1
ATOM 6604 C C . TYR C 1 175 ? 8.408 106.150 58.528 1.00 22.66 175 TYR C C 1
ATOM 6605 O O . TYR C 1 175 ? 9.613 106.202 58.806 1.00 22.21 175 TYR C O 1
ATOM 6614 N N . ASP C 1 176 ? 7.463 105.958 59.451 1.00 22.83 176 ASP C N 1
ATOM 6615 C CA . ASP C 1 176 ? 7.804 105.633 60.825 1.00 23.01 176 ASP C CA 1
ATOM 6616 C C . ASP C 1 176 ? 6.718 104.718 61.396 1.00 23.46 176 ASP C C 1
ATOM 6617 O O . ASP C 1 176 ? 5.556 104.972 61.121 1.00 21.07 176 ASP C O 1
ATOM 6622 N N . ILE C 1 177 ? 7.087 103.673 62.124 1.00 27.47 177 ILE C N 1
ATOM 6623 C CA . ILE C 1 177 ? 6.042 102.785 62.668 1.00 27.50 177 ILE C CA 1
ATOM 6624 C C . ILE C 1 177 ? 5.206 103.526 63.698 1.00 28.03 177 ILE C C 1
ATOM 6625 O O . ILE C 1 177 ? 4.009 103.293 63.851 1.00 30.17 177 ILE C O 1
ATOM 6630 N N . PHE C 1 178 ? 5.839 104.445 64.422 1.00 27.55 178 PHE C N 1
ATOM 6631 C CA . PHE C 1 178 ? 5.180 105.267 65.430 1.00 26.76 178 PHE C CA 1
ATOM 6632 C C . PHE C 1 178 ? 5.026 106.685 64.879 1.00 27.03 178 PHE C C 1
ATOM 6633 O O . PHE C 1 178 ? 5.963 107.477 64.984 1.00 27.33 178 PHE C O 1
ATOM 6641 N N . ARG C 1 179 ? 3.884 106.961 64.290 1.00 26.54 179 ARG C N 1
ATOM 6642 C CA . ARG C 1 179 ? 3.658 108.234 63.618 1.00 28.10 179 ARG C CA 1
ATOM 6643 C C . ARG C 1 179 ? 3.506 109.404 64.571 1.00 30.20 179 ARG C C 1
ATOM 6644 O O . ARG C 1 179 ? 2.877 109.330 65.629 1.00 29.37 179 ARG C O 1
ATOM 6652 N N . ASN C 1 180 ? 4.149 110.513 64.190 1.00 27.43 180 ASN C N 1
ATOM 6653 C CA . ASN C 1 180 ? 3.913 111.774 64.908 1.00 28.21 180 ASN C CA 1
ATOM 6654 C C . ASN C 1 180 ? 2.546 112.275 64.447 1.00 30.17 180 ASN C C 1
ATOM 6655 O O . ASN C 1 180 ? 2.251 112.333 63.248 1.00 30.20 180 ASN C O 1
ATOM 6660 N N . PRO C 1 181 ? 1.646 112.532 65.379 1.00 32.82 181 PRO C N 1
ATOM 6661 C CA . PRO C 1 181 ? 0.293 112.966 65.117 1.00 34.75 181 PRO C CA 1
ATOM 6662 C C . PRO C 1 181 ? 0.183 114.216 64.257 1.00 35.07 181 PRO C C 1
ATOM 6663 O O . PRO C 1 181 ? -0.613 114.249 63.310 1.00 35.46 181 PRO C O 1
ATOM 6667 N N . GLU C 1 182 ? 1.022 115.220 64.475 1.00 37.35 182 GLU C N 1
ATOM 6668 C CA . GLU C 1 182 ? 0.974 116.433 63.641 1.00 35.52 182 GLU C CA 1
ATOM 6669 C C . GLU C 1 182 ? 1.415 116.144 62.213 1.00 36.37 182 GLU C C 1
ATOM 6670 O O . GLU C 1 182 ? 0.728 116.459 61.237 1.00 37.23 182 GLU C O 1
ATOM 6676 N N . LEU C 1 183 ? 2.526 115.417 62.067 1.00 34.67 183 LEU C N 1
ATOM 6677 C CA . LEU C 1 183 ? 2.967 115.025 60.731 1.00 33.23 183 LEU C CA 1
ATOM 6678 C C . LEU C 1 183 ? 1.939 114.150 60.023 1.00 33.74 183 LEU C C 1
ATOM 6679 O O . LEU C 1 183 ? 1.760 114.253 58.804 1.00 34.62 183 LEU C O 1
ATOM 6684 N N . GLU C 1 184 ? 1.251 113.279 60.762 1.00 32.59 184 GLU C N 1
ATOM 6685 C CA . GLU C 1 184 ? 0.255 112.413 60.134 1.00 32.75 184 GLU C CA 1
ATOM 6686 C C . GLU C 1 184 ? -0.923 113.202 59.588 1.00 32.66 184 GLU C C 1
ATOM 6687 O O . GLU C 1 184 ? -1.427 112.908 58.496 1.00 35.77 184 GLU C O 1
ATOM 6693 N N . LYS C 1 185 ? -1.401 114.193 60.330 1.00 36.66 185 LYS C N 1
ATOM 6694 C CA . LYS C 1 185 ? -2.491 115.037 59.843 1.00 38.58 185 LYS C CA 1
ATOM 6695 C C . LYS C 1 185 ? -2.065 115.789 58.584 1.00 40.66 185 LYS C C 1
ATOM 6696 O O . LYS C 1 185 ? -2.859 115.969 57.654 1.00 41.93 185 LYS C O 1
ATOM 6702 N N . LYS C 1 186 ? -0.813 116.244 58.549 1.00 39.59 186 LYS C N 1
ATOM 6703 C CA . LYS C 1 186 ? -0.312 116.983 57.391 1.00 37.80 186 LYS C CA 1
ATOM 6704 C C . LYS C 1 186 ? -0.050 116.075 56.201 1.00 37.87 186 LYS C C 1
ATOM 6705 O O . LYS C 1 186 ? 0.362 116.533 55.133 1.00 38.12 186 LYS C O 1
ATOM 6711 N N . GLY C 1 187 ? -0.232 114.765 56.336 1.00 36.39 187 GLY C N 1
ATOM 6712 C CA . GLY C 1 187 ? -0.138 113.834 55.237 1.00 34.68 187 GLY C CA 1
ATOM 6713 C C . GLY C 1 187 ? 1.222 113.384 54.758 1.00 33.43 187 GLY C C 1
ATOM 6714 O O . GLY C 1 187 ? 1.329 112.798 53.674 1.00 35.27 187 GLY C O 1
ATOM 6715 N N . TYR C 1 188 ? 2.282 113.484 55.538 1.00 31.96 188 TYR C N 1
ATOM 6716 C CA . TYR C 1 188 ? 3.615 113.065 55.134 1.00 29.50 188 TYR C CA 1
ATOM 6717 C C . TYR C 1 188 ? 3.834 111.571 55.037 1.00 28.86 188 TYR C C 1
ATOM 6718 O O . TYR C 1 188 ? 4.748 111.110 54.336 1.00 28.35 188 TYR C O 1
ATOM 6727 N N . TYR C 1 189 ? 3.085 110.770 55.802 1.00 28.99 189 TYR C N 1
ATOM 6728 C CA . TYR C 1 189 ? 3.438 109.356 55.897 1.00 30.00 189 TYR C CA 1
ATOM 6729 C C . TYR C 1 189 ? 2.962 108.467 54.764 1.00 30.13 189 TYR C C 1
ATOM 6730 O O . TYR C 1 189 ? 1.822 108.555 54.304 1.00 30.53 189 TYR C O 1
ATOM 6739 N N . VAL C 1 190 ? 3.820 107.532 54.359 1.00 27.89 190 VAL C N 1
ATOM 6740 C CA . VAL C 1 190 ? 3.408 106.453 53.462 1.00 29.13 190 VAL C CA 1
ATOM 6741 C C . VAL C 1 190 ? 3.132 105.220 54.338 1.00 29.70 190 VAL C C 1
ATOM 6742 O O . VAL C 1 190 ? 3.503 105.216 55.517 1.00 28.31 190 VAL C O 1
ATOM 6746 N N . ASP C 1 191 ? 2.392 104.247 53.829 1.00 31.72 191 ASP C N 1
ATOM 6747 C CA . ASP C 1 191 ? 1.917 103.119 54.633 1.00 33.28 191 ASP C CA 1
ATOM 6748 C C . ASP C 1 191 ? 2.942 102.018 54.836 1.00 33.60 191 ASP C C 1
ATOM 6749 O O . ASP C 1 191 ? 2.840 101.170 55.736 1.00 31.85 191 ASP C O 1
ATOM 6754 N N . SER C 1 192 ? 3.971 101.992 54.000 1.00 32.18 192 SER C N 1
ATOM 6755 C CA . SER C 1 192 ? 5.031 101.008 54.131 1.00 27.53 192 SER C CA 1
ATOM 6756 C C . SER C 1 192 ? 6.377 101.550 53.652 1.00 30.28 192 SER C C 1
ATOM 6757 O O . SER C 1 192 ? 6.406 102.431 52.799 1.00 28.71 192 SER C O 1
ATOM 6760 N N . LEU C 1 193 ? 7.429 100.841 54.035 1.00 28.36 193 LEU C N 1
ATOM 6761 C CA . LEU C 1 193 ? 8.793 101.147 53.586 1.00 31.98 193 LEU C CA 1
ATOM 6762 C C . LEU C 1 193 ? 8.918 100.881 52.095 1.00 33.87 193 LEU C C 1
ATOM 6763 O O . LEU C 1 193 ? 9.589 101.580 51.328 1.00 31.45 193 LEU C O 1
ATOM 6768 N N . ASP C 1 194 ? 8.182 99.865 51.637 1.00 31.44 194 ASP C N 1
ATOM 6769 C CA . ASP C 1 194 ? 8.091 99.560 50.214 1.00 30.77 194 ASP C CA 1
ATOM 6770 C C . ASP C 1 194 ? 7.496 100.739 49.456 1.00 27.77 194 ASP C C 1
ATOM 6771 O O . ASP C 1 194 ? 7.959 101.042 48.350 1.00 29.45 194 ASP C O 1
ATOM 6776 N N . ASP C 1 195 ? 6.534 101.456 50.035 1.00 29.11 195 ASP C N 1
ATOM 6777 C CA . ASP C 1 195 ? 5.949 102.606 49.367 1.00 27.90 195 ASP C CA 1
ATOM 6778 C C . ASP C 1 195 ? 6.975 103.752 49.289 1.00 30.30 195 ASP C C 1
ATOM 6779 O O . ASP C 1 195 ? 6.950 104.526 48.337 1.00 30.04 195 ASP C O 1
ATOM 6784 N N . LEU C 1 196 ? 7.843 103.830 50.288 1.00 29.24 196 LEU C N 1
ATOM 6785 C CA . LEU C 1 196 ? 8.856 104.888 50.306 1.00 29.27 196 LEU C CA 1
ATOM 6786 C C . LEU C 1 196 ? 9.903 104.592 49.249 1.00 29.60 196 LEU C C 1
ATOM 6787 O O . LEU C 1 196 ? 10.313 105.473 48.483 1.00 29.15 196 LEU C O 1
ATOM 6792 N N . TYR C 1 197 ? 10.307 103.326 49.188 1.00 30.21 197 TYR C N 1
ATOM 6793 C CA . TYR C 1 197 ? 11.330 102.886 48.251 1.00 29.25 197 TYR C CA 1
ATOM 6794 C C . TYR C 1 197 ? 10.841 103.104 46.821 1.00 30.79 197 TYR C C 1
ATOM 6795 O O . TYR C 1 197 ? 11.567 103.601 45.961 1.00 29.70 197 TYR C O 1
ATOM 6804 N N . LYS C 1 198 ? 9.550 102.871 46.621 1.00 29.71 198 LYS C N 1
ATOM 6805 C CA . LYS C 1 198 ? 8.894 103.090 45.348 1.00 31.64 198 LYS C CA 1
ATOM 6806 C C . LYS C 1 198 ? 8.975 104.548 44.880 1.00 30.05 198 LYS C C 1
ATOM 6807 O O . LYS C 1 198 ? 9.117 104.849 43.695 1.00 28.42 198 LYS C O 1
ATOM 6813 N N . GLN C 1 199 ? 8.662 105.494 45.777 1.00 30.03 199 GLN C N 1
ATOM 6814 C CA . GLN C 1 199 ? 8.561 106.853 45.286 1.00 31.76 199 GLN C CA 1
ATOM 6815 C C . GLN C 1 199 ? 9.752 107.730 45.616 1.00 31.11 199 GLN C C 1
ATOM 6816 O O . GLN C 1 199 ? 9.817 108.798 44.993 1.00 28.30 199 GLN C O 1
ATOM 6822 N N . ALA C 1 200 ? 10.680 107.326 46.482 1.00 28.00 200 ALA C N 1
ATOM 6823 C CA . ALA C 1 200 ? 11.712 108.305 46.846 1.00 28.22 200 ALA C CA 1
ATOM 6824 C C . ALA C 1 200 ? 12.870 108.418 45.874 1.00 25.92 200 ALA C C 1
ATOM 6825 O O . ALA C 1 200 ? 13.382 107.477 45.291 1.00 25.81 200 ALA C O 1
ATOM 6827 N N . ASP C 1 201 ? 13.354 109.655 45.700 1.00 23.88 201 ASP C N 1
ATOM 6828 C CA . ASP C 1 201 ? 14.537 109.877 44.869 1.00 21.94 201 ASP C CA 1
ATOM 6829 C C . ASP C 1 201 ? 15.765 109.941 45.778 1.00 23.77 201 ASP C C 1
ATOM 6830 O O . ASP C 1 201 ? 16.892 109.655 45.392 1.00 23.77 201 ASP C O 1
ATOM 6835 N N . VAL C 1 202 ? 15.499 110.361 47.010 1.00 24.27 202 VAL C N 1
ATOM 6836 C CA . VAL C 1 202 ? 16.510 110.461 48.047 1.00 21.19 202 VAL C CA 1
ATOM 6837 C C . VAL C 1 202 ? 16.011 109.764 49.326 1.00 18.57 202 VAL C C 1
ATOM 6838 O O . VAL C 1 202 ? 14.888 110.031 49.727 1.00 24.21 202 VAL C O 1
ATOM 6842 N N . ILE C 1 203 ? 16.871 108.949 49.910 1.00 21.49 203 ILE C N 1
ATOM 6843 C CA . ILE C 1 203 ? 16.503 108.262 51.143 1.00 21.18 203 ILE C CA 1
ATOM 6844 C C . ILE C 1 203 ? 17.500 108.620 52.237 1.00 20.05 203 ILE C C 1
ATOM 6845 O O . ILE C 1 203 ? 18.690 108.349 52.075 1.00 21.04 203 ILE C O 1
ATOM 6850 N N . SER C 1 204 ? 16.973 109.111 53.348 1.00 21.74 204 SER C N 1
ATOM 6851 C CA . SER C 1 204 ? 17.800 109.427 54.496 1.00 20.84 204 SER C CA 1
ATOM 6852 C C . SER C 1 204 ? 17.312 108.672 55.738 1.00 18.87 204 SER C C 1
ATOM 6853 O O . SER C 1 204 ? 16.112 108.696 56.023 1.00 22.42 204 SER C O 1
ATOM 6856 N N . LEU C 1 205 ? 18.246 108.021 56.402 1.00 19.10 205 LEU C N 1
ATOM 6857 C CA . LEU C 1 205 ? 17.948 107.163 57.555 1.00 20.99 205 LEU C CA 1
ATOM 6858 C C . LEU C 1 205 ? 18.138 107.845 58.897 1.00 19.89 205 LEU C C 1
ATOM 6859 O O . LEU C 1 205 ? 19.231 108.333 59.215 1.00 21.11 205 LEU C O 1
ATOM 6864 N N . HIS C 1 206 ? 17.069 107.880 59.678 1.00 20.49 206 HIS C N 1
ATOM 6865 C CA . HIS C 1 206 ? 17.080 108.513 60.990 1.00 19.85 206 HIS C CA 1
ATOM 6866 C C . HIS C 1 206 ? 16.399 107.629 62.033 1.00 24.26 206 HIS C C 1
ATOM 6867 O O . HIS C 1 206 ? 15.486 108.058 62.736 1.00 22.69 206 HIS C O 1
ATOM 6874 N N . VAL C 1 207 ? 16.762 106.347 62.040 1.00 22.37 207 VAL C N 1
ATOM 6875 C CA . VAL C 1 207 ? 16.252 105.370 62.999 1.00 22.90 207 VAL C CA 1
ATOM 6876 C C . VAL C 1 207 ? 17.397 104.614 63.655 1.00 23.97 207 VAL C C 1
ATOM 6877 O O . VAL C 1 207 ? 18.513 104.567 63.142 1.00 24.78 207 VAL C O 1
ATOM 6881 N N . PRO C 1 208 ? 17.161 104.036 64.820 1.00 24.94 208 PRO C N 1
ATOM 6882 C CA . PRO C 1 208 ? 18.102 103.216 65.542 1.00 23.58 208 PRO C CA 1
ATOM 6883 C C . PRO C 1 208 ? 18.272 101.866 64.850 1.00 23.68 208 PRO C C 1
ATOM 6884 O O . PRO C 1 208 ? 17.393 101.343 64.161 1.00 24.66 208 PRO C O 1
ATOM 6888 N N . ASP C 1 209 ? 19.430 101.254 65.040 1.00 22.32 209 ASP C N 1
ATOM 6889 C CA . ASP C 1 209 ? 19.698 99.932 64.503 1.00 24.75 209 ASP C CA 1
ATOM 6890 C C . ASP C 1 209 ? 19.256 98.858 65.508 1.00 25.41 209 ASP C C 1
ATOM 6891 O O . ASP C 1 209 ? 20.100 98.129 66.031 1.00 27.11 209 ASP C O 1
ATOM 6896 N N . VAL C 1 210 ? 17.976 98.870 65.830 1.00 25.02 210 VAL C N 1
ATOM 6897 C CA . VAL C 1 210 ? 17.379 97.745 66.580 1.00 25.51 210 VAL C CA 1
ATOM 6898 C C . VAL C 1 210 ? 17.492 96.545 65.649 1.00 25.96 210 VAL C C 1
ATOM 6899 O O . VAL C 1 210 ? 17.742 96.713 64.438 1.00 24.72 210 VAL C O 1
ATOM 6903 N N . PRO C 1 211 ? 17.293 95.333 66.124 1.00 25.51 211 PRO C N 1
ATOM 6904 C CA . PRO C 1 211 ? 17.581 94.137 65.328 1.00 25.08 211 PRO C CA 1
ATOM 6905 C C . PRO C 1 211 ? 16.926 94.088 63.981 1.00 24.74 211 PRO C C 1
ATOM 6906 O O . PRO C 1 211 ? 17.552 93.763 62.949 1.00 25.31 211 PRO C O 1
ATOM 6910 N N . ALA C 1 212 ? 15.634 94.444 63.880 1.00 24.48 212 ALA C N 1
ATOM 6911 C CA . ALA C 1 212 ? 14.943 94.333 62.613 1.00 25.03 212 ALA C CA 1
ATOM 6912 C C . ALA C 1 212 ? 15.466 95.328 61.571 1.00 27.22 212 ALA C C 1
ATOM 6913 O O . ALA C 1 212 ? 15.055 95.253 60.414 1.00 23.71 212 ALA C O 1
ATOM 6915 N N . ASN C 1 213 ? 16.211 96.340 61.991 1.00 26.12 213 ASN C N 1
ATOM 6916 C CA . ASN C 1 213 ? 16.660 97.414 61.102 1.00 25.25 213 ASN C CA 1
ATOM 6917 C C . ASN C 1 213 ? 18.095 97.200 60.653 1.00 24.91 213 ASN C C 1
ATOM 6918 O O . ASN C 1 213 ? 18.645 97.887 59.787 1.00 26.10 213 ASN C O 1
ATOM 6923 N N . VAL C 1 214 ? 18.733 96.180 61.213 1.00 27.37 214 VAL C N 1
ATOM 6924 C CA . VAL C 1 214 ? 20.102 95.834 60.849 1.00 25.04 214 VAL C CA 1
ATOM 6925 C C . VAL C 1 214 ? 20.173 95.357 59.407 1.00 27.31 214 VAL C C 1
ATOM 6926 O O . VAL C 1 214 ? 19.467 94.455 58.982 1.00 25.95 214 VAL C O 1
ATOM 6930 N N . HIS C 1 215 ? 20.969 96.054 58.593 1.00 27.02 215 HIS C N 1
ATOM 6931 C CA . HIS C 1 215 ? 21.073 95.763 57.171 1.00 26.83 215 HIS C CA 1
ATOM 6932 C C . HIS C 1 215 ? 19.743 95.915 56.471 1.00 24.53 215 HIS C C 1
ATOM 6933 O O . HIS C 1 215 ? 19.428 95.155 55.554 1.00 27.44 215 HIS C O 1
ATOM 6940 N N . MET C 1 216 ? 18.963 96.932 56.832 1.00 25.64 216 MET C N 1
ATOM 6941 C CA . MET C 1 216 ? 17.714 97.207 56.146 1.00 22.80 216 MET C CA 1
ATOM 6942 C C . MET C 1 216 ? 17.993 97.687 54.721 1.00 26.87 216 MET C C 1
ATOM 6943 O O . MET C 1 216 ? 17.108 97.547 53.866 1.00 28.32 216 MET C O 1
ATOM 6948 N N . ILE C 1 217 ? 19.158 98.286 54.521 1.00 25.60 217 ILE C N 1
ATOM 6949 C CA . ILE C 1 217 ? 19.646 98.685 53.208 1.00 25.63 217 ILE C CA 1
ATOM 6950 C C . ILE C 1 217 ? 20.545 97.554 52.694 1.00 23.96 217 ILE C C 1
ATOM 6951 O O . ILE C 1 217 ? 21.614 97.244 53.219 1.00 22.92 217 ILE C O 1
ATOM 6956 N N . ASN C 1 218 ? 19.967 96.786 51.777 1.00 25.27 218 ASN C N 1
ATOM 6957 C CA . ASN C 1 218 ? 20.580 95.571 51.259 1.00 26.14 218 ASN C CA 1
ATOM 6958 C C . ASN C 1 218 ? 20.155 95.363 49.808 1.00 25.59 218 ASN C C 1
ATOM 6959 O O . ASN C 1 218 ? 19.386 96.177 49.294 1.00 27.84 218 ASN C O 1
ATOM 6964 N N . ASP C 1 219 ? 20.618 94.297 49.162 1.00 29.22 219 ASP C N 1
ATOM 6965 C CA . ASP C 1 219 ? 20.270 94.063 47.763 1.00 31.55 219 ASP C CA 1
ATOM 6966 C C . ASP C 1 219 ? 18.772 94.104 47.482 1.00 30.70 219 ASP C C 1
ATOM 6967 O O . ASP C 1 219 ? 18.389 94.595 46.411 1.00 30.59 219 ASP C O 1
ATOM 6972 N N . GLU C 1 220 ? 17.925 93.633 48.393 1.00 30.55 220 GLU C N 1
ATOM 6973 C CA . GLU C 1 220 ? 16.486 93.660 48.140 1.00 32.16 220 GLU C CA 1
ATOM 6974 C C . GLU C 1 220 ? 15.840 95.032 48.201 1.00 30.89 220 GLU C C 1
ATOM 6975 O O . GLU C 1 220 ? 15.018 95.385 47.342 1.00 29.75 220 GLU C O 1
ATOM 6981 N N . SER C 1 221 ? 16.162 95.835 49.229 1.00 26.74 221 SER C N 1
ATOM 6982 C CA . SER C 1 221 ? 15.556 97.165 49.279 1.00 26.89 221 SER C CA 1
ATOM 6983 C C . SER C 1 221 ? 16.110 98.037 48.154 1.00 22.58 221 SER C C 1
ATOM 6984 O O . SER C 1 221 ? 15.363 98.849 47.606 1.00 29.23 221 SER C O 1
ATOM 6987 N N . ILE C 1 222 ? 17.379 97.876 47.820 1.00 26.39 222 ILE C N 1
ATOM 6988 C CA . ILE C 1 222 ? 17.967 98.637 46.715 1.00 27.79 222 ILE C CA 1
ATOM 6989 C C . ILE C 1 222 ? 17.326 98.260 45.386 1.00 29.69 222 ILE C C 1
ATOM 6990 O O . ILE C 1 222 ? 17.163 99.128 44.522 1.00 28.21 222 ILE C O 1
ATOM 6995 N N . ALA C 1 223 ? 16.907 97.006 45.202 1.00 29.59 223 ALA C N 1
ATOM 6996 C CA . ALA C 1 223 ? 16.217 96.631 43.958 1.00 28.24 223 ALA C CA 1
ATOM 6997 C C . ALA C 1 223 ? 14.837 97.269 43.913 1.00 30.10 223 ALA C C 1
ATOM 6998 O O . ALA C 1 223 ? 14.330 97.634 42.852 1.00 29.62 223 ALA C O 1
ATOM 7000 N N . LYS C 1 224 ? 14.238 97.506 45.078 1.00 30.16 224 LYS C N 1
ATOM 7001 C CA . LYS C 1 224 ? 12.956 98.187 45.182 1.00 30.25 224 LYS C CA 1
ATOM 7002 C C . LYS C 1 224 ? 13.099 99.689 44.962 1.00 27.29 224 LYS C C 1
ATOM 7003 O O . LYS C 1 224 ? 12.134 100.386 44.659 1.00 25.56 224 LYS C O 1
ATOM 7009 N N . MET C 1 225 ? 14.292 100.205 45.226 1.00 26.43 225 MET C N 1
ATOM 7010 C CA . MET C 1 225 ? 14.551 101.636 45.105 1.00 25.94 225 MET C CA 1
ATOM 7011 C C . MET C 1 225 ? 14.423 102.153 43.684 1.00 28.33 225 MET C C 1
ATOM 7012 O O . MET C 1 225 ? 14.459 101.402 42.710 1.00 28.57 225 MET C O 1
ATOM 7017 N N . LYS C 1 226 ? 14.251 103.468 43.534 1.00 28.83 226 LYS C N 1
ATOM 7018 C CA . LYS C 1 226 ? 14.199 104.107 42.225 1.00 27.94 226 LYS C CA 1
ATOM 7019 C C . LYS C 1 226 ? 15.555 104.199 41.543 1.00 26.03 226 LYS C C 1
ATOM 7020 O O . LYS C 1 226 ? 16.600 104.256 42.189 1.00 24.29 226 LYS C O 1
ATOM 7026 N N . GLN C 1 227 ? 15.570 104.158 40.210 1.00 24.43 227 GLN C N 1
ATOM 7027 C CA . GLN C 1 227 ? 16.805 104.359 39.462 1.00 27.18 227 GLN C CA 1
ATOM 7028 C C . GLN C 1 227 ? 17.387 105.738 39.837 1.00 23.47 227 GLN C C 1
ATOM 7029 O O . GLN C 1 227 ? 16.620 106.683 40.011 1.00 25.93 227 GLN C O 1
ATOM 7035 N N . ASP C 1 228 ? 18.679 105.813 40.064 1.00 26.14 228 ASP C N 1
ATOM 7036 C CA . ASP C 1 228 ? 19.401 107.034 40.397 1.00 26.00 228 ASP C CA 1
ATOM 7037 C C . ASP C 1 228 ? 19.163 107.491 41.828 1.00 27.09 228 ASP C C 1
ATOM 7038 O O . ASP C 1 228 ? 19.408 108.649 42.176 1.00 24.66 228 ASP C O 1
ATOM 7043 N N . VAL C 1 229 ? 18.649 106.604 42.685 1.00 26.02 229 VAL C N 1
ATOM 7044 C CA . VAL C 1 229 ? 18.406 106.987 44.073 1.00 23.88 229 VAL C CA 1
ATOM 7045 C C . VAL C 1 229 ? 19.701 107.440 44.753 1.00 20.29 229 VAL C C 1
ATOM 7046 O O . VAL C 1 229 ? 20.810 107.008 44.462 1.00 20.84 229 VAL C O 1
ATOM 7050 N N . VAL C 1 230 ? 19.521 108.387 45.672 1.00 22.89 230 VAL C N 1
ATOM 7051 C CA . VAL C 1 230 ? 20.607 108.861 46.515 1.00 20.68 230 VAL C CA 1
ATOM 7052 C C . VAL C 1 230 ? 20.312 108.415 47.954 1.00 18.55 230 VAL C C 1
ATOM 7053 O O . VAL C 1 230 ? 19.223 108.707 48.436 1.00 24.69 230 VAL C O 1
ATOM 7057 N N . ILE C 1 231 ? 21.216 107.683 48.550 1.00 19.19 231 ILE C N 1
ATOM 7058 C CA . ILE C 1 231 ? 21.121 107.157 49.888 1.00 21.37 231 ILE C CA 1
ATOM 7059 C C . ILE C 1 231 ? 22.065 107.888 50.846 1.00 21.71 231 ILE C C 1
ATOM 7060 O O . ILE C 1 231 ? 23.257 108.061 50.590 1.00 23.22 231 ILE C O 1
ATOM 7065 N N . VAL C 1 232 ? 21.502 108.288 51.976 1.00 21.88 232 VAL C N 1
ATOM 7066 C CA . VAL C 1 232 ? 22.231 108.941 53.052 1.00 22.43 232 VAL C CA 1
ATOM 7067 C C . VAL C 1 232 ? 22.021 108.187 54.371 1.00 20.91 232 VAL C C 1
ATOM 7068 O O . VAL C 1 232 ? 20.883 107.966 54.800 1.00 22.97 232 VAL C O 1
ATOM 7072 N N . ASN C 1 233 ? 23.101 107.937 55.074 1.00 19.13 233 ASN C N 1
ATOM 7073 C CA . ASN C 1 233 ? 23.113 107.376 56.410 1.00 20.26 233 ASN C CA 1
ATOM 7074 C C . ASN C 1 233 ? 24.067 108.142 57.333 1.00 20.75 233 ASN C C 1
ATOM 7075 O O . ASN C 1 233 ? 25.282 107.934 57.294 1.00 20.68 233 ASN C O 1
ATOM 7080 N N . VAL C 1 234 ? 23.484 108.921 58.246 1.00 20.86 234 VAL C N 1
ATOM 7081 C CA . VAL C 1 234 ? 24.246 109.566 59.299 1.00 22.41 234 VAL C CA 1
ATOM 7082 C C . VAL C 1 234 ? 23.751 109.098 60.672 1.00 24.19 234 VAL C C 1
ATOM 7083 O O . VAL C 1 234 ? 24.094 109.688 61.700 1.00 23.91 234 VAL C O 1
ATOM 7087 N N . SER C 1 235 ? 23.037 107.973 60.683 1.00 22.66 235 SER C N 1
ATOM 7088 C CA . SER C 1 235 ? 22.460 107.464 61.928 1.00 22.74 235 SER C CA 1
ATOM 7089 C C . SER C 1 235 ? 23.297 106.360 62.551 1.00 21.45 235 SER C C 1
ATOM 7090 O O . SER C 1 235 ? 23.971 106.539 63.567 1.00 21.20 235 SER C O 1
ATOM 7095 N N . ARG C 1 236 ? 23.186 105.151 62.003 1.00 18.78 236 ARG C N 1
ATOM 7096 C CA . ARG C 1 236 ? 23.920 104.015 62.563 1.00 22.34 236 ARG C CA 1
ATOM 7097 C C . ARG C 1 236 ? 24.498 103.121 61.462 1.00 22.89 236 ARG C C 1
ATOM 7098 O O . ARG C 1 236 ? 23.814 102.778 60.506 1.00 21.78 236 ARG C O 1
ATOM 7106 N N . GLY C 1 237 ? 25.744 102.735 61.641 1.00 19.95 237 GLY C N 1
ATOM 7107 C CA . GLY C 1 237 ? 26.513 101.949 60.702 1.00 24.05 237 GLY C CA 1
ATOM 7108 C C . GLY C 1 237 ? 25.867 100.646 60.269 1.00 22.03 237 GLY C C 1
ATOM 7109 O O . GLY C 1 237 ? 25.696 100.372 59.079 1.00 24.69 237 GLY C O 1
ATOM 7110 N N . PRO C 1 238 ? 25.381 99.886 61.224 1.00 22.82 238 PRO C N 1
ATOM 7111 C CA . PRO C 1 238 ? 24.782 98.570 60.964 1.00 24.62 238 PRO C CA 1
ATOM 7112 C C . PRO C 1 238 ? 23.466 98.625 60.217 1.00 24.00 238 PRO C C 1
ATOM 7113 O O . PRO C 1 238 ? 22.996 97.594 59.731 1.00 25.67 238 PRO C O 1
ATOM 7117 N N . LEU C 1 239 ? 22.869 99.790 59.961 1.00 22.70 239 LEU C N 1
ATOM 7118 C CA . LEU C 1 239 ? 21.669 99.889 59.159 1.00 22.65 239 LEU C CA 1
ATOM 7119 C C . LEU C 1 239 ? 21.922 99.518 57.697 1.00 23.32 239 LEU C C 1
ATOM 7120 O O . LEU C 1 239 ? 20.973 99.220 56.976 1.00 25.64 239 LEU C O 1
ATOM 7125 N N . VAL C 1 240 ? 23.148 99.636 57.241 1.00 24.51 240 VAL C N 1
ATOM 7126 C CA . VAL C 1 240 ? 23.534 99.485 55.854 1.00 25.27 240 VAL C CA 1
ATOM 7127 C C . VAL C 1 240 ? 24.478 98.315 55.629 1.00 26.55 240 VAL C C 1
ATOM 7128 O O . VAL C 1 240 ? 25.513 98.164 56.269 1.00 25.10 240 VAL C O 1
ATOM 7132 N N . ASP C 1 241 ? 24.058 97.462 54.689 1.00 28.35 241 ASP C N 1
ATOM 7133 C CA . ASP C 1 241 ? 24.935 96.385 54.219 1.00 29.37 241 ASP C CA 1
ATOM 7134 C C . ASP C 1 241 ? 25.863 97.041 53.197 1.00 27.32 241 ASP C C 1
ATOM 7135 O O . ASP C 1 241 ? 25.423 97.360 52.090 1.00 26.38 241 ASP C O 1
ATOM 7140 N N . THR C 1 242 ? 27.099 97.302 53.587 1.00 28.76 242 THR C N 1
ATOM 7141 C CA . THR C 1 242 ? 27.978 98.073 52.700 1.00 31.42 242 THR C CA 1
ATOM 7142 C C . THR C 1 242 ? 28.182 97.417 51.346 1.00 31.46 242 THR C C 1
ATOM 7143 O O . THR C 1 242 ? 28.093 98.080 50.306 1.00 28.58 242 THR C O 1
ATOM 7147 N N . ASP C 1 243 ? 28.482 96.119 51.337 1.00 29.28 243 ASP C N 1
ATOM 7148 C CA . ASP C 1 243 ? 28.711 95.451 50.054 1.00 31.99 243 ASP C CA 1
ATOM 7149 C C . ASP C 1 243 ? 27.528 95.617 49.119 1.00 28.50 243 ASP C C 1
ATOM 7150 O O . ASP C 1 243 ? 27.745 95.742 47.911 1.00 32.81 243 ASP C O 1
ATOM 7155 N N . ALA C 1 244 ? 26.307 95.641 49.644 1.00 29.22 244 ALA C N 1
ATOM 7156 C CA . ALA C 1 244 ? 25.126 95.819 48.812 1.00 28.29 244 ALA C CA 1
ATOM 7157 C C . ALA C 1 244 ? 25.082 97.225 48.234 1.00 28.23 244 ALA C C 1
ATOM 7158 O O . ALA C 1 244 ? 24.617 97.437 47.110 1.00 24.64 244 ALA C O 1
ATOM 7160 N N . VAL C 1 245 ? 25.545 98.207 49.027 1.00 26.81 245 VAL C N 1
ATOM 7161 C CA . VAL C 1 245 ? 25.542 99.581 48.493 1.00 22.39 245 VAL C CA 1
ATOM 7162 C C . VAL C 1 245 ? 26.566 99.684 47.379 1.00 23.43 245 VAL C C 1
ATOM 7163 O O . VAL C 1 245 ? 26.292 100.301 46.345 1.00 25.14 245 VAL C O 1
ATOM 7167 N N . ILE C 1 246 ? 27.745 99.114 47.583 1.00 27.71 246 ILE C N 1
ATOM 7168 C CA . ILE C 1 246 ? 28.779 99.136 46.544 1.00 28.27 246 ILE C CA 1
ATOM 7169 C C . ILE C 1 246 ? 28.252 98.485 45.272 1.00 31.86 246 ILE C C 1
ATOM 7170 O O . ILE C 1 246 ? 28.369 99.027 44.167 1.00 29.32 246 ILE C O 1
ATOM 7175 N N . ARG C 1 247 ? 27.635 97.298 45.395 1.00 29.33 247 ARG C N 1
ATOM 7176 C CA . ARG C 1 247 ? 27.020 96.681 44.227 1.00 30.52 247 ARG C CA 1
ATOM 7177 C C . ARG C 1 247 ? 26.074 97.599 43.477 1.00 30.69 247 ARG C C 1
ATOM 7178 O O . ARG C 1 247 ? 26.104 97.680 42.242 1.00 28.67 247 ARG C O 1
ATOM 7186 N N . GLY C 1 248 ? 25.279 98.373 44.214 1.00 28.68 248 GLY C N 1
ATOM 7187 C CA . GLY C 1 248 ? 24.326 99.302 43.618 1.00 29.38 248 GLY C CA 1
ATOM 7188 C C . GLY C 1 248 ? 25.030 100.491 42.962 1.00 27.60 248 GLY C C 1
ATOM 7189 O O . GLY C 1 248 ? 24.550 101.024 41.961 1.00 30.19 248 GLY C O 1
ATOM 7190 N N . LEU C 1 249 ? 26.145 100.910 43.542 1.00 27.85 249 LEU C N 1
ATOM 7191 C CA . LEU C 1 249 ? 26.939 102.002 42.985 1.00 29.12 249 LEU C CA 1
ATOM 7192 C C . LEU C 1 249 ? 27.628 101.525 41.706 1.00 28.53 249 LEU C C 1
ATOM 7193 O O . LEU C 1 249 ? 27.615 102.209 40.686 1.00 30.86 249 LEU C O 1
ATOM 7198 N N . ASP C 1 250 ? 28.199 100.331 41.771 1.00 29.59 250 ASP C N 1
ATOM 7199 C CA . ASP C 1 250 ? 28.883 99.703 40.650 1.00 31.04 250 ASP C CA 1
ATOM 7200 C C . ASP C 1 250 ? 27.983 99.507 39.437 1.00 31.42 250 ASP C C 1
ATOM 7201 O O . ASP C 1 250 ? 28.424 99.762 38.309 1.00 35.03 250 ASP C O 1
ATOM 7206 N N . SER C 1 251 ? 26.731 99.125 39.641 1.00 32.79 251 SER C N 1
ATOM 7207 C CA . SER C 1 251 ? 25.806 98.899 38.535 1.00 32.02 251 SER C CA 1
ATOM 7208 C C . SER C 1 251 ? 25.237 100.194 37.975 1.00 34.34 251 SER C C 1
ATOM 7209 O O . SER C 1 251 ? 24.645 100.224 36.891 1.00 30.78 251 SER C O 1
ATOM 7212 N N . GLY C 1 252 ? 25.282 101.257 38.789 1.00 31.36 252 GLY C N 1
ATOM 7213 C CA . GLY C 1 252 ? 24.708 102.525 38.375 1.00 28.30 252 GLY C CA 1
ATOM 7214 C C . GLY C 1 252 ? 23.262 102.665 38.810 1.00 27.81 252 GLY C C 1
ATOM 7215 O O . GLY C 1 252 ? 22.607 103.646 38.448 1.00 29.84 252 GLY C O 1
ATOM 7216 N N . LYS C 1 253 ? 22.758 101.741 39.626 1.00 28.53 253 LYS C N 1
ATOM 7217 C CA . LYS C 1 253 ? 21.395 101.857 40.141 1.00 27.68 253 LYS C CA 1
ATOM 7218 C C . LYS C 1 253 ? 21.332 102.952 41.207 1.00 25.36 253 LYS C C 1
ATOM 7219 O O . LYS C 1 253 ? 20.347 103.671 41.313 1.00 29.59 253 LYS C O 1
ATOM 7225 N N . ILE C 1 254 ? 22.356 103.032 42.039 1.00 26.52 254 ILE C N 1
ATOM 7226 C CA . ILE C 1 254 ? 22.459 104.069 43.072 1.00 25.66 254 ILE C CA 1
ATOM 7227 C C . ILE C 1 254 ? 23.314 105.220 42.512 1.00 22.37 254 ILE C C 1
ATOM 7228 O O . ILE C 1 254 ? 24.456 104.967 42.165 1.00 25.29 254 ILE C O 1
ATOM 7233 N N . PHE C 1 255 ? 22.805 106.430 42.493 1.00 24.49 255 PHE C N 1
ATOM 7234 C CA . PHE C 1 255 ? 23.513 107.593 41.959 1.00 26.64 255 PHE C CA 1
ATOM 7235 C C . PHE C 1 255 ? 24.682 108.026 42.830 1.00 26.35 255 PHE C C 1
ATOM 7236 O O . PHE C 1 255 ? 25.746 108.438 42.357 1.00 27.38 255 PHE C O 1
ATOM 7244 N N . GLY C 1 256 ? 24.517 107.906 44.150 1.00 24.79 256 GLY C N 1
ATOM 7245 C CA . GLY C 1 256 ? 25.615 108.226 45.057 1.00 23.58 256 GLY C CA 1
ATOM 7246 C C . GLY C 1 256 ? 25.216 107.895 46.493 1.00 22.85 256 GLY C C 1
ATOM 7247 O O . GLY C 1 256 ? 24.048 107.640 46.776 1.00 23.36 256 GLY C O 1
ATOM 7248 N N . TYR C 1 257 ? 26.179 108.018 47.396 1.00 21.69 257 TYR C N 1
ATOM 7249 C CA . TYR C 1 257 ? 25.975 107.621 48.789 1.00 21.95 257 TYR C CA 1
ATOM 7250 C C . TYR C 1 257 ? 26.710 108.507 49.791 1.00 20.14 257 TYR C C 1
ATOM 7251 O O . TYR C 1 257 ? 27.891 108.803 49.605 1.00 21.70 257 TYR C O 1
ATOM 7260 N N . ALA C 1 258 ? 25.990 109.041 50.772 1.00 20.23 258 ALA C N 1
ATOM 7261 C CA . ALA C 1 258 ? 26.647 109.831 51.816 1.00 21.04 258 ALA C CA 1
ATOM 7262 C C . ALA C 1 258 ? 26.597 109.007 53.108 1.00 19.79 258 ALA C C 1
ATOM 7263 O O . ALA C 1 258 ? 25.507 108.699 53.578 1.00 20.96 258 ALA C O 1
ATOM 7265 N N . MET C 1 259 ? 27.747 108.728 53.670 1.00 20.38 259 MET C N 1
ATOM 7266 C CA . MET C 1 259 ? 27.858 107.970 54.906 1.00 23.90 259 MET C CA 1
ATOM 7267 C C . MET C 1 259 ? 28.714 108.690 55.948 1.00 22.90 259 MET C C 1
ATOM 7268 O O . MET C 1 259 ? 29.901 108.946 55.729 1.00 19.72 259 MET C O 1
ATOM 7273 N N . ASP C 1 260 ? 28.111 108.950 57.104 1.00 22.26 260 ASP C N 1
ATOM 7274 C CA . ASP C 1 260 ? 28.833 109.481 58.254 1.00 20.98 260 ASP C CA 1
ATOM 7275 C C . ASP C 1 260 ? 29.096 108.365 59.268 1.00 23.54 260 ASP C C 1
ATOM 7276 O O . ASP C 1 260 ? 29.741 108.598 60.280 1.00 22.32 260 ASP C O 1
ATOM 7281 N N . VAL C 1 261 ? 28.492 107.198 59.027 1.00 21.54 261 VAL C N 1
ATOM 7282 C CA . VAL C 1 261 ? 28.617 106.045 59.915 1.00 22.65 261 VAL C CA 1
ATOM 7283 C C . VAL C 1 261 ? 28.960 104.806 59.090 1.00 24.41 261 VAL C C 1
ATOM 7284 O O . VAL C 1 261 ? 28.669 104.782 57.890 1.00 25.02 261 VAL C O 1
ATOM 7288 N N . TYR C 1 262 ? 29.641 103.836 59.681 1.00 23.49 262 TYR C N 1
ATOM 7289 C CA . TYR C 1 262 ? 30.117 102.654 58.972 1.00 25.00 262 TYR C CA 1
ATOM 7290 C C . TYR C 1 262 ? 30.283 101.456 59.910 1.00 27.76 262 TYR C C 1
ATOM 7291 O O . TYR C 1 262 ? 30.895 101.587 60.977 1.00 25.92 262 TYR C O 1
ATOM 7300 N N . GLU C 1 263 ? 29.737 100.315 59.512 1.00 29.03 263 GLU C N 1
ATOM 7301 C CA . GLU C 1 263 ? 29.966 99.079 60.278 1.00 32.55 263 GLU C CA 1
ATOM 7302 C C . GLU C 1 263 ? 31.427 98.696 60.058 1.00 35.46 263 GLU C C 1
ATOM 7303 O O . GLU C 1 263 ? 31.863 98.526 58.909 1.00 37.95 263 GLU C O 1
ATOM 7309 N N . GLY C 1 264 ? 32.254 98.690 61.094 1.00 38.23 264 GLY C N 1
ATOM 7310 C CA . GLY C 1 264 ? 33.695 98.505 60.897 1.00 37.24 264 GLY C CA 1
ATOM 7311 C C . GLY C 1 264 ? 34.432 99.827 61.087 1.00 36.05 264 GLY C C 1
ATOM 7312 O O . GLY C 1 264 ? 35.642 99.985 60.909 1.00 36.67 264 GLY C O 1
ATOM 7313 N N . GLU C 1 265 ? 33.692 100.839 61.536 1.00 37.45 265 GLU C N 1
ATOM 7314 C CA . GLU C 1 265 ? 34.271 102.151 61.801 1.00 34.94 265 GLU C CA 1
ATOM 7315 C C . GLU C 1 265 ? 35.013 102.166 63.136 1.00 36.72 265 GLU C C 1
ATOM 7316 O O . GLU C 1 265 ? 35.973 102.913 63.307 1.00 33.29 265 GLU C O 1
ATOM 7322 N N . VAL C 1 266 ? 34.579 101.307 64.066 1.00 35.38 266 VAL C N 1
ATOM 7323 C CA . VAL C 1 266 ? 35.191 101.281 65.391 1.00 36.54 266 VAL C CA 1
ATOM 7324 C C . VAL C 1 266 ? 36.665 100.931 65.296 1.00 36.34 266 VAL C C 1
ATOM 7325 O O . VAL C 1 266 ? 37.049 99.955 64.650 1.00 38.10 266 VAL C O 1
ATOM 7329 N N . GLY C 1 267 ? 37.508 101.786 65.869 1.00 36.87 267 GLY C N 1
ATOM 7330 C CA . GLY C 1 267 ? 38.949 101.571 65.825 1.00 36.15 267 GLY C CA 1
ATOM 7331 C C . GLY C 1 267 ? 39.552 102.083 64.522 1.00 38.82 267 GLY C C 1
ATOM 7332 O O . GLY C 1 267 ? 40.766 101.982 64.324 1.00 38.72 267 GLY C O 1
ATOM 7333 N N . ILE C 1 268 ? 38.725 102.609 63.619 1.00 36.88 268 ILE C N 1
ATOM 7334 C CA . ILE C 1 268 ? 39.230 103.127 62.350 1.00 36.90 268 ILE C CA 1
ATOM 7335 C C . ILE C 1 268 ? 39.003 104.642 62.283 1.00 33.73 268 ILE C C 1
ATOM 7336 O O . ILE C 1 268 ? 39.930 105.397 62.039 1.00 32.12 268 ILE C O 1
ATOM 7341 N N . PHE C 1 269 ? 37.745 105.012 62.474 1.00 33.02 269 PHE C N 1
ATOM 7342 C CA . PHE C 1 269 ? 37.307 106.394 62.539 1.00 31.17 269 PHE C CA 1
ATOM 7343 C C . PHE C 1 269 ? 37.972 107.080 63.732 1.00 32.98 269 PHE C C 1
ATOM 7344 O O . PHE C 1 269 ? 38.138 106.491 64.799 1.00 36.35 269 PHE C O 1
ATOM 7352 N N . ASN C 1 270 ? 38.331 108.350 63.594 1.00 32.37 270 ASN C N 1
ATOM 7353 C CA . ASN C 1 270 ? 38.952 109.114 64.666 1.00 30.40 270 ASN C CA 1
ATOM 7354 C C . ASN C 1 270 ? 40.373 108.668 64.986 1.00 30.83 270 ASN C C 1
ATOM 7355 O O . ASN C 1 270 ? 40.855 108.829 66.106 1.00 32.51 270 ASN C O 1
ATOM 7360 N N . GLU C 1 271 ? 41.052 108.114 63.998 1.00 28.62 271 GLU C N 1
ATOM 7361 C CA . GLU C 1 271 ? 42.464 107.786 64.061 1.00 31.60 271 GLU C CA 1
ATOM 7362 C C . GLU C 1 271 ? 43.137 108.313 62.787 1.00 32.21 271 GLU C C 1
ATOM 7363 O O . GLU C 1 271 ? 42.524 108.363 61.716 1.00 30.73 271 GLU C O 1
ATOM 7369 N N . ASP C 1 272 ? 44.412 108.632 62.900 1.00 32.16 272 ASP C N 1
ATOM 7370 C CA . ASP C 1 272 ? 45.222 109.088 61.790 1.00 35.55 272 ASP C CA 1
ATOM 7371 C C . ASP C 1 272 ? 45.956 107.925 61.137 1.00 37.21 272 ASP C C 1
ATOM 7372 O O . ASP C 1 272 ? 46.803 107.303 61.799 1.00 37.94 272 ASP C O 1
ATOM 7377 N N . TRP C 1 273 ? 45.629 107.618 59.883 1.00 33.43 273 TRP C N 1
ATOM 7378 C CA . TRP C 1 273 ? 46.281 106.522 59.188 1.00 33.58 273 TRP C CA 1
ATOM 7379 C C . TRP C 1 273 ? 47.168 106.998 58.041 1.00 35.24 273 TRP C C 1
ATOM 7380 O O . TRP C 1 273 ? 47.521 106.172 57.185 1.00 35.30 273 TRP C O 1
ATOM 7391 N N . GLU C 1 274 ? 47.484 108.295 57.997 1.00 36.55 274 GLU C N 1
ATOM 7392 C CA . GLU C 1 274 ? 48.329 108.762 56.900 1.00 39.23 274 GLU C CA 1
ATOM 7393 C C . GLU C 1 274 ? 49.750 108.222 57.065 1.00 41.58 274 GLU C C 1
ATOM 7394 O O . GLU C 1 274 ? 50.332 108.305 58.147 1.00 41.42 274 GLU C O 1
ATOM 7400 N N . GLY C 1 275 ? 50.281 107.667 55.985 1.00 43.81 275 GLY C N 1
ATOM 7401 C CA . GLY C 1 275 ? 51.633 107.119 55.989 1.00 45.72 275 GLY C CA 1
ATOM 7402 C C . GLY C 1 275 ? 51.640 105.670 56.453 1.00 47.18 275 GLY C C 1
ATOM 7403 O O . GLY C 1 275 ? 52.689 105.032 56.540 1.00 50.59 275 GLY C O 1
ATOM 7404 N N . LYS C 1 276 ? 50.472 105.142 56.785 1.00 47.58 276 LYS C N 1
ATOM 7405 C CA . LYS C 1 276 ? 50.346 103.791 57.308 1.00 46.71 276 LYS C CA 1
ATOM 7406 C C . LYS C 1 276 ? 49.492 102.946 56.369 1.00 45.64 276 LYS C C 1
ATOM 7407 O O . LYS C 1 276 ? 48.735 103.481 55.564 1.00 46.53 276 LYS C O 1
ATOM 7413 N N . GLU C 1 277 ? 49.565 101.636 56.548 1.00 44.34 277 GLU C N 1
ATOM 7414 C CA . GLU C 1 277 ? 48.702 100.715 55.824 1.00 42.37 277 GLU C CA 1
ATOM 7415 C C . GLU C 1 277 ? 47.273 100.941 56.328 1.00 40.94 277 GLU C C 1
ATOM 7416 O O . GLU C 1 277 ? 47.054 100.985 57.541 1.00 38.19 277 GLU C O 1
ATOM 7422 N N . PHE C 1 278 ? 46.352 101.177 55.405 1.00 38.51 278 PHE C N 1
ATOM 7423 C CA . PHE C 1 278 ? 44.963 101.424 55.794 1.00 38.24 278 PHE C CA 1
ATOM 7424 C C . PHE C 1 278 ? 44.357 100.064 56.123 1.00 38.54 278 PHE C C 1
ATOM 7425 O O . PHE C 1 278 ? 44.576 99.095 55.403 1.00 38.51 278 PHE C O 1
ATOM 7433 N N . PRO C 1 279 ? 43.662 99.983 57.239 1.00 38.64 279 PRO C N 1
ATOM 7434 C CA . PRO C 1 279 ? 43.117 98.758 57.776 1.00 39.42 279 PRO C CA 1
ATOM 7435 C C . PRO C 1 279 ? 41.916 98.204 57.036 1.00 40.34 279 PRO C C 1
ATOM 7436 O O . PRO C 1 279 ? 41.539 97.053 57.299 1.00 40.67 279 PRO C O 1
ATOM 7440 N N . ASP C 1 280 ? 41.263 99.012 56.199 1.00 38.74 280 ASP C N 1
ATOM 7441 C CA . ASP C 1 280 ? 40.024 98.581 55.557 1.00 35.33 280 ASP C CA 1
ATOM 7442 C C . ASP C 1 280 ? 39.922 99.045 54.111 1.00 38.33 280 ASP C C 1
ATOM 7443 O O . ASP C 1 280 ? 39.502 100.173 53.829 1.00 35.28 280 ASP C O 1
ATOM 7448 N N . ALA C 1 281 ? 40.229 98.136 53.189 1.00 34.62 281 ALA C N 1
ATOM 7449 C CA . ALA C 1 281 ? 40.235 98.431 51.769 1.00 35.32 281 ALA C CA 1
ATOM 7450 C C . ALA C 1 281 ? 38.871 98.840 51.241 1.00 33.16 281 ALA C C 1
ATOM 7451 O O . ALA C 1 281 ? 38.799 99.619 50.283 1.00 35.40 281 ALA C O 1
ATOM 7453 N N . ARG C 1 282 ? 37.791 98.290 51.782 1.00 32.23 282 ARG C N 1
ATOM 7454 C CA . ARG C 1 282 ? 36.458 98.698 51.328 1.00 30.45 282 ARG C CA 1
ATOM 7455 C C . ARG C 1 282 ? 36.203 100.173 51.657 1.00 30.42 282 ARG C C 1
ATOM 7456 O O . ARG C 1 282 ? 35.632 100.895 50.851 1.00 29.11 282 ARG C O 1
ATOM 7464 N N . LEU C 1 283 ? 36.574 100.596 52.860 1.00 29.40 283 LEU C N 1
ATOM 7465 C CA . LEU C 1 283 ? 36.416 102.002 53.248 1.00 29.93 283 LEU C CA 1
ATOM 7466 C C . LEU C 1 283 ? 37.282 102.925 52.395 1.00 30.05 283 LEU C C 1
ATOM 7467 O O . LEU C 1 283 ? 36.781 103.962 51.931 1.00 31.20 283 LEU C O 1
ATOM 7472 N N . ALA C 1 284 ? 38.541 102.581 52.130 1.00 29.73 284 ALA C N 1
ATOM 7473 C CA . ALA C 1 284 ? 39.398 103.443 51.311 1.00 31.04 284 ALA C CA 1
ATOM 7474 C C . ALA C 1 284 ? 38.799 103.673 49.925 1.00 31.02 284 ALA C C 1
ATOM 7475 O O . ALA C 1 284 ? 38.909 104.764 49.355 1.00 30.40 284 ALA C O 1
ATOM 7477 N N . ASP C 1 285 ? 38.212 102.641 49.340 1.00 29.18 285 ASP C N 1
ATOM 7478 C CA . ASP C 1 285 ? 37.559 102.707 48.049 1.00 29.60 285 ASP C CA 1
ATOM 7479 C C . ASP C 1 285 ? 36.363 103.650 48.112 1.00 27.93 285 ASP C C 1
ATOM 7480 O O . ASP C 1 285 ? 36.244 104.560 47.288 1.00 28.45 285 ASP C O 1
ATOM 7485 N N . LEU C 1 286 ? 35.549 103.511 49.164 1.00 27.04 286 LEU C N 1
ATOM 7486 C CA . LEU C 1 286 ? 34.405 104.400 49.336 1.00 26.17 286 LEU C CA 1
ATOM 7487 C C . LEU C 1 286 ? 34.850 105.854 49.499 1.00 24.93 286 LEU C C 1
ATOM 7488 O O . LEU C 1 286 ? 34.292 106.734 48.847 1.00 24.08 286 LEU C O 1
ATOM 7493 N N . ILE C 1 287 ? 35.891 106.100 50.277 1.00 24.91 287 ILE C N 1
ATOM 7494 C CA . ILE C 1 287 ? 36.394 107.462 50.484 1.00 24.07 287 ILE C CA 1
ATOM 7495 C C . ILE C 1 287 ? 36.756 108.153 49.174 1.00 25.33 287 ILE C C 1
ATOM 7496 O O . ILE C 1 287 ? 36.364 109.308 48.930 1.00 22.94 287 ILE C O 1
ATOM 7501 N N . ALA C 1 288 ? 37.422 107.443 48.273 1.00 25.51 288 ALA C N 1
ATOM 7502 C CA . ALA C 1 288 ? 37.876 107.998 47.007 1.00 27.33 288 ALA C CA 1
ATOM 7503 C C . ALA C 1 288 ? 36.849 108.056 45.889 1.00 26.56 288 ALA C C 1
ATOM 7504 O O . ALA C 1 288 ? 37.162 108.677 44.862 1.00 28.68 288 ALA C O 1
ATOM 7506 N N . ARG C 1 289 ? 35.705 107.394 45.979 1.00 26.38 289 ARG C N 1
ATOM 7507 C CA . ARG C 1 289 ? 34.709 107.454 44.907 1.00 24.79 289 ARG C CA 1
ATOM 7508 C C . ARG C 1 289 ? 34.194 108.880 44.702 1.00 25.34 289 ARG C C 1
ATOM 7509 O O . ARG C 1 289 ? 33.982 109.588 45.682 1.00 24.98 289 ARG C O 1
ATOM 7517 N N . PRO C 1 290 ? 33.915 109.253 43.467 1.00 24.71 290 PRO C N 1
ATOM 7518 C CA . PRO C 1 290 ? 33.474 110.580 43.087 1.00 25.27 290 PRO C CA 1
ATOM 7519 C C . PRO C 1 290 ? 32.029 110.836 43.474 1.00 23.64 290 PRO C C 1
ATOM 7520 O O . PRO C 1 290 ? 31.638 111.996 43.612 1.00 26.01 290 PRO C O 1
ATOM 7524 N N . ASN C 1 291 ? 31.282 109.762 43.706 1.00 22.02 291 ASN C N 1
ATOM 7525 C CA . ASN C 1 291 ? 29.873 109.884 44.049 1.00 22.62 291 ASN C CA 1
ATOM 7526 C C . ASN C 1 291 ? 29.602 109.361 45.460 1.00 23.32 291 ASN C C 1
ATOM 7527 O O . ASN C 1 291 ? 28.465 109.057 45.816 1.00 25.05 291 ASN C O 1
ATOM 7532 N N . VAL C 1 292 ? 30.644 109.345 46.279 1.00 21.85 292 VAL C N 1
ATOM 7533 C CA . VAL C 1 292 ? 30.526 108.958 47.677 1.00 21.11 292 VAL C CA 1
ATOM 7534 C C . VAL C 1 292 ? 31.099 110.049 48.578 1.00 21.40 292 VAL C C 1
ATOM 7535 O O . VAL C 1 292 ? 32.158 110.579 48.240 1.00 25.09 292 VAL C O 1
ATOM 7539 N N . LEU C 1 293 ? 30.437 110.310 49.693 1.00 20.34 293 LEU C N 1
ATOM 7540 C CA . LEU C 1 293 ? 30.970 111.281 50.659 1.00 20.05 293 LEU C CA 1
ATOM 7541 C C . LEU C 1 293 ? 31.092 110.593 52.015 1.00 20.37 293 LEU C C 1
ATOM 7542 O O . LEU C 1 293 ? 30.080 110.245 52.650 1.00 22.94 293 LEU C O 1
ATOM 7547 N N . VAL C 1 294 ? 32.318 110.278 52.381 1.00 19.02 294 VAL C N 1
ATOM 7548 C CA . VAL C 1 294 ? 32.567 109.672 53.691 1.00 22.23 294 VAL C CA 1
ATOM 7549 C C . VAL C 1 294 ? 33.028 110.723 54.702 1.00 21.31 294 VAL C C 1
ATOM 7550 O O . VAL C 1 294 ? 33.993 111.463 54.455 1.00 21.45 294 VAL C O 1
ATOM 7554 N N . THR C 1 295 ? 32.407 110.726 55.869 1.00 19.24 295 THR C N 1
ATOM 7555 C CA . THR C 1 295 ? 32.843 111.530 57.018 1.00 20.66 295 THR C CA 1
ATOM 7556 C C . THR C 1 295 ? 32.858 110.627 58.247 1.00 21.67 295 THR C C 1
ATOM 7557 O O . THR C 1 295 ? 32.036 109.716 58.300 1.00 22.09 295 THR C O 1
ATOM 7561 N N . PRO C 1 296 ? 33.878 110.715 59.074 1.00 24.09 296 PRO C N 1
ATOM 7562 C CA . PRO C 1 296 ? 34.165 109.816 60.177 1.00 21.33 296 PRO C CA 1
ATOM 7563 C C . PRO C 1 296 ? 33.390 110.094 61.447 1.00 21.74 296 PRO C C 1
ATOM 7564 O O . PRO C 1 296 ? 33.952 110.410 62.508 1.00 24.09 296 PRO C O 1
ATOM 7568 N N . LYS C 1 297 ? 32.082 109.978 61.357 1.00 20.42 297 LYS C N 1
ATOM 7569 C CA . LYS C 1 297 ? 31.130 110.244 62.412 1.00 23.45 297 LYS C CA 1
ATOM 7570 C C . LYS C 1 297 ? 31.254 111.636 63.016 1.00 22.64 297 LYS C C 1
ATOM 7571 O O . LYS C 1 297 ? 31.527 111.824 64.206 1.00 22.65 297 LYS C O 1
ATOM 7577 N N . THR C 1 298 ? 31.092 112.653 62.179 1.00 20.86 298 THR C N 1
ATOM 7578 C CA . THR C 1 298 ? 31.209 114.056 62.512 1.00 21.00 298 THR C CA 1
ATOM 7579 C C . THR C 1 298 ? 29.902 114.812 62.389 1.00 21.07 298 THR C C 1
ATOM 7580 O O . THR C 1 298 ? 29.852 116.035 62.612 1.00 23.68 298 THR C O 1
ATOM 7584 N N . ALA C 1 299 ? 28.784 114.116 62.162 1.00 19.16 299 ALA C N 1
ATOM 7585 C CA . ALA C 1 299 ? 27.498 114.800 62.088 1.00 20.93 299 ALA C CA 1
ATOM 7586 C C . ALA C 1 299 ? 27.239 115.632 63.337 1.00 22.42 299 ALA C C 1
ATOM 7587 O O . ALA C 1 299 ? 26.626 116.703 63.262 1.00 21.94 299 ALA C O 1
ATOM 7589 N N . PHE C 1 300 ? 27.693 115.160 64.497 1.00 23.04 300 PHE C N 1
ATOM 7590 C CA . PHE C 1 300 ? 27.448 115.863 65.752 1.00 22.91 300 PHE C CA 1
ATOM 7591 C C . PHE C 1 300 ? 28.327 117.084 65.956 1.00 21.74 300 PHE C C 1
ATOM 7592 O O . PHE C 1 300 ? 28.050 117.921 66.822 1.00 22.71 300 PHE C O 1
ATOM 7600 N N . TYR C 1 301 ? 29.475 117.115 65.292 1.00 24.35 301 TYR C N 1
ATOM 7601 C CA . TYR C 1 301 ? 30.562 118.033 65.617 1.00 25.12 301 TYR C CA 1
ATOM 7602 C C . TYR C 1 301 ? 30.343 119.454 65.092 1.00 23.56 301 TYR C C 1
ATOM 7603 O O . TYR C 1 301 ? 30.936 119.838 64.094 1.00 21.84 301 TYR C O 1
ATOM 7612 N N . THR C 1 302 ? 29.538 120.220 65.807 1.00 22.93 302 THR C N 1
ATOM 7613 C CA . THR C 1 302 ? 29.292 121.632 65.535 1.00 23.86 302 THR C CA 1
ATOM 7614 C C . THR C 1 302 ? 29.482 122.421 66.829 1.00 22.95 302 THR C C 1
ATOM 7615 O O . THR C 1 302 ? 29.419 121.857 67.935 1.00 23.78 302 THR C O 1
ATOM 7619 N N . THR C 1 303 ? 29.649 123.739 66.719 1.00 22.61 303 THR C N 1
ATOM 7620 C CA . THR C 1 303 ? 29.807 124.560 67.916 1.00 19.51 303 THR C CA 1
ATOM 7621 C C . THR C 1 303 ? 28.564 124.559 68.788 1.00 23.07 303 THR C C 1
ATOM 7622 O O . THR C 1 303 ? 28.649 124.660 70.023 1.00 22.87 303 THR C O 1
ATOM 7626 N N . HIS C 1 304 ? 27.380 124.481 68.187 1.00 23.63 304 HIS C N 1
ATOM 7627 C CA . HIS C 1 304 ? 26.158 124.415 69.006 1.00 23.39 304 HIS C CA 1
ATOM 7628 C C . HIS C 1 304 ? 26.139 123.148 69.863 1.00 27.34 304 HIS C C 1
ATOM 7629 O O . HIS C 1 304 ? 25.803 123.135 71.058 1.00 23.47 304 HIS C O 1
ATOM 7636 N N . ALA C 1 305 ? 26.415 122.011 69.217 1.00 25.30 305 ALA C N 1
ATOM 7637 C CA . ALA C 1 305 ? 26.407 120.723 69.897 1.00 25.49 305 ALA C CA 1
ATOM 7638 C C . ALA C 1 305 ? 27.453 120.681 71.004 1.00 28.38 305 ALA C C 1
ATOM 7639 O O . ALA C 1 305 ? 27.127 120.336 72.144 1.00 26.42 305 ALA C O 1
ATOM 7641 N N . VAL C 1 306 ? 28.688 121.008 70.639 1.00 28.35 306 VAL C N 1
ATOM 7642 C CA . VAL C 1 306 ? 29.801 120.948 71.578 1.00 32.43 306 VAL C CA 1
ATOM 7643 C C . VAL C 1 306 ? 29.542 121.867 72.764 1.00 35.86 306 VAL C C 1
ATOM 7644 O O . VAL C 1 306 ? 29.843 121.519 73.910 1.00 37.73 306 VAL C O 1
ATOM 7648 N N . ARG C 1 307 ? 28.922 123.018 72.526 1.00 33.59 307 ARG C N 1
ATOM 7649 C CA . ARG C 1 307 ? 28.634 123.949 73.612 1.00 34.80 307 ARG C CA 1
ATOM 7650 C C . ARG C 1 307 ? 27.634 123.344 74.597 1.00 34.70 307 ARG C C 1
ATOM 7651 O O . ARG C 1 307 ? 27.774 123.440 75.819 1.00 34.65 307 ARG C O 1
ATOM 7659 N N . ASN C 1 308 ? 26.602 122.703 74.068 1.00 33.91 308 ASN C N 1
ATOM 7660 C CA . ASN C 1 308 ? 25.622 121.995 74.880 1.00 34.43 308 ASN C CA 1
ATOM 7661 C C . ASN C 1 308 ? 26.262 120.821 75.619 1.00 36.18 308 ASN C C 1
ATOM 7662 O O . ASN C 1 308 ? 25.936 120.553 76.777 1.00 35.22 308 ASN C O 1
ATOM 7667 N N . MET C 1 309 ? 27.176 120.116 74.960 1.00 37.81 309 MET C N 1
ATOM 7668 C CA . MET C 1 309 ? 27.856 118.992 75.587 1.00 38.68 309 MET C CA 1
ATOM 7669 C C . MET C 1 309 ? 28.589 119.442 76.852 1.00 41.90 309 MET C C 1
ATOM 7670 O O . MET C 1 309 ? 28.488 118.776 77.882 1.00 42.95 309 MET C O 1
ATOM 7675 N N . VAL C 1 310 ? 29.332 120.534 76.746 1.00 43.40 310 VAL C N 1
ATOM 7676 C CA . VAL C 1 310 ? 30.094 121.041 77.882 1.00 46.19 310 VAL C CA 1
ATOM 7677 C C . VAL C 1 310 ? 29.196 121.524 79.013 1.00 47.02 310 VAL C C 1
ATOM 7678 O O . VAL C 1 310 ? 29.190 120.932 80.096 1.00 47.29 310 VAL C O 1
ATOM 7682 N N . VAL C 1 311 ? 28.447 122.587 78.775 1.00 45.93 311 VAL C N 1
ATOM 7683 C CA . VAL C 1 311 ? 27.568 123.193 79.762 1.00 47.89 311 VAL C CA 1
ATOM 7684 C C . VAL C 1 311 ? 26.613 122.201 80.411 1.00 48.97 311 VAL C C 1
ATOM 7685 O O . VAL C 1 311 ? 26.557 122.097 81.641 1.00 49.42 311 VAL C O 1
ATOM 7689 N N . LYS C 1 312 ? 25.836 121.478 79.609 1.00 48.08 312 LYS C N 1
ATOM 7690 C CA . LYS C 1 312 ? 24.904 120.501 80.161 1.00 50.16 312 LYS C CA 1
ATOM 7691 C C . LYS C 1 312 ? 25.617 119.526 81.095 1.00 51.50 312 LYS C C 1
ATOM 7692 O O . LYS C 1 312 ? 25.072 119.166 82.139 1.00 50.80 312 LYS C O 1
ATOM 7698 N N . ALA C 1 313 ? 26.812 119.088 80.715 1.00 52.05 313 ALA C N 1
ATOM 7699 C CA . ALA C 1 313 ? 27.575 118.160 81.542 1.00 53.81 313 ALA C CA 1
ATOM 7700 C C . ALA C 1 313 ? 27.934 118.808 82.879 1.00 55.33 313 ALA C C 1
ATOM 7701 O O . ALA C 1 313 ? 27.570 118.294 83.941 1.00 55.52 313 ALA C O 1
ATOM 7703 N N . PHE C 1 314 ? 28.550 119.983 82.822 1.00 54.80 314 PHE C N 1
ATOM 7704 C CA . PHE C 1 314 ? 28.903 120.715 84.033 1.00 55.53 314 PHE C CA 1
ATOM 7705 C C . PHE C 1 314 ? 27.686 120.987 84.902 1.00 57.51 314 PHE C C 1
ATOM 7706 O O . PHE C 1 314 ? 27.742 120.842 86.125 1.00 59.00 314 PHE C O 1
ATOM 7714 N N . ASP C 1 315 ? 26.571 121.326 84.261 1.00 58.48 315 ASP C N 1
ATOM 7715 C CA . ASP C 1 315 ? 25.317 121.558 84.961 1.00 59.18 315 ASP C CA 1
ATOM 7716 C C . ASP C 1 315 ? 24.880 120.307 85.716 1.00 59.92 315 ASP C C 1
ATOM 7717 O O . ASP C 1 315 ? 24.341 120.406 86.817 1.00 61.89 315 ASP C O 1
ATOM 7722 N N . ASN C 1 316 ? 25.117 119.143 85.130 1.00 60.95 316 ASN C N 1
ATOM 7723 C CA . ASN C 1 316 ? 24.737 117.875 85.737 1.00 62.63 316 ASN C CA 1
ATOM 7724 C C . ASN C 1 316 ? 25.715 117.467 86.835 1.00 64.21 316 ASN C C 1
ATOM 7725 O O . ASN C 1 316 ? 25.431 116.590 87.654 1.00 64.09 316 ASN C O 1
ATOM 7730 N N . ASN C 1 317 ? 26.882 118.093 86.817 1.00 64.96 317 ASN C N 1
ATOM 7731 C CA . ASN C 1 317 ? 27.903 117.868 87.837 1.00 66.77 317 ASN C CA 1
ATOM 7732 C C . ASN C 1 317 ? 27.655 118.847 88.986 1.00 66.77 317 ASN C C 1
ATOM 7733 O O . ASN C 1 317 ? 27.473 118.445 90.134 1.00 66.73 317 ASN C O 1
ATOM 7738 N N . LEU C 1 318 ? 27.488 120.116 88.637 1.00 67.12 318 LEU C N 1
ATOM 7739 C CA . LEU C 1 318 ? 27.173 121.171 89.592 1.00 68.43 318 LEU C CA 1
ATOM 7740 C C . LEU C 1 318 ? 25.956 120.814 90.442 1.00 70.13 318 LEU C C 1
ATOM 7741 O O . LEU C 1 318 ? 25.897 121.130 91.633 1.00 69.70 318 LEU C O 1
ATOM 7746 N N . GLU C 1 319 ? 24.980 120.154 89.825 1.00 69.80 319 GLU C N 1
ATOM 7747 C CA . GLU C 1 319 ? 23.820 119.646 90.546 1.00 69.78 319 GLU C CA 1
ATOM 7748 C C . GLU C 1 319 ? 24.279 118.547 91.511 1.00 71.31 319 GLU C C 1
ATOM 7749 O O . GLU C 1 319 ? 24.228 118.702 92.732 1.00 71.93 319 GLU C O 1
ATOM 7755 N N . LEU C 1 320 ? 24.777 117.453 90.952 1.00 71.23 320 LEU C N 1
ATOM 7756 C CA . LEU C 1 320 ? 25.263 116.309 91.702 1.00 72.08 320 LEU C CA 1
ATOM 7757 C C . LEU C 1 320 ? 26.087 116.710 92.920 1.00 72.98 320 LEU C C 1
ATOM 7758 O O . LEU C 1 320 ? 25.925 116.161 94.014 1.00 73.37 320 LEU C O 1
ATOM 7763 N N . VAL C 1 321 ? 27.007 117.648 92.740 1.00 73.81 321 VAL C N 1
ATOM 7764 C CA . VAL C 1 321 ? 27.900 118.104 93.798 1.00 74.16 321 VAL C CA 1
ATOM 7765 C C . VAL C 1 321 ? 27.125 118.379 95.082 1.00 74.39 321 VAL C C 1
ATOM 7766 O O . VAL C 1 321 ? 27.562 118.016 96.182 1.00 75.26 321 VAL C O 1
ATOM 7770 N N . GLU C 1 322 ? 25.989 119.044 94.957 1.00 74.44 322 GLU C N 1
ATOM 7771 C CA . GLU C 1 322 ? 25.152 119.420 96.088 1.00 73.83 322 GLU C CA 1
ATOM 7772 C C . GLU C 1 322 ? 23.850 118.633 96.146 1.00 73.60 322 GLU C C 1
ATOM 7773 O O . GLU C 1 322 ? 22.796 119.154 96.519 1.00 73.69 322 GLU C O 1
ATOM 7779 N N . GLY C 1 323 ? 23.911 117.366 95.754 1.00 73.64 323 GLY C N 1
ATOM 7780 C CA . GLY C 1 323 ? 22.763 116.476 95.782 1.00 73.19 323 GLY C CA 1
ATOM 7781 C C . GLY C 1 323 ? 21.463 117.146 95.357 1.00 73.01 323 GLY C C 1
ATOM 7782 O O . GLY C 1 323 ? 20.481 117.148 96.106 1.00 73.61 323 GLY C O 1
ATOM 7783 N N . LYS C 1 324 ? 21.438 117.653 94.128 1.00 72.00 324 LYS C N 1
ATOM 7784 C CA . LYS C 1 324 ? 20.250 118.293 93.576 1.00 70.73 324 LYS C CA 1
ATOM 7785 C C . LYS C 1 324 ? 19.646 117.451 92.455 1.00 69.99 324 LYS C C 1
ATOM 7786 O O . LYS C 1 324 ? 20.049 116.301 92.256 1.00 70.02 324 LYS C O 1
ATOM 7792 N N . GLU C 1 325 ? 18.503 117.893 91.933 1.00 68.98 325 GLU C N 1
ATOM 7793 C CA . GLU C 1 325 ? 18.060 116.668 91.104 0.00 70.39 325 GLU C CA 1
ATOM 7794 C C . GLU C 1 325 ? 18.619 116.804 89.715 1.00 64.19 325 GLU C C 1
ATOM 7795 O O . GLU C 1 325 ? 18.560 117.892 89.143 1.00 62.22 325 GLU C O 1
ATOM 7801 N N . ALA C 1 326 ? 19.435 115.813 89.364 1.00 60.80 326 ALA C N 1
ATOM 7802 C CA . ALA C 1 326 ? 20.219 115.919 88.133 1.00 59.98 326 ALA C CA 1
ATOM 7803 C C . ALA C 1 326 ? 19.289 116.245 86.970 1.00 58.47 326 ALA C C 1
ATOM 7804 O O . ALA C 1 326 ? 18.076 116.050 87.062 1.00 56.71 326 ALA C O 1
ATOM 7806 N N . GLU C 1 327 ? 19.862 116.771 85.888 1.00 57.41 327 GLU C N 1
ATOM 7807 C CA . GLU C 1 327 ? 19.031 117.067 84.719 1.00 57.10 327 GLU C CA 1
ATOM 7808 C C . GLU C 1 327 ? 18.808 115.785 83.928 1.00 56.04 327 GLU C C 1
ATOM 7809 O O . GLU C 1 327 ? 17.679 115.402 83.625 1.00 56.32 327 GLU C O 1
ATOM 7815 N N . THR C 1 328 ? 19.897 115.070 83.663 1.00 55.41 328 THR C N 1
ATOM 7816 C CA . THR C 1 328 ? 19.837 113.844 82.871 1.00 53.26 328 THR C CA 1
ATOM 7817 C C . THR C 1 328 ? 20.744 112.768 83.449 1.00 54.75 328 THR C C 1
ATOM 7818 O O . THR C 1 328 ? 21.829 112.456 82.958 1.00 50.79 328 THR C O 1
ATOM 7822 N N . PRO C 1 329 ? 20.268 112.155 84.527 1.00 56.56 329 PRO C N 1
ATOM 7823 C CA . PRO C 1 329 ? 20.962 111.131 85.272 1.00 57.06 329 PRO C CA 1
ATOM 7824 C C . PRO C 1 329 ? 21.078 109.809 84.526 1.00 58.02 329 PRO C C 1
ATOM 7825 O O . PRO C 1 329 ? 20.270 109.461 83.669 1.00 56.88 329 PRO C O 1
ATOM 7829 N N . VAL C 1 330 ? 22.106 109.057 84.903 1.00 59.39 330 VAL C N 1
ATOM 7830 C CA . VAL C 1 330 ? 22.343 107.729 84.346 1.00 61.93 330 VAL C CA 1
ATOM 7831 C C . VAL C 1 330 ? 22.004 106.699 85.428 1.00 63.60 330 VAL C C 1
ATOM 7832 O O . VAL C 1 330 ? 22.131 106.991 86.617 1.00 62.91 330 VAL C O 1
ATOM 7836 N N . LYS C 1 331 ? 21.536 105.526 85.000 1.00 64.91 331 LYS C N 1
ATOM 7837 C CA . LYS C 1 331 ? 21.141 104.491 85.939 1.00 66.04 331 LYS C CA 1
ATOM 7838 C C . LYS C 1 331 ? 22.169 103.369 85.968 1.00 67.00 331 LYS C C 1
ATOM 7839 O O . LYS C 1 331 ? 22.533 102.810 84.935 1.00 67.69 331 LYS C O 1
ATOM 7845 N N . VAL C 1 332 ? 22.606 103.004 87.177 1.00 68.16 332 VAL C N 1
ATOM 7846 C CA . VAL C 1 332 ? 23.561 101.911 87.337 1.00 68.66 332 VAL C CA 1
ATOM 7847 C C . VAL C 1 332 ? 23.022 100.833 88.275 1.00 69.56 332 VAL C C 1
ATOM 7848 O O . VAL C 1 332 ? 22.616 99.766 87.756 1.00 69.86 332 VAL C O 1
ATOM 7852 N N . THR D 1 2 ? 6.898 121.320 8.581 1.00 48.64 2 THR D N 1
ATOM 7853 C CA . THR D 1 2 ? 7.505 122.243 9.585 1.00 48.21 2 THR D CA 1
ATOM 7854 C C . THR D 1 2 ? 8.756 121.604 10.177 1.00 47.06 2 THR D C 1
ATOM 7855 O O . THR D 1 2 ? 8.712 120.458 10.630 1.00 45.91 2 THR D O 1
ATOM 7859 N N . LYS D 1 3 ? 9.889 122.290 10.027 1.00 44.19 3 LYS D N 1
ATOM 7860 C CA . LYS D 1 3 ? 11.156 121.726 10.464 1.00 42.34 3 LYS D CA 1
ATOM 7861 C C . LYS D 1 3 ? 12.024 122.728 11.226 1.00 41.18 3 LYS D C 1
ATOM 7862 O O . LYS D 1 3 ? 12.117 123.896 10.858 1.00 39.89 3 LYS D O 1
ATOM 7868 N N . ILE D 1 4 ? 12.646 122.255 12.298 1.00 40.03 4 ILE D N 1
ATOM 7869 C CA . ILE D 1 4 ? 13.545 123.096 13.106 1.00 37.55 4 ILE D CA 1
ATOM 7870 C C . ILE D 1 4 ? 14.872 122.353 13.182 1.00 37.78 4 ILE D C 1
ATOM 7871 O O . ILE D 1 4 ? 14.840 121.119 13.235 1.00 39.58 4 ILE D O 1
ATOM 7876 N N . PHE D 1 5 ? 15.991 123.060 13.078 1.00 35.52 5 PHE D N 1
ATOM 7877 C CA . PHE D 1 5 ? 17.306 122.447 13.133 1.00 34.12 5 PHE D CA 1
ATOM 7878 C C . PHE D 1 5 ? 18.099 123.051 14.306 1.00 34.34 5 PHE D C 1
ATOM 7879 O O . PHE D 1 5 ? 18.091 124.275 14.412 1.00 32.15 5 PHE D O 1
ATOM 7887 N N . ALA D 1 6 ? 18.747 122.236 15.128 1.00 34.17 6 ALA D N 1
ATOM 7888 C CA . ALA D 1 6 ? 19.461 122.761 16.289 1.00 33.51 6 ALA D CA 1
ATOM 7889 C C . ALA D 1 6 ? 20.970 122.592 16.192 1.00 31.86 6 ALA D C 1
ATOM 7890 O O . ALA D 1 6 ? 21.487 121.580 15.734 1.00 31.39 6 ALA D O 1
ATOM 7892 N N . TYR D 1 7 ? 21.672 123.582 16.755 1.00 31.39 7 TYR D N 1
ATOM 7893 C CA . TYR D 1 7 ? 23.128 123.581 16.759 1.00 29.14 7 TYR D CA 1
ATOM 7894 C C . TYR D 1 7 ? 23.680 123.383 18.172 1.00 28.11 7 TYR D C 1
ATOM 7895 O O . TYR D 1 7 ? 23.025 123.715 19.154 1.00 29.17 7 TYR D O 1
ATOM 7904 N N . ALA D 1 8 ? 24.896 122.880 18.262 1.00 28.00 8 ALA D N 1
ATOM 7905 C CA . ALA D 1 8 ? 25.643 122.736 19.495 1.00 31.14 8 ALA D CA 1
ATOM 7906 C C . ALA D 1 8 ? 24.921 121.919 20.559 1.00 32.52 8 ALA D C 1
ATOM 7907 O O . ALA D 1 8 ? 25.118 122.156 21.760 1.00 29.57 8 ALA D O 1
ATOM 7909 N N . ILE D 1 9 ? 24.115 120.947 20.124 1.00 31.12 9 ILE D N 1
ATOM 7910 C CA . ILE D 1 9 ? 23.421 120.073 21.058 1.00 30.68 9 ILE D CA 1
ATOM 7911 C C . ILE D 1 9 ? 24.354 119.178 21.846 1.00 29.88 9 ILE D C 1
ATOM 7912 O O . ILE D 1 9 ? 25.220 118.493 21.300 1.00 30.66 9 ILE D O 1
ATOM 7917 N N . ARG D 1 10 ? 24.238 119.237 23.180 1.00 31.07 10 ARG D N 1
ATOM 7918 C CA . ARG D 1 10 ? 25.072 118.430 24.066 1.00 30.09 10 ARG D CA 1
ATOM 7919 C C . ARG D 1 10 ? 24.316 117.147 24.440 1.00 30.33 10 ARG D C 1
ATOM 7920 O O . ARG D 1 10 ? 23.081 117.141 24.411 1.00 30.73 10 ARG D O 1
ATOM 7928 N N . GLU D 1 11 ? 24.995 116.142 24.959 1.00 32.77 11 GLU D N 1
ATOM 7929 C CA . GLU D 1 11 ? 24.331 114.938 25.467 1.00 33.76 11 GLU D CA 1
ATOM 7930 C C . GLU D 1 11 ? 23.280 115.255 26.520 1.00 34.71 11 GLU D C 1
ATOM 7931 O O . GLU D 1 11 ? 22.156 114.742 26.471 1.00 34.49 11 GLU D O 1
ATOM 7937 N N . ASP D 1 12 ? 23.622 116.140 27.464 1.00 31.88 12 ASP D N 1
ATOM 7938 C CA . ASP D 1 12 ? 22.713 116.478 28.551 1.00 29.86 12 ASP D CA 1
ATOM 7939 C C . ASP D 1 12 ? 21.452 117.179 28.072 1.00 29.66 12 ASP D C 1
ATOM 7940 O O . ASP D 1 12 ? 20.421 117.147 28.755 1.00 28.21 12 ASP D O 1
ATOM 7945 N N . GLU D 1 13 ? 21.456 117.745 26.862 1.00 27.61 13 GLU D N 1
ATOM 7946 C CA . GLU D 1 13 ? 20.241 118.367 26.343 1.00 29.61 13 GLU D CA 1
ATOM 7947 C C . GLU D 1 13 ? 19.367 117.340 25.606 1.00 29.31 13 GLU D C 1
ATOM 7948 O O . GLU D 1 13 ? 18.196 117.606 25.351 1.00 28.95 13 GLU D O 1
ATOM 7954 N N . LYS D 1 14 ? 19.934 116.225 25.191 1.00 30.98 14 LYS D N 1
ATOM 7955 C CA . LYS D 1 14 ? 19.226 115.255 24.351 1.00 34.13 14 LYS D CA 1
ATOM 7956 C C . LYS D 1 14 ? 17.879 114.788 24.858 1.00 36.47 14 LYS D C 1
ATOM 7957 O O . LYS D 1 14 ? 16.876 114.808 24.121 1.00 36.98 14 LYS D O 1
ATOM 7963 N N . PRO D 1 15 ? 17.751 114.479 26.140 1.00 34.46 15 PRO D N 1
ATOM 7964 C CA . PRO D 1 15 ? 16.515 113.975 26.720 1.00 34.13 15 PRO D CA 1
ATOM 7965 C C . PRO D 1 15 ? 15.408 115.003 26.631 1.00 34.50 15 PRO D C 1
ATOM 7966 O O . PRO D 1 15 ? 14.236 114.656 26.445 1.00 34.85 15 PRO D O 1
ATOM 7970 N N . PHE D 1 16 ? 15.755 116.293 26.701 1.00 32.05 16 PHE D N 1
ATOM 7971 C CA . PHE D 1 16 ? 14.716 117.320 26.664 1.00 31.20 16 PHE D CA 1
ATOM 7972 C C . PHE D 1 16 ? 14.314 117.658 25.237 1.00 31.38 16 PHE D C 1
ATOM 7973 O O . PHE D 1 16 ? 13.188 118.098 25.030 1.00 31.56 16 PHE D O 1
ATOM 7981 N N . LEU D 1 17 ? 15.240 117.472 24.305 1.00 33.31 17 LEU D N 1
ATOM 7982 C CA . LEU D 1 17 ? 14.893 117.658 22.893 1.00 36.55 17 LEU D CA 1
ATOM 7983 C C . LEU D 1 17 ? 13.840 116.597 22.533 1.00 38.52 17 LEU D C 1
ATOM 7984 O O . LEU D 1 17 ? 12.739 116.885 22.060 1.00 39.42 17 LEU D O 1
ATOM 7989 N N . LYS D 1 18 ? 14.167 115.355 22.879 1.00 40.26 18 LYS D N 1
ATOM 7990 C CA . LYS D 1 18 ? 13.262 114.224 22.681 1.00 42.38 18 LYS D CA 1
ATOM 7991 C C . LYS D 1 18 ? 11.902 114.495 23.302 1.00 42.69 18 LYS D C 1
ATOM 7992 O O . LYS D 1 18 ? 10.837 114.267 22.712 1.00 44.87 18 LYS D O 1
ATOM 7998 N N . GLU D 1 19 ? 11.910 115.014 24.530 1.00 42.93 19 GLU D N 1
ATOM 7999 C CA . GLU D 1 19 ? 10.642 115.336 25.188 1.00 39.66 19 GLU D CA 1
ATOM 8000 C C . GLU D 1 19 ? 9.886 116.363 24.365 1.00 40.42 19 GLU D C 1
ATOM 8001 O O . GLU D 1 19 ? 8.663 116.269 24.204 1.00 39.60 19 GLU D O 1
ATOM 8007 N N . TRP D 1 20 ? 10.592 117.350 23.796 1.00 38.35 20 TRP D N 1
ATOM 8008 C CA . TRP D 1 20 ? 9.902 118.358 22.996 1.00 36.79 20 TRP D CA 1
ATOM 8009 C C . TRP D 1 20 ? 9.314 117.720 21.739 1.00 37.13 20 TRP D C 1
ATOM 8010 O O . TRP D 1 20 ? 8.195 118.018 21.310 1.00 39.54 20 TRP D O 1
ATOM 8021 N N . GLU D 1 21 ? 10.130 116.889 21.102 1.00 38.27 21 GLU D N 1
ATOM 8022 C CA . GLU D 1 21 ? 9.687 116.191 19.903 1.00 41.83 21 GLU D CA 1
ATOM 8023 C C . GLU D 1 21 ? 8.379 115.445 20.164 1.00 44.00 21 GLU D C 1
ATOM 8024 O O . GLU D 1 21 ? 7.369 115.666 19.488 1.00 44.47 21 GLU D O 1
ATOM 8030 N N . ASP D 1 22 ? 8.388 114.594 21.187 1.00 44.67 22 ASP D N 1
ATOM 8031 C CA . ASP D 1 22 ? 7.231 113.766 21.516 1.00 43.85 22 ASP D CA 1
ATOM 8032 C C . ASP D 1 22 ? 5.965 114.573 21.735 1.00 44.15 22 ASP D C 1
ATOM 8033 O O . ASP D 1 22 ? 4.868 114.030 21.553 1.00 45.88 22 ASP D O 1
ATOM 8038 N N . ALA D 1 23 ? 6.058 115.841 22.100 1.00 42.73 23 ALA D N 1
ATOM 8039 C CA . ALA D 1 23 ? 4.873 116.686 22.207 1.00 41.13 23 ALA D CA 1
ATOM 8040 C C . ALA D 1 23 ? 4.606 117.446 20.910 1.00 40.67 23 ALA D C 1
ATOM 8041 O O . ALA D 1 23 ? 3.740 118.325 20.919 1.00 42.03 23 ALA D O 1
ATOM 8043 N N . HIS D 1 24 ? 5.408 117.215 19.878 1.00 40.89 24 HIS D N 1
ATOM 8044 C CA . HIS D 1 24 ? 5.269 117.914 18.600 1.00 43.16 24 HIS D CA 1
ATOM 8045 C C . HIS D 1 24 ? 5.648 116.992 17.442 1.00 42.88 24 HIS D C 1
ATOM 8046 O O . HIS D 1 24 ? 6.656 117.150 16.762 1.00 40.60 24 HIS D O 1
ATOM 8053 N N . LYS D 1 25 ? 4.868 115.931 17.298 1.00 44.02 25 LYS D N 1
ATOM 8054 C CA . LYS D 1 25 ? 5.103 114.876 16.325 1.00 45.97 25 LYS D CA 1
ATOM 8055 C C . LYS D 1 25 ? 4.938 115.400 14.909 1.00 43.82 25 LYS D C 1
ATOM 8056 O O . LYS D 1 25 ? 5.634 114.937 14.009 1.00 46.41 25 LYS D O 1
ATOM 8062 N N . ASP D 1 26 ? 4.123 116.428 14.733 1.00 45.06 26 ASP D N 1
ATOM 8063 C CA . ASP D 1 26 ? 3.937 117.072 13.440 1.00 47.39 26 ASP D CA 1
ATOM 8064 C C . ASP D 1 26 ? 5.027 118.090 13.111 1.00 48.35 26 ASP D C 1
ATOM 8065 O O . ASP D 1 26 ? 4.868 118.904 12.196 1.00 48.47 26 ASP D O 1
ATOM 8070 N N . VAL D 1 27 ? 6.104 118.116 13.889 1.00 48.82 27 VAL D N 1
ATOM 8071 C CA . VAL D 1 27 ? 7.241 118.995 13.639 1.00 46.46 27 VAL D CA 1
ATOM 8072 C C . VAL D 1 27 ? 8.501 118.137 13.536 1.00 46.39 27 VAL D C 1
ATOM 8073 O O . VAL D 1 27 ? 8.693 117.276 14.398 1.00 48.21 27 VAL D O 1
ATOM 8077 N N . GLU D 1 28 ? 9.280 118.286 12.467 1.00 44.07 28 GLU D N 1
ATOM 8078 C CA . GLU D 1 28 ? 10.493 117.494 12.330 1.00 42.09 28 GLU D CA 1
ATOM 8079 C C . GLU D 1 28 ? 11.685 118.223 12.961 1.00 42.12 28 GLU D C 1
ATOM 8080 O O . GLU D 1 28 ? 11.879 119.426 12.773 1.00 40.81 28 GLU D O 1
ATOM 8086 N N . VAL D 1 29 ? 12.477 117.479 13.724 1.00 41.25 29 VAL D N 1
ATOM 8087 C CA . VAL D 1 29 ? 13.631 118.070 14.382 1.00 39.58 29 VAL D CA 1
ATOM 8088 C C . VAL D 1 29 ? 14.892 117.316 13.994 1.00 39.61 29 VAL D C 1
ATOM 8089 O O . VAL D 1 29 ? 14.971 116.096 14.034 1.00 39.23 29 VAL D O 1
ATOM 8093 N N . GLU D 1 30 ? 15.897 118.085 13.580 1.00 39.41 30 GLU D N 1
ATOM 8094 C CA . GLU D 1 30 ? 17.207 117.523 13.258 1.00 37.65 30 GLU D CA 1
ATOM 8095 C C . GLU D 1 30 ? 18.251 118.391 13.953 1.00 37.70 30 GLU D C 1
ATOM 8096 O O . GLU D 1 30 ? 17.907 119.518 14.296 1.00 36.44 30 GLU D O 1
AT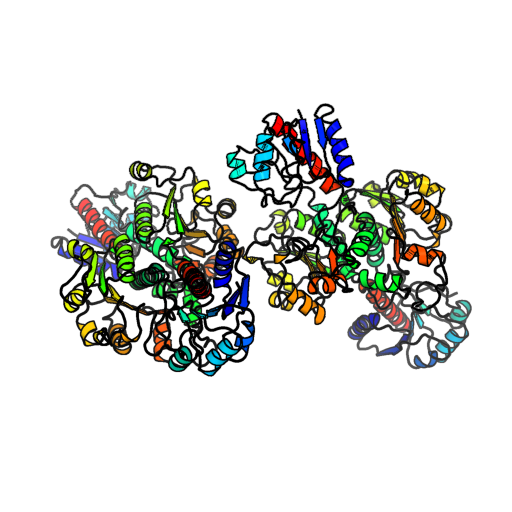OM 8107 N N . TYR D 1 31 ? 19.438 117.882 14.251 1.00 38.02 31 TYR D N 1
ATOM 8108 C CA . TYR D 1 31 ? 20.397 118.701 14.988 1.00 38.39 31 TYR D CA 1
ATOM 8109 C C . TYR D 1 31 ? 21.808 118.175 14.797 1.00 36.47 31 TYR D C 1
ATOM 8110 O O . TYR D 1 31 ? 21.987 117.065 14.309 1.00 34.33 31 TYR D O 1
ATOM 8119 N N . THR D 1 32 ? 22.776 118.981 15.218 1.00 34.50 32 THR D N 1
ATOM 8120 C CA . THR D 1 32 ? 24.181 118.615 15.206 1.00 32.23 32 THR D CA 1
ATOM 8121 C C . THR D 1 32 ? 24.824 119.068 16.524 1.00 30.87 32 THR D C 1
ATOM 8122 O O . THR D 1 32 ? 24.270 119.961 17.161 1.00 30.82 32 THR D O 1
ATOM 8126 N N . ASP D 1 33 ? 25.997 118.545 16.838 1.00 33.19 33 ASP D N 1
ATOM 8127 C CA . ASP D 1 33 ? 26.733 118.992 18.020 1.00 36.68 33 ASP D CA 1
ATOM 8128 C C . ASP D 1 33 ? 27.727 120.093 17.640 1.00 37.85 33 ASP D C 1
ATOM 8129 O O . ASP D 1 33 ? 28.480 120.587 18.478 1.00 34.43 33 ASP D O 1
ATOM 8134 N N . LYS D 1 34 ? 27.699 120.468 16.361 1.00 38.43 34 LYS D N 1
ATOM 8135 C CA . LYS D 1 34 ? 28.573 121.525 15.856 1.00 37.68 34 LYS D CA 1
ATOM 8136 C C . LYS D 1 34 ? 27.997 122.917 16.104 1.00 32.37 34 LYS D C 1
ATOM 8137 O O . LYS D 1 34 ? 26.785 123.111 16.138 1.00 33.75 34 LYS D O 1
ATOM 8143 N N . LEU D 1 35 ? 28.882 123.905 16.145 1.00 32.15 35 LEU D N 1
ATOM 8144 C CA . LEU D 1 35 ? 28.481 125.305 16.282 1.00 34.59 35 LEU D CA 1
ATOM 8145 C C . LEU D 1 35 ? 27.940 125.862 14.967 1.00 32.89 35 LEU D C 1
ATOM 8146 O O . LEU D 1 35 ? 28.295 125.363 13.890 1.00 35.57 35 LEU D O 1
ATOM 8151 N N . LEU D 1 36 ? 27.181 126.951 15.021 1.00 34.22 36 LEU D N 1
ATOM 8152 C CA . LEU D 1 36 ? 26.718 127.603 13.795 1.00 32.08 36 LEU D CA 1
ATOM 8153 C C . LEU D 1 36 ? 27.807 128.533 13.251 1.00 34.38 36 LEU D C 1
ATOM 8154 O O . LEU D 1 36 ? 28.268 129.429 13.958 1.00 30.85 36 LEU D O 1
ATOM 8159 N N . THR D 1 37 ? 28.237 128.287 12.026 1.00 35.45 37 THR D N 1
ATOM 8160 C CA . THR D 1 37 ? 29.170 129.112 11.283 1.00 38.59 37 THR D CA 1
ATOM 8161 C C . THR D 1 37 ? 28.633 129.293 9.857 1.00 41.26 37 THR D C 1
ATOM 8162 O O . THR D 1 37 ? 27.611 128.721 9.459 1.00 39.39 37 THR D O 1
ATOM 8166 N N . PRO D 1 38 ? 29.321 130.078 9.055 1.00 41.80 38 PRO D N 1
ATOM 8167 C CA . PRO D 1 38 ? 28.940 130.305 7.663 1.00 43.13 38 PRO D CA 1
ATOM 8168 C C . PRO D 1 38 ? 28.926 128.978 6.914 1.00 43.50 38 PRO D C 1
ATOM 8169 O O . PRO D 1 38 ? 28.035 128.702 6.114 1.00 44.51 38 PRO D O 1
ATOM 8173 N N . GLU D 1 39 ? 29.853 128.093 7.263 1.00 44.53 39 GLU D N 1
ATOM 8174 C CA . GLU D 1 39 ? 29.963 126.785 6.650 1.00 45.53 39 GLU D CA 1
ATOM 8175 C C . GLU D 1 39 ? 28.928 125.764 7.113 1.00 46.06 39 GLU D C 1
ATOM 8176 O O . GLU D 1 39 ? 28.567 124.880 6.324 1.00 46.32 39 GLU D O 1
ATOM 8182 N N . THR D 1 40 ? 28.519 125.787 8.379 1.00 41.69 40 THR D N 1
ATOM 8183 C CA . THR D 1 40 ? 27.574 124.800 8.891 1.00 38.49 40 THR D CA 1
ATOM 8184 C C . THR D 1 40 ? 26.141 125.295 8.778 1.00 38.14 40 THR D C 1
ATOM 8185 O O . THR D 1 40 ? 25.177 124.613 9.120 1.00 39.24 40 THR D O 1
ATOM 8189 N N . VAL D 1 41 ? 26.003 126.524 8.302 1.00 38.01 41 VAL D N 1
ATOM 8190 C CA . VAL D 1 41 ? 24.700 127.116 8.050 1.00 40.72 41 VAL D CA 1
ATOM 8191 C C . VAL D 1 41 ? 23.925 126.285 7.030 1.00 40.59 41 VAL D C 1
ATOM 8192 O O . VAL D 1 41 ? 22.697 126.198 7.048 1.00 40.99 41 VAL D O 1
ATOM 8196 N N . ALA D 1 42 ? 24.665 125.681 6.107 1.00 42.29 42 ALA D N 1
ATOM 8197 C CA . ALA D 1 42 ? 24.074 124.849 5.059 1.00 43.57 42 ALA D CA 1
ATOM 8198 C C . ALA D 1 42 ? 23.276 123.697 5.667 1.00 43.45 42 ALA D C 1
ATOM 8199 O O . ALA D 1 42 ? 22.219 123.317 5.174 1.00 43.26 42 ALA D O 1
ATOM 8201 N N . LEU D 1 43 ? 23.784 123.182 6.786 1.00 42.20 43 LEU D N 1
ATOM 8202 C CA . LEU D 1 43 ? 23.143 122.094 7.500 1.00 41.17 43 LEU D CA 1
ATOM 8203 C C . LEU D 1 43 ? 21.679 122.393 7.773 1.00 39.90 43 LEU D C 1
ATOM 8204 O O . LEU D 1 43 ? 20.858 121.472 7.728 1.00 43.54 43 LEU D O 1
ATOM 8209 N N . ALA D 1 44 ? 21.318 123.649 8.004 1.00 38.77 44 ALA D N 1
ATOM 8210 C CA . ALA D 1 44 ? 19.922 123.988 8.253 1.00 37.67 44 ALA D CA 1
ATOM 8211 C C . ALA D 1 44 ? 19.091 124.151 6.985 1.00 37.33 44 ALA D C 1
ATOM 8212 O O . ALA D 1 44 ? 17.909 124.515 7.099 1.00 35.97 44 ALA D O 1
ATOM 8214 N N . LYS D 1 45 ? 19.694 124.020 5.811 1.00 39.30 45 LYS D N 1
ATOM 8215 C CA . LYS D 1 45 ? 18.908 124.230 4.587 1.00 41.99 45 LYS D CA 1
ATOM 8216 C C . LYS D 1 45 ? 17.742 123.245 4.581 1.00 40.67 45 LYS D C 1
ATOM 8217 O O . LYS D 1 45 ? 17.952 122.065 4.860 1.00 40.71 45 LYS D O 1
ATOM 8223 N N . GLY D 1 46 ? 16.533 123.770 4.440 1.00 39.73 46 GLY D N 1
ATOM 8224 C CA . GLY D 1 46 ? 15.339 122.933 4.435 1.00 41.95 46 GLY D CA 1
ATOM 8225 C C . GLY D 1 46 ? 14.438 123.245 5.624 1.00 42.92 46 GLY D C 1
ATOM 8226 O O . GLY D 1 46 ? 13.216 123.132 5.549 1.00 40.22 46 GLY D O 1
ATOM 8227 N N . ALA D 1 47 ? 15.062 123.639 6.737 1.00 42.43 47 ALA D N 1
ATOM 8228 C CA . ALA D 1 47 ? 14.313 123.932 7.953 1.00 41.35 47 ALA D CA 1
ATOM 8229 C C . ALA D 1 47 ? 13.608 125.275 7.863 1.00 40.01 47 ALA D C 1
ATOM 8230 O O . ALA D 1 47 ? 13.877 126.087 6.978 1.00 40.54 47 ALA D O 1
ATOM 8232 N N . ASP D 1 48 ? 12.741 125.553 8.825 1.00 37.82 48 ASP D N 1
ATOM 8233 C CA . ASP D 1 48 ? 12.028 126.810 8.939 1.00 36.41 48 ASP D CA 1
ATOM 8234 C C . ASP D 1 48 ? 12.602 127.731 10.012 1.00 36.77 48 ASP D C 1
ATOM 8235 O O . ASP D 1 48 ? 12.268 128.916 10.084 1.00 34.71 48 ASP D O 1
ATOM 8240 N N . GLY D 1 49 ? 13.415 127.179 10.905 1.00 39.14 49 GLY D N 1
ATOM 8241 C CA . GLY D 1 49 ? 14.042 127.961 11.974 1.00 35.95 49 GLY D CA 1
ATOM 8242 C C . GLY D 1 49 ? 15.230 127.199 12.559 1.00 36.82 49 GLY D C 1
ATOM 8243 O O . GLY D 1 49 ? 15.395 126.000 12.318 1.00 31.60 49 GLY D O 1
ATOM 8244 N N . VAL D 1 50 ? 16.065 127.923 13.323 1.00 34.00 50 VAL D N 1
ATOM 8245 C CA . VAL D 1 50 ? 17.224 127.289 13.939 1.00 33.48 50 VAL D CA 1
ATOM 8246 C C . VAL D 1 50 ? 17.262 127.616 15.437 1.00 30.15 50 VAL D C 1
ATOM 8247 O O . VAL D 1 50 ? 16.642 128.571 15.895 1.00 29.55 50 VAL D O 1
ATOM 8251 N N . VAL D 1 51 ? 17.807 126.665 16.179 1.00 31.36 51 VAL D N 1
ATOM 8252 C CA . VAL D 1 51 ? 17.897 126.729 17.637 1.00 30.43 51 VAL D CA 1
ATOM 8253 C C . VAL D 1 51 ? 19.378 126.628 17.970 1.00 26.81 51 VAL D C 1
ATOM 8254 O O . VAL D 1 51 ? 20.044 125.707 17.489 1.00 30.27 51 VAL D O 1
ATOM 8258 N N . VAL D 1 52 ? 19.870 127.618 18.714 1.00 27.32 52 VAL D N 1
ATOM 8259 C CA . VAL D 1 52 ? 21.318 127.740 18.889 1.00 24.17 52 VAL D CA 1
ATOM 8260 C C . VAL D 1 52 ? 21.718 128.108 20.320 1.00 23.40 52 VAL D C 1
ATOM 8261 O O . VAL D 1 52 ? 20.921 128.522 21.142 1.00 26.81 52 VAL D O 1
ATOM 8265 N N . TYR D 1 53 ? 23.003 127.905 20.582 1.00 24.44 53 TYR D N 1
ATOM 8266 C CA . TYR D 1 53 ? 23.614 128.218 21.870 1.00 25.19 53 TYR D CA 1
ATOM 8267 C C . TYR D 1 53 ? 25.119 128.138 21.679 1.00 23.50 53 TYR D C 1
ATOM 8268 O O . TYR D 1 53 ? 25.707 127.066 21.568 1.00 26.69 53 TYR D O 1
ATOM 8277 N N . GLN D 1 54 ? 25.767 129.313 21.655 1.00 25.64 54 GLN D N 1
ATOM 8278 C CA . GLN D 1 54 ? 27.217 129.302 21.512 1.00 22.69 54 GLN D CA 1
ATOM 8279 C C . GLN D 1 54 ? 27.830 130.661 21.843 1.00 24.26 54 GLN D C 1
ATOM 8280 O O . GLN D 1 54 ? 27.170 131.690 21.729 1.00 25.87 54 GLN D O 1
ATOM 8286 N N . GLN D 1 55 ? 29.098 130.623 22.241 1.00 26.65 55 GLN D N 1
ATOM 8287 C CA . GLN D 1 55 ? 29.873 131.842 22.459 1.00 32.13 55 GLN D CA 1
ATOM 8288 C C . GLN D 1 55 ? 30.480 132.383 21.170 1.00 30.30 55 GLN D C 1
ATOM 8289 O O . GLN D 1 55 ? 30.579 133.603 20.989 1.00 32.10 55 GLN D O 1
ATOM 8295 N N . LEU D 1 56 ? 30.822 131.523 20.226 1.00 31.85 56 LEU D N 1
ATOM 8296 C CA . LEU D 1 56 ? 31.318 131.925 18.910 1.00 30.28 56 LEU D CA 1
ATOM 8297 C C . LEU D 1 56 ? 30.384 132.931 18.263 1.00 30.33 56 LEU D C 1
ATOM 8298 O O . LEU D 1 56 ? 29.168 132.704 18.210 1.00 30.33 56 LEU D O 1
ATOM 8303 N N . ASP D 1 57 ? 30.904 134.060 17.782 1.00 27.12 57 ASP D N 1
ATOM 8304 C CA . ASP D 1 57 ? 30.048 135.137 17.307 1.00 27.71 57 ASP D CA 1
ATOM 8305 C C . ASP D 1 57 ? 29.126 134.757 16.146 1.00 24.35 57 ASP D C 1
ATOM 8306 O O . ASP D 1 57 ? 29.487 134.005 15.254 1.00 28.68 57 ASP D O 1
ATOM 8311 N N . TYR D 1 58 ? 27.921 135.291 16.165 1.00 26.18 58 TYR D N 1
ATOM 8312 C CA . TYR D 1 58 ? 26.967 135.231 15.071 1.00 27.01 58 TYR D CA 1
ATOM 8313 C C . TYR D 1 58 ? 27.182 136.492 14.201 1.00 24.87 58 TYR D C 1
ATOM 8314 O O . TYR D 1 58 ? 26.498 137.499 14.313 1.00 27.20 58 TYR D O 1
ATOM 8323 N N . ILE D 1 59 ? 28.230 136.422 13.411 1.00 29.19 59 ILE D N 1
ATOM 8324 C CA . ILE D 1 59 ? 28.643 137.479 12.507 1.00 31.42 59 ILE D CA 1
ATOM 8325 C C . ILE D 1 59 ? 27.680 137.722 11.350 1.00 32.85 59 ILE D C 1
ATOM 8326 O O . ILE D 1 59 ? 26.744 136.964 11.099 1.00 30.46 59 ILE D O 1
ATOM 8331 N N . ALA D 1 60 ? 27.993 138.784 10.608 1.00 32.10 60 ALA D N 1
ATOM 8332 C CA . ALA D 1 60 ? 27.270 139.154 9.400 1.00 35.61 60 ALA D CA 1
ATOM 8333 C C . ALA D 1 60 ? 27.274 137.993 8.406 1.00 34.63 60 ALA D C 1
ATOM 8334 O O . ALA D 1 60 ? 26.249 137.573 7.892 1.00 35.13 60 ALA D O 1
ATOM 8336 N N . GLU D 1 61 ? 28.458 137.461 8.185 1.00 35.12 61 GLU D N 1
ATOM 8337 C CA . GLU D 1 61 ? 28.675 136.332 7.296 1.00 38.21 61 GLU D CA 1
ATOM 8338 C C . GLU D 1 61 ? 27.864 135.118 7.726 1.00 39.02 61 GLU D C 1
ATOM 8339 O O . GLU D 1 61 ? 27.376 134.354 6.893 1.00 35.71 61 GLU D O 1
ATOM 8345 N N . THR D 1 62 ? 27.739 134.919 9.045 1.00 33.96 62 THR D N 1
ATOM 8346 C CA . THR D 1 62 ? 27.050 133.723 9.524 1.00 34.05 62 THR D CA 1
ATOM 8347 C C . THR D 1 62 ? 25.555 133.914 9.310 1.00 31.71 62 THR D C 1
ATOM 8348 O O . THR D 1 62 ? 24.893 133.028 8.776 1.00 33.75 62 THR D O 1
ATOM 8352 N N . LEU D 1 63 ? 25.087 135.114 9.618 1.00 31.90 63 LEU D N 1
ATOM 8353 C CA . LEU D 1 63 ? 23.695 135.490 9.473 1.00 32.27 63 LEU D CA 1
ATOM 8354 C C . LEU D 1 63 ? 23.278 135.522 8.002 1.00 37.99 63 LEU D C 1
ATOM 8355 O O . LEU D 1 63 ? 22.177 135.079 7.658 1.00 37.18 63 LEU D O 1
ATOM 8360 N N . GLN D 1 64 ? 24.169 136.007 7.137 1.00 36.34 64 GLN D N 1
ATOM 8361 C CA . GLN D 1 64 ? 23.891 136.052 5.706 1.00 38.79 64 GLN D CA 1
ATOM 8362 C C . GLN D 1 64 ? 23.660 134.638 5.168 1.00 40.71 64 GLN D C 1
ATOM 8363 O O . GLN D 1 64 ? 22.725 134.391 4.402 1.00 41.74 64 GLN D O 1
ATOM 8369 N N . ALA D 1 65 ? 24.534 133.732 5.581 1.00 39.41 65 ALA D N 1
ATOM 8370 C CA . ALA D 1 65 ? 24.494 132.345 5.149 1.00 41.18 65 ALA D CA 1
ATOM 8371 C C . ALA D 1 65 ? 23.227 131.647 5.628 1.00 42.94 65 ALA D C 1
ATOM 8372 O O . ALA D 1 65 ? 22.635 130.854 4.881 1.00 44.11 65 ALA D O 1
ATOM 8374 N N . LEU D 1 66 ? 22.802 131.917 6.860 1.00 41.94 66 LEU D N 1
ATOM 8375 C CA . LEU D 1 66 ? 21.523 131.384 7.333 1.00 40.83 66 LEU D CA 1
ATOM 8376 C C . LEU D 1 66 ? 20.426 131.871 6.380 1.00 43.51 66 LEU D C 1
ATOM 8377 O O . LEU D 1 66 ? 19.624 131.098 5.853 1.00 42.87 66 LEU D O 1
ATOM 8382 N N . ALA D 1 67 ? 20.418 133.186 6.151 1.00 42.12 67 ALA D N 1
ATOM 8383 C CA . ALA D 1 67 ? 19.428 133.798 5.272 1.00 41.42 67 ALA D CA 1
ATOM 8384 C C . ALA D 1 67 ? 19.475 133.187 3.873 1.00 42.18 67 ALA D C 1
ATOM 8385 O O . ALA D 1 67 ? 18.432 132.916 3.280 1.00 44.61 67 ALA D O 1
ATOM 8387 N N . ASP D 1 68 ? 20.666 132.850 3.397 1.00 41.54 68 ASP D N 1
ATOM 8388 C CA . ASP D 1 68 ? 20.851 132.281 2.076 1.00 40.40 68 ASP D CA 1
ATOM 8389 C C . ASP D 1 68 ? 20.367 130.830 2.031 1.00 42.44 68 ASP D C 1
ATOM 8390 O O . ASP D 1 68 ? 20.276 130.223 0.964 1.00 40.22 68 ASP D O 1
ATOM 8395 N N . ASN D 1 69 ? 20.108 130.238 3.191 1.00 41.90 69 ASN D N 1
ATOM 8396 C CA . ASN D 1 69 ? 19.657 128.857 3.278 1.00 41.60 69 ASN D CA 1
ATOM 8397 C C . ASN D 1 69 ? 18.215 128.799 3.762 1.00 41.51 69 ASN D C 1
ATOM 8398 O O . ASN D 1 69 ? 17.706 127.740 4.135 1.00 43.84 69 ASN D O 1
ATOM 8403 N N . GLY D 1 70 ? 17.568 129.956 3.753 1.00 38.31 70 GLY D N 1
ATOM 8404 C CA . GLY D 1 70 ? 16.165 130.062 4.082 1.00 38.42 70 GLY D CA 1
ATOM 8405 C C . GLY D 1 70 ? 15.829 130.410 5.512 1.00 38.37 70 GLY D C 1
ATOM 8406 O O . GLY D 1 70 ? 14.637 130.443 5.831 1.00 38.77 70 GLY D O 1
ATOM 8407 N N . ILE D 1 71 ? 16.796 130.742 6.364 1.00 37.86 71 ILE D N 1
ATOM 8408 C CA . ILE D 1 71 ? 16.519 131.009 7.772 1.00 35.76 71 ILE D CA 1
ATOM 8409 C C . ILE D 1 71 ? 16.627 132.437 8.251 1.00 35.04 71 ILE D C 1
ATOM 8410 O O . ILE D 1 71 ? 17.687 133.065 8.220 1.00 37.10 71 ILE D O 1
ATOM 8415 N N . THR D 1 72 ? 15.563 132.987 8.830 1.00 36.71 72 THR D N 1
ATOM 8416 C CA . THR D 1 72 ? 15.572 134.313 9.431 1.00 37.10 72 THR D CA 1
ATOM 8417 C C . THR D 1 72 ? 14.888 134.299 10.795 1.00 34.74 72 THR D C 1
ATOM 8418 O O . THR D 1 72 ? 14.414 135.317 11.308 1.00 35.20 72 THR D O 1
ATOM 8422 N N . LYS D 1 73 ? 14.782 133.094 11.342 1.00 36.66 73 LYS D N 1
ATOM 8423 C CA . LYS D 1 73 ? 14.175 132.861 12.648 1.00 35.35 73 LYS D CA 1
ATOM 8424 C C . LYS D 1 73 ? 15.135 132.045 13.514 1.00 35.31 73 LYS D C 1
ATOM 8425 O O . LYS D 1 73 ? 15.518 130.930 13.163 1.00 35.99 73 LYS D O 1
ATOM 8431 N N . MET D 1 74 ? 15.729 132.722 14.496 1.00 35.48 74 MET D N 1
ATOM 8432 C CA . MET D 1 74 ? 16.770 132.142 15.338 1.00 32.77 74 MET D CA 1
ATOM 8433 C C . MET D 1 74 ? 16.396 132.241 16.814 1.00 31.17 74 MET D C 1
ATOM 8434 O O . MET D 1 74 ? 16.093 133.316 17.335 1.00 31.03 74 MET D O 1
ATOM 8439 N N . SER D 1 75 ? 16.450 131.101 17.492 1.00 29.62 75 SER D N 1
ATOM 8440 C CA . SER D 1 75 ? 16.059 131.011 18.898 1.00 30.64 75 SER D CA 1
ATOM 8441 C C . SER D 1 75 ? 17.215 130.520 19.762 1.00 27.37 75 SER D C 1
ATOM 8442 O O . SER D 1 75 ? 17.700 129.403 19.581 1.00 26.81 75 SER D O 1
ATOM 8445 N N . LEU D 1 76 ? 17.741 131.384 20.639 1.00 28.01 76 LEU D N 1
ATOM 8446 C CA . LEU D 1 76 ? 18.878 130.944 21.441 1.00 26.49 76 LEU D CA 1
ATOM 8447 C C . LEU D 1 76 ? 18.351 130.139 22.644 1.00 24.09 76 LEU D C 1
ATOM 8448 O O . LEU D 1 76 ? 17.302 130.481 23.181 1.00 23.60 76 LEU D O 1
ATOM 8453 N N . ARG D 1 77 ? 19.156 129.207 23.129 1.00 27.15 77 ARG D N 1
ATOM 8454 C CA . ARG D 1 77 ? 18.825 128.489 24.360 1.00 26.09 77 ARG D CA 1
ATOM 8455 C C . ARG D 1 77 ? 19.335 129.202 25.615 1.00 29.58 77 ARG D C 1
ATOM 8456 O O . ARG D 1 77 ? 18.912 128.890 26.739 1.00 28.23 77 ARG D O 1
ATOM 8464 N N . ASN D 1 78 ? 20.216 130.171 25.408 1.00 27.26 78 ASN D N 1
ATOM 8465 C CA . ASN D 1 78 ? 20.815 130.917 26.514 1.00 29.14 78 ASN D CA 1
ATOM 8466 C C . ASN D 1 78 ? 20.292 132.338 26.619 1.00 28.66 78 ASN D C 1
ATOM 8467 O O . ASN D 1 78 ? 19.387 132.777 25.918 1.00 32.27 78 ASN D O 1
ATOM 8472 N N . VAL D 1 79 ? 20.847 133.114 27.553 1.00 28.41 79 VAL D N 1
ATOM 8473 C CA . VAL D 1 79 ? 20.451 134.478 27.798 1.00 27.11 79 VAL D CA 1
ATOM 8474 C C . VAL D 1 79 ? 21.141 135.516 26.914 1.00 25.46 79 VAL D C 1
ATOM 8475 O O . VAL D 1 79 ? 20.481 136.447 26.431 1.00 24.76 79 VAL D O 1
ATOM 8479 N N . GLY D 1 80 ? 22.463 135.511 26.859 1.00 25.78 80 GLY D N 1
ATOM 8480 C CA . GLY D 1 80 ? 23.202 136.590 26.203 1.00 26.32 80 GLY D CA 1
ATOM 8481 C C . GLY D 1 80 ? 22.970 136.741 24.711 1.00 25.22 80 GLY D C 1
ATOM 8482 O O . GLY D 1 80 ? 23.028 135.769 23.943 1.00 27.63 80 GLY D O 1
ATOM 8483 N N . VAL D 1 81 ? 22.878 137.984 24.255 1.00 24.67 81 VAL D N 1
ATOM 8484 C CA . VAL D 1 81 ? 22.748 138.317 22.844 1.00 28.11 81 VAL D CA 1
ATOM 8485 C C . VAL D 1 81 ? 23.837 139.280 22.382 1.00 33.31 81 VAL D C 1
ATOM 8486 O O . VAL D 1 81 ? 23.771 139.821 21.280 1.00 31.30 81 VAL D O 1
ATOM 8490 N N . ASP D 1 82 ? 24.848 139.477 23.221 1.00 31.36 82 ASP D N 1
ATOM 8491 C CA . ASP D 1 82 ? 25.923 140.422 22.958 1.00 34.22 82 ASP D CA 1
ATOM 8492 C C . ASP D 1 82 ? 26.826 139.974 21.816 1.00 32.10 82 ASP D C 1
ATOM 8493 O O . ASP D 1 82 ? 27.641 140.749 21.326 1.00 34.67 82 ASP D O 1
ATOM 8498 N N . ASN D 1 83 ? 26.766 138.719 21.391 1.00 28.24 83 ASN D N 1
ATOM 8499 C CA . ASN D 1 83 ? 27.632 138.173 20.367 1.00 25.32 83 ASN D CA 1
ATOM 8500 C C . ASN D 1 83 ? 26.929 138.002 19.019 1.00 24.96 83 ASN D C 1
ATOM 8501 O O . ASN D 1 83 ? 27.353 137.198 18.193 1.00 27.76 83 ASN D O 1
ATOM 8506 N N . ILE D 1 84 ? 25.874 138.748 18.794 1.00 27.29 84 ILE D N 1
ATOM 8507 C CA . ILE D 1 84 ? 25.120 138.776 17.554 1.00 28.16 84 ILE D CA 1
ATOM 8508 C C . ILE D 1 84 ? 25.259 140.118 16.835 1.00 26.84 84 ILE D C 1
ATOM 8509 O O . ILE D 1 84 ? 24.872 141.159 17.373 1.00 27.62 84 ILE D O 1
ATOM 8514 N N . ASP D 1 85 ? 25.624 140.087 15.562 1.00 30.32 85 ASP D N 1
ATOM 8515 C CA . ASP D 1 85 ? 25.664 141.320 14.765 1.00 27.94 85 ASP D CA 1
ATOM 8516 C C . ASP D 1 85 ? 24.229 141.750 14.465 1.00 31.72 85 ASP D C 1
ATOM 8517 O O . ASP D 1 85 ? 23.677 141.372 13.438 1.00 30.52 85 ASP D O 1
ATOM 8522 N N . MET D 1 86 ? 23.696 142.632 15.294 1.00 32.11 86 MET D N 1
ATOM 8523 C CA . MET D 1 86 ? 22.324 143.077 15.206 1.00 36.60 86 MET D CA 1
ATOM 8524 C C . MET D 1 86 ? 22.022 143.978 14.018 1.00 38.01 86 MET D C 1
ATOM 8525 O O . MET D 1 86 ? 20.856 144.041 13.594 1.00 35.67 86 MET D O 1
ATOM 8530 N N . ALA D 1 87 ? 23.045 144.685 13.529 1.00 36.26 87 ALA D N 1
ATOM 8531 C CA . ALA D 1 87 ? 22.790 145.542 12.360 1.00 37.38 87 ALA D CA 1
ATOM 8532 C C . ALA D 1 87 ? 22.550 144.643 11.152 1.00 34.40 87 ALA D C 1
ATOM 8533 O O . ALA D 1 87 ? 21.615 144.842 10.381 1.00 34.83 87 ALA D O 1
ATOM 8535 N N . LYS D 1 88 ? 23.323 143.575 11.010 1.00 36.22 88 LYS D N 1
ATOM 8536 C CA . LYS D 1 88 ? 23.045 142.651 9.907 1.00 37.51 88 LYS D CA 1
ATOM 8537 C C . LYS D 1 88 ? 21.686 141.980 10.134 1.00 40.30 88 LYS D C 1
ATOM 8538 O O . LYS D 1 88 ? 20.808 141.985 9.265 1.00 38.64 88 LYS D O 1
ATOM 8544 N N . ALA D 1 89 ? 21.501 141.410 11.326 1.00 38.85 89 ALA D N 1
ATOM 8545 C CA . ALA D 1 89 ? 20.276 140.663 11.610 1.00 40.81 89 ALA D CA 1
ATOM 8546 C C . ALA D 1 89 ? 19.049 141.448 11.149 1.00 40.84 89 ALA D C 1
ATOM 8547 O O . ALA D 1 89 ? 18.179 140.935 10.441 1.00 41.20 89 ALA D O 1
ATOM 8549 N N . LYS D 1 90 ? 18.974 142.688 11.601 1.00 41.49 90 LYS D N 1
ATOM 8550 C CA . LYS D 1 90 ? 17.915 143.604 11.222 1.00 44.28 90 LYS D CA 1
ATOM 8551 C C . LYS D 1 90 ? 17.897 143.807 9.706 1.00 44.70 90 LYS D C 1
ATOM 8552 O O . LYS D 1 90 ? 16.829 143.804 9.102 1.00 43.45 90 LYS D O 1
ATOM 8558 N N . GLU D 1 91 ? 19.072 143.968 9.105 1.00 45.63 91 GLU D N 1
ATOM 8559 C CA . GLU D 1 91 ? 19.172 144.141 7.659 1.00 46.46 91 GLU D CA 1
ATOM 8560 C C . GLU D 1 91 ? 18.547 142.938 6.954 1.00 46.01 91 GLU D C 1
ATOM 8561 O O . GLU D 1 91 ? 17.830 143.087 5.967 1.00 43.84 91 GLU D O 1
ATOM 8567 N N . LEU D 1 92 ? 18.805 141.746 7.490 1.00 43.89 92 LEU D N 1
ATOM 8568 C CA . LEU D 1 92 ? 18.257 140.531 6.906 1.00 42.60 92 LEU D CA 1
ATOM 8569 C C . LEU D 1 92 ? 16.858 140.188 7.394 1.00 40.35 92 LEU D C 1
ATOM 8570 O O . LEU D 1 92 ? 16.317 139.144 7.017 1.00 41.79 92 LEU D O 1
ATOM 8575 N N . GLY D 1 93 ? 16.220 141.043 8.174 1.00 38.64 93 GLY D N 1
ATOM 8576 C CA . GLY D 1 93 ? 14.859 140.789 8.630 1.00 40.37 93 GLY D CA 1
ATOM 8577 C C . GLY D 1 93 ? 14.776 139.657 9.650 1.00 40.78 93 GLY D C 1
ATOM 8578 O O . GLY D 1 93 ? 13.709 139.058 9.825 1.00 41.11 93 GLY D O 1
ATOM 8579 N N . PHE D 1 94 ? 15.865 139.409 10.380 1.00 38.92 94 PHE D N 1
ATOM 8580 C CA . PHE D 1 94 ? 15.851 138.356 11.380 1.00 36.30 94 PHE D CA 1
ATOM 8581 C C . PHE D 1 94 ? 14.840 138.603 12.487 1.00 34.28 94 PHE D C 1
ATOM 8582 O O . PHE D 1 94 ? 14.537 139.707 12.920 1.00 36.75 94 PHE D O 1
ATOM 8590 N N . GLN D 1 95 ? 14.375 137.467 13.014 1.00 36.12 95 GLN D N 1
ATOM 8591 C CA . GLN D 1 95 ? 13.528 137.432 14.193 1.00 34.03 95 GLN D CA 1
ATOM 8592 C C . GLN D 1 95 ? 14.282 136.562 15.210 1.00 32.67 95 GLN D C 1
ATOM 8593 O O . GLN D 1 95 ? 14.735 135.479 14.852 1.00 33.21 95 GLN D O 1
ATOM 8599 N N . ILE D 1 96 ? 14.519 137.121 16.387 1.00 34.39 96 ILE D N 1
ATOM 8600 C CA . ILE D 1 96 ? 15.357 136.428 17.367 1.00 32.85 96 ILE D CA 1
ATOM 8601 C C . ILE D 1 96 ? 14.689 136.346 18.727 1.00 30.05 96 ILE D C 1
ATOM 8602 O O . ILE D 1 96 ? 14.008 137.264 19.185 1.00 34.22 96 ILE D O 1
ATOM 8607 N N . THR D 1 97 ? 14.904 135.211 19.391 1.00 30.73 97 THR D N 1
ATOM 8608 C CA . THR D 1 97 ? 14.441 135.021 20.756 1.00 31.47 97 THR D CA 1
ATOM 8609 C C . THR D 1 97 ? 15.579 134.436 21.601 1.00 29.89 97 THR D C 1
ATOM 8610 O O . THR D 1 97 ? 16.519 133.821 21.098 1.00 32.29 97 THR D O 1
ATOM 8614 N N . ASN D 1 98 ? 15.389 134.513 22.914 1.00 31.00 98 ASN D N 1
ATOM 8615 C CA . ASN D 1 98 ? 16.322 133.859 23.824 1.00 31.44 98 ASN D CA 1
ATOM 8616 C C . ASN D 1 98 ? 15.579 133.180 24.968 1.00 31.81 98 ASN D C 1
ATOM 8617 O O . ASN D 1 98 ? 14.351 133.051 24.950 1.00 32.52 98 ASN D O 1
ATOM 8622 N N . VAL D 1 99 ? 16.338 132.806 26.002 1.00 30.75 99 VAL D N 1
ATOM 8623 C CA . VAL D 1 99 ? 15.710 132.226 27.199 1.00 29.43 99 VAL D CA 1
ATOM 8624 C C . VAL D 1 99 ? 16.295 132.935 28.428 1.00 29.12 99 VAL D C 1
ATOM 8625 O O . VAL D 1 99 ? 17.360 132.547 28.900 1.00 31.43 99 VAL D O 1
ATOM 8629 N N . PRO D 1 100 ? 15.627 133.967 28.887 1.00 30.13 100 PRO D N 1
ATOM 8630 C CA . PRO D 1 100 ? 16.063 134.835 29.955 1.00 29.85 100 PRO D CA 1
ATOM 8631 C C . PRO D 1 100 ? 15.988 134.184 31.328 1.00 32.88 100 PRO D C 1
ATOM 8632 O O . PRO D 1 100 ? 16.750 134.566 32.217 1.00 32.70 100 PRO D O 1
ATOM 8636 N N . VAL D 1 101 ? 15.033 133.288 31.517 1.00 32.88 101 VAL D N 1
ATOM 8637 C CA . VAL D 1 101 ? 14.820 132.606 32.794 1.00 37.56 101 VAL D CA 1
ATOM 8638 C C . VAL D 1 101 ? 14.744 131.095 32.591 1.00 38.28 101 VAL D C 1
ATOM 8639 O O . VAL D 1 101 ? 13.976 130.640 31.728 1.00 39.92 101 VAL D O 1
ATOM 8643 N N . TYR D 1 102 ? 15.453 130.309 33.400 1.00 37.50 102 TYR D N 1
ATOM 8644 C CA . TYR D 1 102 ? 15.375 128.854 33.262 1.00 35.38 102 TYR D CA 1
ATOM 8645 C C . TYR D 1 102 ? 15.242 128.099 34.574 1.00 34.35 102 TYR D C 1
ATOM 8646 O O . TYR D 1 102 ? 14.689 126.984 34.589 1.00 32.89 102 TYR D O 1
ATOM 8655 N N . SER D 1 103 ? 15.849 128.606 35.646 1.00 31.02 103 SER D N 1
ATOM 8656 C CA . SER D 1 103 ? 15.678 128.037 36.978 1.00 26.51 103 SER D CA 1
ATOM 8657 C C . SER D 1 103 ? 16.436 128.871 38.007 1.00 22.90 103 SER D C 1
ATOM 8658 O O . SER D 1 103 ? 17.636 128.683 38.174 1.00 23.50 103 SER D O 1
ATOM 8661 N N . PRO D 1 104 ? 15.728 129.729 38.700 1.00 23.40 104 PRO D N 1
ATOM 8662 C CA . PRO D 1 104 ? 16.251 130.550 39.769 1.00 24.77 104 PRO D CA 1
ATOM 8663 C C . PRO D 1 104 ? 16.764 129.668 40.903 1.00 25.69 104 PRO D C 1
ATOM 8664 O O . PRO D 1 104 ? 17.797 129.949 41.515 1.00 23.55 104 PRO D O 1
ATOM 8668 N N . ASN D 1 105 ? 16.071 128.535 41.090 1.00 23.61 105 ASN D N 1
ATOM 8669 C CA . ASN D 1 105 ? 16.453 127.568 42.113 1.00 22.78 105 ASN D CA 1
ATOM 8670 C C . ASN D 1 105 ? 17.829 126.981 41.840 1.00 20.25 105 ASN D C 1
ATOM 8671 O O . ASN D 1 105 ? 18.591 126.672 42.762 1.00 22.18 105 ASN D O 1
ATOM 8676 N N . ALA D 1 106 ? 18.204 126.817 40.574 1.00 18.45 106 ALA D N 1
ATOM 8677 C CA . ALA D 1 106 ? 19.532 126.299 40.265 1.00 19.61 106 ALA D CA 1
ATOM 8678 C C . ALA D 1 106 ? 20.592 127.150 40.982 1.00 20.12 106 ALA D C 1
ATOM 8679 O O . ALA D 1 106 ? 21.487 126.632 41.642 1.00 20.85 106 ALA D O 1
ATOM 8681 N N . ILE D 1 107 ? 20.422 128.457 40.886 1.00 19.98 107 ILE D N 1
ATOM 8682 C CA . ILE D 1 107 ? 21.438 129.406 41.353 1.00 20.72 107 ILE D CA 1
ATOM 8683 C C . ILE D 1 107 ? 21.355 129.588 42.849 1.00 18.66 107 ILE D C 1
ATOM 8684 O O . ILE D 1 107 ? 22.367 129.539 43.559 1.00 17.80 107 ILE D O 1
ATOM 8689 N N . ALA D 1 108 ? 20.155 129.709 43.403 1.00 17.39 108 ALA D N 1
ATOM 8690 C CA . ALA D 1 108 ? 19.972 129.845 44.830 1.00 20.38 108 ALA D CA 1
ATOM 8691 C C . ALA D 1 108 ? 20.421 128.603 45.591 1.00 19.31 108 ALA D C 1
ATOM 8692 O O . ALA D 1 108 ? 21.087 128.760 46.620 1.00 20.44 108 ALA D O 1
ATOM 8694 N N . GLU D 1 109 ? 20.126 127.406 45.087 1.00 19.74 109 GLU D N 1
ATOM 8695 C CA . GLU D 1 109 ? 20.567 126.182 45.735 1.00 18.02 109 GLU D CA 1
ATOM 8696 C C . GLU D 1 109 ? 22.089 126.015 45.742 1.00 18.89 109 GLU D C 1
ATOM 8697 O O . GLU D 1 109 ? 22.659 125.638 46.766 1.00 18.00 109 GLU D O 1
ATOM 8703 N N . HIS D 1 110 ? 22.746 126.475 44.673 1.00 19.23 110 HIS D N 1
ATOM 8704 C CA . HIS D 1 110 ? 24.202 126.447 44.633 1.00 17.85 110 HIS D CA 1
ATOM 8705 C C . HIS D 1 110 ? 24.772 127.334 45.738 1.00 15.51 110 HIS D C 1
ATOM 8706 O O . HIS D 1 110 ? 25.588 126.867 46.536 1.00 20.67 110 HIS D O 1
ATOM 8713 N N . ALA D 1 111 ? 24.260 128.547 45.875 1.00 17.83 111 ALA D N 1
ATOM 8714 C CA . ALA D 1 111 ? 24.657 129.499 46.918 1.00 18.07 111 ALA D CA 1
ATOM 8715 C C . ALA D 1 111 ? 24.478 128.824 48.286 1.00 20.44 111 ALA D C 1
ATOM 8716 O O . ALA D 1 111 ? 25.389 128.834 49.124 1.00 19.34 111 ALA D O 1
ATOM 8718 N N . ALA D 1 112 ? 23.282 128.294 48.526 1.00 19.62 112 ALA D N 1
ATOM 8719 C CA . ALA D 1 112 ? 22.974 127.696 49.822 1.00 20.28 112 ALA D CA 1
ATOM 8720 C C . ALA D 1 112 ? 23.926 126.551 50.156 1.00 19.66 112 ALA D C 1
ATOM 8721 O O . ALA D 1 112 ? 24.417 126.473 51.282 1.00 18.16 112 ALA D O 1
ATOM 8723 N N . ILE D 1 113 ? 24.136 125.628 49.222 1.00 19.48 113 ILE D N 1
ATOM 8724 C CA . ILE D 1 113 ? 24.996 124.482 49.439 1.00 17.14 113 ILE D CA 1
ATOM 8725 C C . ILE D 1 113 ? 26.430 124.930 49.747 1.00 17.52 113 ILE D C 1
ATOM 8726 O O . ILE D 1 113 ? 27.033 124.428 50.702 1.00 15.80 113 ILE D O 1
ATOM 8731 N N . GLN D 1 114 ? 26.973 125.826 48.932 1.00 16.79 114 GLN D N 1
ATOM 8732 C CA . GLN D 1 114 ? 28.356 126.269 49.148 1.00 15.86 114 GLN D CA 1
ATOM 8733 C C . GLN D 1 114 ? 28.501 126.972 50.484 1.00 15.70 114 GLN D C 1
ATOM 8734 O O . GLN D 1 114 ? 29.515 126.796 51.186 1.00 19.03 114 GLN D O 1
ATOM 8740 N N . ALA D 1 115 ? 27.520 127.794 50.843 1.00 17.38 115 ALA D N 1
ATOM 8741 C CA . ALA D 1 115 ? 27.584 128.507 52.118 1.00 17.48 115 ALA D CA 1
ATOM 8742 C C . ALA D 1 115 ? 27.635 127.508 53.275 1.00 19.73 115 ALA D C 1
ATOM 8743 O O . ALA D 1 115 ? 28.385 127.675 54.243 1.00 17.68 115 ALA D O 1
ATOM 8745 N N . ALA D 1 116 ? 26.703 126.552 53.204 1.00 20.69 116 ALA D N 1
ATOM 8746 C CA . ALA D 1 116 ? 26.620 125.553 54.283 1.00 18.57 116 ALA D CA 1
ATOM 8747 C C . ALA D 1 116 ? 27.945 124.814 54.395 1.00 17.60 116 ALA D C 1
ATOM 8748 O O . ALA D 1 116 ? 28.398 124.508 55.499 1.00 20.64 116 ALA D O 1
ATOM 8750 N N . ARG D 1 117 ? 28.515 124.420 53.262 1.00 18.35 117 ARG D N 1
ATOM 8751 C CA . ARG D 1 117 ? 29.786 123.707 53.269 1.00 18.23 117 ARG D CA 1
ATOM 8752 C C . ARG D 1 117 ? 30.895 124.550 53.894 1.00 19.48 117 ARG D C 1
ATOM 8753 O O . ARG D 1 117 ? 31.729 124.015 54.641 1.00 18.72 117 ARG D O 1
ATOM 8761 N N . ILE D 1 118 ? 30.970 125.833 53.544 1.00 16.27 118 ILE D N 1
ATOM 8762 C CA . ILE D 1 118 ? 32.037 126.675 54.099 1.00 17.72 118 ILE D CA 1
ATOM 8763 C C . ILE D 1 118 ? 31.887 126.738 55.618 1.00 16.03 118 ILE D C 1
ATOM 8764 O O . ILE D 1 118 ? 32.854 126.615 56.360 1.00 18.90 118 ILE D O 1
ATOM 8769 N N . LEU D 1 119 ? 30.655 126.926 56.090 1.00 17.42 119 LEU D N 1
ATOM 8770 C CA . LEU D 1 119 ? 30.341 126.996 57.507 1.00 16.50 119 LEU D CA 1
ATOM 8771 C C . LEU D 1 119 ? 30.720 125.698 58.214 1.00 17.63 119 LEU D C 1
ATOM 8772 O O . LEU D 1 119 ? 31.220 125.743 59.341 1.00 16.97 119 LEU D O 1
ATOM 8777 N N . ARG D 1 120 ? 30.531 124.562 57.540 1.00 18.78 120 ARG D N 1
ATOM 8778 C CA . ARG D 1 120 ? 30.831 123.269 58.169 1.00 19.74 120 ARG D CA 1
ATOM 8779 C C . ARG D 1 120 ? 32.284 122.875 58.156 1.00 19.98 120 ARG D C 1
ATOM 8780 O O . ARG D 1 120 ? 32.762 121.947 58.824 1.00 19.95 120 ARG D O 1
ATOM 8788 N N . GLN D 1 121 ? 33.102 123.617 57.401 1.00 19.88 121 GLN D N 1
ATOM 8789 C CA . GLN D 1 121 ? 34.494 123.326 57.140 1.00 17.50 121 GLN D CA 1
ATOM 8790 C C . GLN D 1 121 ? 34.639 121.955 56.476 1.00 18.79 121 GLN D C 1
ATOM 8791 O O . GLN D 1 121 ? 35.577 121.180 56.705 1.00 18.96 121 GLN D O 1
ATOM 8797 N N . ASP D 1 122 ? 33.701 121.614 55.602 1.00 19.38 122 ASP D N 1
ATOM 8798 C CA . ASP D 1 122 ? 33.607 120.381 54.889 1.00 17.77 122 ASP D CA 1
ATOM 8799 C C . ASP D 1 122 ? 34.809 120.160 53.994 1.00 19.74 122 ASP D C 1
ATOM 8800 O O . ASP D 1 122 ? 35.276 118.984 53.871 1.00 17.39 122 ASP D O 1
ATOM 8805 N N . LYS D 1 123 ? 35.409 121.176 53.370 1.00 16.96 123 LYS D N 1
ATOM 8806 C CA . LYS D 1 123 ? 36.560 120.969 52.511 1.00 14.64 123 LYS D CA 1
ATOM 8807 C C . LYS D 1 123 ? 37.775 120.506 53.298 1.00 19.55 123 LYS D C 1
ATOM 8808 O O . LYS D 1 123 ? 38.547 119.634 52.872 1.00 18.84 123 LYS D O 1
ATOM 8814 N N . ALA D 1 124 ? 38.000 121.177 54.441 1.00 19.11 124 ALA D N 1
ATOM 8815 C CA . ALA D 1 124 ? 39.114 120.765 55.296 1.00 19.44 124 ALA D CA 1
ATOM 8816 C C . ALA D 1 124 ? 38.854 119.331 55.792 1.00 20.09 124 ALA D C 1
ATOM 8817 O O . ALA D 1 124 ? 39.815 118.558 55.905 1.00 19.30 124 ALA D O 1
ATOM 8819 N N . MET D 1 125 ? 37.604 118.977 56.098 1.00 18.71 125 MET D N 1
ATOM 8820 C CA . MET D 1 125 ? 37.342 117.611 56.573 1.00 21.82 125 MET D CA 1
ATOM 8821 C C . MET D 1 125 ? 37.630 116.615 55.457 1.00 20.36 125 MET D C 1
ATOM 8822 O O . MET D 1 125 ? 38.289 115.607 55.681 1.00 23.57 125 MET D O 1
ATOM 8827 N N . ASP D 1 126 ? 37.131 116.877 54.256 1.00 23.01 126 ASP D N 1
ATOM 8828 C CA . ASP D 1 126 ? 37.345 115.991 53.107 1.00 22.83 126 ASP D CA 1
ATOM 8829 C C . ASP D 1 126 ? 38.824 115.846 52.773 1.00 23.94 126 ASP D C 1
ATOM 8830 O O . ASP D 1 126 ? 39.241 114.760 52.388 1.00 24.00 126 ASP D O 1
ATOM 8835 N N . GLU D 1 127 ? 39.606 116.915 52.884 1.00 23.55 127 GLU D N 1
ATOM 8836 C CA . GLU D 1 127 ? 41.032 116.889 52.597 1.00 23.68 127 GLU D CA 1
ATOM 8837 C C . GLU D 1 127 ? 41.767 115.959 53.552 1.00 23.41 127 GLU D C 1
ATOM 8838 O O . GLU D 1 127 ? 42.649 115.226 53.116 1.00 26.56 127 GLU D O 1
ATOM 8844 N N . LYS D 1 128 ? 41.419 115.999 54.830 1.00 24.23 128 LYS D N 1
ATOM 8845 C CA . LYS D 1 128 ? 42.025 115.073 55.801 1.00 25.95 128 LYS D CA 1
ATOM 8846 C C . LYS D 1 128 ? 41.648 113.629 55.500 1.00 25.31 128 LYS D C 1
ATOM 8847 O O . LYS D 1 128 ? 42.490 112.747 55.394 1.00 29.46 128 LYS D O 1
ATOM 8853 N N . VAL D 1 129 ? 40.353 113.369 55.347 1.00 27.75 129 VAL D N 1
ATOM 8854 C CA . VAL D 1 129 ? 39.828 112.039 55.067 1.00 25.49 129 VAL D CA 1
ATOM 8855 C C . VAL D 1 129 ? 40.415 111.411 53.822 1.00 27.18 129 VAL D C 1
ATOM 8856 O O . VAL D 1 129 ? 40.708 110.209 53.821 1.00 25.53 129 VAL D O 1
ATOM 8860 N N . ALA D 1 130 ? 40.586 112.194 52.757 1.00 25.18 130 ALA D N 1
ATOM 8861 C CA . ALA D 1 130 ? 41.156 111.686 51.523 1.00 26.10 130 ALA D CA 1
ATOM 8862 C C . ALA D 1 130 ? 42.577 111.164 51.747 1.00 26.08 130 ALA D C 1
ATOM 8863 O O . ALA D 1 130 ? 42.968 110.193 51.106 1.00 29.49 130 ALA D O 1
ATOM 8865 N N . ARG D 1 131 ? 43.304 111.729 52.684 1.00 27.80 131 ARG D N 1
ATOM 8866 C CA . ARG D 1 131 ? 44.653 111.324 53.031 1.00 32.29 131 ARG D CA 1
ATOM 8867 C C . ARG D 1 131 ? 44.658 110.277 54.147 1.00 33.40 131 ARG D C 1
ATOM 8868 O O . ARG D 1 131 ? 45.737 109.853 54.577 1.00 35.31 131 ARG D O 1
ATOM 8876 N N . HIS D 1 132 ? 43.486 109.906 54.650 1.00 34.31 132 HIS D N 1
ATOM 8877 C CA . HIS D 1 132 ? 43.335 108.885 55.673 1.00 33.38 132 HIS D CA 1
ATOM 8878 C C . HIS D 1 132 ? 43.603 109.339 57.101 1.00 34.53 132 HIS D C 1
ATOM 8879 O O . HIS D 1 132 ? 43.756 108.516 58.025 1.00 31.81 132 HIS D O 1
ATOM 8886 N N . ASP D 1 133 ? 43.526 110.647 57.331 1.00 33.31 133 ASP D N 1
ATOM 8887 C CA . ASP D 1 133 ? 43.525 111.197 58.681 1.00 33.94 133 ASP D CA 1
ATOM 8888 C C . ASP D 1 133 ? 42.045 111.315 59.063 1.00 32.75 133 ASP D C 1
ATOM 8889 O O . ASP D 1 133 ? 41.316 112.156 58.540 1.00 32.68 133 ASP D O 1
ATOM 8894 N N . LEU D 1 134 ? 41.561 110.355 59.846 1.00 28.94 134 LEU D N 1
ATOM 8895 C CA . LEU D 1 134 ? 40.147 110.279 60.178 1.00 29.11 134 LEU D CA 1
ATOM 8896 C C . LEU D 1 134 ? 39.787 110.906 61.507 1.00 27.08 134 LEU D C 1
ATOM 8897 O O . LEU D 1 134 ? 38.682 110.699 62.009 1.00 27.21 134 LEU D O 1
ATOM 8902 N N . ARG D 1 135 ? 40.666 111.718 62.088 1.00 29.74 135 ARG D N 1
ATOM 8903 C CA . ARG D 1 135 ? 40.326 112.412 63.337 1.00 28.93 135 ARG D CA 1
ATOM 8904 C C . ARG D 1 135 ? 39.414 113.596 63.044 1.00 32.12 135 ARG D C 1
ATOM 8905 O O . ARG D 1 135 ? 39.741 114.382 62.154 1.00 32.55 135 ARG D O 1
ATOM 8913 N N . TRP D 1 136 ? 38.313 113.792 63.781 1.00 33.11 136 TRP D N 1
ATOM 8914 C CA . TRP D 1 136 ? 37.489 114.951 63.419 1.00 33.61 136 TRP D CA 1
ATOM 8915 C C . TRP D 1 136 ? 38.090 116.254 63.950 1.00 34.48 136 TRP D C 1
ATOM 8916 O O . TRP D 1 136 ? 38.077 117.252 63.224 1.00 31.82 136 TRP D O 1
ATOM 8927 N N . ALA D 1 137 ? 38.553 116.242 65.200 1.00 31.99 137 ALA D N 1
ATOM 8928 C CA . ALA D 1 137 ? 39.083 117.478 65.790 1.00 30.08 137 ALA D CA 1
ATOM 8929 C C . ALA D 1 137 ? 40.254 117.945 64.938 1.00 28.34 137 ALA D C 1
ATOM 8930 O O . ALA D 1 137 ? 40.987 117.073 64.469 1.00 32.06 137 ALA D O 1
ATOM 8932 N N . PRO D 1 138 ? 40.481 119.223 64.834 1.00 28.34 138 PRO D N 1
ATOM 8933 C CA . PRO D 1 138 ? 39.700 120.301 65.422 1.00 27.00 138 PRO D CA 1
ATOM 8934 C C . PRO D 1 138 ? 38.767 120.956 64.416 1.00 26.31 138 PRO D C 1
ATOM 8935 O O . PRO D 1 138 ? 38.323 122.106 64.546 1.00 27.20 138 PRO D O 1
ATOM 8939 N N . THR D 1 139 ? 38.399 120.186 63.396 1.00 26.46 139 THR D N 1
ATOM 8940 C CA . THR D 1 139 ? 37.606 120.676 62.267 1.00 24.27 139 THR D CA 1
ATOM 8941 C C . THR D 1 139 ? 36.128 120.805 62.546 1.00 22.82 139 THR D C 1
ATOM 8942 O O . THR D 1 139 ? 35.266 120.200 61.898 1.00 21.67 139 THR D O 1
ATOM 8946 N N . ILE D 1 140 ? 35.777 121.682 63.468 1.00 20.82 140 ILE D N 1
ATOM 8947 C CA . ILE D 1 140 ? 34.403 121.795 63.960 1.00 21.01 140 ILE D CA 1
ATOM 8948 C C . ILE D 1 140 ? 33.518 122.579 63.011 1.00 21.73 140 ILE D C 1
ATOM 8949 O O . ILE D 1 140 ? 33.933 123.543 62.360 1.00 23.11 140 ILE D O 1
ATOM 8954 N N . GLY D 1 141 ? 32.273 122.145 62.851 1.00 19.19 141 GLY D N 1
ATOM 8955 C CA . GLY D 1 141 ? 31.280 122.832 62.058 1.00 18.99 141 GLY D CA 1
ATOM 8956 C C . GLY D 1 141 ? 30.488 123.938 62.731 1.00 22.65 141 GLY D C 1
ATOM 8957 O O . GLY D 1 141 ? 30.297 124.013 63.956 1.00 22.05 141 GLY D O 1
ATOM 8958 N N . ARG D 1 142 ? 30.037 124.895 61.901 1.00 21.32 142 ARG D N 1
ATOM 8959 C CA . ARG D 1 142 ? 29.062 125.894 62.313 1.00 21.62 142 ARG D CA 1
ATOM 8960 C C . ARG D 1 142 ? 27.715 125.561 61.669 1.00 21.82 142 ARG D C 1
ATOM 8961 O O . ARG D 1 142 ? 27.630 125.455 60.430 1.00 20.90 142 ARG D O 1
ATOM 8969 N N . GLU D 1 143 ? 26.649 125.455 62.449 1.00 21.19 143 GLU D N 1
ATOM 8970 C CA . GLU D 1 143 ? 25.321 125.170 61.911 1.00 21.50 143 GLU D CA 1
ATOM 8971 C C . GLU D 1 143 ? 24.736 126.392 61.200 1.00 20.98 143 GLU D C 1
ATOM 8972 O O . GLU D 1 143 ? 24.878 127.523 61.669 1.00 19.94 143 GLU D O 1
ATOM 8978 N N . VAL D 1 144 ? 24.033 126.160 60.112 1.00 18.59 144 VAL D N 1
ATOM 8979 C CA . VAL D 1 144 ? 23.336 127.194 59.368 1.00 20.93 144 VAL D CA 1
ATOM 8980 C C . VAL D 1 144 ? 22.289 127.854 60.267 1.00 23.71 144 VAL D C 1
ATOM 8981 O O . VAL D 1 144 ? 22.131 129.075 60.293 1.00 19.16 144 VAL D O 1
ATOM 8985 N N . ARG D 1 145 ? 21.631 127.045 61.112 1.00 22.38 145 ARG D N 1
ATOM 8986 C CA . ARG D 1 145 ? 20.588 127.603 61.953 1.00 24.94 145 ARG D CA 1
ATOM 8987 C C . ARG D 1 145 ? 21.144 128.611 62.962 1.00 22.88 145 ARG D C 1
ATOM 8988 O O . ARG D 1 145 ? 20.360 129.397 63.474 1.00 22.08 145 ARG D O 1
ATOM 8996 N N . ASP D 1 146 ? 22.430 128.574 63.263 1.00 22.54 146 ASP D N 1
ATOM 8997 C CA . ASP D 1 146 ? 23.035 129.466 64.240 1.00 22.62 146 ASP D CA 1
ATOM 8998 C C . ASP D 1 146 ? 23.408 130.819 63.632 1.00 23.71 146 ASP D C 1
ATOM 8999 O O . ASP D 1 146 ? 23.885 131.696 64.351 1.00 25.12 146 ASP D O 1
ATOM 9004 N N . GLN D 1 147 ? 23.301 130.957 62.318 1.00 24.93 147 GLN D N 1
ATOM 9005 C CA . GLN D 1 147 ? 23.738 132.184 61.653 1.00 23.81 147 GLN D CA 1
ATOM 9006 C C . GLN D 1 147 ? 22.641 133.203 61.394 1.00 24.39 147 GLN D C 1
ATOM 9007 O O . GLN D 1 147 ? 21.458 132.926 61.223 1.00 23.31 147 GLN D O 1
ATOM 9013 N N . VAL D 1 148 ? 23.107 134.451 61.216 1.00 23.66 148 VAL D N 1
ATOM 9014 C CA . VAL D 1 148 ? 22.254 135.494 60.661 1.00 21.02 148 VAL D CA 1
ATOM 9015 C C . VAL D 1 148 ? 22.728 135.600 59.201 1.00 21.25 148 VAL D C 1
ATOM 9016 O O . VAL D 1 148 ? 23.919 135.784 58.943 1.00 21.14 148 VAL D O 1
ATOM 9020 N N . VAL D 1 149 ? 21.827 135.397 58.266 1.00 22.48 149 VAL D N 1
ATOM 9021 C CA . VAL D 1 149 ? 22.147 135.387 56.839 1.00 21.06 149 VAL D CA 1
ATOM 9022 C C . VAL D 1 149 ? 21.633 136.638 56.137 1.00 20.33 149 VAL D C 1
ATOM 9023 O O . VAL D 1 149 ? 20.436 136.926 56.111 1.00 21.25 149 VAL D O 1
ATOM 9027 N N . GLY D 1 150 ? 22.576 137.385 55.556 1.00 18.03 150 GLY D N 1
ATOM 9028 C CA . GLY D 1 150 ? 22.316 138.618 54.837 1.00 20.43 150 GLY D CA 1
ATOM 9029 C C . GLY D 1 150 ? 22.191 138.401 53.344 1.00 20.95 150 GLY D C 1
ATOM 9030 O O . GLY D 1 150 ? 23.157 137.972 52.695 1.00 22.77 150 GLY D O 1
ATOM 9031 N N . VAL D 1 151 ? 21.026 138.690 52.765 1.00 20.56 151 VAL D N 1
ATOM 9032 C CA . VAL D 1 151 ? 20.806 138.473 51.337 1.00 20.68 151 VAL D CA 1
ATOM 9033 C C . VAL D 1 151 ? 20.782 139.813 50.598 1.00 21.23 151 VAL D C 1
ATOM 9034 O O . VAL D 1 151 ? 19.956 140.668 50.917 1.00 21.74 151 VAL D O 1
ATOM 9038 N N . VAL D 1 152 ? 21.739 140.004 49.698 1.00 23.29 152 VAL D N 1
ATOM 9039 C CA . VAL D 1 152 ? 21.854 141.278 48.977 1.00 21.55 152 VAL D CA 1
ATOM 9040 C C . VAL D 1 152 ? 21.124 141.177 47.645 1.00 21.91 152 VAL D C 1
ATOM 9041 O O . VAL D 1 152 ? 21.527 140.321 46.836 1.00 20.35 152 VAL D O 1
ATOM 9045 N N . GLY D 1 153 ? 19.907 141.690 47.563 1.00 18.49 153 GLY D N 1
ATOM 9046 C CA . GLY D 1 153 ? 19.078 141.492 46.376 1.00 23.76 153 GLY D CA 1
ATOM 9047 C C . GLY D 1 153 ? 17.951 140.489 46.664 1.00 24.21 153 GLY D C 1
ATOM 9048 O O . GLY D 1 153 ? 18.165 139.387 47.139 1.00 26.47 153 GLY D O 1
ATOM 9049 N N . THR D 1 154 ? 16.728 141.005 46.517 1.00 26.10 154 THR D N 1
ATOM 9050 C CA . THR D 1 154 ? 15.539 140.209 46.766 1.00 25.94 154 THR D CA 1
ATOM 9051 C C . THR D 1 154 ? 14.685 140.053 45.511 1.00 26.60 154 THR D C 1
ATOM 9052 O O . THR D 1 154 ? 13.458 140.094 45.551 1.00 26.65 154 THR D O 1
ATOM 9056 N N . GLY D 1 155 ? 15.350 139.714 44.415 1.00 22.79 155 GLY D N 1
ATOM 9057 C CA . GLY D 1 155 ? 14.716 139.302 43.183 1.00 25.67 155 GLY D CA 1
ATOM 9058 C C . GLY D 1 155 ? 14.343 137.817 43.304 1.00 25.72 155 GLY D C 1
ATOM 9059 O O . GLY D 1 155 ? 14.338 137.272 44.417 1.00 26.45 155 GLY D O 1
ATOM 9060 N N . HIS D 1 156 ? 14.065 137.188 42.186 1.00 26.37 156 HIS D N 1
ATOM 9061 C CA . HIS D 1 156 ? 13.599 135.799 42.207 1.00 27.95 156 HIS D CA 1
ATOM 9062 C C . HIS D 1 156 ? 14.620 134.886 42.881 1.00 27.20 156 HIS D C 1
ATOM 9063 O O . HIS D 1 156 ? 14.270 134.034 43.709 1.00 24.05 156 HIS D O 1
ATOM 9070 N N . ILE D 1 157 ? 15.870 134.959 42.427 1.00 21.88 157 ILE D N 1
ATOM 9071 C CA . ILE D 1 157 ? 16.942 134.157 43.004 1.00 22.44 157 ILE D CA 1
ATOM 9072 C C . ILE D 1 157 ? 17.141 134.441 44.484 1.00 24.14 157 ILE D C 1
ATOM 9073 O O . ILE D 1 157 ? 17.145 133.488 45.277 1.00 23.02 157 ILE D O 1
ATOM 9078 N N . GLY D 1 158 ? 17.299 135.701 44.871 1.00 21.85 158 GLY D N 1
ATOM 9079 C CA . GLY D 1 158 ? 17.434 136.078 46.267 1.00 22.14 158 GLY D CA 1
ATOM 9080 C C . GLY D 1 158 ? 16.364 135.428 47.147 1.00 23.69 158 GLY D C 1
ATOM 9081 O O . GLY D 1 158 ? 16.682 135.008 48.260 1.00 21.91 158 GLY D O 1
ATOM 9082 N N . GLN D 1 159 ? 15.108 135.545 46.732 1.00 24.72 159 GLN D N 1
ATOM 9083 C CA . GLN D 1 159 ? 13.966 135.050 47.492 1.00 26.94 159 GLN D CA 1
ATOM 9084 C C . GLN D 1 159 ? 13.979 133.534 47.665 1.00 21.95 159 GLN D C 1
ATOM 9085 O O . GLN D 1 159 ? 13.732 133.100 48.796 1.00 23.32 159 GLN D O 1
ATOM 9096 N N . VAL D 1 160 ? 14.410 132.809 46.642 1.00 22.89 160 VAL D N 1
ATOM 9097 C CA . VAL D 1 160 ? 14.556 131.358 46.823 1.00 23.91 160 VAL D CA 1
ATOM 9098 C C . VAL D 1 160 ? 15.648 131.109 47.857 1.00 23.16 160 VAL D C 1
ATOM 9099 O O . VAL D 1 160 ? 15.526 130.241 48.731 1.00 24.39 160 VAL D O 1
ATOM 9103 N N . PHE D 1 161 ? 16.751 131.861 47.778 1.00 23.14 161 PHE D N 1
ATOM 9104 C CA . PHE D 1 161 ? 17.841 131.649 48.743 1.00 18.38 161 PHE D CA 1
ATOM 9105 C C . PHE D 1 161 ? 17.366 131.988 50.152 1.00 20.02 161 PHE D C 1
ATOM 9106 O O . PHE D 1 161 ? 17.631 131.266 51.116 1.00 17.36 161 PHE D O 1
ATOM 9114 N N . MET D 1 162 ? 16.499 132.982 50.290 1.00 20.54 162 MET D N 1
ATOM 9115 C CA . MET D 1 162 ? 15.920 133.303 51.590 1.00 22.48 162 MET D CA 1
ATOM 9116 C C . MET D 1 162 ? 15.092 132.136 52.149 1.00 24.96 162 MET D C 1
ATOM 9117 O O . MET D 1 162 ? 15.159 131.841 53.355 1.00 22.66 162 MET D O 1
ATOM 9122 N N . GLN D 1 163 ? 14.293 131.524 51.297 1.00 25.90 163 GLN D N 1
ATOM 9123 C CA . GLN D 1 163 ? 13.432 130.410 51.694 1.00 26.37 163 GLN D CA 1
ATOM 9124 C C . GLN D 1 163 ? 14.250 129.215 52.178 1.00 25.79 163 GLN D C 1
ATOM 9125 O O . GLN D 1 163 ? 13.954 128.641 53.235 1.00 24.03 163 GLN D O 1
ATOM 9131 N N . ILE D 1 164 ? 15.335 128.903 51.480 1.00 20.50 164 ILE D N 1
ATOM 9132 C CA . ILE D 1 164 ? 16.195 127.792 51.847 1.00 22.82 164 ILE D CA 1
ATOM 9133 C C . ILE D 1 164 ? 16.863 128.028 53.194 1.00 26.12 164 ILE D C 1
ATOM 9134 O O . ILE D 1 164 ? 16.902 127.149 54.065 1.00 22.04 164 ILE D O 1
ATOM 9139 N N . MET D 1 165 ? 17.461 129.218 53.354 1.00 24.03 165 MET D N 1
ATOM 9140 C CA . MET D 1 165 ? 18.141 129.506 54.609 1.00 22.40 165 MET D CA 1
ATOM 9141 C C . MET D 1 165 ? 17.169 129.513 55.788 1.00 22.96 165 MET D C 1
ATOM 9142 O O . MET D 1 165 ? 17.497 128.969 56.851 1.00 23.18 165 MET D O 1
ATOM 9151 N N . GLU D 1 166 ? 15.967 130.023 55.584 1.00 25.56 166 GLU D N 1
ATOM 9152 C CA . GLU D 1 166 ? 14.927 130.000 56.603 1.00 28.71 166 GLU D CA 1
ATOM 9153 C C . GLU D 1 166 ? 14.524 128.559 56.930 1.00 28.74 166 GLU D C 1
ATOM 9154 O O . GLU D 1 166 ? 14.372 128.223 58.102 1.00 28.52 166 GLU D O 1
ATOM 9160 N N . GLY D 1 167 ? 14.470 127.698 55.926 1.00 26.23 167 GLY D N 1
ATOM 9161 C CA . GLY D 1 167 ? 14.159 126.294 56.150 1.00 27.16 167 GLY D CA 1
ATOM 9162 C C . GLY D 1 167 ? 15.203 125.628 57.031 1.00 27.59 167 GLY D C 1
ATOM 9163 O O . GLY D 1 167 ? 14.881 124.649 57.704 1.00 25.04 167 GLY D O 1
ATOM 9164 N N . PHE D 1 168 ? 16.444 126.113 57.005 1.00 25.67 168 PHE D N 1
ATOM 9165 C CA . PHE D 1 168 ? 17.453 125.584 57.907 1.00 25.41 168 PHE D CA 1
ATOM 9166 C C . PHE D 1 168 ? 17.206 126.132 59.315 1.00 23.06 168 PHE D C 1
ATOM 9167 O O . PHE D 1 168 ? 17.830 125.646 60.246 1.00 24.87 168 PHE D O 1
ATOM 9175 N N . GLY D 1 169 ? 16.461 127.214 59.472 1.00 23.25 169 GLY D N 1
ATOM 9176 C CA . GLY D 1 169 ? 16.265 127.829 60.777 1.00 23.59 169 GLY D CA 1
ATOM 9177 C C . GLY D 1 169 ? 17.156 129.037 61.009 1.00 23.19 169 GLY D C 1
ATOM 9178 O O . GLY D 1 169 ? 17.121 129.591 62.109 1.00 23.69 169 GLY D O 1
ATOM 9179 N N . ALA D 1 170 ? 17.846 129.546 59.991 1.00 22.93 170 ALA D N 1
ATOM 9180 C CA . ALA D 1 170 ? 18.640 130.766 60.185 1.00 22.43 170 ALA D CA 1
ATOM 9181 C C . ALA D 1 170 ? 17.744 131.999 60.257 1.00 19.59 170 ALA D C 1
ATOM 9182 O O . ALA D 1 170 ? 16.689 132.034 59.626 1.00 22.26 170 ALA D O 1
ATOM 9184 N N . LYS D 1 171 ? 18.230 133.063 60.864 1.00 21.74 171 LYS D N 1
ATOM 9185 C CA . LYS D 1 171 ? 17.540 134.361 60.827 1.00 21.47 171 LYS D CA 1
ATOM 9186 C C . LYS D 1 171 ? 17.972 135.044 59.522 1.00 22.65 171 LYS D C 1
ATOM 9187 O O . LYS D 1 171 ? 19.172 135.192 59.288 1.00 23.03 171 LYS D O 1
ATOM 9193 N N . VAL D 1 172 ? 17.041 135.433 58.677 1.00 22.43 172 VAL D N 1
ATOM 9194 C CA . VAL D 1 172 ? 17.352 135.997 57.368 1.00 21.40 172 VAL D CA 1
ATOM 9195 C C . VAL D 1 172 ? 17.074 137.502 57.371 1.00 24.61 172 VAL D C 1
ATOM 9196 O O . VAL D 1 172 ? 16.047 137.960 57.865 1.00 23.71 172 VAL D O 1
ATOM 9200 N N . ILE D 1 173 ? 18.067 138.266 56.921 1.00 22.63 173 ILE D N 1
ATOM 9201 C CA . ILE D 1 173 ? 17.905 139.703 56.734 1.00 21.31 173 ILE D CA 1
ATOM 9202 C C . ILE D 1 173 ? 18.253 140.036 55.287 1.00 23.35 173 ILE D C 1
ATOM 9203 O O . ILE D 1 173 ? 18.921 139.235 54.599 1.00 20.66 173 ILE D O 1
ATOM 9208 N N . THR D 1 174 ? 17.775 141.186 54.799 1.00 21.13 174 THR D N 1
ATOM 9209 C CA . THR D 1 174 ? 17.994 141.465 53.386 1.00 23.22 174 THR D CA 1
ATOM 9210 C C . THR D 1 174 ? 18.160 142.959 53.094 1.00 24.44 174 THR D C 1
ATOM 9211 O O . THR D 1 174 ? 17.827 143.803 53.908 1.00 24.18 174 THR D O 1
ATOM 9215 N N . TYR D 1 175 ? 18.744 143.204 51.933 1.00 25.71 175 TYR D N 1
ATOM 9216 C CA . TYR D 1 175 ? 18.937 144.560 51.421 1.00 25.39 175 TYR D CA 1
ATOM 9217 C C . TYR D 1 175 ? 18.605 144.583 49.934 1.00 24.02 175 TYR D C 1
ATOM 9218 O O . TYR D 1 175 ? 19.111 143.763 49.158 1.00 23.27 175 TYR D O 1
ATOM 9227 N N . ASP D 1 176 ? 17.774 145.531 49.533 1.00 24.69 176 ASP D N 1
ATOM 9228 C CA . ASP D 1 176 ? 17.432 145.713 48.127 1.00 25.14 176 ASP D CA 1
ATOM 9229 C C . ASP D 1 176 ? 17.031 147.178 47.961 1.00 25.06 176 ASP D C 1
ATOM 9230 O O . ASP D 1 176 ? 16.337 147.702 48.831 1.00 26.32 176 ASP D O 1
ATOM 9235 N N . ILE D 1 177 ? 17.518 147.863 46.934 1.00 27.41 177 ILE D N 1
ATOM 9236 C CA . ILE D 1 177 ? 17.194 149.286 46.786 1.00 26.22 177 ILE D CA 1
ATOM 9237 C C . ILE D 1 177 ? 15.707 149.495 46.537 1.00 26.88 177 ILE D C 1
ATOM 9238 O O . ILE D 1 177 ? 15.144 150.537 46.892 1.00 28.90 177 ILE D O 1
ATOM 9243 N N . PHE D 1 178 ? 15.071 148.530 45.903 1.00 26.16 178 PHE D N 1
ATOM 9244 C CA . PHE D 1 178 ? 13.643 148.485 45.650 1.00 27.60 178 PHE D CA 1
ATOM 9245 C C . PHE D 1 178 ? 13.029 147.315 46.440 1.00 29.54 178 PHE D C 1
ATOM 9246 O O . PHE D 1 178 ? 13.039 146.190 45.962 1.00 26.78 178 PHE D O 1
ATOM 9254 N N . ARG D 1 179 ? 12.485 147.646 47.608 1.00 29.59 179 ARG D N 1
ATOM 9255 C CA . ARG D 1 179 ? 11.963 146.598 48.487 1.00 28.77 179 ARG D CA 1
ATOM 9256 C C . ARG D 1 179 ? 10.712 145.886 47.993 1.00 31.56 179 ARG D C 1
ATOM 9257 O O . ARG D 1 179 ? 9.752 146.565 47.620 1.00 33.50 179 ARG D O 1
ATOM 9265 N N . ASN D 1 180 ? 10.679 144.567 48.065 1.00 28.95 180 ASN D N 1
ATOM 9266 C CA . ASN D 1 180 ? 9.476 143.787 47.766 1.00 30.96 180 ASN D CA 1
ATOM 9267 C C . ASN D 1 180 ? 8.462 144.057 48.877 1.00 31.27 180 ASN D C 1
ATOM 9268 O O . ASN D 1 180 ? 8.816 144.091 50.049 1.00 31.50 180 ASN D O 1
ATOM 9273 N N . PRO D 1 181 ? 7.267 144.478 48.512 1.00 32.98 181 PRO D N 1
ATOM 9274 C CA . PRO D 1 181 ? 6.247 144.947 49.425 1.00 32.07 181 PRO D CA 1
ATOM 9275 C C . PRO D 1 181 ? 5.889 143.940 50.505 1.00 30.32 181 PRO D C 1
ATOM 9276 O O . PRO D 1 181 ? 5.831 144.296 51.686 1.00 33.62 181 PRO D O 1
ATOM 9280 N N . GLU D 1 182 ? 5.695 142.686 50.147 1.00 30.80 182 GLU D N 1
ATOM 9281 C CA . GLU D 1 182 ? 5.422 141.616 51.101 1.00 32.53 182 GLU D CA 1
ATOM 9282 C C . GLU D 1 182 ? 6.608 141.327 52.013 1.00 32.00 182 GLU D C 1
ATOM 9283 O O . GLU D 1 182 ? 6.463 141.104 53.217 1.00 31.72 182 GLU D O 1
ATOM 9289 N N . LEU D 1 183 ? 7.828 141.352 51.467 1.00 33.14 183 LEU D N 1
ATOM 9290 C CA . LEU D 1 183 ? 9.014 141.125 52.290 1.00 30.47 183 LEU D CA 1
ATOM 9291 C C . LEU D 1 183 ? 9.194 142.259 53.285 1.00 28.56 183 LEU D C 1
ATOM 9292 O O . LEU D 1 183 ? 9.617 142.088 54.429 1.00 27.93 183 LEU D O 1
ATOM 9297 N N . GLU D 1 184 ? 8.895 143.482 52.838 1.00 28.00 184 GLU D N 1
ATOM 9298 C CA . GLU D 1 184 ? 9.011 144.637 53.708 1.00 30.13 184 GLU D CA 1
ATOM 9299 C C . GLU D 1 184 ? 7.991 144.522 54.853 1.00 29.32 184 GLU D C 1
ATOM 9300 O O . GLU D 1 184 ? 8.300 144.859 55.986 1.00 30.27 184 GLU D O 1
ATOM 9306 N N . LYS D 1 185 ? 6.783 144.079 54.519 1.00 32.08 185 LYS D N 1
ATOM 9307 C CA . LYS D 1 185 ? 5.755 143.922 55.549 1.00 37.54 185 LYS D CA 1
ATOM 9308 C C . LYS D 1 185 ? 6.247 142.945 56.618 1.00 37.37 185 LYS D C 1
ATOM 9309 O O . LYS D 1 185 ? 6.152 143.209 57.820 1.00 38.16 185 LYS D O 1
ATOM 9315 N N . LYS D 1 186 ? 6.874 141.857 56.182 1.00 36.42 186 LYS D N 1
ATOM 9316 C CA . LYS D 1 186 ? 7.410 140.869 57.111 1.00 36.47 186 LYS D CA 1
ATOM 9317 C C . LYS D 1 186 ? 8.667 141.296 57.835 1.00 35.95 186 LYS D C 1
ATOM 9318 O O . LYS D 1 186 ? 9.115 140.596 58.753 1.00 36.71 186 LYS D O 1
ATOM 9324 N N . GLY D 1 187 ? 9.232 142.458 57.549 1.00 34.95 187 GLY D N 1
ATOM 9325 C CA . GLY D 1 187 ? 10.347 142.996 58.288 1.00 31.70 187 GLY D CA 1
ATOM 9326 C C . GLY D 1 187 ? 11.724 142.478 57.930 1.00 30.39 187 GLY D C 1
ATOM 9327 O O . GLY D 1 187 ? 12.638 142.662 58.743 1.00 32.06 187 GLY D O 1
ATOM 9328 N N . TYR D 1 188 ? 11.969 141.950 56.736 1.00 29.50 188 TYR D N 1
ATOM 9329 C CA . TYR D 1 188 ? 13.288 141.439 56.399 1.00 29.18 188 TYR D CA 1
ATOM 9330 C C . TYR D 1 188 ? 14.350 142.495 56.131 1.00 29.19 188 TYR D C 1
ATOM 9331 O O . TYR D 1 188 ? 15.542 142.239 56.320 1.00 28.37 188 TYR D O 1
ATOM 9340 N N . TYR D 1 189 ? 13.933 143.651 55.616 1.00 30.69 189 TYR D N 1
ATOM 9341 C CA . TYR D 1 189 ? 14.888 144.646 55.155 1.00 31.30 189 TYR D CA 1
ATOM 9342 C C . TYR D 1 189 ? 15.596 145.431 56.240 1.00 31.61 189 TYR D C 1
ATOM 9343 O O . TYR D 1 189 ? 14.991 145.867 57.216 1.00 29.86 189 TYR D O 1
ATOM 9352 N N . VAL D 1 190 ? 16.898 145.631 56.019 1.00 29.67 190 VAL D N 1
ATOM 9353 C CA . VAL D 1 190 ? 17.674 146.580 56.804 1.00 29.91 190 VAL D CA 1
ATOM 9354 C C . VAL D 1 190 ? 17.801 147.862 55.979 1.00 30.48 190 VAL D C 1
ATOM 9355 O O . VAL D 1 190 ? 17.685 147.823 54.747 1.00 32.15 190 VAL D O 1
ATOM 9359 N N . ASP D 1 191 ? 18.043 148.998 56.601 1.00 33.90 191 ASP D N 1
ATOM 9360 C CA . ASP D 1 191 ? 18.076 150.279 55.887 1.00 35.09 191 ASP D CA 1
ATOM 9361 C C . ASP D 1 191 ? 19.304 150.493 55.025 1.00 36.39 191 ASP D C 1
ATOM 9362 O O . ASP D 1 191 ? 19.206 151.172 53.999 1.00 36.01 191 ASP D O 1
ATOM 9367 N N . SER D 1 192 ? 20.467 149.956 55.411 1.00 33.89 192 SER D N 1
ATOM 9368 C CA . SER D 1 192 ? 21.644 150.112 54.558 1.00 31.24 192 SER D CA 1
ATOM 9369 C C . SER D 1 192 ? 22.465 148.826 54.450 1.00 31.22 192 SER D C 1
ATOM 9370 O O . SER D 1 192 ? 22.421 147.985 55.357 1.00 30.82 192 SER D O 1
ATOM 9373 N N . LEU D 1 193 ? 23.360 148.817 53.470 1.00 28.37 193 LEU D N 1
ATOM 9374 C CA . LEU D 1 193 ? 24.317 147.731 53.322 1.00 30.05 193 LEU D CA 1
ATOM 9375 C C . LEU D 1 193 ? 25.184 147.645 54.570 1.00 30.12 193 LEU D C 1
ATOM 9376 O O . LEU D 1 193 ? 25.431 146.558 55.096 1.00 28.57 193 LEU D O 1
ATOM 9381 N N . ASP D 1 194 ? 25.599 148.801 55.096 1.00 29.20 194 ASP D N 1
ATOM 9382 C CA . ASP D 1 194 ? 26.412 148.810 56.313 1.00 29.53 194 ASP D CA 1
ATOM 9383 C C . ASP D 1 194 ? 25.705 148.088 57.459 1.00 28.15 194 ASP D C 1
ATOM 9384 O O . ASP D 1 194 ? 26.361 147.413 58.258 1.00 27.34 194 ASP D O 1
ATOM 9389 N N . ASP D 1 195 ? 24.397 148.248 57.617 1.00 25.90 195 ASP D N 1
ATOM 9390 C CA . ASP D 1 195 ? 23.628 147.529 58.610 1.00 27.23 195 ASP D CA 1
ATOM 9391 C C . ASP D 1 195 ? 23.632 146.010 58.351 1.00 27.10 195 ASP D C 1
ATOM 9392 O O . ASP D 1 195 ? 23.650 145.245 59.309 1.00 27.04 195 ASP D O 1
ATOM 9397 N N . LEU D 1 196 ? 23.592 145.615 57.089 1.00 26.82 196 LEU D N 1
ATOM 9398 C CA . LEU D 1 196 ? 23.641 144.196 56.728 1.00 25.03 196 LEU D CA 1
ATOM 9399 C C . LEU D 1 196 ? 24.990 143.611 57.112 1.00 25.41 196 LEU D C 1
ATOM 9400 O O . LEU D 1 196 ? 25.083 142.619 57.832 1.00 26.13 196 LEU D O 1
ATOM 9405 N N . TYR D 1 197 ? 26.071 144.322 56.793 1.00 25.22 197 TYR D N 1
ATOM 9406 C CA . TYR D 1 197 ? 27.423 143.928 57.118 1.00 23.78 197 TYR D CA 1
ATOM 9407 C C . TYR D 1 197 ? 27.636 143.802 58.623 1.00 26.75 197 TYR D C 1
ATOM 9408 O O . TYR D 1 197 ? 28.327 142.890 59.085 1.00 26.90 197 TYR D O 1
ATOM 9417 N N . LYS D 1 198 ? 27.097 144.754 59.371 1.00 25.82 198 LYS D N 1
ATOM 9418 C CA . LYS D 1 198 ? 27.214 144.743 60.816 1.00 26.48 198 LYS D CA 1
ATOM 9419 C C . LYS D 1 198 ? 26.591 143.484 61.419 1.00 24.97 198 LYS D C 1
ATOM 9420 O O . LYS D 1 198 ? 27.065 143.024 62.455 1.00 27.99 198 LYS D O 1
ATOM 9426 N N . GLN D 1 199 ? 25.444 143.066 60.898 1.00 25.06 199 GLN D N 1
ATOM 9427 C CA . GLN D 1 199 ? 24.666 141.983 61.493 1.00 26.04 199 GLN D CA 1
ATOM 9428 C C . GLN D 1 199 ? 24.919 140.588 60.936 1.00 26.43 199 GLN D C 1
ATOM 9429 O O . GLN D 1 199 ? 24.576 139.596 61.599 1.00 24.91 199 GLN D O 1
ATOM 9435 N N . ALA D 1 200 ? 25.380 140.476 59.698 1.00 25.55 200 ALA D N 1
ATOM 9436 C CA . ALA D 1 200 ? 25.419 139.184 59.009 1.00 23.57 200 ALA D CA 1
ATOM 9437 C C . ALA D 1 200 ? 26.653 138.338 59.235 1.00 23.06 200 ALA D C 1
ATOM 9438 O O . ALA D 1 200 ? 27.809 138.759 59.080 1.00 22.71 200 ALA D O 1
ATOM 9440 N N . ASP D 1 201 ? 26.396 137.052 59.489 1.00 23.10 201 ASP D N 1
ATOM 9441 C CA . ASP D 1 201 ? 27.448 136.035 59.591 1.00 18.15 201 ASP D CA 1
ATOM 9442 C C . ASP D 1 201 ? 27.752 135.440 58.222 1.00 19.26 201 ASP D C 1
ATOM 9443 O O . ASP D 1 201 ? 28.852 134.939 57.952 1.00 20.36 201 ASP D O 1
ATOM 9448 N N . VAL D 1 202 ? 26.731 135.369 57.388 1.00 18.02 202 VAL D N 1
ATOM 9449 C CA . VAL D 1 202 ? 26.773 134.933 56.017 1.00 20.37 202 VAL D CA 1
ATOM 9450 C C . VAL D 1 202 ? 26.201 136.007 55.092 1.00 20.20 202 VAL D C 1
ATOM 9451 O O . VAL D 1 202 ? 25.097 136.519 55.318 1.00 19.70 202 VAL D O 1
ATOM 9455 N N . ILE D 1 203 ? 26.939 136.300 54.017 1.00 18.59 203 ILE D N 1
ATOM 9456 C CA . ILE D 1 203 ? 26.471 137.311 53.062 1.00 19.06 203 ILE D CA 1
ATOM 9457 C C . ILE D 1 203 ? 26.449 136.680 51.673 1.00 20.37 203 ILE D C 1
ATOM 9458 O O . ILE D 1 203 ? 27.470 136.126 51.256 1.00 19.36 203 ILE D O 1
ATOM 9463 N N . SER D 1 204 ? 25.281 136.676 51.037 1.00 18.84 204 SER D N 1
ATOM 9464 C CA . SER D 1 204 ? 25.226 136.079 49.697 1.00 17.45 204 SER D CA 1
ATOM 9465 C C . SER D 1 204 ? 24.727 137.120 48.709 1.00 19.57 204 SER D C 1
ATOM 9466 O O . SER D 1 204 ? 23.738 137.803 49.008 1.00 18.73 204 SER D O 1
ATOM 9469 N N . LEU D 1 205 ? 25.393 137.241 47.562 1.00 19.21 205 LEU D N 1
ATOM 9470 C CA . LEU D 1 205 ? 25.063 138.316 46.615 1.00 19.75 205 LEU D CA 1
ATOM 9471 C C . LEU D 1 205 ? 24.155 137.826 45.491 1.00 17.38 205 LEU D C 1
ATOM 9472 O O . LEU D 1 205 ? 24.473 136.873 44.786 1.00 18.02 205 LEU D O 1
ATOM 9477 N N . HIS D 1 206 ? 23.045 138.509 45.294 1.00 17.17 206 HIS D N 1
ATOM 9478 C CA . HIS D 1 206 ? 22.027 138.171 44.310 1.00 18.86 206 HIS D CA 1
ATOM 9479 C C . HIS D 1 206 ? 21.490 139.415 43.607 1.00 23.79 206 HIS D C 1
ATOM 9480 O O . HIS D 1 206 ? 20.282 139.701 43.532 1.00 20.42 206 HIS D O 1
ATOM 9487 N N . VAL D 1 207 ? 22.461 140.260 43.246 1.00 23.38 207 VAL D N 1
ATOM 9488 C CA . VAL D 1 207 ? 22.196 141.500 42.513 1.00 23.69 207 VAL D CA 1
ATOM 9489 C C . VAL D 1 207 ? 22.996 141.491 41.214 1.00 24.15 207 VAL D C 1
ATOM 9490 O O . VAL D 1 207 ? 24.045 140.856 41.129 1.00 24.96 207 VAL D O 1
ATOM 9494 N N . PRO D 1 208 ? 22.569 142.224 40.203 1.00 23.99 208 PRO D N 1
ATOM 9495 C CA . PRO D 1 208 ? 23.282 142.432 38.956 1.00 23.70 208 PRO D CA 1
ATOM 9496 C C . PRO D 1 208 ? 24.470 143.364 39.163 1.00 23.28 208 PRO D C 1
ATOM 9497 O O . PRO D 1 208 ? 24.498 144.174 40.093 1.00 22.07 208 PRO D O 1
ATOM 9501 N N . ASP D 1 209 ? 25.493 143.244 38.327 1.00 26.44 209 ASP D N 1
ATOM 9502 C CA . ASP D 1 209 ? 26.679 144.079 38.463 1.00 27.05 209 ASP D CA 1
ATOM 9503 C C . ASP D 1 209 ? 26.483 145.417 37.744 1.00 29.18 209 ASP D C 1
ATOM 9504 O O . ASP D 1 209 ? 27.323 145.816 36.936 1.00 28.15 209 ASP D O 1
ATOM 9509 N N . VAL D 1 210 ? 25.370 146.082 38.061 1.00 28.15 210 VAL D N 1
ATOM 9510 C CA . VAL D 1 210 ? 25.233 147.447 37.505 1.00 27.99 210 VAL D CA 1
ATOM 9511 C C . VAL D 1 210 ? 26.312 148.262 38.198 1.00 27.74 210 VAL D C 1
ATOM 9512 O O . VAL D 1 210 ? 26.924 147.851 39.192 1.00 25.67 210 VAL D O 1
ATOM 9516 N N . PRO D 1 211 ? 26.609 149.442 37.690 1.00 29.83 211 PRO D N 1
ATOM 9517 C CA . PRO D 1 211 ? 27.711 150.272 38.142 1.00 27.44 211 PRO D CA 1
ATOM 9518 C C . PRO D 1 211 ? 27.758 150.543 39.618 1.00 26.78 211 PRO D C 1
ATOM 9519 O O . PRO D 1 211 ? 28.815 150.424 40.248 1.00 26.30 211 PRO D O 1
ATOM 9523 N N . ALA D 1 212 ? 26.614 150.782 40.258 1.00 28.30 212 ALA D N 1
ATOM 9524 C CA . ALA D 1 212 ? 26.531 151.008 41.684 1.00 28.90 212 ALA D CA 1
ATOM 9525 C C . ALA D 1 212 ? 27.039 149.816 42.500 1.00 26.49 212 ALA D C 1
ATOM 9526 O O . ALA D 1 212 ? 27.349 149.996 43.680 1.00 27.17 212 ALA D O 1
ATOM 9528 N N . ASN D 1 213 ? 26.991 148.614 41.937 1.00 25.56 213 ASN D N 1
ATOM 9529 C CA . ASN D 1 213 ? 27.366 147.404 42.663 1.00 23.27 213 ASN D CA 1
ATOM 9530 C C . ASN D 1 213 ? 28.752 146.882 42.300 1.00 22.66 213 ASN D C 1
ATOM 9531 O O . ASN D 1 213 ? 29.244 145.953 42.960 1.00 21.19 213 ASN D O 1
ATOM 9536 N N . VAL D 1 214 ? 29.469 147.553 41.393 1.00 22.72 214 VAL D N 1
ATOM 9537 C CA . VAL D 1 214 ? 30.806 147.055 41.021 1.00 22.49 214 VAL D CA 1
ATOM 9538 C C . VAL D 1 214 ? 31.791 147.215 42.156 1.00 22.31 214 VAL D C 1
ATOM 9539 O O . VAL D 1 214 ? 31.887 148.244 42.843 1.00 23.45 214 VAL D O 1
ATOM 9543 N N . HIS D 1 215 ? 32.460 146.106 42.493 1.00 20.75 215 HIS D N 1
ATOM 9544 C CA . HIS D 1 215 ? 33.392 146.052 43.605 1.00 21.21 215 HIS D CA 1
ATOM 9545 C C . HIS D 1 215 ? 32.739 146.486 44.908 1.00 21.72 215 HIS D C 1
ATOM 9546 O O . HIS D 1 215 ? 33.364 147.162 45.728 1.00 19.19 215 HIS D O 1
ATOM 9553 N N . MET D 1 216 ? 31.470 146.109 45.097 1.00 21.06 216 MET D N 1
ATOM 9554 C CA . MET D 1 216 ? 30.787 146.403 46.356 1.00 18.65 216 MET D CA 1
ATOM 9555 C C . MET D 1 216 ? 31.457 145.716 47.543 1.00 21.05 216 MET D C 1
ATOM 9556 O O . MET D 1 216 ? 31.395 146.193 48.677 1.00 21.82 216 MET D O 1
ATOM 9561 N N . ILE D 1 217 ? 32.051 144.561 47.284 1.00 20.47 217 ILE D N 1
ATOM 9562 C CA . ILE D 1 217 ? 32.834 143.847 48.279 1.00 21.80 217 ILE D CA 1
ATOM 9563 C C . ILE D 1 217 ? 34.291 144.300 48.143 1.00 22.39 217 ILE D C 1
ATOM 9564 O O . ILE D 1 217 ? 34.933 144.047 47.124 1.00 21.74 217 ILE D O 1
ATOM 9569 N N . ASN D 1 218 ? 34.758 145.102 49.093 1.00 23.33 218 ASN D N 1
ATOM 9570 C CA . ASN D 1 218 ? 36.102 145.681 48.981 1.00 24.53 218 ASN D CA 1
ATOM 9571 C C . ASN D 1 218 ? 36.741 145.776 50.356 1.00 23.95 218 ASN D C 1
ATOM 9572 O O . ASN D 1 218 ? 36.129 145.318 51.320 1.00 23.57 218 ASN D O 1
ATOM 9577 N N . ASP D 1 219 ? 37.944 146.350 50.453 1.00 24.79 219 ASP D N 1
ATOM 9578 C CA . ASP D 1 219 ? 38.559 146.472 51.775 1.00 25.89 219 ASP D CA 1
ATOM 9579 C C . ASP D 1 219 ? 37.671 147.158 52.788 1.00 24.16 219 ASP D C 1
ATOM 9580 O O . ASP D 1 219 ? 37.673 146.747 53.952 1.00 24.13 219 ASP D O 1
ATOM 9585 N N . GLU D 1 220 ? 36.987 148.238 52.419 1.00 26.45 220 GLU D N 1
ATOM 9586 C CA . GLU D 1 220 ? 36.182 148.990 53.365 1.00 27.76 220 GLU D CA 1
ATOM 9587 C C . GLU D 1 220 ? 34.977 148.151 53.834 1.00 28.92 220 GLU D C 1
ATOM 9588 O O . GLU D 1 220 ? 34.628 148.231 55.010 1.00 27.16 220 GLU D O 1
ATOM 9594 N N . SER D 1 221 ? 34.277 147.527 52.882 1.00 24.77 221 SER D N 1
ATOM 9595 C CA . SER D 1 221 ? 33.072 146.788 53.255 1.00 24.57 221 SER D CA 1
ATOM 9596 C C . SER D 1 221 ? 33.427 145.559 54.086 1.00 23.70 221 SER D C 1
ATOM 9597 O O . SER D 1 221 ? 32.780 145.257 55.099 1.00 27.42 221 SER D O 1
ATOM 9600 N N . ILE D 1 222 ? 34.502 144.876 53.718 1.00 22.89 222 ILE D N 1
ATOM 9601 C CA . ILE D 1 222 ? 34.952 143.719 54.504 1.00 22.97 222 ILE D CA 1
ATOM 9602 C C . ILE D 1 222 ? 35.301 144.150 55.920 1.00 24.55 222 ILE D C 1
ATOM 9603 O O . ILE D 1 222 ? 35.055 143.438 56.893 1.00 21.32 222 ILE D O 1
ATOM 9608 N N . ALA D 1 223 ? 35.889 145.344 56.075 1.00 25.47 223 ALA D N 1
ATOM 9609 C CA . ALA D 1 223 ? 36.221 145.804 57.429 1.00 22.13 223 ALA D CA 1
ATOM 9610 C C . ALA D 1 223 ? 34.978 145.956 58.284 1.00 23.61 223 ALA D C 1
ATOM 9611 O O . ALA D 1 223 ? 35.052 145.772 59.491 1.00 23.65 223 ALA D O 1
ATOM 9613 N N . LYS D 1 224 ? 33.851 146.352 57.699 1.00 21.67 224 LYS D N 1
ATOM 9614 C CA . LYS D 1 224 ? 32.596 146.528 58.405 1.00 21.00 224 LYS D CA 1
ATOM 9615 C C . LYS D 1 224 ? 31.872 145.213 58.719 1.00 23.19 224 LYS D C 1
ATOM 9616 O O . LYS D 1 224 ? 30.936 145.159 59.522 1.00 23.67 224 LYS D O 1
ATOM 9622 N N . MET D 1 225 ? 32.254 144.156 58.029 1.00 20.44 225 MET D N 1
ATOM 9623 C CA . MET D 1 225 ? 31.624 142.847 58.217 1.00 23.83 225 MET D CA 1
ATOM 9624 C C . MET D 1 225 ? 31.992 142.244 59.572 1.00 24.76 225 MET D C 1
ATOM 9625 O O . MET D 1 225 ? 32.999 142.635 60.172 1.00 22.45 225 MET D O 1
ATOM 9630 N N . LYS D 1 226 ? 31.216 141.254 60.001 1.00 23.64 226 LYS D N 1
ATOM 9631 C CA . LYS D 1 226 ? 31.466 140.529 61.233 1.00 24.34 226 LYS D CA 1
ATOM 9632 C C . LYS D 1 226 ? 32.682 139.616 61.123 1.00 24.20 226 LYS D C 1
ATOM 9633 O O . LYS D 1 226 ? 33.034 139.100 60.057 1.00 22.89 226 LYS D O 1
ATOM 9639 N N . GLN D 1 227 ? 33.352 139.426 62.251 1.00 25.26 227 GLN D N 1
ATOM 9640 C CA . GLN D 1 227 ? 34.429 138.443 62.369 1.00 26.45 227 GLN D CA 1
ATOM 9641 C C . GLN D 1 227 ? 33.864 137.066 61.994 1.00 23.02 227 GLN D C 1
ATOM 9642 O O . GLN D 1 227 ? 32.728 136.754 62.371 1.00 23.62 227 GLN D O 1
ATOM 9648 N N . ASP D 1 228 ? 34.612 136.295 61.231 1.00 23.11 228 ASP D N 1
ATOM 9649 C CA . ASP D 1 228 ? 34.173 134.979 60.766 1.00 22.73 228 ASP D CA 1
ATOM 9650 C C . ASP D 1 228 ? 33.073 134.958 59.732 1.00 20.41 228 ASP D C 1
ATOM 9651 O O . ASP D 1 228 ? 32.366 133.941 59.540 1.00 20.13 228 ASP D O 1
ATOM 9656 N N . VAL D 1 229 ? 32.851 136.065 59.045 1.00 19.71 229 VAL D N 1
ATOM 9657 C CA . VAL D 1 229 ? 31.872 136.167 57.982 1.00 19.43 229 VAL D CA 1
ATOM 9658 C C . VAL D 1 229 ? 32.216 135.180 56.862 1.00 18.03 229 VAL D C 1
ATOM 9659 O O . VAL D 1 229 ? 33.361 134.907 56.518 1.00 20.23 229 VAL D O 1
ATOM 9663 N N . VAL D 1 230 ? 31.167 134.619 56.287 1.00 21.12 230 VAL D N 1
ATOM 9664 C CA . VAL D 1 230 ? 31.233 133.780 55.095 1.00 20.73 230 VAL D CA 1
ATOM 9665 C C . VAL D 1 230 ? 30.594 134.554 53.945 1.00 17.36 230 VAL D C 1
ATOM 9666 O O . VAL D 1 230 ? 29.466 135.040 54.054 1.00 20.56 230 VAL D O 1
ATOM 9670 N N . ILE D 1 231 ? 31.368 134.732 52.887 1.00 16.84 231 ILE D N 1
ATOM 9671 C CA . ILE D 1 231 ? 30.964 135.457 51.701 1.00 17.92 231 ILE D CA 1
ATOM 9672 C C . ILE D 1 231 ? 30.721 134.488 50.542 1.00 16.36 231 ILE D C 1
ATOM 9673 O O . ILE D 1 231 ? 31.536 133.635 50.233 1.00 18.01 231 ILE D O 1
ATOM 9678 N N . VAL D 1 232 ? 29.578 134.644 49.892 1.00 17.39 232 VAL D N 1
ATOM 9679 C CA . VAL D 1 232 ? 29.186 133.863 48.737 1.00 16.85 232 VAL D CA 1
ATOM 9680 C C . VAL D 1 232 ? 28.792 134.763 47.568 1.00 15.56 232 VAL D C 1
ATOM 9681 O O . VAL D 1 232 ? 28.005 135.706 47.691 1.00 19.41 232 VAL D O 1
ATOM 9685 N N . ASN D 1 233 ? 29.356 134.482 46.399 1.00 17.01 233 ASN D N 1
ATOM 9686 C CA . ASN D 1 233 ? 29.013 135.188 45.177 1.00 18.56 233 ASN D CA 1
ATOM 9687 C C . ASN D 1 233 ? 28.802 134.225 44.019 1.00 17.13 233 ASN D C 1
ATOM 9688 O O . ASN D 1 233 ? 29.764 133.736 43.431 1.00 16.16 233 ASN D O 1
ATOM 9693 N N . VAL D 1 234 ? 27.546 133.875 43.736 1.00 16.33 234 VAL D N 1
ATOM 9694 C CA . VAL D 1 234 ? 27.256 133.090 42.530 1.00 19.99 234 VAL D CA 1
ATOM 9695 C C . VAL D 1 234 ? 26.616 133.950 41.445 1.00 20.91 234 VAL D C 1
ATOM 9696 O O . VAL D 1 234 ? 26.096 133.427 40.447 1.00 22.46 234 VAL D O 1
ATOM 9700 N N . SER D 1 235 ? 26.647 135.264 41.616 1.00 20.58 235 SER D N 1
ATOM 9701 C CA . SER D 1 235 ? 25.990 136.202 40.724 1.00 22.19 235 SER D CA 1
ATOM 9702 C C . SER D 1 235 ? 26.890 136.751 39.631 1.00 20.92 235 SER D C 1
ATOM 9703 O O . SER D 1 235 ? 26.819 136.266 38.487 1.00 19.60 235 SER D O 1
ATOM 9706 N N . ARG D 1 236 ? 27.828 137.638 39.950 1.00 19.50 236 ARG D N 1
ATOM 9707 C CA . ARG D 1 236 ? 28.627 138.305 38.932 1.00 18.07 236 ARG D CA 1
ATOM 9708 C C . ARG D 1 236 ? 30.029 138.638 39.441 1.00 16.21 236 ARG D C 1
ATOM 9709 O O . ARG D 1 236 ? 30.195 139.162 40.539 1.00 18.72 236 ARG D O 1
ATOM 9717 N N . GLY D 1 237 ? 31.023 138.300 38.625 1.00 19.52 237 GLY D N 1
ATOM 9718 C CA . GLY D 1 237 ? 32.425 138.519 38.920 1.00 20.14 237 GLY D CA 1
ATOM 9719 C C . GLY D 1 237 ? 32.777 139.907 39.405 1.00 18.13 237 GLY D C 1
ATOM 9720 O O . GLY D 1 237 ? 33.265 140.093 40.517 1.00 19.88 237 GLY D O 1
ATOM 9721 N N . PRO D 1 238 ? 32.367 140.950 38.706 1.00 20.51 238 PRO D N 1
ATOM 9722 C CA . PRO D 1 238 ? 32.723 142.320 39.028 1.00 19.89 238 PRO D CA 1
ATOM 9723 C C . PRO D 1 238 ? 32.097 142.849 40.302 1.00 21.37 238 PRO D C 1
ATOM 9724 O O . PRO D 1 238 ? 32.456 143.955 40.720 1.00 21.10 238 PRO D O 1
ATOM 9728 N N . LEU D 1 239 ? 31.235 142.091 40.987 1.00 21.28 239 LEU D N 1
ATOM 9729 C CA . LEU D 1 239 ? 30.692 142.521 42.270 1.00 20.06 239 LEU D CA 1
ATOM 9730 C C . LEU D 1 239 ? 31.770 142.534 43.354 1.00 20.08 239 LEU D C 1
ATOM 9731 O O . LEU D 1 239 ? 31.686 143.252 44.361 1.00 19.38 239 LEU D O 1
ATOM 9736 N N . VAL D 1 240 ? 32.779 141.701 43.167 1.00 19.81 240 VAL D N 1
ATOM 9737 C CA . VAL D 1 240 ? 33.822 141.492 44.149 1.00 21.83 240 VAL D CA 1
ATOM 9738 C C . VAL D 1 240 ? 35.221 141.887 43.670 1.00 21.45 240 VAL D C 1
ATOM 9739 O O . VAL D 1 240 ? 35.724 141.440 42.637 1.00 22.00 240 VAL D O 1
ATOM 9743 N N . ASP D 1 241 ? 35.877 142.639 44.539 1.00 20.67 241 ASP D N 1
ATOM 9744 C CA . ASP D 1 241 ? 37.316 142.923 44.343 1.00 21.47 241 ASP D CA 1
ATOM 9745 C C . ASP D 1 241 ? 38.055 141.704 44.889 1.00 20.10 241 ASP D C 1
ATOM 9746 O O . ASP D 1 241 ? 38.179 141.546 46.108 1.00 22.79 241 ASP D O 1
ATOM 9751 N N . THR D 1 242 ? 38.473 140.801 44.014 1.00 23.25 242 THR D N 1
ATOM 9752 C CA . THR D 1 242 ? 39.056 139.539 44.453 1.00 26.17 242 THR D CA 1
ATOM 9753 C C . THR D 1 242 ? 40.169 139.731 45.475 1.00 28.10 242 THR D C 1
ATOM 9754 O O . THR D 1 242 ? 40.225 138.981 46.457 1.00 26.25 242 THR D O 1
ATOM 9758 N N . ASP D 1 243 ? 41.083 140.657 45.218 1.00 25.44 243 ASP D N 1
ATOM 9759 C CA . ASP D 1 243 ? 42.191 140.893 46.137 1.00 24.39 243 ASP D CA 1
ATOM 9760 C C . ASP D 1 243 ? 41.736 141.294 47.530 1.00 24.15 243 ASP D C 1
ATOM 9761 O O . ASP D 1 243 ? 42.421 140.963 48.506 1.00 25.29 243 ASP D O 1
ATOM 9766 N N . ALA D 1 244 ? 40.664 142.078 47.627 1.00 21.56 244 ALA D N 1
ATOM 9767 C CA . ALA D 1 244 ? 40.137 142.475 48.921 1.00 20.79 244 ALA D CA 1
ATOM 9768 C C . ALA D 1 244 ? 39.716 141.223 49.708 1.00 22.22 244 ALA D C 1
ATOM 9769 O O . ALA D 1 244 ? 39.930 141.151 50.919 1.00 20.80 244 ALA D O 1
ATOM 9771 N N . VAL D 1 245 ? 39.028 140.311 49.025 1.00 22.15 245 VAL D N 1
ATOM 9772 C CA . VAL D 1 245 ? 38.604 139.067 49.657 1.00 21.97 245 VAL D CA 1
ATOM 9773 C C . VAL D 1 245 ? 39.820 138.246 50.070 1.00 18.60 245 VAL D C 1
ATOM 9774 O O . VAL D 1 245 ? 39.804 137.757 51.198 1.00 20.83 245 VAL D O 1
ATOM 9778 N N . ILE D 1 246 ? 40.848 138.145 49.245 1.00 20.81 246 ILE D N 1
ATOM 9779 C CA . ILE D 1 246 ? 42.047 137.414 49.671 1.00 23.07 246 ILE D CA 1
ATOM 9780 C C . ILE D 1 246 ? 42.707 138.027 50.901 1.00 25.66 246 ILE D C 1
ATOM 9781 O O . ILE D 1 246 ? 43.146 137.332 51.849 1.00 20.40 246 ILE D O 1
ATOM 9786 N N . ARG D 1 247 ? 42.754 139.365 50.949 1.00 22.89 247 ARG D N 1
ATOM 9787 C CA . ARG D 1 247 ? 43.271 140.022 52.151 1.00 23.86 247 ARG D CA 1
ATOM 9788 C C . ARG D 1 247 ? 42.447 139.664 53.369 1.00 23.43 247 ARG D C 1
ATOM 9789 O O . ARG D 1 247 ? 42.970 139.442 54.458 1.00 22.35 247 ARG D O 1
ATOM 9797 N N . GLY D 1 248 ? 41.122 139.617 53.230 1.00 21.53 248 GLY D N 1
ATOM 9798 C CA . GLY D 1 248 ? 40.237 139.221 54.307 1.00 21.49 248 GLY D CA 1
ATOM 9799 C C . GLY D 1 248 ? 40.474 137.776 54.742 1.00 19.65 248 GLY D C 1
ATOM 9800 O O . GLY D 1 248 ? 40.345 137.470 55.933 1.00 20.89 248 GLY D O 1
ATOM 9801 N N . LEU D 1 249 ? 40.665 136.877 53.789 1.00 20.13 249 LEU D N 1
ATOM 9802 C CA . LEU D 1 249 ? 40.958 135.483 54.126 1.00 21.71 249 LEU D CA 1
ATOM 9803 C C . LEU D 1 249 ? 42.321 135.383 54.833 1.00 21.97 249 LEU D C 1
ATOM 9804 O O . LEU D 1 249 ? 42.448 134.786 55.895 1.00 20.69 249 LEU D O 1
ATOM 9809 N N . ASP D 1 250 ? 43.321 136.056 54.290 1.00 22.85 250 ASP D N 1
ATOM 9810 C CA . ASP D 1 250 ? 44.674 136.064 54.831 1.00 24.62 250 ASP D CA 1
ATOM 9811 C C . ASP D 1 250 ? 44.776 136.607 56.245 1.00 26.40 250 ASP D C 1
ATOM 9812 O O . ASP D 1 250 ? 45.586 136.103 57.037 1.00 26.65 250 ASP D O 1
ATOM 9817 N N . SER D 1 251 ? 43.996 137.632 56.569 1.00 26.86 251 SER D N 1
ATOM 9818 C CA . SER D 1 251 ? 44.035 138.235 57.895 1.00 26.73 251 SER D CA 1
ATOM 9819 C C . SER D 1 251 ? 43.235 137.449 58.918 1.00 26.97 251 SER D C 1
ATOM 9820 O O . SER D 1 251 ? 43.288 137.723 60.118 1.00 26.06 251 SER D O 1
ATOM 9823 N N . GLY D 1 252 ? 42.385 136.536 58.439 1.00 27.23 252 GLY D N 1
ATOM 9824 C CA . GLY D 1 252 ? 41.568 135.705 59.310 1.00 25.51 252 GLY D CA 1
ATOM 9825 C C . GLY D 1 252 ? 40.201 136.300 59.590 1.00 24.64 252 GLY D C 1
ATOM 9826 O O . GLY D 1 252 ? 39.404 135.729 60.337 1.00 26.11 252 GLY D O 1
ATOM 9827 N N . LYS D 1 253 ? 39.885 137.439 58.980 1.00 25.10 253 LYS D N 1
ATOM 9828 C CA . LYS D 1 253 ? 38.589 138.073 59.138 1.00 26.08 253 LYS D CA 1
ATOM 9829 C C . LYS D 1 253 ? 37.465 137.264 58.476 1.00 22.56 253 LYS D C 1
ATOM 9830 O O . LYS D 1 253 ? 36.360 137.126 58.999 1.00 24.50 253 LYS D O 1
ATOM 9836 N N . ILE D 1 254 ? 37.697 136.883 57.240 1.00 22.04 254 ILE D N 1
ATOM 9837 C CA . ILE D 1 254 ? 36.765 136.119 56.423 1.00 22.24 254 ILE D CA 1
ATOM 9838 C C . ILE D 1 254 ? 37.020 134.626 56.659 1.00 20.52 254 ILE D C 1
ATOM 9839 O O . ILE D 1 254 ? 38.129 134.139 56.480 1.00 23.11 254 ILE D O 1
ATOM 9844 N N . PHE D 1 255 ? 36.002 133.945 57.147 1.00 21.23 255 PHE D N 1
ATOM 9845 C CA . PHE D 1 255 ? 36.060 132.527 57.453 1.00 21.12 255 PHE D CA 1
ATOM 9846 C C . PHE D 1 255 ? 36.169 131.674 56.191 1.00 20.78 255 PHE D C 1
ATOM 9847 O O . PHE D 1 255 ? 36.770 130.601 56.213 1.00 24.77 255 PHE D O 1
ATOM 9855 N N . GLY D 1 256 ? 35.554 132.121 55.115 1.00 19.93 256 GLY D N 1
ATOM 9856 C CA . GLY D 1 256 ? 35.606 131.410 53.841 1.00 19.70 256 GLY D CA 1
ATOM 9857 C C . GLY D 1 256 ? 34.811 132.161 52.780 1.00 18.54 256 GLY D C 1
ATOM 9858 O O . GLY D 1 256 ? 34.047 133.093 53.028 1.00 19.40 256 GLY D O 1
ATOM 9859 N N . TYR D 1 257 ? 35.037 131.740 51.539 1.00 18.18 257 TYR D N 1
ATOM 9860 C CA . TYR D 1 257 ? 34.498 132.409 50.380 1.00 19.12 257 TYR D CA 1
ATOM 9861 C C . TYR D 1 257 ? 34.096 131.399 49.304 1.00 18.10 257 TYR D C 1
ATOM 9862 O O . TYR D 1 257 ? 34.880 130.513 48.977 1.00 19.21 257 TYR D O 1
ATOM 9871 N N . ALA D 1 258 ? 32.843 131.460 48.854 1.00 17.66 258 ALA D N 1
ATOM 9872 C CA . ALA D 1 258 ? 32.412 130.599 47.751 1.00 18.13 258 ALA D CA 1
ATOM 9873 C C . ALA D 1 258 ? 32.213 131.531 46.539 1.00 17.16 258 ALA D C 1
ATOM 9874 O O . ALA D 1 258 ? 31.391 132.438 46.576 1.00 19.40 258 ALA D O 1
ATOM 9876 N N . MET D 1 259 ? 32.898 131.203 45.455 1.00 16.28 259 MET D N 1
ATOM 9877 C CA . MET D 1 259 ? 32.808 131.965 44.212 1.00 17.46 259 MET D CA 1
ATOM 9878 C C . MET D 1 259 ? 32.513 131.093 42.998 1.00 16.42 259 MET D C 1
ATOM 9879 O O . MET D 1 259 ? 33.210 130.111 42.758 1.00 16.69 259 MET D O 1
ATOM 9884 N N . ASP D 1 260 ? 31.430 131.353 42.292 1.00 17.36 260 ASP D N 1
ATOM 9885 C CA . ASP D 1 260 ? 31.053 130.679 41.069 1.00 17.30 260 ASP D CA 1
ATOM 9886 C C . ASP D 1 260 ? 31.395 131.580 39.874 1.00 17.18 260 ASP D C 1
ATOM 9887 O O . ASP D 1 260 ? 31.227 131.192 38.722 1.00 17.54 260 ASP D O 1
ATOM 9892 N N . VAL D 1 261 ? 31.910 132.762 40.212 1.00 18.98 261 VAL D N 1
ATOM 9893 C CA . VAL D 1 261 ? 32.238 133.777 39.219 1.00 19.01 261 VAL D CA 1
ATOM 9894 C C . VAL D 1 261 ? 33.537 134.496 39.603 1.00 19.51 261 VAL D C 1
ATOM 9895 O O . VAL D 1 261 ? 33.946 134.479 40.769 1.00 19.17 261 VAL D O 1
ATOM 9899 N N . TYR D 1 262 ? 34.201 135.066 38.615 1.00 18.52 262 TYR D N 1
ATOM 9900 C CA . TYR D 1 262 ? 35.557 135.621 38.828 1.00 18.58 262 TYR D CA 1
ATOM 9901 C C . TYR D 1 262 ? 35.869 136.637 37.737 1.00 20.03 262 TYR D C 1
ATOM 9902 O O . TYR D 1 262 ? 35.759 136.362 36.556 1.00 20.44 262 TYR D O 1
ATOM 9911 N N . GLU D 1 263 ? 36.277 137.840 38.133 1.00 21.88 263 GLU D N 1
ATOM 9912 C CA . GLU D 1 263 ? 36.488 138.906 37.150 1.00 25.50 263 GLU D CA 1
ATOM 9913 C C . GLU D 1 263 ? 37.667 138.693 36.245 1.00 24.81 263 GLU D C 1
ATOM 9914 O O . GLU D 1 263 ? 37.722 139.298 35.149 1.00 30.46 263 GLU D O 1
ATOM 9920 N N . GLY D 1 264 ? 38.519 137.696 36.428 1.00 27.39 264 GLY D N 1
ATOM 9921 C CA . GLY D 1 264 ? 39.496 137.298 35.424 1.00 24.64 264 GLY D CA 1
ATOM 9922 C C . GLY D 1 264 ? 39.173 136.019 34.678 1.00 25.14 264 GLY D C 1
ATOM 9923 O O . GLY D 1 264 ? 40.028 135.383 34.063 1.00 23.27 264 GLY D O 1
ATOM 9924 N N . GLU D 1 265 ? 37.919 135.570 34.682 1.00 23.06 265 GLU D N 1
ATOM 9925 C CA . GLU D 1 265 ? 37.555 134.286 34.121 1.00 22.79 265 GLU D CA 1
ATOM 9926 C C . GLU D 1 265 ? 37.483 134.173 32.620 1.00 23.49 265 GLU D C 1
ATOM 9927 O O . GLU D 1 265 ? 37.457 133.038 32.122 1.00 21.09 265 GLU D O 1
ATOM 9933 N N . VAL D 1 266 ? 37.391 135.296 31.888 1.00 22.59 266 VAL D N 1
ATOM 9934 C CA . VAL D 1 266 ? 37.308 135.211 30.436 1.00 22.97 266 VAL D CA 1
ATOM 9935 C C . VAL D 1 266 ? 38.517 134.501 29.840 1.00 24.20 266 VAL D C 1
ATOM 9936 O O . VAL D 1 266 ? 39.669 134.821 30.091 1.00 26.92 266 VAL D O 1
ATOM 9940 N N . GLY D 1 267 ? 38.240 133.480 29.045 1.00 25.89 267 GLY D N 1
ATOM 9941 C CA . GLY D 1 267 ? 39.245 132.683 28.378 1.00 27.36 267 GLY D CA 1
ATOM 9942 C C . GLY D 1 267 ? 39.919 131.668 29.295 1.00 27.19 267 GLY D C 1
ATOM 9943 O O . GLY D 1 267 ? 40.768 130.909 28.817 1.00 29.67 267 GLY D O 1
ATOM 9944 N N . ILE D 1 268 ? 39.501 131.585 30.547 1.00 25.43 268 ILE D N 1
ATOM 9945 C CA . ILE D 1 268 ? 40.018 130.645 31.530 1.00 23.09 268 ILE D CA 1
ATOM 9946 C C . ILE D 1 268 ? 38.935 129.676 32.032 1.00 21.88 268 ILE D C 1
ATOM 9947 O O . ILE D 1 268 ? 39.096 128.468 31.879 1.00 21.34 268 ILE D O 1
ATOM 9952 N N . PHE D 1 269 ? 37.833 130.160 32.551 1.00 19.64 269 PHE D N 1
ATOM 9953 C CA . PHE D 1 269 ? 36.666 129.356 32.884 1.00 23.16 269 PHE D CA 1
ATOM 9954 C C . PHE D 1 269 ? 36.157 128.705 31.588 1.00 27.74 269 PHE D C 1
ATOM 9955 O O . PHE D 1 269 ? 36.220 129.295 30.507 1.00 23.88 269 PHE D O 1
ATOM 9963 N N . ASN D 1 270 ? 35.714 127.467 31.698 1.00 24.86 270 ASN D N 1
ATOM 9964 C CA . ASN D 1 270 ? 35.156 126.675 30.624 1.00 25.43 270 ASN D CA 1
ATOM 9965 C C . ASN D 1 270 ? 36.190 126.242 29.596 1.00 26.28 270 ASN D C 1
ATOM 9966 O O . ASN D 1 270 ? 35.843 125.969 28.444 1.00 28.07 270 ASN D O 1
ATOM 9971 N N . GLU D 1 271 ? 37.428 126.070 30.013 1.00 25.14 271 GLU D N 1
ATOM 9972 C CA . GLU D 1 271 ? 38.514 125.538 29.210 1.00 24.99 271 GLU D CA 1
ATOM 9973 C C . GLU D 1 271 ? 39.205 124.460 30.052 1.00 26.01 271 GLU D C 1
ATOM 9974 O O . GLU D 1 271 ? 39.118 124.503 31.285 1.00 22.78 271 GLU D O 1
ATOM 9980 N N . ASP D 1 272 ? 39.760 123.479 29.378 1.00 23.11 272 ASP D N 1
ATOM 9981 C CA . ASP D 1 272 ? 40.472 122.397 30.036 1.00 26.56 272 ASP D CA 1
ATOM 9982 C C . ASP D 1 272 ? 41.962 122.712 30.096 1.00 26.56 272 ASP D C 1
ATOM 9983 O O . ASP D 1 272 ? 42.634 122.673 29.064 1.00 26.57 272 ASP D O 1
ATOM 9988 N N . TRP D 1 273 ? 42.468 122.977 31.297 1.00 22.79 273 TRP D N 1
ATOM 9989 C CA . TRP D 1 273 ? 43.893 123.241 31.480 1.00 22.27 273 TRP D CA 1
ATOM 9990 C C . TRP D 1 273 ? 44.624 122.054 32.079 1.00 25.03 273 TRP D C 1
ATOM 9991 O O . TRP D 1 273 ? 45.777 122.168 32.505 1.00 25.71 273 TRP D O 1
ATOM 10002 N N . GLU D 1 274 ? 43.936 120.920 32.162 1.00 26.86 274 GLU D N 1
ATOM 10003 C CA . GLU D 1 274 ? 44.546 119.738 32.776 1.00 31.51 274 GLU D CA 1
ATOM 10004 C C . GLU D 1 274 ? 45.810 119.324 32.048 1.00 32.81 274 GLU D C 1
ATOM 10005 O O . GLU D 1 274 ? 45.779 119.102 30.843 1.00 30.18 274 GLU D O 1
ATOM 10011 N N . GLY D 1 275 ? 46.930 119.250 32.758 1.00 34.12 275 GLY D N 1
ATOM 10012 C CA . GLY D 1 275 ? 48.186 118.809 32.162 1.00 36.99 275 GLY D CA 1
ATOM 10013 C C . GLY D 1 275 ? 48.832 119.917 31.353 1.00 37.80 275 GLY D C 1
ATOM 10014 O O . GLY D 1 275 ? 49.742 119.702 30.553 1.00 42.22 275 GLY D O 1
ATOM 10015 N N . LYS D 1 276 ? 48.339 121.137 31.529 1.00 35.29 276 LYS D N 1
ATOM 10016 C CA . LYS D 1 276 ? 48.900 122.295 30.864 1.00 33.48 276 LYS D CA 1
ATOM 10017 C C . LYS D 1 276 ? 49.366 123.308 31.911 1.00 32.28 276 LYS D C 1
ATOM 10018 O O . LYS D 1 276 ? 48.987 123.203 33.077 1.00 30.14 276 LYS D O 1
ATOM 10024 N N . GLU D 1 277 ? 50.069 124.328 31.447 1.00 30.61 277 GLU D N 1
ATOM 10025 C CA . GLU D 1 277 ? 50.438 125.447 32.304 1.00 32.08 277 GLU D CA 1
ATOM 10026 C C . GLU D 1 277 ? 49.205 126.320 32.544 1.00 29.36 277 GLU D C 1
ATOM 10027 O O . GLU D 1 277 ? 48.501 126.694 31.607 1.00 27.97 277 GLU D O 1
ATOM 10033 N N . PHE D 1 278 ? 48.865 126.542 33.798 1.00 26.40 278 PHE D N 1
ATOM 10034 C CA . PHE D 1 278 ? 47.693 127.337 34.163 1.00 26.75 278 PHE D CA 1
ATOM 10035 C C . PHE D 1 278 ? 47.998 128.817 34.044 1.00 29.01 278 PHE D C 1
ATOM 10036 O O . PHE D 1 278 ? 49.034 129.319 34.491 1.00 30.78 278 PHE D O 1
ATOM 10044 N N . PRO D 1 279 ? 47.122 129.562 33.397 1.00 27.37 279 PRO D N 1
ATOM 10045 C CA . PRO D 1 279 ? 47.298 130.958 33.063 1.00 29.40 279 PRO D CA 1
ATOM 10046 C C . PRO D 1 279 ? 47.280 131.941 34.218 1.00 28.64 279 PRO D C 1
ATOM 10047 O O . PRO D 1 279 ? 47.797 133.040 34.039 1.00 30.56 279 PRO D O 1
ATOM 10051 N N . ASP D 1 280 ? 46.652 131.619 35.341 1.00 23.89 280 ASP D N 1
ATOM 10052 C CA . ASP D 1 280 ? 46.396 132.562 36.410 1.00 21.44 280 ASP D CA 1
ATOM 10053 C C . ASP D 1 280 ? 46.716 131.976 37.779 1.00 24.25 280 ASP D C 1
ATOM 10054 O O . ASP D 1 280 ? 45.986 131.145 38.320 1.00 20.83 280 ASP D O 1
ATOM 10059 N N . ALA D 1 281 ? 47.836 132.424 38.342 1.00 22.79 281 ALA D N 1
ATOM 10060 C CA . ALA D 1 281 ? 48.337 131.897 39.601 1.00 23.41 281 ALA D CA 1
ATOM 10061 C C . ALA D 1 281 ? 47.426 132.267 40.760 1.00 19.81 281 ALA D C 1
ATOM 10062 O O . ALA D 1 281 ? 47.319 131.477 41.707 1.00 20.38 281 ALA D O 1
ATOM 10064 N N . ARG D 1 282 ? 46.751 133.408 40.662 1.00 20.32 282 ARG D N 1
ATOM 10065 C CA . ARG D 1 282 ? 45.824 133.832 41.705 1.00 17.92 282 ARG D CA 1
ATOM 10066 C C . ARG D 1 282 ? 44.628 132.885 41.760 1.00 20.29 282 ARG D C 1
ATOM 10067 O O . ARG D 1 282 ? 44.221 132.493 42.847 1.00 19.74 282 ARG D O 1
ATOM 10075 N N . LEU D 1 283 ? 44.083 132.572 40.586 1.00 19.20 283 LEU D N 1
ATOM 10076 C CA . LEU D 1 283 ? 42.960 131.646 40.516 1.00 20.42 283 LEU D CA 1
ATOM 10077 C C . LEU D 1 283 ? 43.379 130.248 40.951 1.00 17.75 283 LEU D C 1
ATOM 10078 O O . LEU D 1 283 ? 42.612 129.589 41.667 1.00 18.94 283 LEU D O 1
ATOM 10083 N N . ALA D 1 284 ? 44.553 129.796 40.537 1.00 16.79 284 ALA D N 1
ATOM 10084 C CA . ALA D 1 284 ? 45.010 128.455 40.920 1.00 18.40 284 ALA D CA 1
ATOM 10085 C C . ALA D 1 284 ? 45.072 128.407 42.447 1.00 18.88 284 ALA D C 1
ATOM 10086 O O . ALA D 1 284 ? 44.682 127.419 43.072 1.00 19.60 284 ALA D O 1
ATOM 10088 N N . ASP D 1 285 ? 45.531 129.506 43.036 1.00 18.17 285 ASP D N 1
ATOM 10089 C CA . ASP D 1 285 ? 45.657 129.585 44.488 1.00 18.94 285 ASP D CA 1
ATOM 10090 C C . ASP D 1 285 ? 44.294 129.561 45.168 1.00 18.96 285 ASP D C 1
ATOM 10091 O O . ASP D 1 285 ? 44.081 128.721 46.053 1.00 18.74 285 ASP D O 1
ATOM 10096 N N . LEU D 1 286 ? 43.333 130.305 44.656 1.00 17.04 286 LEU D N 1
ATOM 10097 C CA . LEU D 1 286 ? 41.978 130.330 45.199 1.00 20.12 286 LEU D CA 1
ATOM 10098 C C . LEU D 1 286 ? 41.344 128.941 45.118 1.00 19.52 286 LEU D C 1
ATOM 10099 O O . LEU D 1 286 ? 40.704 128.498 46.077 1.00 20.11 286 LEU D O 1
ATOM 10104 N N . ILE D 1 287 ? 41.535 128.234 44.018 1.00 19.03 287 ILE D N 1
ATOM 10105 C CA . ILE D 1 287 ? 41.001 126.895 43.836 1.00 20.20 287 ILE D CA 1
ATOM 10106 C C . ILE D 1 287 ? 41.503 125.964 44.946 1.00 18.65 287 ILE D C 1
ATOM 10107 O O . ILE D 1 287 ? 40.763 125.068 45.360 1.00 19.32 287 ILE D O 1
ATOM 10112 N N . ALA D 1 288 ? 42.787 126.089 45.290 1.00 19.48 288 ALA D N 1
ATOM 10113 C CA . ALA D 1 288 ? 43.393 125.188 46.257 1.00 19.91 288 ALA D CA 1
ATOM 10114 C C . ALA D 1 288 ? 43.295 125.569 47.723 1.00 20.65 288 ALA D C 1
ATOM 10115 O O . ALA D 1 288 ? 43.518 124.672 48.558 1.00 22.80 288 ALA D O 1
ATOM 10117 N N . ARG D 1 289 ? 42.783 126.700 48.107 1.00 19.63 289 ARG D N 1
ATOM 10118 C CA . ARG D 1 289 ? 42.682 127.119 49.508 1.00 20.54 289 ARG D CA 1
ATOM 10119 C C . ARG D 1 289 ? 41.641 126.258 50.218 1.00 21.66 289 ARG D C 1
ATOM 10120 O O . ARG D 1 289 ? 40.604 125.924 49.645 1.00 18.88 289 ARG D O 1
ATOM 10128 N N . PRO D 1 290 ? 41.874 125.911 51.471 1.00 22.32 290 PRO D N 1
ATOM 10129 C CA . PRO D 1 290 ? 41.031 125.066 52.282 1.00 22.33 290 PRO D CA 1
ATOM 10130 C C . PRO D 1 290 ? 39.679 125.688 52.595 1.00 23.59 290 PRO D C 1
ATOM 10131 O O . PRO D 1 290 ? 38.692 124.986 52.839 1.00 24.25 290 PRO D O 1
ATOM 10135 N N . ASN D 1 291 ? 39.592 127.021 52.562 1.00 21.80 291 ASN D N 1
ATOM 10136 C CA . ASN D 1 291 ? 38.330 127.670 52.900 1.00 22.31 291 ASN D CA 1
ATOM 10137 C C . ASN D 1 291 ? 37.775 128.510 51.764 1.00 21.12 291 ASN D C 1
ATOM 10138 O O . ASN D 1 291 ? 36.993 129.431 52.000 1.00 23.75 291 ASN D O 1
ATOM 10143 N N . VAL D 1 292 ? 38.086 128.136 50.529 1.00 20.38 292 VAL D N 1
ATOM 10144 C CA . VAL D 1 292 ? 37.522 128.737 49.341 1.00 17.23 292 VAL D CA 1
ATOM 10145 C C . VAL D 1 292 ? 36.960 127.604 48.470 1.00 19.65 292 VAL D C 1
ATOM 10146 O O . VAL D 1 292 ? 37.534 126.517 48.452 1.00 18.35 292 VAL D O 1
ATOM 10150 N N . LEU D 1 293 ? 35.785 127.819 47.914 1.00 15.99 293 LEU D N 1
ATOM 10151 C CA . LEU D 1 293 ? 35.146 126.836 47.037 1.00 14.78 293 LEU D CA 1
ATOM 10152 C C . LEU D 1 293 ? 34.959 127.546 45.693 1.00 17.27 293 LEU D C 1
ATOM 10153 O O . LEU D 1 293 ? 34.210 128.522 45.593 1.00 17.76 293 LEU D O 1
ATOM 10162 N N . VAL D 1 294 ? 35.805 127.193 44.724 1.00 17.53 294 VAL D N 1
ATOM 10163 C CA . VAL D 1 294 ? 35.715 127.737 43.385 1.00 19.59 294 VAL D CA 1
ATOM 10164 C C . VAL D 1 294 ? 34.919 126.833 42.442 1.00 18.27 294 VAL D C 1
ATOM 10165 O O . VAL D 1 294 ? 35.225 125.641 42.270 1.00 20.18 294 VAL D O 1
ATOM 10169 N N . THR D 1 295 ? 33.916 127.405 41.776 1.00 18.64 295 THR D N 1
ATOM 10170 C CA . THR D 1 295 ? 33.263 126.606 40.700 1.00 17.72 295 THR D CA 1
ATOM 10171 C C . THR D 1 295 ? 33.289 127.485 39.469 1.00 17.82 295 THR D C 1
ATOM 10172 O O . THR D 1 295 ? 33.190 128.711 39.598 1.00 18.79 295 THR D O 1
ATOM 10176 N N . PRO D 1 296 ? 33.263 126.913 38.275 1.00 19.79 296 PRO D N 1
ATOM 10177 C CA . PRO D 1 296 ? 33.484 127.664 37.043 1.00 21.99 296 PRO D CA 1
ATOM 10178 C C . PRO D 1 296 ? 32.215 128.117 36.347 1.00 20.06 296 PRO D C 1
ATOM 10179 O O . PRO D 1 296 ? 31.917 127.666 35.245 1.00 21.56 296 PRO D O 1
ATOM 10183 N N . LYS D 1 297 ? 31.441 128.986 36.978 1.00 20.45 297 LYS D N 1
ATOM 10184 C CA . LYS D 1 297 ? 30.183 129.477 36.463 1.00 25.20 297 LYS D CA 1
ATOM 10185 C C . LYS D 1 297 ? 29.207 128.330 36.177 1.00 24.21 297 LYS D C 1
ATOM 10186 O O . LYS D 1 297 ? 28.697 128.200 35.069 1.00 22.78 297 LYS D O 1
ATOM 10192 N N . THR D 1 298 ? 29.011 127.502 37.199 1.00 21.77 298 THR D N 1
ATOM 10193 C CA . THR D 1 298 ? 28.133 126.346 37.092 1.00 23.60 298 THR D CA 1
ATOM 10194 C C . THR D 1 298 ? 26.863 126.459 37.928 1.00 22.86 298 THR D C 1
ATOM 10195 O O . THR D 1 298 ? 26.109 125.475 37.942 1.00 21.40 298 THR D O 1
ATOM 10202 N N . ALA D 1 299 ? 26.526 127.600 38.504 1.00 21.55 299 ALA D N 1
ATOM 10203 C CA . ALA D 1 299 ? 25.326 127.789 39.300 1.00 21.63 299 ALA D CA 1
ATOM 10204 C C . ALA D 1 299 ? 24.052 127.492 38.513 1.00 21.16 299 ALA D C 1
ATOM 10205 O O . ALA D 1 299 ? 23.079 126.935 39.031 1.00 20.84 299 ALA D O 1
ATOM 10207 N N . PHE D 1 300 ? 24.074 127.832 37.231 1.00 20.01 300 PHE D N 1
ATOM 10208 C CA . PHE D 1 300 ? 22.971 127.530 36.346 1.00 22.29 300 PHE D CA 1
ATOM 10209 C C . PHE D 1 300 ? 22.810 126.061 35.990 1.00 19.71 300 PHE D C 1
ATOM 10210 O O . PHE D 1 300 ? 21.737 125.733 35.471 1.00 25.67 300 PHE D O 1
ATOM 10218 N N . TYR D 1 301 ? 23.819 125.215 36.080 1.00 21.09 301 TYR D N 1
ATOM 10219 C CA . TYR D 1 301 ? 23.904 123.964 35.356 1.00 19.68 301 TYR D CA 1
ATOM 10220 C C . TYR D 1 301 ? 23.295 122.751 36.064 1.00 22.37 301 TYR D C 1
ATOM 10221 O O . TYR D 1 301 ? 23.989 121.938 36.682 1.00 19.43 301 TYR D O 1
ATOM 10230 N N . THR D 1 302 ? 21.974 122.714 35.954 1.00 22.85 302 THR D N 1
ATOM 10231 C CA . THR D 1 302 ? 21.146 121.655 36.503 1.00 23.45 302 THR D CA 1
ATOM 10232 C C . THR D 1 302 ? 20.157 121.126 35.448 1.00 26.26 302 THR D C 1
ATOM 10233 O O . THR D 1 302 ? 19.867 121.736 34.408 1.00 24.01 302 THR D O 1
ATOM 10237 N N . THR D 1 303 ? 19.657 119.913 35.693 1.00 21.95 303 THR D N 1
ATOM 10238 C CA . THR D 1 303 ? 18.736 119.294 34.752 1.00 23.71 303 THR D CA 1
ATOM 10239 C C . THR D 1 303 ? 17.471 120.099 34.610 1.00 20.86 303 THR D C 1
ATOM 10240 O O . THR D 1 303 ? 16.997 120.216 33.476 1.00 25.57 303 THR D O 1
ATOM 10244 N N . HIS D 1 304 ? 17.002 120.757 35.665 1.00 23.67 304 HIS D N 1
ATOM 10245 C CA . HIS D 1 304 ? 15.815 121.594 35.557 1.00 23.27 304 HIS D CA 1
ATOM 10246 C C . HIS D 1 304 ? 16.099 122.784 34.636 1.00 26.13 304 HIS D C 1
ATOM 10247 O O . HIS D 1 304 ? 15.305 123.197 33.774 1.00 22.03 304 HIS D O 1
ATOM 10254 N N . ALA D 1 305 ? 17.258 123.410 34.851 1.00 22.17 305 ALA D N 1
ATOM 10255 C CA . ALA D 1 305 ? 17.602 124.595 34.059 1.00 23.56 305 ALA D CA 1
ATOM 10256 C C . ALA D 1 305 ? 17.689 124.258 32.572 1.00 23.61 305 ALA D C 1
ATOM 10257 O O . ALA D 1 305 ? 17.138 124.985 31.742 1.00 25.47 305 ALA D O 1
ATOM 10259 N N . VAL D 1 306 ? 18.473 123.241 32.255 1.00 23.26 306 VAL D N 1
ATOM 10260 C CA . VAL D 1 306 ? 18.735 122.808 30.898 1.00 26.91 306 VAL D CA 1
ATOM 10261 C C . VAL D 1 306 ? 17.467 122.326 30.195 1.00 28.55 306 VAL D C 1
ATOM 10262 O O . VAL D 1 306 ? 17.255 122.642 29.022 1.00 24.19 306 VAL D O 1
ATOM 10266 N N . ARG D 1 307 ? 16.585 121.665 30.955 1.00 25.65 307 ARG D N 1
ATOM 10267 C CA . ARG D 1 307 ? 15.318 121.229 30.362 1.00 29.73 307 ARG D CA 1
ATOM 10268 C C . ARG D 1 307 ? 14.536 122.457 29.907 1.00 29.31 307 ARG D C 1
ATOM 10269 O O . ARG D 1 307 ? 14.001 122.518 28.804 1.00 31.90 307 ARG D O 1
ATOM 10277 N N . ASN D 1 308 ? 14.587 123.523 30.698 1.00 29.99 308 ASN D N 1
ATOM 10278 C CA . ASN D 1 308 ? 13.906 124.760 30.381 1.00 29.51 308 ASN D CA 1
ATOM 10279 C C . ASN D 1 308 ? 14.557 125.522 29.226 1.00 30.33 308 ASN D C 1
ATOM 10280 O O . ASN D 1 308 ? 13.811 126.151 28.459 1.00 28.99 308 ASN D O 1
ATOM 10285 N N . MET D 1 309 ? 15.874 125.457 29.133 1.00 25.73 309 MET D N 1
ATOM 10286 C CA . MET D 1 309 ? 16.600 126.130 28.054 1.00 26.94 309 MET D CA 1
ATOM 10287 C C . MET D 1 309 ? 16.200 125.547 26.700 1.00 29.67 309 MET D C 1
ATOM 10288 O O . MET D 1 309 ? 15.973 126.265 25.719 1.00 29.85 309 MET D O 1
ATOM 10293 N N . VAL D 1 310 ? 16.124 124.227 26.636 1.00 29.78 310 VAL D N 1
ATOM 10294 C CA . VAL D 1 310 ? 15.755 123.487 25.445 1.00 33.25 310 VAL D CA 1
ATOM 10295 C C . VAL D 1 310 ? 14.284 123.668 25.073 1.00 34.67 310 VAL D C 1
ATOM 10296 O O . VAL D 1 310 ? 13.971 124.105 23.966 1.00 33.78 310 VAL D O 1
ATOM 10300 N N . VAL D 1 311 ? 13.375 123.389 26.007 1.00 36.07 311 VAL D N 1
ATOM 10301 C CA . VAL D 1 311 ? 11.943 123.491 25.730 1.00 33.73 311 VAL D CA 1
ATOM 10302 C C . VAL D 1 311 ? 11.519 124.913 25.412 1.00 35.04 311 VAL D C 1
ATOM 10303 O O . VAL D 1 311 ? 10.826 125.174 24.419 1.00 34.51 311 VAL D O 1
ATOM 10307 N N . LYS D 1 312 ? 11.993 125.890 26.186 1.00 32.51 312 LYS D N 1
ATOM 10308 C CA . LYS D 1 312 ? 11.665 127.279 25.925 1.00 32.96 312 LYS D CA 1
ATOM 10309 C C . LYS D 1 312 ? 12.257 127.777 24.607 1.00 30.85 312 LYS D C 1
ATOM 10310 O O . LYS D 1 312 ? 11.599 128.553 23.903 1.00 30.21 312 LYS D O 1
ATOM 10316 N N . ALA D 1 313 ? 13.435 127.334 24.211 1.00 29.83 313 ALA D N 1
ATOM 10317 C CA . ALA D 1 313 ? 13.999 127.744 22.924 1.00 33.16 313 ALA D CA 1
ATOM 10318 C C . ALA D 1 313 ? 13.161 127.178 21.765 1.00 33.54 313 ALA D C 1
ATOM 10319 O O . ALA D 1 313 ? 12.839 127.897 20.824 1.00 33.33 313 ALA D O 1
ATOM 10321 N N . PHE D 1 314 ? 12.843 125.897 21.820 1.00 32.26 314 PHE D N 1
ATOM 10322 C CA . PHE D 1 314 ? 11.998 125.246 20.822 1.00 34.43 314 PHE D CA 1
ATOM 10323 C C 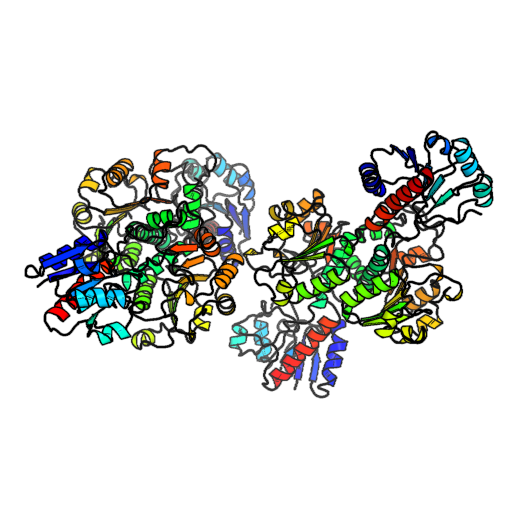. PHE D 1 314 ? 10.595 125.824 20.816 1.00 32.35 314 PHE D C 1
ATOM 10324 O O . PHE D 1 314 ? 10.067 126.109 19.732 1.00 37.41 314 PHE D O 1
ATOM 10332 N N . ASP D 1 315 ? 10.003 126.144 21.958 1.00 33.37 315 ASP D N 1
ATOM 10333 C CA . ASP D 1 315 ? 8.697 126.774 21.997 1.00 33.73 315 ASP D CA 1
ATOM 10334 C C . ASP D 1 315 ? 8.738 128.149 21.332 1.00 37.36 315 ASP D C 1
ATOM 10335 O O . ASP D 1 315 ? 7.783 128.543 20.657 1.00 34.40 315 ASP D O 1
ATOM 10340 N N . ASN D 1 316 ? 9.841 128.877 21.538 1.00 35.73 316 ASN D N 1
ATOM 10341 C CA . ASN D 1 316 ? 9.974 130.191 20.918 1.00 34.64 316 ASN D CA 1
ATOM 10342 C C . ASN D 1 316 ? 10.145 130.066 19.411 1.00 32.91 316 ASN D C 1
ATOM 10343 O O . ASN D 1 316 ? 9.532 130.823 18.648 1.00 36.14 316 ASN D O 1
ATOM 10348 N N . ASN D 1 317 ? 10.980 129.134 18.951 1.00 34.64 317 ASN D N 1
ATOM 10349 C CA . ASN D 1 317 ? 11.188 129.000 17.526 1.00 36.27 317 ASN D CA 1
ATOM 10350 C C . ASN D 1 317 ? 9.891 128.650 16.825 1.00 40.76 317 ASN D C 1
ATOM 10351 O O . ASN D 1 317 ? 9.467 129.383 15.925 1.00 39.87 317 ASN D O 1
ATOM 10356 N N . LEU D 1 318 ? 9.143 127.675 17.346 1.00 40.92 318 LEU D N 1
ATOM 10357 C CA . LEU D 1 318 ? 7.864 127.281 16.772 1.00 41.66 318 LEU D CA 1
ATOM 10358 C C . LEU D 1 318 ? 6.871 128.427 16.703 1.00 42.89 318 LEU D C 1
ATOM 10359 O O . LEU D 1 318 ? 6.092 128.510 15.747 1.00 45.44 318 LEU D O 1
ATOM 10364 N N . GLU D 1 319 ? 6.859 129.311 17.692 1.00 43.47 319 GLU D N 1
ATOM 10365 C CA . GLU D 1 319 ? 5.995 130.475 17.661 1.00 44.03 319 GLU D CA 1
ATOM 10366 C C . GLU D 1 319 ? 6.410 131.400 16.509 1.00 45.70 319 GLU D C 1
ATOM 10367 O O . GLU D 1 319 ? 5.564 132.088 15.936 1.00 44.32 319 GLU D O 1
ATOM 10373 N N . LEU D 1 320 ? 7.720 131.448 16.257 1.00 44.02 320 LEU D N 1
ATOM 10374 C CA . LEU D 1 320 ? 8.212 132.329 15.200 1.00 44.20 320 LEU D CA 1
ATOM 10375 C C . LEU D 1 320 ? 7.703 131.795 13.863 1.00 43.53 320 LEU D C 1
ATOM 10376 O O . LEU D 1 320 ? 7.115 132.535 13.081 1.00 45.26 320 LEU D O 1
ATOM 10381 N N . VAL D 1 321 ? 8.016 130.538 13.619 1.00 42.72 321 VAL D N 1
ATOM 10382 C CA . VAL D 1 321 ? 7.642 129.835 12.398 1.00 44.87 321 VAL D CA 1
ATOM 10383 C C . VAL D 1 321 ? 6.133 129.877 12.187 1.00 45.82 321 VAL D C 1
ATOM 10384 O O . VAL D 1 321 ? 5.684 130.100 11.046 1.00 47.25 321 VAL D O 1
ATOM 10388 N N . GLU D 1 322 ? 5.332 129.681 13.217 1.00 44.87 322 GLU D N 1
ATOM 10389 C CA . GLU D 1 322 ? 3.885 129.661 13.083 1.00 46.54 322 GLU D CA 1
ATOM 10390 C C . GLU D 1 322 ? 3.269 131.048 13.033 1.00 48.33 322 GLU D C 1
ATOM 10391 O O . GLU D 1 322 ? 2.043 131.161 12.933 1.00 49.87 322 GLU D O 1
ATOM 10397 N N . GLY D 1 323 ? 4.083 132.098 13.081 1.00 47.11 323 GLY D N 1
ATOM 10398 C CA . GLY D 1 323 ? 3.575 133.461 12.994 1.00 47.12 323 GLY D CA 1
ATOM 10399 C C . GLY D 1 323 ? 2.867 133.890 14.267 1.00 48.38 323 GLY D C 1
ATOM 10400 O O . GLY D 1 323 ? 2.247 134.953 14.327 1.00 48.35 323 GLY D O 1
ATOM 10401 N N . LYS D 1 324 ? 3.010 133.100 15.326 1.00 50.94 324 LYS D N 1
ATOM 10402 C CA . LYS D 1 324 ? 2.396 133.419 16.613 1.00 51.67 324 LYS D CA 1
ATOM 10403 C C . LYS D 1 324 ? 3.400 134.166 17.486 1.00 52.96 324 LYS D C 1
ATOM 10404 O O . LYS D 1 324 ? 4.610 134.026 17.282 1.00 52.69 324 LYS D O 1
ATOM 10410 N N . GLU D 1 325 ? 2.918 134.989 18.411 1.00 50.66 325 GLU D N 1
ATOM 10411 C CA . GLU D 1 325 ? 3.817 135.786 19.235 1.00 51.19 325 GLU D CA 1
ATOM 10412 C C . GLU D 1 325 ? 4.766 134.924 20.071 1.00 49.03 325 GLU D C 1
ATOM 10413 O O . GLU D 1 325 ? 4.360 134.023 20.804 1.00 48.78 325 GLU D O 1
ATOM 10419 N N . ALA D 1 326 ? 6.054 135.234 19.959 1.00 45.36 326 ALA D N 1
ATOM 10420 C CA . ALA D 1 326 ? 7.095 134.535 20.698 1.00 43.76 326 ALA D CA 1
ATOM 10421 C C . ALA D 1 326 ? 7.025 134.933 22.167 1.00 42.24 326 ALA D C 1
ATOM 10422 O O . ALA D 1 326 ? 6.807 136.110 22.455 1.00 42.49 326 ALA D O 1
ATOM 10424 N N . GLU D 1 327 ? 7.236 133.989 23.080 1.00 41.37 327 GLU D N 1
ATOM 10425 C CA . GLU D 1 327 ? 7.181 134.297 24.499 1.00 40.74 327 GLU D CA 1
ATOM 10426 C C . GLU D 1 327 ? 8.292 135.238 24.954 1.00 38.79 327 GLU D C 1
ATOM 10427 O O . GLU D 1 327 ? 8.034 136.154 25.745 1.00 39.34 327 GLU D O 1
ATOM 10433 N N . THR D 1 328 ? 9.520 135.063 24.478 1.00 36.79 328 THR D N 1
ATOM 10434 C CA . THR D 1 328 ? 10.615 135.908 24.971 1.00 34.96 328 THR D CA 1
ATOM 10435 C C . THR D 1 328 ? 11.533 136.327 23.832 1.00 36.61 328 THR D C 1
ATOM 10436 O O . THR D 1 328 ? 12.630 135.795 23.659 1.00 37.56 328 THR D O 1
ATOM 10440 N N . PRO D 1 329 ? 11.027 137.187 22.967 1.00 37.56 329 PRO D N 1
ATOM 10441 C CA . PRO D 1 329 ? 11.761 137.691 21.821 1.00 36.99 329 PRO D CA 1
ATOM 10442 C C . PRO D 1 329 ? 12.823 138.684 22.280 1.00 36.61 329 PRO D C 1
ATOM 10443 O O . PRO D 1 329 ? 12.654 139.285 23.338 1.00 35.59 329 PRO D O 1
ATOM 10447 N N . VAL D 1 330 ? 13.774 138.952 21.398 1.00 35.35 330 VAL D N 1
ATOM 10448 C CA . VAL D 1 330 ? 14.803 139.953 21.637 1.00 38.02 330 VAL D CA 1
ATOM 10449 C C . VAL D 1 330 ? 14.723 141.063 20.590 1.00 38.51 330 VAL D C 1
ATOM 10450 O O . VAL D 1 330 ? 14.506 140.781 19.406 1.00 38.83 330 VAL D O 1
ATOM 10454 N N . LYS D 1 331 ? 14.889 142.310 20.994 1.00 40.56 331 LYS D N 1
ATOM 10455 C CA . LYS D 1 331 ? 14.875 143.440 20.071 1.00 45.08 331 LYS D CA 1
ATOM 10456 C C . LYS D 1 331 ? 16.055 143.357 19.105 1.00 43.91 331 LYS D C 1
ATOM 10457 O O . LYS D 1 331 ? 17.199 143.302 19.548 1.00 43.40 331 LYS D O 1
ATOM 10463 N N . VAL D 1 332 ? 15.780 143.332 17.808 1.00 47.10 332 VAL D N 1
ATOM 10464 C CA . VAL D 1 332 ? 16.842 143.185 16.818 1.00 48.22 332 VAL D CA 1
ATOM 10465 C C . VAL D 1 332 ? 17.225 144.523 16.204 1.00 50.61 332 VAL D C 1
ATOM 10466 O O . VAL D 1 332 ? 16.474 145.118 15.434 1.00 51.41 332 VAL D O 1
ATOM 10470 N N . GLY D 1 333 ? 18.408 145.011 16.578 1.00 52.32 333 GLY D N 1
ATOM 10471 C CA . GLY D 1 333 ? 18.884 146.298 16.084 1.00 54.12 333 GLY D CA 1
ATOM 10472 C C . GLY D 1 333 ? 17.855 147.383 16.407 1.00 56.54 333 GLY D C 1
ATOM 10473 O O . GLY D 1 333 ? 17.434 148.090 15.462 1.00 58.13 333 GLY D O 1
#

Foldseek 3Di:
DEEEEELDDPLLVVLLVVLCVVCVVYHYYYDNHAQDLVCLLVCQPGAEYEHEDPQACDLSSLVSNVVSVYQEYFYLAADPVSYPVVSNVVSNHWYFAQNDFCLPLQLVVQLVLLQCLQQLVLVCVVCVVVPNNDCPPSHGHQLLVWEEEEEDDDPNSVSNVVVSVVSNHRAAYDYPDDDPVCVVVPRYDPDPLVSQQRGQEYEYDDAPDVVQFQVPAQVSLVSHAAQHEYEYLHEARNHPLVRVVVCVVVRRHSAYEYAYHDVLPPQQPDDQVVHDHDDPSVVVQVPDSSYHYHRSCSQPDSSRSSSSSNLRVQQSVCVSVVHDGPGTDDD/DEEEEELDDPLLVVLLVVLCVVCVVYHYYYDNHAQDLVCLLVCQVHAEYEYEDPQACDLSSCVSVVVSPYQEYFYLADDDPRYPVVSSVVSVHWYFAQNDFCLCLQLVVQLVLQQCLQQLVLVCVVCVVVPNNDCPPSHGHQLLPWEAEFEDDDPNSVVNQVVSVVSNHHYAYDDPDDDVVVVVVPRYDDDVLVSQQGGQEYEYDDADDPVQFQCPALVSLVSHAAQHEYEYLHEARNHPLVSVVVCVVVNRHSAYEYAYHDVCVVPFPDDQVVHDHPDPSVVVQVPDSRYPYHRSCSQPDSSRSSRSSNLRVQQSVCVSVVHDGPGTDDD/DFEEEEQQDPLLVVLLVVLCVVVVPYHYDYDNHAQDQPCCVVCLPGLEYEHDDPPQLDPVRQVSCVVSVYQAYFYLAQDDDSNPPPVSVVSVHWYYAQNDQDLCLQLVVQLVLQQCLQQLVLVCVVCVVVPNNDCPPRGGHQLLVWEEEEEDDDPNSVSNQVVSVVSNHNYAYDDPDDDPVVVVVPRYDPDPLVRQQGGQEYEYDDDPDPVQFQVAALVSLVSHAAQHEYEYLHEARSHDLVRVVVCVVVRRHSAYEYAYHDVLVVQFPDDQPPHDRPDPSVVVQVPDSSYHYHRNCSQPDSSRSSSSNNLRVQQSVQSSVVHDGPGIDDD/DEEEEELDDPLLVVLLVVLCVVPVVYYYYYDNHAQDLVCLLVCQPGQEYEYEDPAAQDLSSCVSVVVSNYQEYFYLADDPPRYPLVSSVVSVHWYFYFNDQDLCLQLVVQLVLQQCLQQLVLVCVVCVVVPNNDCPPRGGDQLLPWEEEEEDDDPNSVSNQVVSVVSNHHYAYDDPDDDPVVVVVPRYDPDLLVSQQRGQEYEYDDAVDPVQFQVPALVSLVSHAAQHEYEYLHEARNHPLVRVVVCVVVRRHSAYEYQYHPVCVVQQPDDQVVHDHDDPSVVVQVPDSRYPYHRSCSQPDSSRSSRSSNLRVQQSVCVSVVHDGPGIDDRD

Organism: Lactobacillus delbrueckii subsp. bulgaricus (strain ATCC 11842 / DSM 20081 / BCRC 10696 / JCM 1002 / NBRC 13953 / NCIMB 11778 / NCTC 12712 / WDCM 00102 / Lb 14) (NCBI:txid390333)

CATH classification: 3.40.50.720 (+1 more: 3.40.50.720)

Solvent-accessible surface area: 54244 Å² total; per-residue (Å²): 86,37,0,13,0,0,13,7,40,122,20,0,54,64,27,2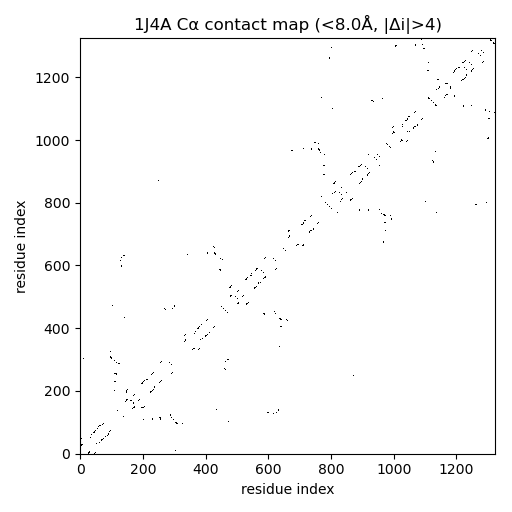,112,72,4,49,94,75,45,176,121,12,87,14,79,88,16,109,118,82,0,33,55,143,19,0,61,78,0,147,62,7,65,0,0,0,0,28,10,138,81,72,1,52,26,102,1,0,69,16,0,30,103,25,58,0,42,45,0,0,1,0,18,65,40,38,144,30,14,56,57,81,35,0,143,134,47,48,5,88,4,0,17,0,61,90,31,3,36,16,0,23,0,1,3,0,1,5,3,1,1,6,7,2,12,50,7,38,26,9,39,67,20,4,69,117,43,9,0,109,25,32,100,12,22,1,35,0,1,65,62,11,39,0,0,0,4,1,8,40,138,56,1,65,22,0,7,86,1,2,76,10,4,42,7,140,5,14,0,40,23,158,169,92,48,86,107,10,71,153,126,60,36,23,13,128,40,46,66,48,0,6,155,80,0,17,1,0,0,0,19,17,82,49,72,122,97,28,69,65,21,0,38,48,120,9,9,73,109,8,77,72,53,0,0,0,0,0,6,20,110,6,39,0,3,30,10,60,1,0,23,61,1,13,72,22,25,43,2,46,0,4,2,3,2,3,4,71,45,31,142,49,22,14,60,84,54,52,85,85,124,157,26,67,30,85,86,0,25,62,0,12,70,46,72,48,0,7,7,6,1,70,7,4,21,3,0,44,52,0,0,90,28,3,0,28,79,0,0,43,2,0,15,27,14,34,90,73,129,167,14,112,41,86,23,196,56,81,38,0,13,0,0,13,6,43,126,24,0,74,77,27,4,121,68,4,58,87,62,46,149,113,12,89,10,79,94,15,106,120,75,0,28,35,139,23,1,56,81,0,137,60,7,57,0,0,0,0,27,5,123,83,78,1,68,36,114,1,0,60,15,0,26,96,26,58,0,46,51,0,0,1,0,27,68,38,43,149,32,14,52,47,83,50,0,148,115,42,52,10,85,3,0,16,1,60,90,34,2,37,15,0,20,0,1,5,0,0,5,3,0,2,6,8,0,13,51,7,38,25,9,41,63,21,4,67,121,43,8,0,106,27,31,98,12,22,1,35,0,1,66,61,12,34,0,0,0,3,1,7,41,139,52,1,62,24,0,9,85,1,0,74,11,3,42,7,128,8,9,0,48,30,128,165,91,46,103,93,22,79,167,125,60,24,24,18,113,41,43,48,43,0,6,131,75,0,16,0,0,0,0,21,21,82,37,70,121,97,27,78,63,22,0,41,69,130,10,8,74,98,7,80,108,56,0,0,0,0,1,9,30,122,7,35,0,2,29,10,58,1,0,25,120,7,12,98,87,39,43,2,47,0,4,1,2,2,5,4,59,58,15,134,44,22,11,49,87,51,54,79,84,146,156,36,76,27,89,87,0,26,68,0,9,70,46,68,49,0,6,6,4,1,89,7,5,24,1,0,44,48,0,0,86,25,6,0,27,70,0,0,36,0,0,17,20,11,32,90,71,129,165,10,97,43,89,21,202,44,79,38,0,16,1,1,19,5,42,120,22,0,75,63,24,3,129,66,5,48,82,67,48,181,114,14,75,25,100,85,26,123,123,66,0,48,61,154,18,5,51,69,0,150,52,10,60,1,0,0,0,33,20,148,29,64,7,89,29,122,1,3,83,20,2,28,95,22,58,0,34,80,3,0,3,0,22,67,47,38,132,98,12,26,64,62,84,3,135,149,54,44,9,74,13,0,19,0,63,88,35,2,36,17,0,20,0,1,5,0,1,4,3,0,2,6,7,0,12,51,8,38,26,10,40,67,22,4,65,125,40,9,0,108,29,32,102,12,24,0,36,0,1,64,60,10,30,0,0,0,4,1,7,41,132,54,1,55,25,0,6,89,1,0,72,11,4,40,6,128,9,10,0,42,28,49,95,85,39,100,109,16,81,195,141,58,23,25,18,118,38,47,71,47,0,8,134,51,0,16,0,0,0,0,20,22,68,45,61,88,64,32,69,65,21,0,46,76,112,5,9,77,83,7,77,105,55,0,0,0,0,0,9,24,122,6,42,0,2,31,9,62,1,0,25,119,5,13,98,88,38,46,2,49,0,4,0,3,2,3,5,77,45,21,135,51,20,15,45,90,51,51,87,86,138,161,31,67,27,88,81,0,26,61,0,10,73,44,72,47,0,4,8,6,1,105,7,5,25,3,0,45,53,0,0,99,31,3,0,32,71,0,0,38,1,1,27,30,12,36,81,62,128,145,10,85,46,80,25,184,27,87,43,0,11,0,0,12,6,43,119,22,0,72,73,28,2,129,69,6,52,105,58,42,161,114,11,93,18,86,84,15,107,113,80,0,29,30,137,23,4,33,74,0,118,65,8,55,0,0,0,0,28,5,128,86,82,1,64,34,105,1,0,61,15,0,27,105,32,58,0,39,54,0,0,1,0,26,70,35,40,150,32,11,55,39,78,52,0,130,120,38,52,10,86,3,0,15,0,61,80,37,2,33,16,0,20,0,1,5,0,1,4,4,0,1,7,10,1,12,53,8,56,29,10,40,92,24,4,67,91,41,8,0,107,25,38,97,11,20,1,35,0,1,62,62,11,35,0,0,0,2,1,8,40,143,53,0,61,25,0,9,90,0,2,75,12,3,42,7,123,5,7,0,46,29,127,165,83,44,87,110,22,78,165,140,58,37,23,19,116,42,43,63,46,0,6,146,71,0,15,0,0,0,0,20,20,67,40,75,122,98,28,69,66,20,0,42,70,127,10,9,70,109,7,77,106,53,0,0,0,0,0,8,29,112,10,42,0,3,36,9,59,1,0,26,116,5,13,96,89,41,42,3,46,0,4,2,3,2,10,6,81,32,39,134,47,21,12,58,85,47,48,79,87,130,164,34,68,28,88,88,0,26,64,0,13,78,52,88,45,0,6,8,5,1,110,7,4,29,1,0,44,49,0,0,90,26,3,0,29,74,0,0,40,2,0,19,29,13,36,85,72,129,163,12,105,44,83,29,172,25,41

GO terms:
  GO:0008720 D-lactate dehydrogenase (NAD+) activity (F, IDA)
  GO:0006089 lactate metabolic process (P, IDA)

Radius of gyration: 40.61 Å; Cα contacts (8 Å, |Δi|>4): 2835; chains: 4; bounding box: 98×106×99 Å

InterPro domains:
  IPR006139 D-isomer specific 2-hydroxyacid dehydrogenase, catalytic domain [PF00389] (8-330)
  IPR006140 D-isomer specific 2-hydroxyacid dehydrogenase, NAD-binding domain [PF02826] (118-299)
  IPR029752 D-isomer specific 2-hydroxyacid dehydrogenase, NAD-binding domain conserved site 1 [PS00065] (149-176)
  IPR029753 D-isomer specific 2-hydroxyacid dehydrogenase, NAD-binding domain c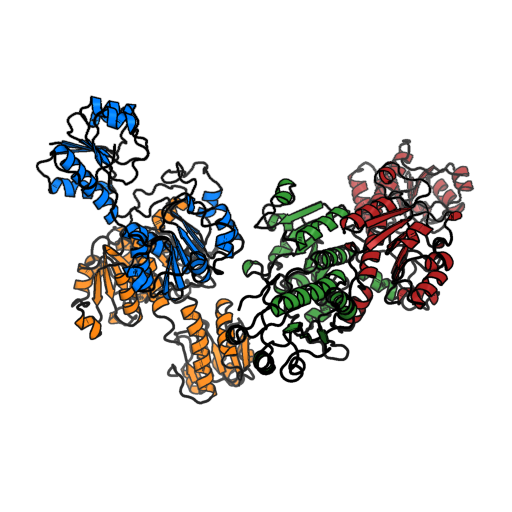onserved site [PS00670] (196-218)
  IPR029753 D-isomer specific 2-hydroxyacid dehydrogenase, NAD-binding domain conserved site [PS00671] (225-241)
  IPR036291 NAD(P)-binding domain superfamily [SSF51735] (104-301)
  IPR058205 D-lactate dehydrogenase-like [PTHR43026] (2-330)

Nearest PDB structures (foldseek):
  1j4a-assembly1_A  TM=1.003E+00  e=2.787E-67  Lactobacillus delbrueckii subsp. bulgaricus
  1j49-assembly1_B  TM=9.019E-01  e=2.293E-62  Lactobacillus delbrueckii subsp. bulgaricus
  2dld-assembly1_B  TM=9.791E-01  e=6.250E-53  Lactobacillus helveticus
  7jp2-assembly1_B  TM=9.403E-01  e=1.714E-35  Treponema pallidum
  5z20-assembly1_C  TM=8.304E-01  e=2.346E-34  Pseudomonas aeruginosa

Secondary structure (DSSP, 8-state):
-EEEE-S--GGGHHHHHHHHHT-TTSEEEE-SS---TTTGGGGTT-SEEEE--SS-B-HHHHHHHHHTT--EEEESSS--TTB-HHHHHHTT-EEE----S-HHHHHHHHHHHHHHHHHTHHHHHHHHHTTB---TT--B--GGGSEEEEE--SHHHHHHHHHHHHTT-EEEEE-SS--HHHHHTT-B-S-HHHHHHH-SEEEE-S---GGGTT-BSHHHHHHSPTTEEEEE-S-GGGB-HHHHHHHHHHTSEEEEEES--TT-TTTTTSB-TTS--S-HHHHHHHH-TTEEE-SS-TT-BHHHHHHHHHHHHHHHHHHHTTPPPSSB---/-EEEE-S--GGGHHHHHHHHHT-TTSEEEE-SS---TTGGGGGTT-SEEEE--SS-B-HHHHHHHHHTT--EEEESSS--TTB-HHHHHHTT-EEE----S-HHHHHHHHHHHHHHHHHTHHHHHHHHHTTB---TT--B--GGGSEEEEE--SHHHHHHHHHHHHHT-EEEEE-SS--HHHHHTT-B-SSHHHHHHH-SEEEE-----GGGTT-BSHHHHHHSPTTEEEEE-S-GGGB-HHHHHHHHHTTSEEEEEES--TT-TTTTTSB-TTS--S-HHHHHHHH-TTEEE-SS-TT-BHHHHHHHHHHHHHHHHHHHTTPPPSSEE--/-EEEESS--GGGHHHHHHHHTTSTTSEEEE-SS--SSSSBTBSBTBSEEEB---S-B-HHHHHHHHHTT--S--BSSS--SSB-HHHHHHTT---B----S-HHHHHHHHHHHHHHHHHTHHHHHHHHHTTB---TT-PBPPGGGSEEEEE--SHHHHHHHHHHHHTT-EEEEE-SS--HHHHHTT-B-S-HHHHHHH-SEEEE-S---GGGTT-BSHHHHHHSPTTEEEEE-S-GGGB-HHHHHHHHHHTSEEEEEES--TT-TTTTTSB-TTS--S-HHHHHHHH-TTEEE-SS-TT-BHHHHHHHHHHHHHHHHHHHTT---SSB---/-EEEE-S--GGGHHHHHHHHHT-TTSEEEE-SSPP-TTTGGGGTT-SEEEE--SS-B-HHHHHHHHHTT--EEEESSS--TTB-HHHHHHTT-EEE----S-HHHHHHHHHHHHHHHHHTHHHHHHHHHTTB---TT--B--GGGSEEEEE--SHHHHHHHHHHHHTT-EEEEE-SS--HHHHHTT-B-S-HHHHHHH-SEEEE-S---GGGTT-BSHHHHHHSPTTEEEEE-S-GGGB-HHHHHHHHHTT-EEEEEES--TT-TTTTTSB-TTS--S-HHHHHHHH-TTEEE-SS-TT-BHHHHHHHHHHHHHHHHHHHTTPPPSSEE---

Sequence (1325 aa):
TKIFAYAIREDEKPFLKEWEDAHKDVEVEYTDKLLTPETVALAKGADGVVVYQQLDYIAETLQALADNGITKMSLRNVGVDNIDMAKAKELGFQITNVPVYSPNAIAEHAAIQAARILRQDKAMDEKVARHDLRWAPTIGREVRDQVVGVVGTGHIGQVFMQIMEGFGAKVITYDIFRNPELEKKGYYVDSLDDLYKQADVISLHVPDVPANVHMINDESIAKMKQDVVIVNVSRGPLVDTDAVIRGLDSGKIFGYAMDVYEGEVGIFNEDWEGKEFPDARLADLIARPNVLVTPKTAFYTTHAVRNMVVKAFDNNLELVEGKEAETPVKVTKIFAYAIREDEKPFLKEWEDAHKDVEVEYTDKLLTPETVALAKGADGVVVYQQLDYIAETLQALADNGITKMSLRNVGVDNIDMAKAKELGFQITNVPVYSPNAIAEHAAIQAARILRQDKAMDEKVARHDLRWAPTIGREVRDQVVGVVGTGHIGQVFMQIMEGFGAKVITYDIFRNPELEKKGYYVDSLDDLYKQADVISLHVPDVPANVHMINDESIAKMKQDVVIVNVSRGPLVDTDAVIRGLDSGKIFGYAMDVYEGEVGIFNEDWEGKEFPDARLADLIARPNVLVTPKTAFYTTHAVRNMVVKAFDNNLELVEGKEAETPVKVTKIFAYAIREDEKPFLKEWEDAHKDVEVEYTDKLLTPETVALAKGADGVVVYQQLDYIAETLQALADNGITKMSLRNVGVDNIDMAKAKELGFQITNVPVYSPNAIAEHAAIQAARILRQDKAMDEKVARHDLRWAPTIGREVRDQVVGVVGTGHIGQVFMQIMEGFGAKVITYDIFRNPELEKKGYYVDSLDDLYKQADVISLHVPDVPANVHMINDESIAKMKQDVVIVNVSRGPLVDTDAVIRGLDSGKIFGYAMDVYEGEVGIFNEDWEGKEFPDARLADLIARPNVLVTPKTAFYTTHAVRNMVVKAFDNNLELVEGKEAETPVKVTKIFAYAIREDEKPFLKEWEDAHKDVEVEYTDKLLTPETVALAKGADGVVVYQQLDYIAETLQALADNGITKMSLRNVGVDNIDMAKAKELGFQITNVPVYSPNAIAEHAAIQAARILRQDKAMDEKVARHDLRWAPTIGREVRDQVVGVVGTGHIGQVFMQIMEGFGAKVITYDIFRNPELEKKGYYVDSLDDLYKQADVISLHVPDVPANVHMINDESIAKMKQDVVIVNVSRGPLVDTDAVIRGLDSGKIFGYAMDVYEGEVGIFNEDWEGKEFPDARLADLIARPNVLVTPKTAFYTTHAVRNMVVKAFDNNLELVEGKEAETPVKVG

B-factor: mean 32.7, std 15.05, range [6.35, 93.86]